Protein AF-0000000077535660 (afdb_homodimer)

Nearest PDB structures (foldseek):
  8k69-assembly1_B  TM=8.295E-01  e=2.155E-19  Oryza sativa Indica Group
  8k66-assembly1_B  TM=8.537E-01  e=4.751E-18  Oryza sativa Japonica Group
  8w9v-assembly1_B  TM=8.465E-01  e=6.853E-18  Triticum aestivum
  8y6j-assembly1_B  TM=8.473E-01  e=6.695E-17  Oryza sativa
  8w9o-assembly1_A  TM=8.441E-01  e=2.462E-16  Arabidopsis thaliana

Foldseek 3Di:
DPPPPPVVVVVVPPFPLVVVLCVLVVCLVVLLVVLVVVDPDDDSLQSSLLSLLLLLLLQFHLDQLLPGDPVNLVSSLVSLQCNFPLNVQLVLLVVLLVVLVVVVVVVVVVVVVVVVVPPPPPPDPPDDPDDPPPPDPPPPVPPPPPPPPCPVPDPPPPDDPDPPPDCPPVNCLVVSPLQSLLSVVLSVLSVCLLCCLLVVQLVQQLVVCVVVVQVQPSDDNSSVQSSSLSSSLLRLNQHGNRLQFCQSCLPPLVNLVSSLVSNCCRALCVQVVSVVVLVVVLVVCVVVVNCVPSNNSSSVVCQVPVVLRGPSHDHPLLSVVSVVVVCVQLVVQLVCQVVQCPPQPVLVVDDPVSSSSLSSSCSSLLQRNQGHNDQPLSTRPVSLVSSLVSLLDASRQFQSPLPVVVVVVCVVVVPPPPDDVPPVPPDPPDPDSVVCVVVRVVNRPVPLSVVLVVLLVVLLVVQCVQCVVVCVVPVSLSPSVQSSSLLSSLLSSSNHHNDDPVGSGHSCSPGDSVNSVSSSVSNSNSSSRSPDSHDRCSSVDPVVVVVVVPDPPPVD/DPPPPVVVVVVVPDFPLNVVLCVLVVCLVVLLVVLVVVDPDDDSLQSSLLSLLLLLLLAFHLDQLLPGDPVNLVSSLVSLQCNFPLNVQLVLLVVLLVVLVVVVVVVVVVVVVVVVVPPPDPPDPPDDPPDPDPPPDDPPPPDPPPPPPCPVPDPPPPDDPDPPPPCPPVNCLVVSPLQSLLSVVVSVLSVCLLCCLLVVQLVQQLVVCVVVVQVQPSDDNSSVQSSSLSSSLLRLNQHGNRLQFCQSVLPPLVNLVSSLVSNCCRALCVQVVSVVVLVVVLVVCVVVVNCVPSNNSSSVVCQVPVVLRGVSHDHPLLSVVSVVVVCVQLVVQLVCQVVQCPPQPVLVVDDPVSSSSLSSSCSSLLQRNQGHNDQPLSGRPVSLVSSLVSLLDASRQFQSPLPCVVVVVCVVVVPPPPDDVPPVPPDPPDPDSVVCVVVRVVNRPVPLSVVLVVLLVVLLVVQCVQCVVVCVVPVSLSPSVQSSSLLSSLLSSSNHHNDDPVGSGHSCSPGDSVNSVSSSVSNSNSSSRSPDSHDRCSSVDPVVVVVVVPDPPPVD

InterPro domains:
  IPR003445 Cation transporter [PF02386] (150-544)
  IPR015958 Potassium transporter Trk1, fungi [PIRSF002450] (14-544)
  IPR051143 TrkH Potassium Transport [PTHR31064] (12-544)

Sequence (1112 aa):
MLLQRPGRRFLSKLSFITSHYAYFTIVCLIASLIFWGSSSGISYVDSLFLVVSAMTATGLTTVNLSQATTGQQVLLFLLIIFGSRIWISICIVYSRKRRFNKRFDEIVREARMRRRDRSPPRLAPSPSPPPEVETAGDARAGEKDDDEAPYLSWTPTIGRNSQFYKLTSEQRDELGGIEFRALKLLLKILLLYSFFWQFLGCISLGLWINNNKPALDNSPNLWWLGIFNGVSAFNNSGMSLIDTSMVPFQRSYFVLITMGLMILAGRTAFPIFLRLVLWSLVKIMRLMGREYASSGEALHFILDHPRRVYVYLWPKGVTWYLLSVLIFLNAVNWVGFLLFNLNNPEIESIPTGPRVLAGLFQALSIRFGGFHITNIANLHIGLQVLYVIAMLILTYPIRLGVRRTNVYEERSLGIFNSKNDHDPTQNEGQNTLMDELRRFRRQLNQRSVRHDAWALMLAVLVITTIESGQFRRDPVHYSVFNIMFEVVSAYGCVGVSVGLPDADYSFSGGWHAASKVILCAVMLRGRHRGLPEAIDRAILLPSEGRFLHQGPRDRVMLLQRPGRRFLSKLSFITSHYAYFTIVCLIASLIFWGSSSGISYVDSLFLVVSAMTATGLTTVNLSQATTGQQVLLFLLIIFGSRIWISICIVYSRKRRFNKRFDEIVREARMRRRDRSPPRLAPSPSPPPEVETAGDARAGEKDDDEAPYLSWTPTIGRNSQFYKLTSEQRDELGGIEFRALKLLLKILLLYSFFWQFLGCISLGLWINNNKPALDNSPNLWWLGIFNGVSAFNNSGMSLIDTSMVPFQRSYFVLITMGLMILAGRTAFPIFLRLVLWSLVKIMRLMGREYASSGEALHFILDHPRRVYVYLWPKGVTWYLLSVLIFLNAVNWVGFLLFNLNNPEIESIPTGPRVLAGLFQALSIRFGGFHITNIANLHIGLQVLYVIAMLILTYPIRLGVRRTNVYEERSLGIFNSKNDHDPTQNEGQNTLMDELRRFRRQLNQRSVRHDAWALMLAVLVITTIESGQFRRDPVHYSVFNIMFEVVSAYGCVGVSVGLPDADYSFSGGWHAASKVILCAVMLRGRHRGLPEAIDRAILLPSEGRFLHQGPRDRV

Structure (mmCIF, N/CA/C/O backbone):
data_AF-0000000077535660-model_v1
#
loop_
_entity.id
_entity.type
_entity.pdbx_description
1 polymer 'Cation transport protein-domain-containing protein'
#
loop_
_atom_site.group_PDB
_atom_site.id
_atom_site.type_symbol
_atom_site.label_atom_id
_atom_site.label_alt_id
_atom_site.label_comp_id
_atom_site.label_asym_id
_atom_site.label_entity_id
_atom_site.label_seq_id
_atom_site.pdbx_PDB_ins_code
_atom_site.Cartn_x
_atom_site.Cartn_y
_atom_site.Cartn_z
_atom_site.occupancy
_atom_site.B_iso_or_equiv
_atom_site.auth_seq_id
_atom_site.auth_comp_id
_atom_site.auth_asym_id
_atom_site.auth_atom_id
_atom_site.pdbx_PDB_model_num
ATOM 1 N N . MET A 1 1 ? 32.5 -0.582 -45.375 1 23.41 1 MET A N 1
ATOM 2 C CA . MET A 1 1 ? 32.75 -0.524 -43.938 1 23.41 1 MET A CA 1
ATOM 3 C C . MET A 1 1 ? 31.578 0.143 -43.219 1 23.41 1 MET A C 1
ATOM 5 O O . MET A 1 1 ? 31.484 0.103 -41.969 1 23.41 1 MET A O 1
ATOM 9 N N . LEU A 1 2 ? 30.812 1.053 -43.906 1 25.72 2 LEU A N 1
ATOM 10 C CA . LEU A 1 2 ? 29.812 2.021 -43.469 1 25.72 2 LEU A CA 1
ATOM 11 C C . LEU A 1 2 ? 28.516 1.323 -43.062 1 25.72 2 LEU A C 1
ATOM 13 O O . LEU A 1 2 ? 27.656 1.928 -42.406 1 25.72 2 LEU A O 1
ATOM 17 N N . LEU A 1 3 ? 28.172 0.36 -43.844 1 26.83 3 LEU A N 1
ATOM 18 C CA . LEU A 1 3 ? 26.812 -0.099 -43.625 1 26.83 3 LEU A CA 1
ATOM 19 C C . LEU A 1 3 ? 26.703 -0.82 -42.281 1 26.83 3 LEU A C 1
ATOM 21 O O . LEU A 1 3 ? 26.766 -2.051 -42.219 1 26.83 3 LEU A O 1
ATOM 25 N N . GLN A 1 4 ? 27.578 -0.535 -41.312 1 32.12 4 GLN A N 1
ATOM 26 C CA . GLN A 1 4 ? 27.297 -1.071 -39.969 1 32.12 4 GLN A CA 1
ATOM 27 C C . GLN A 1 4 ? 25.844 -0.817 -39.562 1 32.12 4 GLN A C 1
ATOM 29 O O . GLN A 1 4 ? 25.391 0.326 -39.562 1 32.12 4 GLN A O 1
ATOM 34 N N . ARG A 1 5 ? 24.922 -1.784 -39.844 1 37.47 5 ARG A N 1
ATOM 35 C CA . ARG A 1 5 ? 23.469 -1.731 -39.75 1 37.47 5 ARG A CA 1
ATOM 36 C C . ARG A 1 5 ? 23.047 -1.084 -38.406 1 37.47 5 ARG A C 1
ATOM 38 O O . ARG A 1 5 ? 23.516 -1.481 -37.344 1 37.47 5 ARG A O 1
ATOM 45 N N . PRO A 1 6 ? 22.594 0.131 -38.469 1 38.12 6 PRO A N 1
ATOM 46 C CA . PRO A 1 6 ? 22.109 0.946 -37.344 1 38.12 6 PRO A CA 1
ATOM 47 C C . PRO A 1 6 ? 21.25 0.156 -36.375 1 38.12 6 PRO A C 1
ATOM 49 O O . PRO A 1 6 ? 21.141 0.53 -35.188 1 38.12 6 PRO A O 1
ATOM 52 N N . GLY A 1 7 ? 20.562 -0.819 -36.875 1 38.28 7 GLY A N 1
ATOM 53 C CA . GLY A 1 7 ? 19.656 -1.552 -36 1 38.28 7 GLY A CA 1
ATOM 54 C C . GLY A 1 7 ? 20.375 -2.281 -34.875 1 38.28 7 GLY A C 1
ATOM 55 O O . GLY A 1 7 ? 19.828 -2.451 -33.781 1 38.28 7 GLY A O 1
ATOM 56 N N . ARG A 1 8 ? 21.5 -2.936 -35.188 1 39.53 8 ARG A N 1
ATOM 57 C CA . ARG A 1 8 ? 22.266 -3.707 -34.219 1 39.53 8 ARG A CA 1
ATOM 58 C C . ARG A 1 8 ? 22.812 -2.807 -33.094 1 39.53 8 ARG A C 1
ATOM 60 O O . ARG A 1 8 ? 22.906 -3.221 -31.953 1 39.53 8 ARG A O 1
ATOM 67 N N . ARG A 1 9 ? 23.172 -1.628 -33.438 1 40.81 9 ARG A N 1
ATOM 68 C CA . ARG A 1 9 ? 23.641 -0.693 -32.438 1 40.81 9 ARG A CA 1
ATOM 69 C C . ARG A 1 9 ? 22.5 -0.3 -31.484 1 40.81 9 ARG A C 1
ATOM 71 O O . ARG A 1 9 ? 22.734 -0.048 -30.297 1 40.81 9 ARG A O 1
ATOM 78 N N . PHE A 1 10 ? 21.391 -0.114 -32.156 1 41.34 10 PHE A N 1
ATOM 79 C CA . PHE A 1 10 ? 20.25 0.262 -31.312 1 41.34 10 PHE A CA 1
ATOM 80 C C . PHE A 1 10 ? 19.938 -0.835 -30.297 1 41.34 10 PHE A C 1
ATOM 82 O O . PHE A 1 10 ? 19.578 -0.547 -29.156 1 41.34 10 PHE A O 1
ATOM 89 N N . LEU A 1 11 ? 19.953 -2.066 -30.781 1 43.84 11 LEU A N 1
ATOM 90 C CA . LEU A 1 11 ? 19.734 -3.201 -29.891 1 43.84 11 LEU A CA 1
ATOM 91 C C . LEU A 1 11 ? 20.891 -3.344 -28.906 1 43.84 11 LEU A C 1
ATOM 93 O O . LEU A 1 11 ? 20.703 -3.877 -27.812 1 43.84 11 LEU A O 1
ATOM 97 N N . SER A 1 12 ? 22.078 -3.143 -29.359 1 45.47 12 SER A N 1
ATOM 98 C CA . SER A 1 12 ? 23.234 -3.324 -28.484 1 45.47 12 SER A CA 1
ATOM 99 C C . SER A 1 12 ? 23.172 -2.391 -27.281 1 45.47 12 SER A C 1
ATOM 101 O O . SER A 1 12 ? 23.672 -2.725 -26.203 1 45.47 12 SER A O 1
ATOM 103 N N . LYS A 1 13 ? 22.578 -1.22 -27.469 1 46.59 13 LYS A N 1
ATOM 104 C CA . LYS A 1 13 ? 22.562 -0.269 -26.359 1 46.59 13 LYS A CA 1
ATOM 105 C C . LYS A 1 13 ? 21.312 -0.45 -25.5 1 46.59 13 LYS A C 1
ATOM 107 O O . LYS A 1 13 ? 21.078 0.32 -24.562 1 46.59 13 LYS A O 1
ATOM 112 N N . LEU A 1 14 ? 20.5 -1.319 -26.062 1 53.22 14 LEU A N 1
ATOM 113 C CA . LEU A 1 14 ? 19.281 -1.353 -25.266 1 53.22 14 LEU A CA 1
ATOM 114 C C . LEU A 1 14 ? 19.531 -1.953 -23.891 1 53.22 14 LEU A C 1
ATOM 116 O O . LEU A 1 14 ? 20.234 -2.961 -23.766 1 53.22 14 LEU A O 1
ATOM 120 N N . SER A 1 15 ? 19.328 -1.229 -22.859 1 63.84 15 SER A N 1
ATOM 121 C CA . SER A 1 15 ? 19.375 -1.63 -21.469 1 63.84 15 SER A CA 1
ATOM 122 C C . SER A 1 15 ? 18.641 -2.951 -21.234 1 63.84 15 SER A C 1
ATOM 124 O O . SER A 1 15 ? 17.766 -3.318 -22.016 1 63.84 15 SER A O 1
ATOM 126 N N . PHE A 1 16 ? 19.234 -4.02 -20.766 1 75.06 16 PHE A N 1
ATOM 127 C CA . PHE A 1 16 ? 18.688 -5.328 -20.422 1 75.06 16 PHE A CA 1
ATOM 128 C C . PHE A 1 16 ? 17.188 -5.23 -20.141 1 75.06 16 PHE A C 1
ATOM 130 O O . PHE A 1 16 ? 16.406 -6.055 -20.609 1 75.06 16 PHE A O 1
ATOM 137 N N . ILE A 1 17 ? 16.797 -4.215 -19.531 1 77.88 17 ILE A N 1
ATOM 138 C CA . ILE A 1 17 ? 15.406 -4.094 -19.125 1 77.88 17 ILE A CA 1
ATOM 139 C C . ILE A 1 17 ? 14.531 -3.818 -20.344 1 77.88 17 ILE A C 1
ATOM 141 O O . ILE A 1 17 ? 13.422 -4.332 -20.453 1 77.88 17 ILE A O 1
ATOM 145 N N . THR A 1 18 ? 15.031 -3.104 -21.297 1 82.12 18 THR A N 1
ATOM 146 C CA . THR A 1 18 ? 14.25 -2.783 -22.484 1 82.12 18 THR A CA 1
ATOM 147 C C . THR A 1 18 ? 14.125 -4.004 -23.391 1 82.12 18 THR A C 1
ATOM 149 O O . THR A 1 18 ? 13.07 -4.23 -24 1 82.12 18 THR A O 1
ATOM 152 N N . SER A 1 19 ? 15.227 -4.777 -23.422 1 84.44 19 SER A N 1
ATOM 153 C CA . SER A 1 19 ? 15.172 -5.996 -24.234 1 84.44 19 SER A CA 1
ATOM 154 C C . SER A 1 19 ? 14.234 -7.023 -23.609 1 84.44 19 SER A C 1
ATOM 156 O O . SER A 1 19 ? 13.539 -7.746 -24.328 1 84.44 19 SER A O 1
ATOM 158 N N . HIS A 1 20 ? 14.312 -7.004 -22.344 1 87.31 20 HIS A N 1
ATOM 159 C CA . HIS A 1 20 ? 13.414 -7.918 -21.641 1 87.31 20 HIS A CA 1
ATOM 160 C C . HIS A 1 20 ? 11.953 -7.535 -21.859 1 87.31 20 HIS A C 1
ATOM 162 O O . HIS A 1 20 ? 11.117 -8.398 -22.141 1 87.31 20 HIS A O 1
ATOM 168 N N . TYR A 1 21 ? 11.625 -6.262 -21.859 1 89.56 21 TYR A N 1
ATOM 169 C CA . TYR A 1 21 ? 10.266 -5.781 -22.109 1 89.56 21 TYR A CA 1
ATOM 170 C C . TYR A 1 21 ? 9.844 -6.062 -23.531 1 89.56 21 TYR A C 1
ATOM 172 O O . TYR A 1 21 ? 8.695 -6.445 -23.797 1 89.56 21 TYR A O 1
ATOM 180 N N . ALA A 1 22 ? 10.75 -5.898 -24.406 1 90.5 22 ALA A N 1
ATOM 181 C CA . ALA A 1 22 ? 10.445 -6.129 -25.812 1 90.5 22 ALA A CA 1
ATOM 182 C C . ALA A 1 22 ? 10.18 -7.605 -26.078 1 90.5 22 ALA A C 1
ATOM 184 O O . ALA A 1 22 ? 9.25 -7.953 -26.812 1 90.5 22 ALA A O 1
ATOM 185 N N . TYR A 1 23 ? 11 -8.438 -25.484 1 92.44 23 TYR A N 1
ATOM 186 C CA . TYR A 1 23 ? 10.828 -9.875 -25.641 1 92.44 23 TYR A CA 1
ATOM 187 C C . TYR A 1 23 ? 9.453 -10.312 -25.156 1 92.44 23 TYR A C 1
ATOM 189 O O . TYR A 1 23 ? 8.727 -11.008 -25.875 1 92.44 23 TYR A O 1
ATOM 197 N N . PHE A 1 24 ? 9.031 -9.875 -24.031 1 94.75 24 PHE A N 1
ATOM 198 C CA . PHE A 1 24 ? 7.77 -10.312 -23.453 1 94.75 24 PHE A CA 1
ATOM 199 C C . PHE A 1 24 ? 6.586 -9.703 -24.188 1 94.75 24 PHE A C 1
ATOM 201 O O . PHE A 1 24 ? 5.574 -10.367 -24.422 1 94.75 24 PHE A O 1
ATOM 208 N N . THR A 1 25 ? 6.73 -8.484 -24.641 1 94.81 25 THR A N 1
ATOM 209 C CA . THR A 1 25 ? 5.617 -7.824 -25.312 1 94.81 25 THR A CA 1
ATOM 210 C C . THR A 1 25 ? 5.441 -8.359 -26.719 1 94.81 25 THR A C 1
ATOM 212 O O . THR A 1 25 ? 4.324 -8.68 -27.141 1 94.81 25 THR A O 1
ATOM 215 N N . ILE A 1 26 ? 6.523 -8.594 -27.422 1 95.31 26 ILE A N 1
ATOM 216 C CA . ILE A 1 26 ? 6.457 -9.023 -28.828 1 95.31 26 ILE A CA 1
ATOM 217 C C . ILE A 1 26 ? 6.012 -10.477 -28.891 1 95.31 26 ILE A C 1
ATOM 219 O O . ILE A 1 26 ? 5.141 -10.828 -29.688 1 95.31 26 ILE A O 1
ATOM 223 N N . VAL A 1 27 ? 6.562 -11.312 -28.094 1 96.12 27 VAL A N 1
ATOM 224 C CA . VAL A 1 27 ? 6.203 -12.727 -28.109 1 96.12 27 VAL A CA 1
ATOM 225 C C . VAL A 1 27 ? 4.73 -12.891 -27.734 1 96.12 27 VAL A C 1
ATOM 227 O O . VAL A 1 27 ? 4.016 -13.695 -28.328 1 96.12 27 VAL A O 1
ATOM 230 N N . CYS A 1 28 ? 4.277 -12.102 -26.766 1 96.81 28 CYS A N 1
ATOM 231 C CA . CYS A 1 28 ? 2.881 -12.195 -26.359 1 96.81 28 CYS A CA 1
ATOM 232 C C . CYS A 1 28 ? 1.946 -11.75 -27.469 1 96.81 28 CYS A C 1
ATOM 234 O O . CYS A 1 28 ? 0.899 -12.359 -27.688 1 96.81 28 CYS A O 1
ATOM 236 N N . LEU A 1 29 ? 2.316 -10.711 -28.234 1 96.75 29 LEU A N 1
ATOM 237 C CA . LEU A 1 29 ? 1.457 -10.203 -29.297 1 96.75 29 LEU A CA 1
ATOM 238 C C . LEU A 1 29 ? 1.39 -11.195 -30.453 1 96.75 29 LEU A C 1
ATOM 240 O O . LEU A 1 29 ? 0.307 -11.484 -30.969 1 96.75 29 LEU A O 1
ATOM 244 N N . ILE A 1 30 ? 2.494 -11.82 -30.781 1 96.69 30 ILE A N 1
ATOM 245 C CA . ILE A 1 30 ? 2.527 -12.781 -31.891 1 96.69 30 ILE A CA 1
ATOM 246 C C . ILE A 1 30 ? 1.796 -14.055 -31.469 1 96.69 30 ILE A C 1
ATOM 248 O O . ILE A 1 30 ? 0.966 -14.57 -32.219 1 96.69 30 ILE A O 1
ATOM 252 N N . ALA A 1 31 ? 2.09 -14.492 -30.312 1 97.06 31 ALA A N 1
ATOM 253 C CA . ALA A 1 31 ? 1.475 -15.727 -29.828 1 97.06 31 ALA A CA 1
ATOM 254 C C . ALA A 1 31 ? -0.03 -15.555 -29.641 1 97.06 31 ALA A C 1
ATOM 256 O O . ALA A 1 31 ? -0.797 -16.5 -29.828 1 97.06 31 ALA A O 1
ATOM 257 N N . SER A 1 32 ? -0.466 -14.328 -29.281 1 96.62 32 SER A N 1
ATOM 258 C CA . SER A 1 32 ? -1.895 -14.094 -29.094 1 96.62 32 SER A CA 1
ATOM 259 C C . SER A 1 32 ? -2.641 -14.172 -30.422 1 96.62 32 SER A C 1
ATOM 261 O O . SER A 1 32 ? -3.768 -14.672 -30.469 1 96.62 32 SER A O 1
ATOM 263 N N . LEU A 1 33 ? -2.021 -13.758 -31.484 1 95.38 33 LEU A N 1
ATOM 264 C CA . LEU A 1 33 ? -2.641 -13.844 -32.812 1 95.38 33 LEU A CA 1
ATOM 265 C C . LEU A 1 33 ? -2.723 -15.289 -33.281 1 95.38 33 LEU A C 1
ATOM 267 O O . LEU A 1 33 ? -3.729 -15.703 -33.844 1 95.38 33 LEU A O 1
ATOM 271 N N . ILE A 1 34 ? -1.697 -16.047 -32.938 1 95.25 34 ILE A N 1
ATOM 272 C CA . ILE A 1 34 ? -1.69 -17.469 -33.312 1 95.25 34 ILE A CA 1
ATOM 273 C C . ILE A 1 34 ? -2.74 -18.219 -32.5 1 95.25 34 ILE A C 1
ATOM 275 O O . ILE A 1 34 ? -3.467 -19.047 -33.031 1 95.25 34 ILE A O 1
ATOM 279 N N . PHE A 1 35 ? -2.795 -17.875 -31.25 1 95.38 35 PHE A N 1
ATOM 280 C CA . PHE A 1 35 ? -3.754 -18.516 -30.359 1 95.38 35 PHE A CA 1
ATOM 281 C C . PHE A 1 35 ? -5.184 -18.219 -30.781 1 95.38 35 PHE A C 1
ATOM 283 O O . PHE A 1 35 ? -6.031 -19.109 -30.812 1 95.38 35 PHE A O 1
ATOM 290 N N . TRP A 1 36 ? -5.496 -16.969 -31.125 1 94.25 36 TRP A N 1
ATOM 291 C CA . TRP A 1 36 ? -6.824 -16.547 -31.562 1 94.25 36 TRP A CA 1
ATOM 292 C C . TRP A 1 36 ? -7.188 -17.188 -32.906 1 94.25 36 TRP A C 1
ATOM 294 O O . TRP A 1 36 ? -8.336 -17.594 -33.125 1 94.25 36 TRP A O 1
ATOM 304 N N . GLY A 1 37 ? -6.242 -17.297 -33.781 1 91.62 37 GLY A N 1
ATOM 305 C CA . GLY A 1 37 ? -6.484 -17.891 -35.094 1 91.62 37 GLY A CA 1
ATOM 306 C C . GLY A 1 37 ? -6.797 -19.375 -35.062 1 91.62 37 GLY A C 1
ATOM 307 O O . GLY A 1 37 ? -7.527 -19.891 -35.906 1 91.62 37 GLY A O 1
ATOM 308 N N . SER A 1 38 ? -6.289 -20.016 -34.031 1 86.88 38 SER A N 1
ATOM 309 C CA . SER A 1 38 ? -6.473 -21.469 -33.938 1 86.88 38 SER A CA 1
ATOM 310 C C . SER A 1 38 ? -7.785 -21.797 -33.219 1 86.88 38 SER A C 1
ATOM 312 O O . SER A 1 38 ? -8.164 -22.969 -33.125 1 86.88 38 SER A O 1
ATOM 314 N N . SER A 1 39 ? -8.445 -20.75 -32.656 1 73.88 39 SER A N 1
ATOM 315 C CA . SER A 1 39 ? -9.617 -21.047 -31.812 1 73.88 39 SER A CA 1
ATOM 316 C C . SER A 1 39 ? -10.898 -20.609 -32.5 1 73.88 39 SER A C 1
ATOM 318 O O . SER A 1 39 ? -10.898 -19.656 -33.281 1 73.88 39 SER A O 1
ATOM 320 N N . SER A 1 40 ? -11.969 -21.391 -32.438 1 73.06 40 SER A N 1
ATOM 321 C CA . SER A 1 40 ? -13.25 -21 -33.031 1 73.06 40 SER A CA 1
ATOM 322 C C . SER A 1 40 ? -14.141 -20.328 -32 1 73.06 40 SER A C 1
ATOM 324 O O . SER A 1 40 ? -15.117 -19.656 -32.344 1 73.06 40 SER A O 1
ATOM 326 N N . GLY A 1 41 ? -13.734 -20.219 -30.672 1 84.69 41 GLY A N 1
ATOM 327 C CA . GLY A 1 41 ? -14.773 -19.734 -29.781 1 84.69 41 GLY A CA 1
ATOM 328 C C . GLY A 1 41 ? -14.242 -18.781 -28.719 1 84.69 41 GLY A C 1
ATOM 329 O O . GLY A 1 41 ? -15.008 -18.266 -27.906 1 84.69 41 GLY A O 1
ATOM 330 N N . ILE A 1 42 ? -13.047 -18.453 -28.766 1 90.5 42 ILE A N 1
ATOM 331 C CA . ILE A 1 42 ? -12.484 -17.609 -27.719 1 90.5 42 ILE A CA 1
ATOM 332 C C . ILE A 1 42 ? -12.219 -16.219 -28.266 1 90.5 42 ILE A C 1
ATOM 334 O O . ILE A 1 42 ? -11.641 -16.062 -29.344 1 90.5 42 ILE A O 1
ATOM 338 N N . SER A 1 43 ? -12.758 -15.188 -27.625 1 93.44 43 SER A N 1
ATOM 339 C CA . SER A 1 43 ? -12.555 -13.797 -28.016 1 93.44 43 SER A CA 1
ATOM 340 C C . SER A 1 43 ? -11.07 -13.438 -28.031 1 93.44 43 SER A C 1
ATOM 342 O O . SER A 1 43 ? -10.258 -14.117 -27.406 1 93.44 43 SER A O 1
ATOM 344 N N . TYR A 1 44 ? -10.734 -12.438 -28.75 1 95.44 44 TYR A N 1
ATOM 345 C CA . TYR A 1 44 ? -9.328 -12.039 -28.844 1 95.44 44 TYR A CA 1
ATOM 346 C C . TYR A 1 44 ? -8.797 -11.57 -27.5 1 95.44 44 TYR A C 1
ATOM 348 O O . TYR A 1 44 ? -7.652 -11.859 -27.141 1 95.44 44 TYR A O 1
ATOM 356 N N . VAL A 1 45 ? -9.562 -10.805 -26.734 1 96.12 45 VAL A N 1
ATOM 357 C CA . VAL A 1 45 ? -9.102 -10.289 -25.453 1 96.12 45 VAL A CA 1
ATOM 358 C C . VAL A 1 45 ? -8.789 -11.453 -24.516 1 96.12 45 VAL A C 1
ATOM 360 O O . VAL A 1 45 ? -7.797 -11.422 -23.781 1 96.12 45 VAL A O 1
ATOM 363 N N . ASP A 1 46 ? -9.594 -12.453 -24.562 1 96.19 46 ASP A N 1
ATOM 364 C CA . ASP A 1 46 ? -9.352 -13.633 -23.734 1 96.19 46 ASP A CA 1
ATOM 365 C C . ASP A 1 46 ? -8.117 -14.391 -24.219 1 96.19 46 ASP A C 1
ATOM 367 O O . ASP A 1 46 ? -7.383 -14.961 -23.406 1 96.19 46 ASP A O 1
ATOM 371 N N . SER A 1 47 ? -7.941 -14.406 -25.531 1 96.12 47 SER A N 1
ATOM 372 C CA . SER A 1 47 ? -6.746 -15.047 -26.078 1 96.12 47 SER A CA 1
ATOM 373 C C . SER A 1 47 ? -5.48 -14.312 -25.656 1 96.12 47 SER A C 1
ATOM 375 O O . SER A 1 47 ? -4.496 -14.93 -25.25 1 96.12 47 SER A O 1
ATOM 377 N N . LEU A 1 48 ? -5.562 -12.992 -25.781 1 96.62 48 LEU A N 1
ATOM 378 C CA . LEU A 1 48 ? -4.438 -12.18 -25.344 1 96.62 48 LEU A CA 1
ATOM 379 C C . LEU A 1 48 ? -4.164 -12.406 -23.859 1 96.62 48 LEU A C 1
ATOM 381 O O . LEU A 1 48 ? -3.008 -12.539 -23.438 1 96.62 48 LEU A O 1
ATOM 385 N N . PHE A 1 49 ? -5.207 -12.469 -23.078 1 97.56 49 PHE A N 1
ATOM 386 C CA . PHE A 1 49 ? -5.086 -12.641 -21.641 1 97.56 49 PHE A CA 1
ATOM 387 C C . PHE A 1 49 ? -4.426 -13.969 -21.297 1 97.56 49 PHE A C 1
ATOM 389 O O . PHE A 1 49 ? -3.502 -14.023 -20.484 1 97.56 49 PHE A O 1
ATOM 396 N N . LEU A 1 50 ? -4.824 -15.031 -21.922 1 96.56 50 LEU A N 1
ATOM 397 C CA . LEU A 1 50 ? -4.301 -16.359 -21.641 1 96.56 50 LEU A CA 1
ATOM 398 C C . LEU A 1 50 ? -2.828 -16.453 -22.031 1 96.56 50 LEU A C 1
ATOM 400 O O . LEU A 1 50 ? -2.027 -17.047 -21.312 1 96.56 50 LEU A O 1
ATOM 404 N N . VAL A 1 51 ? -2.516 -15.852 -23.109 1 97.25 51 VAL A N 1
ATOM 405 C CA . VAL A 1 51 ? -1.144 -15.898 -23.594 1 97.25 51 VAL A CA 1
ATOM 406 C C . VAL A 1 51 ? -0.233 -15.094 -22.672 1 97.25 51 VAL A C 1
ATOM 408 O O . VAL A 1 51 ? 0.853 -15.547 -22.312 1 97.25 51 VAL A O 1
ATOM 411 N N . VAL A 1 52 ? -0.688 -13.914 -22.281 1 97.5 52 VAL A N 1
ATOM 412 C CA . VAL A 1 52 ? 0.109 -13.078 -21.391 1 97.5 52 VAL A CA 1
ATOM 413 C C . VAL A 1 52 ? 0.26 -13.773 -20.047 1 97.5 52 VAL A C 1
ATOM 415 O O . VAL A 1 52 ? 1.341 -13.758 -19.453 1 97.5 52 VAL A O 1
ATOM 418 N N . SER A 1 53 ? -0.795 -14.367 -19.594 1 97.31 53 SER A N 1
ATOM 419 C CA . SER A 1 53 ? -0.761 -15.078 -18.312 1 97.31 53 SER A CA 1
ATOM 420 C C . SER A 1 53 ? 0.206 -16.25 -18.359 1 97.31 53 SER A C 1
ATOM 422 O O . SER A 1 53 ? 0.922 -16.516 -17.391 1 97.31 53 SER A O 1
ATOM 424 N N . ALA A 1 54 ? 0.28 -16.938 -19.453 1 96.81 54 ALA A N 1
ATOM 425 C CA . ALA A 1 54 ? 1.184 -18.078 -19.609 1 96.81 54 ALA A CA 1
ATOM 426 C C . ALA A 1 54 ? 2.633 -17.625 -19.734 1 96.81 54 ALA A C 1
ATOM 428 O O . ALA A 1 54 ? 3.525 -18.188 -19.094 1 96.81 54 ALA A O 1
ATOM 429 N N . MET A 1 55 ? 2.832 -16.578 -20.469 1 96.56 55 MET A N 1
ATOM 430 C CA . MET A 1 55 ? 4.191 -16.094 -20.719 1 96.56 55 MET A CA 1
ATOM 431 C C . MET A 1 55 ? 4.785 -15.469 -19.469 1 96.56 55 MET A C 1
ATOM 433 O O . MET A 1 55 ? 5.992 -15.562 -19.234 1 96.56 55 MET A O 1
ATOM 437 N N . THR A 1 56 ? 3.967 -14.812 -18.688 1 94.88 56 THR A N 1
ATOM 438 C CA . THR A 1 56 ? 4.457 -14.172 -17.469 1 94.88 56 THR A CA 1
ATOM 439 C C . THR A 1 56 ? 4.441 -15.156 -16.297 1 94.88 56 THR A C 1
ATOM 441 O O . THR A 1 56 ? 4.863 -14.812 -15.195 1 94.88 56 THR A O 1
ATOM 444 N N . ALA A 1 57 ? 4.02 -16.328 -16.484 1 93.44 57 ALA A N 1
ATOM 445 C CA . ALA A 1 57 ? 3.943 -17.375 -15.453 1 93.44 57 ALA A CA 1
ATOM 446 C C . ALA A 1 57 ? 3.027 -16.953 -14.312 1 93.44 57 ALA A C 1
ATOM 448 O O . ALA A 1 57 ? 3.348 -17.172 -13.141 1 93.44 57 ALA A O 1
ATOM 449 N N . THR A 1 58 ? 1.902 -16.25 -14.57 1 94.06 58 THR A N 1
ATOM 450 C CA . THR A 1 58 ? 0.928 -15.852 -13.555 1 94.06 58 THR A CA 1
ATOM 451 C C . THR A 1 58 ? -0.116 -16.953 -13.359 1 94.06 58 THR A C 1
ATOM 453 O O . THR A 1 58 ? -0.519 -17.234 -12.227 1 94.06 58 THR A O 1
ATOM 456 N N . GLY A 1 59 ? -0.611 -17.562 -14.469 1 93.69 59 GLY A N 1
ATOM 457 C CA . GLY A 1 59 ? -1.493 -18.703 -14.352 1 93.69 59 GLY A CA 1
ATOM 458 C C . GLY A 1 59 ? -2.955 -18.328 -14.203 1 93.69 59 GLY A C 1
ATOM 459 O O . GLY A 1 59 ? -3.803 -19.188 -13.953 1 93.69 59 GLY A O 1
ATOM 460 N N . LEU A 1 60 ? -3.369 -17.078 -14.336 1 95.31 60 LEU A N 1
ATOM 461 C CA . LEU A 1 60 ? -4.773 -16.688 -14.328 1 95.31 60 LEU A CA 1
ATOM 462 C C . LEU A 1 60 ? -5.445 -17.031 -15.648 1 95.31 60 LEU A C 1
ATOM 464 O O . LEU A 1 60 ? -4.855 -16.844 -16.719 1 95.31 60 LEU A O 1
ATOM 468 N N . THR A 1 61 ? -6.629 -17.594 -15.586 1 95.31 61 THR A N 1
ATOM 469 C CA . THR A 1 61 ? -7.328 -18.016 -16.797 1 95.31 61 THR A CA 1
ATOM 470 C C . THR A 1 61 ? -8.703 -17.359 -16.875 1 95.31 61 THR A C 1
ATOM 472 O O . THR A 1 61 ? -9.445 -17.328 -15.891 1 95.31 61 THR A O 1
ATOM 475 N N . THR A 1 62 ? -9.047 -16.797 -17.969 1 95 62 THR A N 1
ATOM 476 C CA . THR A 1 62 ? -10.344 -16.172 -18.188 1 95 62 THR A CA 1
ATOM 477 C C . THR A 1 62 ? -11.336 -17.172 -18.781 1 95 62 THR A C 1
ATOM 479 O O . THR A 1 62 ? -12.555 -16.953 -18.703 1 95 62 THR A O 1
ATOM 482 N N . VAL A 1 63 ? -10.797 -18.219 -19.422 1 92.94 63 VAL A N 1
ATOM 483 C CA . VAL A 1 63 ? -11.609 -19.297 -19.969 1 92.94 63 VAL A CA 1
ATOM 484 C C . VAL A 1 63 ? -11.078 -20.641 -19.484 1 92.94 63 VAL A C 1
ATOM 486 O O . VAL A 1 63 ? -9.891 -20.766 -19.172 1 92.94 63 VAL A O 1
ATOM 489 N N . ASN A 1 64 ? -11.953 -21.578 -19.391 1 90.62 64 ASN A N 1
ATOM 490 C CA . ASN A 1 64 ? -11.523 -22.922 -18.984 1 90.62 64 ASN A CA 1
ATOM 491 C C . ASN A 1 64 ? -10.602 -23.547 -20.016 1 90.62 64 ASN A C 1
ATOM 493 O O . ASN A 1 64 ? -10.93 -23.578 -21.203 1 90.62 64 ASN A O 1
ATOM 497 N N . LEU A 1 65 ? -9.5 -24 -19.547 1 88.94 65 LEU A N 1
ATOM 498 C CA . LEU A 1 65 ? -8.484 -24.547 -20.453 1 88.94 65 LEU A CA 1
ATOM 499 C C . LEU A 1 65 ? -8.914 -25.922 -20.969 1 88.94 65 LEU A C 1
ATOM 501 O O . LEU A 1 65 ? -8.375 -26.391 -21.969 1 88.94 65 LEU A O 1
ATOM 505 N N . SER A 1 66 ? -9.922 -26.531 -20.266 1 85.75 66 SER A N 1
ATOM 506 C CA . SER A 1 66 ? -10.445 -27.812 -20.734 1 85.75 66 SER A CA 1
ATOM 507 C C . SER A 1 66 ? -11.195 -27.641 -22.047 1 85.75 66 SER A C 1
ATOM 509 O O . SER A 1 66 ? -11.297 -28.594 -22.828 1 85.75 66 SER A O 1
ATOM 511 N N . GLN A 1 67 ? -11.602 -26.406 -22.281 1 83.94 67 GLN A N 1
ATOM 512 C CA . GLN A 1 67 ? -12.359 -26.141 -23.5 1 83.94 67 GLN A CA 1
ATOM 513 C C . GLN A 1 67 ? -11.445 -25.688 -24.641 1 83.94 67 GLN A C 1
ATOM 515 O O . GLN A 1 67 ? -11.875 -25.594 -25.781 1 83.94 67 GLN A O 1
ATOM 520 N N . ALA A 1 68 ? -10.242 -25.5 -24.391 1 87.81 68 ALA A N 1
ATOM 521 C CA . ALA A 1 68 ? -9.289 -25.094 -25.406 1 87.81 68 ALA A CA 1
ATOM 522 C C . ALA A 1 68 ? -8.812 -26.281 -26.234 1 87.81 68 ALA A C 1
ATOM 524 O O . ALA A 1 68 ? -8.875 -27.422 -25.781 1 87.81 68 ALA A O 1
ATOM 525 N N . THR A 1 69 ? -8.461 -26.125 -27.453 1 89.94 69 THR A N 1
ATOM 526 C CA . THR A 1 69 ? -7.961 -27.156 -28.328 1 89.94 69 THR A CA 1
ATOM 527 C C . THR A 1 69 ? -6.57 -27.625 -27.906 1 89.94 69 THR A C 1
ATOM 529 O O . THR A 1 69 ? -5.902 -26.938 -27.125 1 89.94 69 THR A O 1
ATOM 532 N N . THR A 1 70 ? -6.172 -28.812 -28.312 1 89.75 70 THR A N 1
ATOM 533 C CA . THR A 1 70 ? -4.859 -29.344 -27.969 1 89.75 70 THR A CA 1
ATOM 534 C C . THR A 1 70 ? -3.75 -28.438 -28.5 1 89.75 70 THR A C 1
ATOM 536 O O . THR A 1 70 ? -2.711 -28.281 -27.859 1 89.75 70 THR A O 1
ATOM 539 N N . GLY A 1 71 ? -3.988 -27.859 -29.688 1 90.75 71 GLY A N 1
ATOM 540 C CA . GLY A 1 71 ? -3.014 -26.922 -30.234 1 90.75 71 GLY A CA 1
ATOM 541 C C . GLY A 1 71 ? -2.818 -25.688 -29.359 1 90.75 71 GLY A C 1
ATOM 542 O O . GLY A 1 71 ? -1.693 -25.219 -29.188 1 90.75 71 GLY A O 1
ATOM 543 N N . GLN A 1 72 ? -3.865 -25.203 -28.875 1 93.81 72 GLN A N 1
ATOM 544 C CA . GLN A 1 72 ? -3.799 -24.047 -27.984 1 93.81 72 GLN A CA 1
ATOM 545 C C . GLN A 1 72 ? -3.092 -24.406 -26.672 1 93.81 72 GLN A C 1
ATOM 547 O O . GLN A 1 72 ? -2.307 -23.609 -26.156 1 93.81 72 GLN A O 1
ATOM 552 N N . GLN A 1 73 ? -3.352 -25.609 -26.172 1 93.31 73 GLN A N 1
ATOM 553 C CA . GLN A 1 73 ? -2.717 -26.047 -24.938 1 93.31 73 GLN A CA 1
ATOM 554 C C . GLN A 1 73 ? -1.211 -26.219 -25.125 1 93.31 73 GLN A C 1
ATOM 556 O O . GLN A 1 73 ? -0.431 -25.891 -24.234 1 93.31 73 GLN A O 1
ATOM 561 N N . VAL A 1 74 ? -0.832 -26.719 -26.234 1 94.44 74 VAL A N 1
ATOM 562 C CA . VAL A 1 74 ? 0.588 -26.906 -26.516 1 94.44 74 VAL A CA 1
ATOM 563 C C . VAL A 1 74 ? 1.274 -25.547 -26.641 1 94.44 74 VAL A C 1
ATOM 565 O O . VAL A 1 74 ? 2.406 -25.375 -26.172 1 94.44 74 VAL A O 1
ATOM 568 N N . LEU A 1 75 ? 0.574 -24.625 -27.25 1 95.44 75 LEU A N 1
ATOM 569 C CA . LEU A 1 75 ? 1.134 -23.281 -27.359 1 95.44 75 LEU A CA 1
ATOM 570 C C . LEU A 1 75 ? 1.354 -22.672 -25.969 1 95.44 75 LEU A C 1
ATOM 572 O O . LEU A 1 75 ? 2.398 -22.062 -25.719 1 95.44 75 LEU A O 1
ATOM 576 N N . LEU A 1 76 ? 0.354 -22.781 -25.109 1 95.88 76 LEU A N 1
ATOM 577 C CA . LEU A 1 76 ? 0.501 -22.281 -23.75 1 95.88 76 LEU A CA 1
ATOM 578 C C . LEU A 1 76 ? 1.632 -23 -23.031 1 95.88 76 LEU A C 1
ATOM 580 O O . LEU A 1 76 ? 2.393 -22.375 -22.281 1 95.88 76 LEU A O 1
ATOM 584 N N . PHE A 1 77 ? 1.739 -24.297 -23.281 1 95.81 77 PHE A N 1
ATOM 585 C CA . PHE A 1 77 ? 2.795 -25.125 -22.719 1 95.81 77 PHE A CA 1
ATOM 586 C C . PHE A 1 77 ? 4.168 -24.578 -23.094 1 95.81 77 PHE A C 1
ATOM 588 O O . PHE A 1 77 ? 5.039 -24.438 -22.234 1 95.81 77 PHE A O 1
ATOM 595 N N . LEU A 1 78 ? 4.344 -24.234 -24.266 1 96.44 78 LEU A N 1
ATOM 596 C CA . LEU A 1 78 ? 5.613 -23.719 -24.75 1 96.44 78 LEU A CA 1
ATOM 597 C C . LEU A 1 78 ? 5.883 -22.312 -24.203 1 96.44 78 LEU A C 1
ATOM 599 O O . LEU A 1 78 ? 7.023 -21.984 -23.859 1 96.44 78 LEU A O 1
ATOM 603 N N . LEU A 1 79 ? 4.863 -21.547 -24.156 1 97.25 79 LEU A N 1
ATOM 604 C CA . LEU A 1 79 ? 5.031 -20.188 -23.641 1 97.25 79 LEU A CA 1
ATOM 605 C C . LEU A 1 79 ? 5.438 -20.219 -22.172 1 97.25 79 LEU A C 1
ATOM 607 O O . LEU A 1 79 ? 6.215 -19.375 -21.719 1 97.25 79 LEU A O 1
ATOM 611 N N . ILE A 1 80 ? 4.941 -21.156 -21.375 1 96.5 80 ILE A N 1
ATOM 612 C CA . ILE A 1 80 ? 5.301 -21.297 -19.969 1 96.5 80 ILE A CA 1
ATOM 613 C C . ILE A 1 80 ? 6.797 -21.578 -19.844 1 96.5 80 ILE A C 1
ATOM 615 O O . ILE A 1 80 ? 7.473 -21.031 -18.969 1 96.5 80 ILE A O 1
ATOM 619 N N . ILE A 1 81 ? 7.305 -22.391 -20.75 1 95.62 81 ILE A N 1
ATOM 620 C CA . ILE A 1 81 ? 8.711 -22.766 -20.719 1 95.62 81 ILE A CA 1
ATOM 621 C C . ILE A 1 81 ? 9.57 -21.578 -21.141 1 95.62 81 ILE A C 1
ATOM 623 O O . ILE A 1 81 ? 10.562 -21.25 -20.484 1 95.62 81 ILE A O 1
ATOM 627 N N . PHE A 1 82 ? 9.094 -20.875 -22.109 1 94.69 82 PHE A N 1
ATOM 628 C CA . PHE A 1 82 ? 9.875 -19.781 -22.672 1 94.69 82 PHE A CA 1
ATOM 629 C C . PHE A 1 82 ? 9.812 -18.547 -21.766 1 94.69 82 PHE A C 1
ATOM 631 O O . PHE A 1 82 ? 10.688 -17.688 -21.812 1 94.69 82 PHE A O 1
ATOM 638 N N . GLY A 1 83 ? 8.781 -18.484 -20.984 1 93.69 83 GLY A N 1
ATOM 639 C CA . GLY A 1 83 ? 8.648 -17.344 -20.094 1 93.69 83 GLY A CA 1
ATOM 640 C C . GLY A 1 83 ? 9.219 -17.594 -18.719 1 93.69 83 GLY A C 1
ATOM 641 O O . GLY A 1 83 ? 9.258 -16.703 -17.875 1 93.69 83 GLY A O 1
ATOM 642 N N . SER A 1 84 ? 9.711 -18.734 -18.469 1 92.31 84 SER A N 1
ATOM 643 C CA . SER A 1 84 ? 10.203 -19.109 -17.156 1 92.31 84 SER A CA 1
ATOM 644 C C . SER A 1 84 ? 11.477 -18.344 -16.797 1 92.31 84 SER A C 1
ATOM 646 O O . SER A 1 84 ? 12.234 -17.953 -17.688 1 92.31 84 SER A O 1
ATOM 648 N N . ARG A 1 85 ? 11.648 -18.047 -15.57 1 88.62 85 ARG A N 1
ATOM 649 C CA . ARG A 1 85 ? 12.805 -17.297 -15.102 1 88.62 85 ARG A CA 1
ATOM 650 C C . ARG A 1 85 ? 14.094 -18.078 -15.336 1 88.62 85 ARG A C 1
ATOM 652 O O . ARG A 1 85 ? 15.133 -17.5 -15.664 1 88.62 85 ARG A O 1
ATOM 659 N N . ILE A 1 86 ? 14.078 -19.344 -15.18 1 92.06 86 ILE A N 1
ATOM 660 C CA . ILE A 1 86 ? 15.25 -20.172 -15.375 1 92.06 86 ILE A CA 1
ATOM 661 C C . ILE A 1 86 ? 15.641 -20.188 -16.844 1 92.06 86 ILE A C 1
ATOM 663 O O . ILE A 1 86 ? 16.828 -20.062 -17.188 1 92.06 86 ILE A O 1
ATOM 667 N N . TRP A 1 87 ? 14.633 -20.312 -17.672 1 92.19 87 TRP A N 1
ATOM 668 C CA . TRP A 1 87 ? 14.906 -20.297 -19.109 1 92.19 87 TRP A CA 1
ATOM 669 C C . TRP A 1 87 ? 15.531 -18.969 -19.516 1 92.19 87 TRP A C 1
ATOM 671 O O . TRP A 1 87 ? 16.5 -18.938 -20.281 1 92.19 87 TRP A O 1
ATOM 681 N N . ILE A 1 88 ? 15 -17.922 -19.062 1 89.62 88 ILE A N 1
ATOM 682 C CA . ILE A 1 88 ? 15.531 -16.594 -19.406 1 89.62 88 ILE A CA 1
ATOM 683 C C . ILE A 1 88 ? 16.953 -16.453 -18.844 1 89.62 88 ILE A C 1
ATOM 685 O O . ILE A 1 88 ? 17.828 -15.891 -19.5 1 89.62 88 ILE A O 1
ATOM 689 N N . SER A 1 89 ? 17.156 -16.938 -17.703 1 88.44 89 SER A N 1
ATOM 690 C CA . SER A 1 89 ? 18.484 -16.875 -17.109 1 88.44 89 SER A CA 1
ATOM 691 C C . SER A 1 89 ? 19.484 -17.672 -17.938 1 88.44 89 SER A C 1
ATOM 693 O O . SER A 1 89 ? 20.641 -17.266 -18.078 1 88.44 89 SER A O 1
ATOM 695 N N . ILE A 1 90 ? 19.094 -18.781 -18.453 1 90.94 90 ILE A N 1
ATOM 696 C CA . ILE A 1 90 ? 19.953 -19.594 -19.297 1 90.94 90 ILE A CA 1
ATOM 697 C C . ILE A 1 90 ? 20.297 -18.828 -20.562 1 90.94 90 ILE A C 1
ATOM 699 O O . ILE A 1 90 ? 21.438 -18.844 -21.016 1 90.94 90 ILE A O 1
ATOM 703 N N . CYS A 1 91 ? 19.312 -18.125 -21.047 1 87.12 91 CYS A N 1
ATOM 704 C CA . CYS A 1 91 ? 19.547 -17.344 -22.25 1 87.12 91 CYS A CA 1
ATOM 705 C C . CYS A 1 91 ? 20.516 -16.203 -22 1 87.12 91 CYS A C 1
ATOM 707 O O . CYS A 1 91 ? 21.328 -15.875 -22.859 1 87.12 91 CYS A O 1
ATOM 709 N N . ILE A 1 92 ? 20.406 -15.727 -20.859 1 83.44 92 ILE A N 1
ATOM 710 C CA . ILE A 1 92 ? 21.312 -14.641 -20.5 1 83.44 92 ILE A CA 1
ATOM 711 C C . ILE A 1 92 ? 22.734 -15.18 -20.359 1 83.44 92 ILE A C 1
ATOM 713 O O . ILE A 1 92 ? 23.688 -14.562 -20.844 1 83.44 92 ILE A O 1
ATOM 717 N N . VAL A 1 93 ? 22.875 -16.25 -19.703 1 86.56 93 VAL A N 1
ATOM 718 C CA . VAL A 1 93 ? 24.188 -16.844 -19.516 1 86.56 93 VAL A CA 1
ATOM 719 C C . VAL A 1 93 ? 24.75 -17.281 -20.875 1 86.56 93 VAL A C 1
ATOM 721 O O . VAL A 1 93 ? 25.938 -17.125 -21.141 1 86.56 93 VAL A O 1
ATOM 724 N N . TYR A 1 94 ? 23.953 -17.734 -21.719 1 88.75 94 TYR A N 1
ATOM 725 C CA . TYR A 1 94 ? 24.375 -18.125 -23.062 1 88.75 94 TYR A CA 1
ATOM 726 C C . TYR A 1 94 ? 24.844 -16.922 -23.859 1 88.75 94 TYR A C 1
ATOM 728 O O . TYR A 1 94 ? 25.828 -17 -24.594 1 88.75 94 TYR A O 1
ATOM 736 N N . SER A 1 95 ? 24.094 -15.891 -23.766 1 83.38 95 SER A N 1
ATOM 737 C CA . SER A 1 95 ? 24.453 -14.664 -24.469 1 83.38 95 SER A CA 1
ATOM 738 C C . SER A 1 95 ? 25.797 -14.117 -23.969 1 83.38 95 SER A C 1
ATOM 740 O O . SER A 1 95 ? 26.594 -13.602 -24.75 1 83.38 95 SER A O 1
ATOM 742 N N . ARG A 1 96 ? 26 -14.266 -22.75 1 79.5 96 ARG A N 1
ATOM 743 C CA . ARG A 1 96 ? 27.266 -13.844 -22.172 1 79.5 96 ARG A CA 1
ATOM 744 C C . ARG A 1 96 ? 28.422 -14.711 -22.672 1 79.5 96 ARG A C 1
ATOM 746 O O . ARG A 1 96 ? 29.5 -14.203 -22.984 1 79.5 96 ARG A O 1
ATOM 753 N N . LYS A 1 97 ? 28.234 -15.914 -22.734 1 82.94 97 LYS A N 1
ATOM 754 C CA . LYS A 1 97 ? 29.234 -16.844 -23.266 1 82.94 97 LYS A CA 1
ATOM 755 C C . LYS A 1 97 ? 29.562 -16.516 -24.719 1 82.94 97 LYS A C 1
ATOM 757 O O . LYS A 1 97 ? 30.734 -16.531 -25.109 1 82.94 97 LYS A O 1
ATOM 762 N N . ARG A 1 98 ? 28.578 -16.203 -25.391 1 81.25 98 ARG A N 1
ATOM 763 C CA . ARG A 1 98 ? 28.75 -15.898 -26.812 1 81.25 98 ARG A CA 1
ATOM 764 C C . ARG A 1 98 ? 29.5 -14.586 -27 1 81.25 98 ARG A C 1
ATOM 766 O O . ARG A 1 98 ? 30.328 -14.461 -27.906 1 81.25 98 ARG A O 1
ATOM 773 N N . ARG A 1 99 ? 29.172 -13.688 -26.219 1 75.44 99 ARG A N 1
ATOM 774 C CA . ARG A 1 99 ? 29.875 -12.406 -26.297 1 75.44 99 ARG A CA 1
ATOM 775 C C . ARG A 1 99 ? 31.344 -12.57 -25.922 1 75.44 99 ARG A C 1
ATOM 777 O O . ARG A 1 99 ? 32.219 -11.922 -26.516 1 75.44 99 ARG A O 1
ATOM 784 N N . PHE A 1 100 ? 31.594 -13.391 -24.969 1 74.38 100 PHE A N 1
ATOM 785 C CA . PHE A 1 100 ? 32.969 -13.68 -24.578 1 74.38 100 PHE A CA 1
ATOM 786 C C . PHE A 1 100 ? 33.719 -14.336 -25.719 1 74.38 100 PHE A C 1
ATOM 788 O O . PHE A 1 100 ? 34.875 -14.008 -25.984 1 74.38 100 PHE A O 1
ATOM 795 N N . ASN A 1 101 ? 33.062 -15.164 -26.344 1 73.31 101 ASN A N 1
ATOM 796 C CA . ASN A 1 101 ? 33.688 -15.844 -27.484 1 73.31 101 ASN A CA 1
ATOM 797 C C . ASN A 1 101 ? 33.969 -14.883 -28.625 1 73.31 101 ASN A C 1
ATOM 799 O O . ASN A 1 101 ? 35 -14.969 -29.281 1 73.31 101 ASN A O 1
ATOM 803 N N . LYS A 1 102 ? 33.062 -14.016 -28.75 1 71.69 102 LYS A N 1
ATOM 804 C CA . LYS A 1 102 ? 33.25 -13.047 -29.828 1 71.69 102 LYS A CA 1
ATOM 805 C C . LYS A 1 102 ? 34.406 -12.094 -29.516 1 71.69 102 LYS A C 1
ATOM 807 O O . LYS A 1 102 ? 35.188 -11.727 -30.406 1 71.69 102 LYS A O 1
ATOM 812 N N . ARG A 1 103 ? 34.438 -11.758 -28.375 1 65.62 103 ARG A N 1
ATOM 813 C CA . ARG A 1 103 ? 35.531 -10.883 -27.969 1 65.62 103 ARG A CA 1
ATOM 814 C C . ARG A 1 103 ? 36.875 -11.586 -28.125 1 65.62 103 ARG A C 1
ATOM 816 O O . ARG A 1 103 ? 37.875 -10.969 -28.516 1 65.62 103 ARG A O 1
ATOM 823 N N . PHE A 1 104 ? 36.938 -12.672 -27.75 1 63.34 104 PHE A N 1
ATOM 824 C CA . PHE A 1 104 ? 38.156 -13.461 -27.891 1 63.34 104 PHE A CA 1
ATOM 825 C C . PHE A 1 104 ? 38.562 -13.578 -29.359 1 63.34 104 PHE A C 1
ATOM 827 O O . PHE A 1 104 ? 39.75 -13.492 -29.688 1 63.34 104 PHE A O 1
ATOM 834 N N . ASP A 1 105 ? 37.562 -13.734 -30.125 1 64.38 105 ASP A N 1
ATOM 835 C CA . ASP A 1 105 ? 37.844 -13.82 -31.547 1 64.38 105 ASP A CA 1
ATOM 836 C C . ASP A 1 105 ? 38.375 -12.492 -32.094 1 64.38 105 ASP A C 1
ATOM 838 O O . ASP A 1 105 ? 39.25 -12.469 -32.969 1 64.38 105 ASP A O 1
ATOM 842 N N . GLU A 1 106 ? 37.844 -11.523 -31.516 1 65.62 106 GLU A N 1
ATOM 843 C CA . GLU A 1 106 ? 38.344 -10.211 -31.938 1 65.62 106 GLU A CA 1
ATOM 844 C C . GLU A 1 106 ? 39.781 -9.969 -31.5 1 65.62 106 GLU A C 1
ATOM 846 O O . GLU A 1 106 ? 40.562 -9.414 -32.25 1 65.62 106 GLU A O 1
ATOM 851 N N . ILE A 1 107 ? 40.031 -10.398 -30.312 1 61.62 107 ILE A N 1
ATOM 852 C CA . ILE A 1 107 ? 41.375 -10.234 -29.781 1 61.62 107 ILE A CA 1
ATOM 853 C C . ILE A 1 107 ? 42.375 -11.07 -30.594 1 61.62 107 ILE A C 1
ATOM 855 O O . ILE A 1 107 ? 43.469 -10.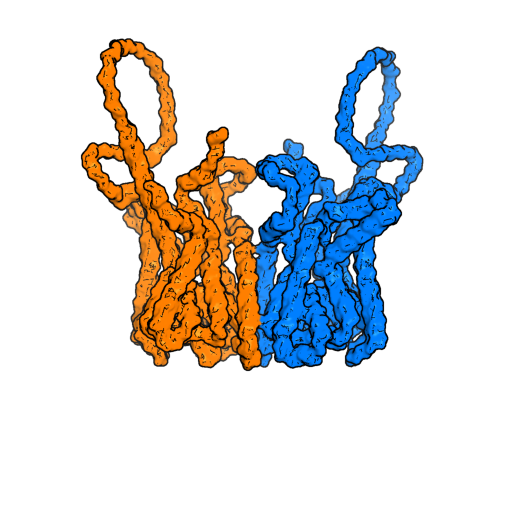617 -30.906 1 61.62 107 ILE A O 1
ATOM 859 N N . VAL A 1 108 ? 41.969 -12.125 -30.938 1 60.28 108 VAL A N 1
ATOM 860 C CA . VAL A 1 108 ? 42.844 -13.008 -31.734 1 60.28 108 VAL A CA 1
ATOM 861 C C . VAL A 1 108 ? 43.031 -12.438 -33.125 1 60.28 108 VAL A C 1
ATOM 863 O O . VAL A 1 108 ? 44.125 -12.484 -33.688 1 60.28 108 VAL A O 1
ATOM 866 N N . ARG A 1 109 ? 42 -11.852 -33.562 1 62.06 109 ARG A N 1
ATOM 867 C CA . ARG A 1 109 ? 42.094 -11.234 -34.875 1 62.06 109 ARG A CA 1
ATOM 868 C C . ARG A 1 109 ? 43.031 -10.023 -34.844 1 62.06 109 ARG A C 1
ATOM 870 O O . ARG A 1 109 ? 43.812 -9.812 -35.781 1 62.06 109 ARG A O 1
ATOM 877 N N . GLU A 1 110 ? 42.812 -9.344 -33.844 1 60.12 110 GLU A N 1
ATOM 878 C CA . GLU A 1 110 ? 43.688 -8.172 -33.719 1 60.12 110 GLU A CA 1
ATOM 879 C C . GLU A 1 110 ? 45.156 -8.586 -33.531 1 60.12 110 GLU A C 1
ATOM 881 O O . GLU A 1 110 ? 46.062 -7.949 -34.094 1 60.12 110 GLU A O 1
ATOM 886 N N . ALA A 1 111 ? 45.375 -9.547 -32.75 1 57.31 111 ALA A N 1
ATOM 887 C CA . ALA A 1 111 ? 46.75 -10.047 -32.562 1 57.31 111 ALA A CA 1
ATOM 888 C C . ALA A 1 111 ? 47.344 -10.578 -33.844 1 57.31 111 ALA A C 1
ATOM 890 O O . ALA A 1 111 ? 48.5 -10.383 -34.125 1 57.31 111 ALA A O 1
ATOM 891 N N . ARG A 1 112 ? 46.531 -11.023 -34.594 1 55.84 112 ARG A N 1
ATOM 892 C CA . ARG A 1 112 ? 46.938 -11.539 -35.875 1 55.84 112 ARG A CA 1
ATOM 893 C C . ARG A 1 112 ? 47.281 -10.398 -36.844 1 55.84 112 ARG A C 1
ATOM 895 O O . ARG A 1 112 ? 48.25 -10.484 -37.625 1 55.84 112 ARG A O 1
ATOM 902 N N . MET A 1 113 ? 46.469 -9.453 -36.75 1 59.94 113 MET A N 1
ATOM 903 C CA . MET A 1 113 ? 46.688 -8.305 -37.625 1 59.94 113 MET A CA 1
ATOM 904 C C . MET A 1 113 ? 47.969 -7.574 -37.25 1 59.94 113 MET A C 1
ATOM 906 O O . MET A 1 113 ? 48.719 -7.105 -38.125 1 59.94 113 MET A O 1
ATOM 910 N N . ARG A 1 114 ? 48.219 -7.453 -36 1 55.06 114 ARG A N 1
ATOM 911 C CA . ARG A 1 114 ? 49.438 -6.797 -35.531 1 55.06 114 ARG A CA 1
ATOM 912 C C . ARG A 1 114 ? 50.656 -7.59 -35.938 1 55.06 114 ARG A C 1
ATOM 914 O O . ARG A 1 114 ? 51.688 -7.008 -36.281 1 55.06 114 ARG A O 1
ATOM 921 N N . ARG A 1 115 ? 50.594 -8.773 -35.906 1 52.53 115 ARG A N 1
ATOM 922 C CA . ARG A 1 115 ? 51.719 -9.609 -36.344 1 52.53 115 ARG A CA 1
ATOM 923 C C . ARG A 1 115 ? 51.938 -9.531 -37.844 1 52.53 115 ARG A C 1
ATOM 925 O O . ARG A 1 115 ? 53.062 -9.602 -38.312 1 52.53 115 ARG A O 1
ATOM 932 N N . ARG A 1 116 ? 50.906 -9.32 -38.5 1 54.41 116 ARG A N 1
ATOM 933 C CA . ARG A 1 116 ? 51.031 -9.164 -39.938 1 54.41 116 ARG A CA 1
ATOM 934 C C . ARG A 1 116 ? 51.688 -7.828 -40.281 1 54.41 116 ARG A C 1
ATOM 936 O O . ARG A 1 116 ? 52.438 -7.734 -41.25 1 54.41 116 ARG A O 1
ATOM 943 N N . ASP A 1 117 ? 51.344 -6.777 -39.562 1 50.19 117 ASP A N 1
ATOM 944 C CA . ASP A 1 117 ? 51.906 -5.461 -39.875 1 50.19 117 ASP A CA 1
ATOM 945 C C . ASP A 1 117 ? 53.375 -5.375 -39.469 1 50.19 117 ASP A C 1
ATOM 947 O O . ASP A 1 117 ? 54.062 -4.441 -39.875 1 50.19 117 ASP A O 1
ATOM 951 N N . ARG A 1 118 ? 53.688 -6.066 -38.469 1 45.47 118 ARG A N 1
ATOM 952 C CA . ARG A 1 118 ? 55.094 -5.977 -38.062 1 45.47 118 ARG A CA 1
ATOM 953 C C . ARG A 1 118 ? 56 -6.75 -39.031 1 45.47 118 ARG A C 1
ATOM 955 O O . ARG A 1 118 ? 57.156 -7.012 -38.719 1 45.47 118 ARG A O 1
ATOM 962 N N . SER A 1 119 ? 55.469 -7.18 -40.156 1 40.66 119 SER A N 1
ATOM 963 C CA . SER A 1 119 ? 56.406 -7.707 -41.156 1 40.66 119 SER A CA 1
ATOM 964 C C . SER A 1 119 ? 57.375 -6.637 -41.594 1 40.66 119 SER A C 1
ATOM 966 O O . SER A 1 119 ? 56.969 -5.527 -41.969 1 40.66 119 SER A O 1
ATOM 968 N N . PRO A 1 120 ? 58.656 -6.656 -41.219 1 40.16 120 PRO A N 1
ATOM 969 C CA . PRO A 1 120 ? 59.688 -5.684 -41.562 1 40.16 120 PRO A CA 1
ATOM 970 C C . PRO A 1 120 ? 59.656 -5.312 -43.031 1 40.16 120 PRO A C 1
ATOM 972 O O . PRO A 1 120 ? 59.375 -6.156 -43.906 1 40.16 120 PRO A O 1
ATOM 975 N N . PRO A 1 121 ? 59.344 -4.109 -43.406 1 37.78 121 PRO A N 1
ATOM 976 C CA . PRO A 1 121 ? 59.594 -3.732 -44.812 1 37.78 121 PRO A CA 1
ATOM 977 C C . PRO A 1 121 ? 60.906 -4.297 -45.344 1 37.78 121 PRO A C 1
ATOM 979 O O . PRO A 1 121 ? 61.844 -4.547 -44.562 1 37.78 121 PRO A O 1
ATOM 982 N N . ARG A 1 122 ? 60.969 -4.898 -46.5 1 35.66 122 ARG A N 1
ATOM 983 C CA . ARG A 1 122 ? 62.156 -5.312 -47.219 1 35.66 122 ARG A CA 1
ATOM 984 C C . ARG A 1 122 ? 63.219 -4.223 -47.156 1 35.66 122 ARG A C 1
ATOM 986 O O . ARG A 1 122 ? 63.125 -3.205 -47.844 1 35.66 122 ARG A O 1
ATOM 993 N N . LEU A 1 123 ? 63.75 -3.656 -46.062 1 31.38 123 LEU A N 1
ATOM 994 C CA . LEU A 1 123 ? 64.875 -2.723 -46 1 31.38 123 LEU A CA 1
ATOM 995 C C . LEU A 1 123 ? 66 -3.133 -46.969 1 31.38 123 LEU A C 1
ATOM 997 O O . LEU A 1 123 ? 66.312 -4.312 -47.062 1 31.38 123 LEU A O 1
ATOM 1001 N N . ALA A 1 124 ? 66.25 -2.293 -47.969 1 34.44 124 ALA A N 1
ATOM 1002 C CA . ALA A 1 124 ? 67.375 -2.211 -48.906 1 34.44 124 ALA A CA 1
ATOM 1003 C C . ALA A 1 124 ? 68.688 -2.682 -48.281 1 34.44 124 ALA A C 1
ATOM 1005 O O . ALA A 1 124 ? 68.812 -2.566 -47.062 1 34.44 124 ALA A O 1
ATOM 1006 N N . PRO A 1 125 ? 69.625 -3.451 -49.188 1 31.5 125 PRO A N 1
ATOM 1007 C CA . PRO A 1 125 ? 70.875 -4.078 -48.781 1 31.5 125 PRO A CA 1
ATOM 1008 C C . PRO A 1 125 ? 71.75 -3.133 -48 1 31.5 125 PRO A C 1
ATOM 1010 O O . PRO A 1 125 ? 72.25 -2.145 -48.531 1 31.5 125 PRO A O 1
ATOM 1013 N N . SER A 1 126 ? 71.375 -2.436 -47 1 30.91 126 SER A N 1
ATOM 1014 C CA . SER A 1 126 ? 72.25 -1.411 -46.438 1 30.91 126 SER A CA 1
ATOM 1015 C C . SER A 1 126 ? 73.625 -1.955 -46.188 1 30.91 126 SER A C 1
ATOM 1017 O O . SER A 1 126 ? 73.812 -3.135 -45.875 1 30.91 126 SER A O 1
ATOM 1019 N N . PRO A 1 127 ? 74.688 -1.102 -46.75 1 34.12 127 PRO A N 1
ATOM 1020 C CA . PRO A 1 127 ? 76.125 -1.389 -46.781 1 34.12 127 PRO A CA 1
ATOM 1021 C C . PRO A 1 127 ? 76.625 -2.023 -45.469 1 34.12 127 PRO A C 1
ATOM 1023 O O . PRO A 1 127 ? 75.938 -1.94 -44.438 1 34.12 127 PRO A O 1
ATOM 1026 N N . SER A 1 128 ? 77.875 -2.686 -45.656 1 30.64 128 SER A N 1
ATOM 1027 C CA . SER A 1 128 ? 78.688 -3.521 -44.781 1 30.64 128 SER A CA 1
ATOM 1028 C C . SER A 1 128 ? 78.938 -2.85 -43.438 1 30.64 128 SER A C 1
ATOM 1030 O O . SER A 1 128 ? 79.562 -1.77 -43.375 1 30.64 128 SER A O 1
ATOM 1032 N N . PRO A 1 129 ? 78 -2.768 -42.531 1 33.19 129 PRO A N 1
ATOM 1033 C CA . PRO A 1 129 ? 78.312 -1.976 -41.312 1 33.19 129 PRO A CA 1
ATOM 1034 C C . PRO A 1 129 ? 79.625 -2.363 -40.688 1 33.19 129 PRO A C 1
ATOM 1036 O O . PRO A 1 129 ? 80.125 -3.504 -40.844 1 33.19 129 PRO A O 1
ATOM 1039 N N . PRO A 1 130 ? 80.562 -1.317 -40.594 1 35.75 130 PRO A N 1
ATOM 1040 C CA . PRO A 1 130 ? 81.938 -1.48 -40.125 1 35.75 130 PRO A CA 1
ATOM 1041 C C . PRO A 1 130 ? 82 -2.379 -38.875 1 35.75 130 PRO A C 1
ATOM 1043 O O . PRO A 1 130 ? 81 -2.596 -38.188 1 35.75 130 PRO A O 1
ATOM 1046 N N . PRO A 1 131 ? 83.375 -2.902 -38.656 1 28.84 131 PRO A N 1
ATOM 1047 C CA . PRO A 1 131 ? 83.812 -3.922 -37.719 1 28.84 131 PRO A CA 1
ATOM 1048 C C . PRO A 1 131 ? 83.312 -3.652 -36.281 1 28.84 131 PRO A C 1
ATOM 1050 O O . PRO A 1 131 ? 83.188 -2.492 -35.875 1 28.84 131 PRO A O 1
ATOM 1053 N N . GLU A 1 132 ? 82.438 -4.516 -35.719 1 28.66 132 GLU A N 1
ATOM 1054 C CA . GLU A 1 132 ? 81.812 -4.613 -34.406 1 28.66 132 GLU A CA 1
ATOM 1055 C C . GLU A 1 132 ? 82.812 -4.48 -33.281 1 28.66 132 GLU A C 1
ATOM 1057 O O . GLU A 1 132 ? 83.75 -5.293 -33.188 1 28.66 132 GLU A O 1
ATOM 1062 N N . VAL A 1 133 ? 83.375 -3.182 -33.156 1 28.34 133 VAL A N 1
ATOM 1063 C CA . VAL A 1 133 ? 84.312 -3.156 -32 1 28.34 133 VAL A CA 1
ATOM 1064 C C . VAL A 1 133 ? 83.562 -3.793 -30.812 1 28.34 133 VAL A C 1
ATOM 1066 O O . VAL A 1 133 ? 82.375 -3.57 -30.594 1 28.34 133 VAL A O 1
ATOM 1069 N N . GLU A 1 134 ? 84.25 -4.836 -30.281 1 24.05 134 GLU A N 1
ATOM 1070 C CA . GLU A 1 134 ? 84 -5.738 -29.156 1 24.05 134 GLU A CA 1
ATOM 1071 C C . GLU A 1 134 ? 83.688 -4.961 -27.875 1 24.05 134 GLU A C 1
ATOM 1073 O O . GLU A 1 134 ? 84.625 -4.559 -27.172 1 24.05 134 GLU A O 1
ATOM 1078 N N . THR A 1 135 ? 83 -3.801 -27.984 1 23.27 135 THR A N 1
ATOM 1079 C CA . THR A 1 135 ? 83 -3.219 -26.641 1 23.27 135 THR A CA 1
ATOM 1080 C C . THR A 1 135 ? 82.438 -4.199 -25.625 1 23.27 135 THR A C 1
ATOM 1082 O O . THR A 1 135 ? 81.562 -5.027 -25.969 1 23.27 135 THR A O 1
ATOM 1085 N N . ALA A 1 136 ? 83 -4.098 -24.359 1 22.05 136 ALA A N 1
ATOM 1086 C CA . ALA A 1 136 ? 83.062 -4.758 -23.047 1 22.05 136 ALA A CA 1
ATOM 1087 C C . ALA A 1 136 ? 81.625 -4.867 -22.484 1 22.05 136 ALA A C 1
ATOM 1089 O O . ALA A 1 136 ? 80.812 -3.943 -22.609 1 22.05 136 ALA A O 1
ATOM 1090 N N . GLY A 1 137 ? 81.188 -6.125 -22.281 1 20.73 137 GLY A N 1
ATOM 1091 C CA . GLY A 1 137 ? 80 -6.785 -21.844 1 20.73 137 GLY A CA 1
ATOM 1092 C C . GLY A 1 137 ? 79.438 -6.27 -20.516 1 20.73 137 GLY A C 1
ATOM 1093 O O . GLY A 1 137 ? 78.938 -7.035 -19.719 1 20.73 137 GLY A O 1
ATOM 1094 N N . ASP A 1 138 ? 79.688 -4.953 -20.188 1 21.19 138 ASP A N 1
ATOM 1095 C CA . ASP A 1 138 ? 79.312 -4.789 -18.781 1 21.19 138 ASP A CA 1
ATOM 1096 C C . ASP A 1 138 ? 77.875 -5.242 -18.547 1 21.19 138 ASP A C 1
ATOM 1098 O O . ASP A 1 138 ? 76.938 -4.945 -19.359 1 21.19 138 ASP A O 1
ATOM 1102 N N . ALA A 1 139 ? 77.75 -6.332 -17.734 1 22.94 139 ALA A N 1
ATOM 1103 C CA . ALA A 1 139 ? 76.75 -7.18 -17.141 1 22.94 139 ALA A CA 1
ATOM 1104 C C . ALA A 1 139 ? 75.625 -6.336 -16.5 1 22.94 139 ALA A C 1
ATOM 1106 O O . ALA A 1 139 ? 74.812 -6.855 -15.75 1 22.94 139 ALA A O 1
ATOM 1107 N N . ARG A 1 140 ? 75.625 -4.984 -16.516 1 23.8 140 ARG A N 1
ATOM 1108 C CA . ARG A 1 140 ? 74.688 -4.59 -15.523 1 23.8 140 ARG A CA 1
ATOM 1109 C C . ARG A 1 140 ? 73.312 -5.297 -15.773 1 23.8 140 ARG A C 1
ATOM 1111 O O . ARG A 1 140 ? 72.812 -5.297 -16.906 1 23.8 140 ARG A O 1
ATOM 1118 N N . ALA A 1 141 ? 73.125 -6.414 -15.055 1 22.69 141 ALA A N 1
ATOM 1119 C CA . ALA A 1 141 ? 71.938 -7.219 -14.711 1 22.69 141 ALA A CA 1
ATOM 1120 C C . ALA A 1 141 ? 70.688 -6.348 -14.617 1 22.69 141 ALA A C 1
ATOM 1122 O O . ALA A 1 141 ? 70.562 -5.559 -13.68 1 22.69 141 ALA A O 1
ATOM 1123 N N . GLY A 1 142 ? 70.438 -5.434 -15.555 1 23.19 142 GLY A N 1
ATOM 1124 C CA . GLY A 1 142 ? 69.188 -4.738 -15.344 1 23.19 142 GLY A CA 1
ATOM 1125 C C . GLY A 1 142 ? 68.062 -5.664 -14.953 1 23.19 142 GLY A C 1
ATOM 1126 O O . GLY A 1 142 ? 67.938 -6.758 -15.5 1 23.19 142 GLY A O 1
ATOM 1127 N N . GLU A 1 143 ? 67.75 -5.656 -13.625 1 23.38 143 GLU A N 1
ATOM 1128 C CA . GLU A 1 143 ? 66.625 -6.289 -12.898 1 23.38 143 GLU A CA 1
ATOM 1129 C C . GLU A 1 143 ? 65.375 -6.328 -13.734 1 23.38 143 GLU A C 1
ATOM 1131 O O . GLU A 1 143 ? 64.938 -5.297 -14.234 1 23.38 143 GLU A O 1
ATOM 1136 N N . LYS A 1 144 ? 65.25 -7.355 -14.547 1 26.5 144 LYS A N 1
ATOM 1137 C CA . LYS A 1 144 ? 64 -7.785 -15.133 1 26.5 144 LYS A CA 1
ATOM 1138 C C . LYS A 1 144 ? 62.844 -7.531 -14.18 1 26.5 144 LYS A C 1
ATOM 1140 O O . LYS A 1 144 ? 62.844 -8.023 -13.047 1 26.5 144 LYS A O 1
ATOM 1145 N N . ASP A 1 145 ? 62.469 -6.238 -14.109 1 26.31 145 ASP A N 1
ATOM 1146 C CA . ASP A 1 145 ? 61.156 -6.031 -13.469 1 26.31 145 ASP A CA 1
ATOM 1147 C C . ASP A 1 145 ? 60.188 -7.148 -13.836 1 26.31 145 ASP A C 1
ATOM 1149 O O . ASP A 1 145 ? 59.75 -7.242 -14.977 1 26.31 145 ASP A O 1
ATOM 1153 N N . ASP A 1 146 ? 60.594 -8.375 -13.484 1 27.86 146 ASP A N 1
ATOM 1154 C CA . ASP A 1 146 ? 59.906 -9.664 -13.484 1 27.86 146 ASP A CA 1
ATOM 1155 C C . ASP A 1 146 ? 58.438 -9.5 -13.148 1 27.86 146 ASP A C 1
ATOM 1157 O O . ASP A 1 146 ? 57.688 -10.484 -13.039 1 27.86 146 ASP A O 1
ATOM 1161 N N . ASP A 1 147 ? 58.125 -8.43 -12.43 1 28.27 147 ASP A N 1
ATOM 1162 C CA . ASP A 1 147 ? 56.875 -8.602 -11.727 1 28.27 147 ASP A CA 1
ATOM 1163 C C . ASP A 1 147 ? 55.688 -8.703 -12.719 1 28.27 147 ASP A C 1
ATOM 1165 O O . ASP A 1 147 ? 54.531 -8.57 -12.336 1 28.27 147 ASP A O 1
ATOM 1169 N N . GLU A 1 148 ? 55.938 -8.336 -14.008 1 28.61 148 GLU A N 1
ATOM 1170 C CA . GLU A 1 148 ? 54.688 -8.516 -14.734 1 28.61 148 GLU A CA 1
ATOM 1171 C C . GLU A 1 148 ? 54.312 -9.992 -14.852 1 28.61 148 GLU A C 1
ATOM 1173 O O . GLU A 1 148 ? 55.094 -10.781 -15.406 1 28.61 148 GLU A O 1
ATOM 1178 N N . ALA A 1 149 ? 53.688 -10.492 -13.844 1 29.95 149 ALA A N 1
ATOM 1179 C CA . ALA A 1 149 ? 53.219 -11.875 -13.875 1 29.95 149 ALA A CA 1
ATOM 1180 C C . ALA A 1 149 ? 52.844 -12.289 -15.289 1 29.95 149 ALA A C 1
ATOM 1182 O O . ALA A 1 149 ? 52.031 -11.609 -15.945 1 29.95 149 ALA A O 1
ATOM 1183 N N . PRO A 1 150 ? 53.75 -12.977 -16.016 1 31.84 150 PRO A N 1
ATOM 1184 C CA . PRO A 1 150 ? 53.406 -13.508 -17.344 1 31.84 150 PRO A CA 1
ATOM 1185 C C . PRO A 1 150 ? 52.062 -14.188 -17.391 1 31.84 150 PRO A C 1
ATOM 1187 O O . PRO A 1 150 ? 51.875 -15.281 -16.844 1 31.84 150 PRO A O 1
ATOM 1190 N N . TYR A 1 151 ? 51.062 -13.469 -17.062 1 29.52 151 TYR A N 1
ATOM 1191 C CA . TYR A 1 151 ? 49.75 -14.078 -17.109 1 29.52 151 TYR A CA 1
ATOM 1192 C C . TYR A 1 151 ? 49.594 -14.961 -18.344 1 29.52 151 TYR A C 1
ATOM 1194 O O . TYR A 1 151 ? 48.688 -15.781 -18.422 1 29.52 151 TYR A O 1
ATOM 1202 N N . LEU A 1 152 ? 50.125 -14.484 -19.578 1 31.12 152 LEU A N 1
ATOM 1203 C CA . LEU A 1 152 ? 50.031 -15.336 -20.766 1 31.12 152 LEU A CA 1
ATOM 1204 C C . LEU A 1 152 ? 51.188 -16.312 -20.828 1 31.12 152 LEU A C 1
ATOM 1206 O O . LEU A 1 152 ? 52.344 -15.914 -21.062 1 31.12 152 LEU A O 1
ATOM 1210 N N . SER A 1 153 ? 51.344 -17.234 -20 1 30.97 153 SER A N 1
ATOM 1211 C CA . SER A 1 153 ? 52.469 -18.156 -20.016 1 30.97 153 SER A CA 1
ATOM 1212 C C . SER A 1 153 ? 52.781 -18.641 -21.438 1 30.97 153 SER A C 1
ATOM 1214 O O . SER A 1 153 ? 53.875 -19.094 -21.719 1 30.97 153 SER A O 1
ATOM 1216 N N . TRP A 1 154 ? 51.781 -19.094 -22.234 1 30 154 TRP A N 1
ATOM 1217 C CA . TRP A 1 154 ? 52.188 -19.891 -23.406 1 30 154 TRP A CA 1
ATOM 1218 C C . TRP A 1 154 ? 52.531 -18.984 -24.578 1 30 154 TRP A C 1
ATOM 1220 O O . TRP A 1 154 ? 51.781 -18.078 -24.922 1 30 154 TRP A O 1
ATOM 1230 N N . THR A 1 155 ? 53.781 -18.75 -24.734 1 31.61 155 THR A N 1
ATOM 1231 C CA . THR A 1 155 ? 54.281 -18.219 -26 1 31.61 155 THR A CA 1
ATOM 1232 C C . THR A 1 155 ? 53.875 -19.109 -27.156 1 31.61 155 THR A C 1
ATOM 1234 O O . THR A 1 155 ? 54.219 -20.297 -27.203 1 31.61 155 THR A O 1
ATOM 1237 N N . PRO A 1 156 ? 52.75 -18.875 -27.906 1 32.5 156 PRO A N 1
ATOM 1238 C CA . PRO A 1 156 ? 52.406 -19.688 -29.062 1 32.5 156 PRO A CA 1
ATOM 1239 C C . PRO A 1 156 ? 53.594 -19.906 -30.016 1 32.5 156 PRO A C 1
ATOM 1241 O O . PRO A 1 156 ? 54.219 -18.938 -30.438 1 32.5 156 PRO A O 1
ATOM 1244 N N . THR A 1 157 ? 54.406 -20.859 -29.688 1 31.05 157 THR A N 1
ATOM 1245 C CA . THR A 1 157 ? 55.312 -21.203 -30.766 1 31.05 157 THR A CA 1
ATOM 1246 C C . THR A 1 157 ? 54.562 -21.438 -32.062 1 31.05 157 THR A C 1
ATOM 1248 O O . THR A 1 157 ? 53.812 -22.406 -32.219 1 31.05 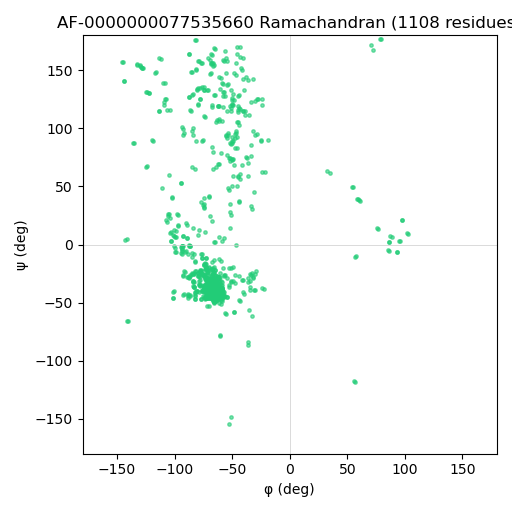157 THR A O 1
ATOM 1251 N N . ILE A 1 158 ? 54.031 -20.375 -32.719 1 32.19 158 ILE A N 1
ATOM 1252 C CA . ILE A 1 158 ? 53.406 -20.406 -34.031 1 32.19 158 ILE A CA 1
ATOM 1253 C C . ILE A 1 158 ? 54.344 -21.062 -35.031 1 32.19 158 ILE A C 1
ATOM 1255 O O . ILE A 1 158 ? 55.375 -20.5 -35.375 1 32.19 158 ILE A O 1
ATOM 1259 N N . GLY A 1 159 ? 54.531 -22.391 -35.031 1 29.62 159 GLY A N 1
ATOM 1260 C CA . GLY A 1 159 ? 55.156 -22.984 -36.219 1 29.62 159 GLY A CA 1
ATOM 1261 C C . GLY A 1 159 ? 54.562 -22.5 -37.531 1 29.62 159 GLY A C 1
ATOM 1262 O O . GLY A 1 159 ? 53.438 -21.984 -37.562 1 29.62 159 GLY A O 1
ATOM 1263 N N . ARG A 1 160 ? 55.344 -22.359 -38.625 1 31.39 160 ARG A N 1
ATOM 1264 C CA . ARG A 1 160 ? 55.219 -21.812 -39.969 1 31.39 160 ARG A CA 1
ATOM 1265 C C . ARG A 1 160 ? 53.812 -22.078 -40.531 1 31.39 160 ARG A C 1
ATOM 1267 O O . ARG A 1 160 ? 53.219 -21.203 -41.125 1 31.39 160 ARG A O 1
ATOM 1274 N N . ASN A 1 161 ? 53.625 -23.297 -41.156 1 29.61 161 ASN A N 1
ATOM 1275 C CA . ASN A 1 161 ? 52.594 -23.688 -42.125 1 29.61 161 ASN A CA 1
ATOM 1276 C C . ASN A 1 161 ? 51.219 -23.828 -41.5 1 29.61 161 ASN A C 1
ATOM 1278 O O . ASN A 1 161 ? 50.312 -24.422 -42.094 1 29.61 161 ASN A O 1
ATOM 1282 N N . SER A 1 162 ? 51.219 -24.094 -40.219 1 30.98 162 SER A N 1
ATOM 1283 C CA . SER A 1 162 ? 49.969 -24.656 -39.719 1 30.98 162 SER A CA 1
ATOM 1284 C C . SER A 1 162 ? 48.781 -23.719 -39.969 1 30.98 162 SER A C 1
ATOM 1286 O O . SER A 1 162 ? 48.875 -22.516 -39.75 1 30.98 162 SER A O 1
ATOM 1288 N N . GLN A 1 163 ? 47.875 -24.047 -40.969 1 30.45 163 GLN A N 1
ATOM 1289 C CA . GLN A 1 163 ? 46.5 -23.625 -41.312 1 30.45 163 GLN A CA 1
ATOM 1290 C C . GLN A 1 163 ? 45.781 -23.094 -40.094 1 30.45 163 GLN A C 1
ATOM 1292 O O . GLN A 1 163 ? 45.969 -23.578 -38.969 1 30.45 163 GLN A O 1
ATOM 1297 N N . PHE A 1 164 ? 45.344 -21.859 -40.125 1 35.47 164 PHE A N 1
ATOM 1298 C CA . PHE A 1 164 ? 44.469 -21.031 -39.312 1 35.47 164 PHE A CA 1
ATOM 1299 C C . PHE A 1 164 ? 43.375 -21.875 -38.688 1 35.47 164 PHE A C 1
ATOM 1301 O O . PHE A 1 164 ? 42.281 -22 -39.25 1 35.47 164 PHE A O 1
ATOM 1308 N N . TYR A 1 165 ? 43.594 -23.172 -38.375 1 32.25 165 TYR A N 1
ATOM 1309 C CA . TYR A 1 165 ? 42.562 -23.984 -37.781 1 32.25 165 TYR A CA 1
ATOM 1310 C C . TYR A 1 165 ? 41.844 -23.219 -36.656 1 32.25 165 TYR A C 1
ATOM 1312 O O . TYR A 1 165 ? 42.469 -22.406 -35.969 1 32.25 165 TYR A O 1
ATOM 1320 N N . LYS A 1 166 ? 40.406 -23.125 -36.688 1 38.09 166 LYS A N 1
ATOM 1321 C CA . LYS A 1 166 ? 39.406 -22.797 -35.656 1 38.09 166 LYS A CA 1
ATOM 1322 C C . LYS A 1 166 ? 39.938 -23.109 -34.25 1 38.09 166 LYS A C 1
ATOM 1324 O O . LYS A 1 166 ? 40.438 -24.219 -34 1 38.09 166 LYS A O 1
ATOM 1329 N N . LEU A 1 167 ? 40.594 -22.188 -33.594 1 40.38 167 LEU A N 1
ATOM 1330 C CA . LEU A 1 167 ? 41 -22.406 -32.219 1 40.38 167 LEU A CA 1
ATOM 1331 C C . LEU A 1 167 ? 40.094 -23.438 -31.531 1 40.38 167 LEU A C 1
ATOM 1333 O O . LEU A 1 167 ? 38.875 -23.297 -31.562 1 40.38 167 LEU A O 1
ATOM 1337 N N . THR A 1 168 ? 40.312 -24.75 -31.516 1 40.22 168 THR A N 1
ATOM 1338 C CA . THR A 1 168 ? 39.594 -25.844 -30.891 1 40.22 168 THR A CA 1
ATOM 1339 C C . THR A 1 168 ? 39.062 -25.438 -29.516 1 40.22 168 THR A C 1
ATOM 1341 O O . THR A 1 168 ? 39.594 -24.5 -28.906 1 40.22 168 THR A O 1
ATOM 1344 N N . SER A 1 169 ? 37.844 -25.891 -29.047 1 49.25 169 SER A N 1
ATOM 1345 C CA . SER A 1 169 ? 37.219 -25.688 -27.75 1 49.25 169 SER A CA 1
ATOM 1346 C C . SER A 1 169 ? 38.25 -25.688 -26.625 1 49.25 169 SER A C 1
ATOM 1348 O O . SER A 1 169 ? 38.125 -24.938 -25.656 1 49.25 169 SER A O 1
ATOM 1350 N N . GLU A 1 170 ? 39.312 -26.469 -26.797 1 48.78 170 GLU A N 1
ATOM 1351 C CA . GLU A 1 170 ? 40.344 -26.609 -25.766 1 48.78 170 GLU A CA 1
ATOM 1352 C C . GLU A 1 170 ? 41.219 -25.359 -25.703 1 48.78 170 GLU A C 1
ATOM 1354 O O . GLU A 1 170 ? 41.594 -24.906 -24.609 1 48.78 170 GLU A O 1
ATOM 1359 N N . GLN A 1 171 ? 41.5 -24.844 -26.828 1 48.59 171 GLN A N 1
ATOM 1360 C CA . GLN A 1 171 ? 42.375 -23.672 -26.859 1 48.59 171 GLN A CA 1
ATOM 1361 C C . GLN A 1 171 ? 41.625 -22.438 -26.359 1 48.59 171 GLN A C 1
ATOM 1363 O O . GLN A 1 171 ? 42.25 -21.562 -25.734 1 48.59 171 GLN A O 1
ATOM 1368 N N . ARG A 1 172 ? 40.375 -22.359 -26.656 1 51.44 172 ARG A N 1
ATOM 1369 C CA . ARG A 1 172 ? 39.531 -21.266 -26.156 1 51.44 172 ARG A CA 1
ATOM 1370 C C . ARG A 1 172 ? 39.438 -21.328 -24.625 1 51.44 172 ARG A C 1
ATOM 1372 O O . ARG A 1 172 ? 39.406 -20.281 -23.969 1 51.44 172 ARG A O 1
ATOM 1379 N N . ASP A 1 173 ? 39.25 -22.609 -24.094 1 53.72 173 ASP A N 1
ATOM 1380 C CA . ASP A 1 173 ? 39.25 -22.828 -22.641 1 53.72 173 ASP A CA 1
ATOM 1381 C C . ASP A 1 173 ? 40.531 -22.344 -22 1 53.72 173 ASP A C 1
ATOM 1383 O O . ASP A 1 173 ? 40.531 -21.828 -20.891 1 53.72 173 ASP A O 1
ATOM 1387 N N . GLU A 1 174 ? 41.625 -22.594 -22.656 1 49.94 174 GLU A N 1
ATOM 1388 C CA . GLU A 1 174 ? 42.938 -22.188 -22.141 1 49.94 174 GLU A CA 1
ATOM 1389 C C . GLU A 1 174 ? 43.094 -20.672 -22.141 1 49.94 174 GLU A C 1
ATOM 1391 O O . GLU A 1 174 ? 43.656 -20.094 -21.219 1 49.94 174 GLU A O 1
ATOM 1396 N N . LEU A 1 175 ? 42.469 -20.141 -23.203 1 47.69 175 LEU A N 1
ATOM 1397 C CA . LEU A 1 175 ? 42.656 -18.703 -23.344 1 47.69 175 LEU A CA 1
ATOM 1398 C C . LEU A 1 175 ? 41.594 -17.922 -22.562 1 47.69 175 LEU A C 1
ATOM 1400 O O . LEU A 1 175 ? 41.875 -16.828 -22.062 1 47.69 175 LEU A O 1
ATOM 1404 N N . GLY A 1 176 ? 40.344 -18.312 -22.641 1 54 176 GLY A N 1
ATOM 1405 C CA . GLY A 1 176 ? 39.219 -17.562 -22.109 1 54 176 GLY A CA 1
ATOM 1406 C C . GLY A 1 176 ? 39.219 -17.453 -20.594 1 54 176 GLY A C 1
ATOM 1407 O O . GLY A 1 176 ? 38.531 -16.625 -20.016 1 54 176 GLY A O 1
ATOM 1408 N N . GLY A 1 177 ? 40.25 -18 -19.875 1 64.38 177 GLY A N 1
ATOM 1409 C CA . GLY A 1 177 ? 40.469 -17.859 -18.438 1 64.38 177 GLY A CA 1
ATOM 1410 C C . GLY A 1 177 ? 39.469 -18.656 -17.609 1 64.38 177 GLY A C 1
ATOM 1411 O O . GLY A 1 177 ? 38.625 -19.375 -18.156 1 64.38 177 GLY A O 1
ATOM 1412 N N . ILE A 1 178 ? 39.562 -18.859 -16.484 1 74.56 178 ILE A N 1
ATOM 1413 C CA . ILE A 1 178 ? 38.812 -19.578 -15.477 1 74.56 178 ILE A CA 1
ATOM 1414 C C . ILE A 1 178 ? 37.344 -19.109 -15.5 1 74.56 178 ILE A C 1
ATOM 1416 O O . ILE A 1 178 ? 36.438 -19.922 -15.305 1 74.56 178 ILE A O 1
ATOM 1420 N N . GLU A 1 179 ? 37.188 -17.969 -16.047 1 76.44 179 GLU A N 1
ATOM 1421 C CA . GLU A 1 179 ? 35.812 -17.422 -16.062 1 76.44 179 GLU A CA 1
ATOM 1422 C C . GLU A 1 179 ? 35 -18.031 -17.188 1 76.44 179 GLU A C 1
ATOM 1424 O O . GLU A 1 179 ? 33.812 -18.312 -17.016 1 76.44 179 GLU A O 1
ATOM 1429 N N . PHE A 1 180 ? 35.625 -18.188 -18.266 1 80.75 180 PHE A N 1
ATOM 1430 C CA . PHE A 1 180 ? 34.938 -18.75 -19.406 1 80.75 180 PHE A CA 1
ATOM 1431 C C . PHE A 1 180 ? 34.594 -20.219 -19.156 1 80.75 180 PHE A C 1
ATOM 1433 O O . PHE A 1 180 ? 33.5 -20.672 -19.5 1 80.75 180 PHE A O 1
ATOM 1440 N N . ARG A 1 181 ? 35.469 -20.891 -18.625 1 84 181 ARG A N 1
ATOM 1441 C CA . ARG A 1 181 ? 35.219 -22.281 -18.281 1 84 181 ARG A CA 1
ATOM 1442 C C . ARG A 1 181 ? 34.094 -22.406 -17.25 1 84 181 ARG A C 1
ATOM 1444 O O . ARG A 1 181 ? 33.281 -23.328 -17.297 1 84 181 ARG A O 1
ATOM 1451 N N . ALA A 1 182 ? 34.094 -21.5 -16.422 1 85.94 182 ALA A N 1
ATOM 1452 C CA . ALA A 1 182 ? 33.062 -21.484 -15.383 1 85.94 182 ALA A CA 1
ATOM 1453 C C . ALA A 1 182 ? 31.688 -21.203 -15.992 1 85.94 182 ALA A C 1
ATOM 1455 O O . ALA A 1 182 ? 30.703 -21.812 -15.594 1 85.94 182 ALA A O 1
ATOM 1456 N N . LEU A 1 183 ? 31.688 -20.344 -16.969 1 86.94 183 LEU A N 1
ATOM 1457 C CA . LEU A 1 183 ? 30.422 -20 -17.625 1 86.94 183 LEU A CA 1
ATOM 1458 C C . LEU A 1 183 ? 29.891 -21.172 -18.438 1 86.94 183 LEU A C 1
ATOM 1460 O O . LEU A 1 183 ? 28.688 -21.422 -18.469 1 86.94 183 LEU A O 1
ATOM 1464 N N . LYS A 1 184 ? 30.812 -21.797 -19.062 1 88.69 184 LYS A N 1
ATOM 1465 C CA . LYS A 1 184 ? 30.438 -22.953 -19.859 1 88.69 184 LYS A CA 1
ATOM 1466 C C . LYS A 1 184 ? 29.891 -24.078 -18.969 1 88.69 184 LYS A C 1
ATOM 1468 O O . LYS A 1 184 ? 28.891 -24.703 -19.297 1 88.69 184 LYS A O 1
ATOM 1473 N N . LEU A 1 185 ? 30.531 -24.281 -17.922 1 90.06 185 LEU A N 1
ATOM 1474 C CA . LEU A 1 185 ? 30.109 -25.312 -17 1 90.06 185 LEU A CA 1
ATOM 1475 C C . LEU A 1 185 ? 28.766 -24.953 -16.359 1 90.06 185 LEU A C 1
ATOM 1477 O O . LEU A 1 185 ? 27.891 -25.812 -16.188 1 90.06 185 LEU A O 1
ATOM 1481 N N . LEU A 1 186 ? 28.641 -23.734 -16.016 1 91.19 186 LEU A N 1
ATOM 1482 C CA . LEU A 1 186 ? 27.406 -23.266 -15.422 1 91.19 186 LEU A CA 1
ATOM 1483 C C . LEU A 1 186 ? 26.234 -23.453 -16.391 1 91.19 186 LEU A C 1
ATOM 1485 O O . LEU A 1 186 ? 25.141 -23.859 -15.977 1 91.19 186 LEU A O 1
ATOM 1489 N N . LEU A 1 187 ? 26.438 -23.109 -17.625 1 92.75 187 LEU A N 1
ATOM 1490 C CA . LEU A 1 187 ? 25.391 -23.266 -18.641 1 92.75 187 LEU A CA 1
ATOM 1491 C C . LEU A 1 187 ? 24.953 -24.719 -18.75 1 92.75 187 LEU A C 1
ATOM 1493 O O . LEU A 1 187 ? 23.766 -25.016 -18.812 1 92.75 187 LEU A O 1
ATOM 1497 N N . LYS A 1 188 ? 25.953 -25.578 -18.734 1 93.5 188 LYS A N 1
ATOM 1498 C CA . LYS A 1 188 ? 25.641 -27 -18.812 1 93.5 188 LYS A CA 1
ATOM 1499 C C . LYS A 1 188 ? 24.859 -27.469 -17.594 1 93.5 188 LYS A C 1
ATOM 1501 O O . LYS A 1 188 ? 23.891 -28.219 -17.703 1 93.5 188 LYS A O 1
ATOM 1506 N N . ILE A 1 189 ? 25.203 -27 -16.453 1 93.5 189 ILE A N 1
ATOM 1507 C CA . ILE A 1 189 ? 24.547 -27.406 -15.211 1 93.5 189 ILE A CA 1
ATOM 1508 C C . ILE A 1 189 ? 23.125 -26.859 -15.188 1 93.5 189 ILE A C 1
ATOM 1510 O O . ILE A 1 189 ? 22.203 -27.562 -14.766 1 93.5 189 ILE A O 1
ATOM 1514 N N . LEU A 1 190 ? 22.953 -25.625 -15.633 1 94.56 190 LEU A N 1
ATOM 1515 C CA . LEU A 1 190 ? 21.625 -25.016 -15.648 1 94.56 190 LEU A CA 1
ATOM 1516 C C . LEU A 1 190 ? 20.688 -25.75 -16.594 1 94.56 190 LEU A C 1
ATOM 1518 O O . LEU A 1 190 ? 19.516 -25.969 -16.281 1 94.56 190 LEU A O 1
ATOM 1522 N N . LEU A 1 191 ? 21.203 -26.156 -17.734 1 95.06 191 LEU A N 1
ATOM 1523 C CA . LEU A 1 191 ? 20.422 -26.891 -18.719 1 95.06 191 LEU A CA 1
ATOM 1524 C C . LEU A 1 191 ? 20.031 -28.266 -18.188 1 95.06 191 LEU A C 1
ATOM 1526 O O . LEU A 1 191 ? 18.891 -28.703 -18.344 1 95.06 191 LEU A O 1
ATOM 1530 N N . LEU A 1 192 ? 20.969 -28.875 -17.547 1 95.44 192 LEU A N 1
ATOM 1531 C CA . LEU A 1 192 ? 20.688 -30.203 -17 1 95.44 192 LEU A CA 1
ATOM 1532 C C . LEU A 1 192 ? 19.719 -30.109 -15.82 1 95.44 192 LEU A C 1
ATOM 1534 O O . LEU A 1 192 ? 18.859 -30.969 -15.656 1 95.44 192 LEU A O 1
ATOM 1538 N N . TYR A 1 193 ? 19.906 -29.094 -15.023 1 95.5 193 TYR A N 1
ATOM 1539 C CA . TYR A 1 193 ? 19 -28.875 -13.898 1 95.5 193 TYR A CA 1
ATOM 1540 C C . TYR A 1 193 ? 17.562 -28.688 -14.375 1 95.5 193 TYR A C 1
ATOM 1542 O O . TYR A 1 193 ? 16.656 -29.344 -13.875 1 95.5 193 TYR A O 1
ATOM 1550 N N . SER A 1 194 ? 17.406 -27.766 -15.336 1 95.12 194 SER A N 1
ATOM 1551 C CA . SER A 1 194 ? 16.078 -27.469 -15.859 1 95.12 194 SER A CA 1
ATOM 1552 C C . SER A 1 194 ? 15.477 -28.703 -16.547 1 95.12 194 SER A C 1
ATOM 1554 O O . SER A 1 194 ? 14.297 -29 -16.359 1 95.12 194 SER A O 1
ATOM 1556 N N . PHE A 1 195 ? 16.266 -29.469 -17.219 1 95.19 195 PHE A N 1
ATOM 1557 C CA . PHE A 1 195 ? 15.797 -30.625 -17.969 1 95.19 195 PHE A CA 1
ATOM 1558 C C . PHE A 1 195 ? 15.43 -31.766 -17.031 1 95.19 195 PHE A C 1
ATOM 1560 O O . PHE A 1 195 ? 14.359 -32.344 -17.141 1 95.19 195 PHE A O 1
ATOM 1567 N N . PHE A 1 196 ? 16.234 -32.062 -16.062 1 95.12 196 PHE A N 1
ATOM 1568 C CA . PHE A 1 196 ? 16.016 -33.219 -15.188 1 95.12 196 PHE A CA 1
ATOM 1569 C C . PHE A 1 196 ? 14.82 -33 -14.273 1 95.12 196 PHE A C 1
ATOM 1571 O O . PHE A 1 196 ? 14.039 -33.906 -14.023 1 95.12 196 PHE A O 1
ATOM 1578 N N . TRP A 1 197 ? 14.664 -31.812 -13.766 1 95.44 197 TRP A N 1
ATOM 1579 C CA . TRP A 1 197 ? 13.516 -31.531 -12.906 1 95.44 197 TRP A CA 1
ATOM 1580 C C . TRP A 1 197 ? 12.211 -31.656 -13.688 1 95.44 197 TRP A C 1
ATOM 1582 O O . TRP A 1 197 ? 11.234 -32.219 -13.188 1 95.44 197 TRP A O 1
ATOM 1592 N N . GLN A 1 198 ? 12.234 -31.156 -14.906 1 95.25 198 GLN A N 1
ATOM 1593 C CA . GLN A 1 198 ? 11.016 -31.203 -15.711 1 95.25 198 GLN A CA 1
ATOM 1594 C C . GLN A 1 198 ? 10.758 -32.625 -16.219 1 95.25 198 GLN A C 1
ATOM 1596 O O . GLN A 1 198 ? 9.625 -33.094 -16.203 1 95.25 198 GLN A O 1
ATOM 1601 N N . PHE A 1 199 ? 11.836 -33.344 -16.594 1 95.44 199 PHE A N 1
ATOM 1602 C CA . PHE A 1 199 ? 11.688 -34.656 -17.172 1 95.44 199 PHE A CA 1
ATOM 1603 C C . PHE A 1 199 ? 11.25 -35.656 -16.109 1 95.44 199 PHE A C 1
ATOM 1605 O O . PHE A 1 199 ? 10.258 -36.375 -16.266 1 95.44 199 PHE A O 1
ATOM 1612 N N . LEU A 1 200 ? 11.953 -35.719 -15.031 1 95.12 200 LEU A N 1
ATOM 1613 C CA . LEU A 1 200 ? 11.633 -36.625 -13.961 1 95.12 200 LEU A CA 1
ATOM 1614 C C . LEU A 1 200 ? 10.305 -36.281 -13.305 1 95.12 200 LEU A C 1
ATOM 1616 O O . LEU A 1 200 ? 9.516 -37.156 -12.953 1 95.12 200 LEU A O 1
ATOM 1620 N N . GLY A 1 201 ? 10.031 -35 -13.172 1 95.12 201 GLY A N 1
ATOM 1621 C CA . GLY A 1 201 ? 8.773 -34.594 -12.586 1 95.12 201 GLY A CA 1
ATOM 1622 C C . GLY A 1 201 ? 7.574 -34.906 -13.461 1 95.12 201 GLY A C 1
ATOM 1623 O O . GLY A 1 201 ? 6.562 -35.438 -12.969 1 95.12 201 GLY A O 1
ATOM 1624 N N . CYS A 1 202 ? 7.707 -34.688 -14.727 1 95.06 202 CYS A N 1
ATOM 1625 C CA . CYS A 1 202 ? 6.605 -34.906 -15.656 1 95.06 202 CYS A CA 1
ATOM 1626 C C . CYS A 1 202 ? 6.328 -36.406 -15.797 1 95.06 202 CYS A C 1
ATOM 1628 O O . CYS A 1 202 ? 5.168 -36.844 -15.828 1 95.06 202 CYS A O 1
ATOM 1630 N N . ILE A 1 203 ? 7.367 -37.219 -15.812 1 94.31 203 ILE A N 1
ATOM 1631 C CA . ILE A 1 203 ? 7.191 -38.656 -15.961 1 94.31 203 ILE A CA 1
ATOM 1632 C C . ILE A 1 203 ? 6.574 -39.219 -14.688 1 94.31 203 ILE A C 1
ATOM 1634 O O . ILE A 1 203 ? 5.676 -40.062 -14.75 1 94.31 203 ILE A O 1
ATOM 1638 N N . SER A 1 204 ? 7.035 -38.812 -13.609 1 95.19 204 SER A N 1
ATOM 1639 C CA . SER A 1 204 ? 6.516 -39.312 -12.344 1 95.19 204 SER A CA 1
ATOM 1640 C C . SER A 1 204 ? 5.043 -38.938 -12.164 1 95.19 204 SER A C 1
ATOM 1642 O O . SER A 1 204 ? 4.238 -39.75 -11.734 1 95.19 204 SER A O 1
ATOM 1644 N N . LEU A 1 205 ? 4.688 -37.719 -12.492 1 94.25 205 LEU A N 1
ATOM 1645 C CA . LEU A 1 205 ? 3.303 -37.281 -12.367 1 94.25 205 LEU A CA 1
ATOM 1646 C C . LEU A 1 205 ? 2.412 -37.969 -13.391 1 94.25 205 LEU A C 1
ATOM 1648 O O . LEU A 1 205 ? 1.29 -38.375 -13.07 1 94.25 205 LEU A O 1
ATOM 1652 N N . GLY A 1 206 ? 2.902 -38.125 -14.641 1 91.56 206 GLY A N 1
ATOM 1653 C CA . GLY A 1 206 ? 2.143 -38.844 -15.664 1 91.56 206 GLY A CA 1
ATOM 1654 C C . GLY A 1 206 ? 1.87 -40.281 -15.305 1 91.56 206 GLY A C 1
ATOM 1655 O O . GLY A 1 206 ? 0.758 -40.781 -15.508 1 91.56 206 GLY A O 1
ATOM 1656 N N . LEU A 1 207 ? 2.854 -40.938 -14.758 1 91.75 207 LEU A N 1
ATOM 1657 C CA . LEU A 1 207 ? 2.717 -42.344 -14.375 1 91.75 207 LEU A CA 1
ATOM 1658 C C . LEU A 1 207 ? 1.717 -42.5 -13.234 1 91.75 207 LEU A C 1
ATOM 1660 O O . LEU A 1 207 ? 0.875 -43.406 -13.258 1 91.75 207 LEU A O 1
ATOM 1664 N N . TRP A 1 208 ? 1.806 -41.625 -12.297 1 91.88 208 TRP A N 1
ATOM 1665 C CA . TRP A 1 208 ? 0.911 -41.719 -11.148 1 91.88 208 TRP A CA 1
ATOM 1666 C C . TRP A 1 208 ? -0.53 -41.438 -11.562 1 91.88 208 TRP A C 1
ATOM 1668 O O . TRP A 1 208 ? -1.451 -42.156 -11.164 1 91.88 208 TRP A O 1
ATOM 1678 N N . ILE A 1 209 ? -0.732 -40.375 -12.336 1 87.88 209 ILE A N 1
ATOM 1679 C CA . ILE A 1 209 ? -2.082 -39.969 -12.703 1 87.88 209 ILE A CA 1
ATOM 1680 C C . ILE A 1 209 ? -2.705 -41.031 -13.625 1 87.88 209 ILE A C 1
ATOM 1682 O O . ILE A 1 209 ? -3.9 -41.312 -13.523 1 87.88 209 ILE A O 1
ATOM 1686 N N . ASN A 1 210 ? -1.925 -41.594 -14.508 1 86.81 210 ASN A N 1
ATOM 1687 C CA . ASN A 1 210 ? -2.428 -42.625 -15.414 1 86.81 210 ASN A CA 1
ATOM 1688 C C . ASN A 1 210 ? -2.787 -43.906 -14.656 1 86.81 210 ASN A C 1
ATOM 1690 O O . ASN A 1 210 ? -3.76 -44.594 -15 1 86.81 210 ASN A O 1
ATOM 1694 N N . ASN A 1 211 ? -2.064 -44.188 -13.617 1 87.69 211 ASN A N 1
ATOM 1695 C CA . ASN A 1 211 ? -2.293 -45.438 -12.883 1 87.69 211 ASN A CA 1
ATOM 1696 C C . ASN A 1 211 ? -3.436 -45.281 -11.883 1 87.69 211 ASN A C 1
ATOM 1698 O O . ASN A 1 211 ? -4.18 -46.25 -11.641 1 87.69 211 ASN A O 1
ATOM 1702 N N . ASN A 1 212 ? -3.584 -44.188 -11.273 1 83.56 212 ASN A N 1
ATOM 1703 C CA . ASN A 1 212 ? -4.598 -44.031 -10.234 1 83.56 212 ASN A CA 1
ATOM 1704 C C . ASN A 1 212 ? -5.887 -43.438 -10.797 1 83.56 212 ASN A C 1
ATOM 1706 O O . ASN A 1 212 ? -6.945 -43.531 -10.18 1 83.56 212 ASN A O 1
ATOM 1710 N N . LYS A 1 213 ? -5.973 -43 -12.016 1 70.56 213 LYS A N 1
ATOM 1711 C CA . LYS A 1 213 ? -7.109 -42.469 -12.773 1 70.56 213 LYS A CA 1
ATOM 1712 C C . LYS A 1 213 ? -8.078 -41.719 -11.875 1 70.56 213 LYS A C 1
ATOM 1714 O O . LYS A 1 213 ? -9.203 -42.156 -11.648 1 70.56 213 LYS A O 1
ATOM 1719 N N . PRO A 1 214 ? -7.594 -40.594 -11.25 1 67.94 214 PRO A N 1
ATOM 1720 C CA . PRO A 1 214 ? -8.562 -39.844 -10.438 1 67.94 214 PRO A CA 1
ATOM 1721 C C . PRO A 1 214 ? -9.773 -39.406 -11.242 1 67.94 214 PRO A C 1
ATOM 1723 O O . PRO A 1 214 ? -9.68 -39.219 -12.469 1 67.94 214 PRO A O 1
ATOM 1726 N N . ALA A 1 215 ? -11.102 -39.625 -10.766 1 57.31 215 ALA A N 1
ATOM 1727 C CA . ALA A 1 215 ? -12.375 -39.312 -11.422 1 57.31 215 ALA A CA 1
ATOM 1728 C C . ALA A 1 215 ? -12.391 -37.875 -11.945 1 57.31 215 ALA A C 1
ATOM 1730 O O . ALA A 1 215 ? -12.633 -36.938 -11.188 1 57.31 215 ALA A O 1
ATOM 1731 N N . LEU A 1 216 ? -11.633 -37.656 -13.039 1 61.72 216 LEU A N 1
ATOM 1732 C CA . LEU A 1 216 ? -11.609 -36.281 -13.555 1 61.72 216 LEU A CA 1
ATOM 1733 C C . LEU A 1 216 ? -12.672 -36.094 -14.633 1 61.72 216 LEU A C 1
ATOM 1735 O O . LEU A 1 216 ? -12.859 -36.969 -15.492 1 61.72 216 LEU A O 1
ATOM 1739 N N . ASP A 1 217 ? -13.867 -35.625 -14.32 1 55.38 217 ASP A N 1
ATOM 1740 C CA . ASP A 1 217 ? -15 -35.469 -15.227 1 55.38 217 ASP A CA 1
ATOM 1741 C C . ASP A 1 217 ? -14.531 -35.125 -16.641 1 55.38 217 ASP A C 1
ATOM 1743 O O . ASP A 1 217 ? -15.086 -35.594 -17.625 1 55.38 217 ASP A O 1
ATOM 1747 N N . ASN A 1 218 ? -13.859 -34.062 -16.938 1 55.88 218 ASN A N 1
ATOM 1748 C CA . ASN A 1 218 ? -13.531 -33.531 -18.266 1 55.88 218 ASN A CA 1
ATOM 1749 C C . ASN A 1 218 ? -12.07 -33.781 -18.625 1 55.88 218 ASN A C 1
ATOM 1751 O O . ASN A 1 218 ? -11.211 -32.938 -18.406 1 55.88 218 ASN A O 1
ATOM 1755 N N . SER A 1 219 ? -11.727 -35.094 -18.641 1 55.28 219 SER A N 1
ATOM 1756 C CA . SER A 1 219 ? -10.359 -35.594 -18.469 1 55.28 219 SER A CA 1
ATOM 1757 C C . SER A 1 219 ? -9.578 -35.5 -19.781 1 55.28 219 SER A C 1
ATOM 1759 O O . SER A 1 219 ? -9.922 -36.156 -20.766 1 55.28 219 SER A O 1
ATOM 1761 N N . PRO A 1 220 ? -8.906 -34.438 -20.109 1 63.12 220 PRO A N 1
ATOM 1762 C CA . PRO A 1 220 ? -7.914 -34.594 -21.172 1 63.12 220 PRO A CA 1
ATOM 1763 C C . PRO A 1 220 ? -7.051 -35.844 -21 1 63.12 220 PRO A C 1
ATOM 1765 O O . PRO A 1 220 ? -7.152 -36.531 -19.984 1 63.12 220 PRO A O 1
ATOM 1768 N N . ASN A 1 221 ? -6.336 -36.312 -21.984 1 81.81 221 ASN A N 1
ATOM 1769 C CA . ASN A 1 221 ? -5.309 -37.344 -21.906 1 81.81 221 ASN A CA 1
ATOM 1770 C C . ASN A 1 221 ? -4.523 -37.25 -20.594 1 81.81 221 ASN A C 1
ATOM 1772 O O . ASN A 1 221 ? -4 -36.188 -20.266 1 81.81 221 ASN A O 1
ATOM 1776 N N . LEU A 1 222 ? -4.75 -38.25 -19.797 1 85.75 222 LEU A N 1
ATOM 1777 C CA . LEU A 1 222 ? -4.199 -38.312 -18.453 1 85.75 222 LEU A CA 1
ATOM 1778 C C . LEU A 1 222 ? -2.689 -38.094 -18.469 1 85.75 222 LEU A C 1
ATOM 1780 O O . LEU A 1 222 ? -2.141 -37.438 -17.578 1 85.75 222 LEU A O 1
ATOM 1784 N N . TRP A 1 223 ? -2.045 -38.594 -19.469 1 88.25 223 TRP A N 1
ATOM 1785 C CA . TRP A 1 223 ? -0.609 -38.375 -19.594 1 88.25 223 TRP A CA 1
ATOM 1786 C C . TRP A 1 223 ? -0.308 -36.906 -19.875 1 88.25 223 TRP A C 1
ATOM 1788 O O . TRP A 1 223 ? 0.607 -36.312 -19.281 1 88.25 223 TRP A O 1
ATOM 1798 N N . TRP A 1 224 ? -1.121 -36.375 -20.75 1 91.12 224 TRP A N 1
ATOM 1799 C CA . TRP A 1 224 ? -0.932 -34.969 -21.094 1 91.12 224 TRP A CA 1
ATOM 1800 C C . TRP A 1 224 ? -1.198 -34.062 -19.891 1 91.12 224 TRP A C 1
ATOM 1802 O O . TRP A 1 224 ? -0.499 -33.062 -19.688 1 91.12 224 TRP A O 1
ATOM 1812 N N . LEU A 1 225 ? -2.094 -34.469 -19.094 1 90.25 225 LEU A N 1
ATOM 1813 C CA . LEU A 1 225 ? -2.398 -33.719 -17.891 1 90.25 225 LEU A CA 1
ATOM 1814 C C . LEU A 1 225 ? -1.21 -33.719 -16.938 1 90.25 225 LEU A C 1
ATOM 1816 O O . LEU A 1 225 ? -0.856 -32.688 -16.375 1 90.25 225 LEU A O 1
ATOM 1820 N N . GLY A 1 226 ? -0.609 -34.875 -16.766 1 91.31 226 GLY A N 1
ATOM 1821 C CA . GLY A 1 226 ? 0.544 -34.969 -15.891 1 91.31 226 GLY A CA 1
ATOM 1822 C C . GLY A 1 226 ? 1.74 -34.188 -16.375 1 91.31 226 GLY A C 1
ATOM 1823 O O . GLY A 1 226 ? 2.418 -33.531 -15.586 1 91.31 226 GLY A O 1
ATOM 1824 N N . ILE A 1 227 ? 1.971 -34.188 -17.672 1 93.06 227 ILE A N 1
ATOM 1825 C CA . ILE A 1 227 ? 3.1 -33.5 -18.25 1 93.06 227 ILE A CA 1
ATOM 1826 C C . ILE A 1 227 ? 2.865 -31.984 -18.156 1 93.06 227 ILE A C 1
ATOM 1828 O O . ILE A 1 227 ? 3.766 -31.234 -17.766 1 93.06 227 ILE A O 1
ATOM 1832 N N . PHE A 1 228 ? 1.649 -31.594 -18.422 1 93.94 228 PHE A N 1
ATOM 1833 C CA . PHE A 1 228 ? 1.326 -30.172 -18.391 1 93.94 228 PHE A CA 1
ATOM 1834 C C . PHE A 1 228 ? 1.428 -29.641 -16.969 1 93.94 228 PHE A C 1
ATOM 1836 O O . PHE A 1 228 ? 2.01 -28.578 -16.734 1 93.94 228 PHE A O 1
ATOM 1843 N N . ASN A 1 229 ? 0.896 -30.359 -16.031 1 93.19 229 ASN A N 1
ATOM 1844 C CA . ASN A 1 229 ? 0.942 -29.922 -14.633 1 93.19 229 ASN A CA 1
ATOM 1845 C C . ASN A 1 229 ? 2.373 -29.906 -14.102 1 93.19 229 ASN A C 1
ATOM 1847 O O . ASN A 1 229 ? 2.721 -29.047 -13.273 1 93.19 229 ASN A O 1
ATOM 1851 N N . GLY A 1 230 ? 3.137 -30.828 -14.523 1 94.81 230 GLY A N 1
ATOM 1852 C CA . GLY A 1 230 ? 4.527 -30.844 -14.102 1 94.81 230 GLY A CA 1
ATOM 1853 C C . GLY A 1 230 ? 5.316 -29.641 -14.586 1 94.81 230 GLY A C 1
ATOM 1854 O O . GLY A 1 230 ? 6.023 -29 -13.805 1 94.81 230 GLY A O 1
ATOM 1855 N N . VAL A 1 231 ? 5.16 -29.344 -15.844 1 95.81 231 VAL A N 1
ATOM 1856 C CA . VAL A 1 231 ? 5.867 -28.203 -16.422 1 95.81 231 VAL A CA 1
ATOM 1857 C C . VAL A 1 231 ? 5.332 -26.906 -15.812 1 95.81 231 VAL A C 1
ATOM 1859 O O . VAL A 1 231 ? 6.098 -25.984 -15.547 1 95.81 231 VAL A O 1
ATOM 1862 N N . SER A 1 232 ? 4.039 -26.875 -15.594 1 95.44 232 SER A N 1
ATOM 1863 C CA . SER A 1 232 ? 3.434 -25.688 -14.977 1 95.44 232 SER A CA 1
ATOM 1864 C C . SER A 1 232 ? 3.924 -25.5 -13.547 1 95.44 232 SER A C 1
ATOM 1866 O O . SER A 1 232 ? 4.164 -24.375 -13.117 1 95.44 232 SER A O 1
ATOM 1868 N N . ALA A 1 233 ? 4.082 -26.531 -12.82 1 95.88 233 ALA A N 1
ATOM 1869 C CA . ALA A 1 233 ? 4.551 -26.453 -11.438 1 95.88 233 ALA A CA 1
ATOM 1870 C C . ALA A 1 233 ? 6.008 -26.016 -11.375 1 95.88 233 ALA A C 1
ATOM 1872 O O . ALA A 1 233 ? 6.359 -25.125 -10.602 1 95.88 233 ALA A O 1
ATOM 1873 N N . PHE A 1 234 ? 6.84 -26.609 -12.211 1 96.5 234 PHE A N 1
ATOM 1874 C CA . PHE A 1 234 ? 8.258 -26.281 -12.172 1 96.5 234 PHE A CA 1
ATOM 1875 C C . PHE A 1 234 ? 8.5 -24.844 -12.625 1 96.5 234 PHE A C 1
ATOM 1877 O O . PHE A 1 234 ? 9.359 -24.156 -12.078 1 96.5 234 PHE A O 1
ATOM 1884 N N . ASN A 1 235 ? 7.742 -24.406 -13.586 1 95.69 235 ASN A N 1
ATOM 1885 C CA . ASN A 1 235 ? 7.938 -23.062 -14.117 1 95.69 235 ASN A CA 1
ATOM 1886 C C . ASN A 1 235 ? 7.043 -22.047 -13.414 1 95.69 235 ASN A C 1
ATOM 1888 O O . ASN A 1 235 ? 6.965 -20.891 -13.828 1 95.69 235 ASN A O 1
ATOM 1892 N N . ASN A 1 236 ? 6.367 -22.422 -12.398 1 94.62 236 ASN A N 1
ATOM 1893 C CA . ASN A 1 236 ? 5.59 -21.578 -11.508 1 94.62 236 ASN A CA 1
ATOM 1894 C C . ASN A 1 236 ? 4.5 -20.812 -12.258 1 94.62 236 ASN A C 1
ATOM 1896 O O . ASN A 1 236 ? 4.289 -19.625 -12.031 1 94.62 236 ASN A O 1
ATOM 1900 N N . SER A 1 237 ? 3.863 -21.391 -13.18 1 93.31 237 SER A N 1
ATOM 1901 C CA . SER A 1 237 ? 2.77 -20.75 -13.906 1 93.31 237 SER A CA 1
ATOM 1902 C C . SER A 1 237 ? 1.442 -20.938 -13.18 1 93.31 237 SER A C 1
ATOM 1904 O O . SER A 1 237 ? 0.651 -19.984 -13.078 1 93.31 237 SER A O 1
ATOM 1906 N N . GLY A 1 238 ? 1.132 -22.125 -12.672 1 92.38 238 GLY A N 1
ATOM 1907 C CA . GLY A 1 238 ? -0.099 -22.391 -11.945 1 92.38 238 GLY A CA 1
ATOM 1908 C C . GLY A 1 238 ? -1.262 -22.75 -12.852 1 92.38 238 GLY A C 1
ATOM 1909 O O . GLY A 1 238 ? -2.371 -23 -12.375 1 92.38 238 GLY A O 1
ATOM 1910 N N . MET A 1 239 ? -1.063 -22.828 -14.141 1 92.94 239 MET A N 1
ATOM 1911 C CA . MET A 1 239 ? -2.115 -23.219 -15.07 1 92.94 239 MET A CA 1
ATOM 1912 C C . MET A 1 239 ? -2.295 -24.734 -15.078 1 92.94 239 MET A C 1
ATOM 1914 O O . MET A 1 239 ? -1.315 -25.484 -15.008 1 92.94 239 MET A O 1
ATOM 1918 N N . SER A 1 240 ? -3.5 -25.141 -15.031 1 91.12 240 SER A N 1
ATOM 1919 C CA . SER A 1 240 ? -3.826 -26.562 -15.094 1 91.12 240 SER A CA 1
ATOM 1920 C C . SER A 1 240 ? -4.906 -26.844 -16.141 1 91.12 240 SER A C 1
ATOM 1922 O O . SER A 1 240 ? -5.688 -25.953 -16.484 1 91.12 240 SER A O 1
ATOM 1924 N N . LEU A 1 241 ? -4.887 -28.031 -16.625 1 90.38 241 LEU A N 1
ATOM 1925 C CA . LEU A 1 241 ? -5.875 -28.422 -17.625 1 90.38 241 LEU A CA 1
ATOM 1926 C C . LEU A 1 241 ? -7.184 -28.828 -16.969 1 90.38 241 LEU A C 1
ATOM 1928 O O . LEU A 1 241 ? -8.219 -28.938 -17.625 1 90.38 241 LEU A O 1
ATOM 1932 N N . ILE A 1 242 ? -7.066 -29.047 -15.672 1 88.25 242 ILE A N 1
ATOM 1933 C CA . ILE A 1 242 ? -8.281 -29.281 -14.898 1 88.25 242 ILE A CA 1
ATOM 1934 C C . ILE A 1 242 ? -8.852 -27.938 -14.43 1 88.25 242 ILE A C 1
ATOM 1936 O O . ILE A 1 242 ? -8.141 -27.125 -13.836 1 88.25 242 ILE A O 1
ATOM 1940 N N . ASP A 1 243 ? -10.031 -27.734 -14.711 1 86.75 243 ASP A N 1
ATOM 1941 C CA . ASP A 1 243 ? -10.664 -26.438 -14.43 1 86.75 243 ASP A CA 1
ATOM 1942 C C . ASP A 1 243 ? -10.656 -26.141 -12.93 1 86.75 243 ASP A C 1
ATOM 1944 O O . ASP A 1 243 ? -10.57 -24.984 -12.523 1 86.75 243 ASP A O 1
ATOM 1948 N N . THR A 1 244 ? -10.664 -27.125 -12.062 1 86.44 244 THR A N 1
ATOM 1949 C CA . THR A 1 244 ? -10.688 -26.922 -10.617 1 86.44 244 THR A CA 1
ATOM 1950 C C . THR A 1 244 ? -9.273 -27.016 -10.039 1 86.44 244 THR A C 1
ATOM 1952 O O . THR A 1 244 ? -9.102 -27.203 -8.836 1 86.44 244 THR A O 1
ATOM 1955 N N . SER A 1 245 ? -8.273 -26.922 -10.906 1 89.38 245 SER A N 1
ATOM 1956 C CA . SER A 1 245 ? -6.871 -26.953 -10.516 1 89.38 245 SER A CA 1
ATOM 1957 C C . SER A 1 245 ? -6.543 -28.203 -9.719 1 89.38 245 SER A C 1
ATOM 1959 O O . SER A 1 245 ? -6.762 -29.328 -10.188 1 89.38 245 SER A O 1
ATOM 1961 N N . MET A 1 246 ? -6.129 -28.141 -8.469 1 89.19 246 MET A N 1
ATOM 1962 C CA . MET A 1 246 ? -5.633 -29.312 -7.742 1 89.19 246 MET A CA 1
ATOM 1963 C C . MET A 1 246 ? -6.645 -29.766 -6.699 1 89.19 246 MET A C 1
ATOM 1965 O O . MET A 1 246 ? -6.32 -30.578 -5.824 1 89.19 246 MET A O 1
ATOM 1969 N N . VAL A 1 247 ? -7.941 -29.391 -6.859 1 88.12 247 VAL A N 1
ATOM 1970 C CA . VAL A 1 247 ? -8.984 -29.734 -5.902 1 88.12 247 VAL A CA 1
ATOM 1971 C C . VAL A 1 247 ? -9.234 -31.234 -5.93 1 88.12 247 VAL A C 1
ATOM 1973 O O . VAL A 1 247 ? -9.375 -31.875 -4.879 1 88.12 247 VAL A O 1
ATOM 1976 N N . PRO A 1 248 ? -9.172 -31.875 -7.117 1 86.94 248 PRO A N 1
ATOM 1977 C CA . PRO A 1 248 ? -9.398 -33.312 -7.141 1 86.94 248 PRO A CA 1
ATOM 1978 C C . PRO A 1 248 ? -8.227 -34.125 -6.559 1 86.94 248 PRO A C 1
ATOM 1980 O O . PRO A 1 248 ? -8.367 -35.281 -6.238 1 86.94 248 PRO A O 1
ATOM 1983 N N . PHE A 1 249 ? -7.078 -33.531 -6.324 1 88.88 249 PHE A N 1
ATOM 1984 C CA . PHE A 1 249 ? -5.883 -34.219 -5.855 1 88.88 249 PHE A CA 1
ATOM 1985 C C . PHE A 1 249 ? -5.633 -33.906 -4.379 1 88.88 249 PHE A C 1
ATOM 1987 O O . PHE A 1 249 ? -4.508 -34.031 -3.896 1 88.88 249 PHE A O 1
ATOM 1994 N N . GLN A 1 250 ? -6.633 -33.562 -3.646 1 88.5 250 GLN A N 1
ATOM 1995 C CA . GLN A 1 250 ? -6.5 -33.156 -2.248 1 88.5 250 GLN A CA 1
ATOM 1996 C C . GLN A 1 250 ? -5.977 -34.312 -1.401 1 88.5 250 GLN A C 1
ATOM 1998 O O . GLN A 1 250 ? -5.246 -34.094 -0.429 1 88.5 250 GLN A O 1
ATOM 2003 N N . ARG A 1 251 ? -6.309 -35.562 -1.82 1 87.38 251 ARG A N 1
ATOM 2004 C CA . ARG A 1 251 ? -5.949 -36.719 -1.011 1 87.38 251 ARG A CA 1
ATOM 2005 C C . ARG A 1 251 ? -4.746 -37.438 -1.6 1 87.38 251 ARG A C 1
ATOM 2007 O O . ARG A 1 251 ? -4.312 -38.469 -1.071 1 87.38 251 ARG A O 1
ATOM 2014 N N . SER A 1 252 ? -4.16 -36.938 -2.67 1 90.62 252 SER A N 1
ATOM 2015 C CA . SER A 1 252 ? -3.025 -37.562 -3.324 1 90.62 252 SER A CA 1
ATOM 2016 C C . SER A 1 252 ? -1.702 -37.031 -2.795 1 90.62 252 SER A C 1
ATOM 2018 O O . SER A 1 252 ? -1.211 -36 -3.271 1 90.62 252 SER A O 1
ATOM 2020 N N . TYR A 1 253 ? -1.059 -37.781 -1.888 1 92.31 253 TYR A N 1
ATOM 2021 C CA . TYR A 1 253 ? 0.173 -37.344 -1.237 1 92.31 253 TYR A CA 1
ATOM 2022 C C . TYR A 1 253 ? 1.302 -37.219 -2.25 1 92.31 253 TYR A C 1
ATOM 2024 O O . TYR A 1 253 ? 2.053 -36.219 -2.213 1 92.31 253 TYR A O 1
ATOM 2032 N N . PHE A 1 254 ? 1.36 -38.156 -3.148 1 93.25 254 PHE A N 1
ATOM 2033 C CA . PHE A 1 254 ? 2.48 -38.188 -4.082 1 93.25 254 PHE A CA 1
ATOM 2034 C C . PHE A 1 254 ? 2.447 -36.969 -5.004 1 93.25 254 PHE A C 1
ATOM 2036 O O . PHE A 1 254 ? 3.471 -36.312 -5.215 1 93.25 254 PHE A O 1
ATOM 2043 N N . VAL A 1 255 ? 1.27 -36.688 -5.508 1 93.44 255 VAL A N 1
ATOM 2044 C CA . VAL A 1 255 ? 1.127 -35.594 -6.453 1 93.44 255 VAL A CA 1
ATOM 2045 C C . VAL A 1 255 ? 1.432 -34.25 -5.754 1 93.44 255 VAL A C 1
ATOM 2047 O O . VAL A 1 255 ? 2.146 -33.406 -6.297 1 93.44 255 VAL A O 1
ATOM 2050 N N . LEU A 1 256 ? 0.988 -34.062 -4.535 1 94.5 256 LEU A N 1
ATOM 2051 C CA . LEU A 1 256 ? 1.159 -32.812 -3.811 1 94.5 256 LEU A CA 1
ATOM 2052 C C . LEU A 1 256 ? 2.619 -32.594 -3.426 1 94.5 256 LEU A C 1
ATOM 2054 O O . LEU A 1 256 ? 3.139 -31.484 -3.527 1 94.5 256 LEU A O 1
ATOM 2058 N N . ILE A 1 257 ? 3.281 -33.594 -3.041 1 95.44 257 ILE A N 1
ATOM 2059 C CA . ILE A 1 257 ? 4.672 -33.469 -2.621 1 95.44 257 ILE A CA 1
ATOM 2060 C C . ILE A 1 257 ? 5.559 -33.219 -3.84 1 95.44 257 ILE A C 1
ATOM 2062 O O . ILE A 1 257 ? 6.453 -32.375 -3.799 1 95.44 257 ILE A O 1
ATOM 2066 N N . THR A 1 258 ? 5.273 -34 -4.879 1 95.69 258 THR A N 1
ATOM 2067 C CA . THR A 1 258 ? 6.082 -33.875 -6.086 1 95.69 258 THR A CA 1
ATOM 2068 C C . THR A 1 258 ? 5.906 -32.469 -6.691 1 95.69 258 THR A C 1
ATOM 2070 O O . THR A 1 258 ? 6.891 -31.797 -6.996 1 95.69 258 THR A O 1
ATOM 2073 N N . MET A 1 259 ? 4.695 -32.062 -6.824 1 95.62 259 MET A N 1
ATOM 2074 C CA . MET A 1 259 ? 4.438 -30.734 -7.387 1 95.62 259 MET A CA 1
ATOM 2075 C C . MET A 1 259 ? 4.957 -29.641 -6.465 1 95.62 259 MET A C 1
ATOM 2077 O O . MET A 1 259 ? 5.469 -28.609 -6.934 1 95.62 259 MET A O 1
ATOM 2081 N N . GLY A 1 260 ? 4.805 -29.828 -5.141 1 95.69 260 GLY A N 1
ATOM 2082 C CA . GLY A 1 260 ? 5.352 -28.859 -4.199 1 95.69 260 GLY A CA 1
ATOM 2083 C C . GLY A 1 260 ? 6.852 -28.688 -4.32 1 95.69 260 GLY A C 1
ATOM 2084 O O . GLY A 1 260 ? 7.359 -27.562 -4.277 1 95.69 260 GLY A O 1
ATOM 2085 N N . LEU A 1 261 ? 7.5 -29.75 -4.512 1 95.94 261 LEU A N 1
ATOM 2086 C CA . LEU A 1 261 ? 8.945 -29.719 -4.664 1 95.94 261 LEU A CA 1
ATOM 2087 C C . LEU A 1 261 ? 9.344 -29.031 -5.973 1 95.94 261 LEU A C 1
ATOM 2089 O O . LEU A 1 261 ? 10.336 -28.312 -6.023 1 95.94 261 LEU A O 1
ATOM 2093 N N . MET A 1 262 ? 8.578 -29.344 -6.965 1 96.38 262 MET A N 1
ATOM 2094 C CA . MET A 1 262 ? 8.859 -28.734 -8.258 1 96.38 262 MET A CA 1
ATOM 2095 C C . MET A 1 262 ? 8.641 -27.219 -8.195 1 96.38 262 MET A C 1
ATOM 2097 O O . MET A 1 262 ? 9.406 -26.453 -8.781 1 96.38 262 MET A O 1
ATOM 2101 N N . ILE A 1 263 ? 7.629 -26.75 -7.473 1 95.69 263 ILE A N 1
ATOM 2102 C CA . ILE A 1 263 ? 7.367 -25.328 -7.309 1 95.69 263 ILE A CA 1
ATOM 2103 C C . ILE A 1 263 ? 8.547 -24.672 -6.598 1 95.69 263 ILE A C 1
ATOM 2105 O O . ILE A 1 263 ? 9 -23.594 -7.004 1 95.69 263 ILE A O 1
ATOM 2109 N N . LEU A 1 264 ? 9.031 -25.281 -5.582 1 95.88 264 LEU A N 1
ATOM 2110 C CA . LEU A 1 264 ? 10.156 -24.766 -4.824 1 95.88 264 LEU A CA 1
ATOM 2111 C C . LEU A 1 264 ? 11.414 -24.719 -5.688 1 95.88 264 LEU A C 1
ATOM 2113 O O . LEU A 1 264 ? 12.141 -23.719 -5.684 1 95.88 264 LEU A O 1
ATOM 2117 N N . ALA A 1 265 ? 11.625 -25.719 -6.473 1 95.69 265 ALA A N 1
ATOM 2118 C CA . ALA A 1 265 ? 12.836 -25.844 -7.273 1 95.69 265 ALA A CA 1
ATOM 2119 C C . ALA A 1 265 ? 12.82 -24.875 -8.445 1 95.69 265 ALA A C 1
ATOM 2121 O O . ALA A 1 265 ? 13.883 -24.484 -8.961 1 95.69 265 ALA A O 1
ATOM 2122 N N . GLY A 1 266 ? 11.711 -24.453 -8.789 1 93.81 266 GLY A N 1
ATOM 2123 C CA . GLY A 1 266 ? 11.609 -23.641 -9.992 1 93.81 266 GLY A CA 1
ATOM 2124 C C . GLY A 1 266 ? 11.828 -22.156 -9.742 1 93.81 266 GLY A C 1
ATOM 2125 O O . GLY A 1 266 ? 12.211 -21.422 -10.648 1 93.81 266 GLY A O 1
ATOM 2126 N N . ARG A 1 267 ? 11.492 -21.719 -8.508 1 91.62 267 ARG A N 1
ATOM 2127 C CA . ARG A 1 267 ? 11.57 -20.266 -8.32 1 91.62 267 ARG A CA 1
ATOM 2128 C C . ARG A 1 267 ? 12.133 -19.922 -6.945 1 91.62 267 ARG A C 1
ATOM 2130 O O . ARG A 1 267 ? 13.289 -19.531 -6.82 1 91.62 267 ARG A O 1
ATOM 2137 N N . THR A 1 268 ? 11.555 -20.172 -5.855 1 89.62 268 THR A N 1
ATOM 2138 C CA . THR A 1 268 ? 11.906 -19.688 -4.531 1 89.62 268 THR A CA 1
ATOM 2139 C C . THR A 1 268 ? 13.148 -20.391 -4 1 89.62 268 THR A C 1
ATOM 2141 O O . THR A 1 268 ? 14.008 -19.781 -3.371 1 89.62 268 THR A O 1
ATOM 2144 N N . ALA A 1 269 ? 13.25 -21.656 -4.277 1 94 269 ALA A N 1
ATOM 2145 C CA . ALA A 1 269 ? 14.391 -22.406 -3.752 1 94 269 ALA A CA 1
ATOM 2146 C C . ALA A 1 269 ? 15.43 -22.656 -4.844 1 94 269 ALA A C 1
ATOM 2148 O O . ALA A 1 269 ? 16.359 -23.438 -4.648 1 94 269 ALA A O 1
ATOM 2149 N N . PHE A 1 270 ? 15.312 -22.047 -5.965 1 93.62 270 PHE A N 1
ATOM 2150 C CA . PHE A 1 270 ? 16.203 -22.281 -7.09 1 93.62 270 PHE A CA 1
ATOM 2151 C C . PHE A 1 270 ? 17.656 -21.953 -6.711 1 93.62 270 PHE A C 1
ATOM 2153 O O . PHE A 1 270 ? 18.547 -22.781 -6.891 1 93.62 270 PHE A O 1
ATOM 2160 N N . PRO A 1 271 ? 17.859 -20.797 -6.102 1 91.44 271 PRO A N 1
ATOM 2161 C CA . PRO A 1 271 ? 19.25 -20.484 -5.75 1 91.44 271 PRO A CA 1
ATOM 2162 C C . PRO A 1 271 ? 19.828 -21.438 -4.707 1 91.44 271 PRO A C 1
ATOM 2164 O O . PRO A 1 271 ? 21.016 -21.766 -4.754 1 91.44 271 PRO A O 1
ATOM 2167 N N . ILE A 1 272 ? 19.031 -21.859 -3.844 1 93.56 272 ILE A N 1
ATOM 2168 C CA . ILE A 1 272 ? 19.484 -22.75 -2.783 1 93.56 272 ILE A CA 1
ATOM 2169 C C . ILE A 1 272 ? 19.75 -24.141 -3.363 1 93.56 272 ILE A C 1
ATOM 2171 O O . ILE A 1 272 ? 20.797 -24.734 -3.082 1 93.56 272 ILE A O 1
ATOM 2175 N N . PHE A 1 273 ? 18.859 -24.672 -4.219 1 95.25 273 PHE A N 1
ATOM 2176 C CA . PHE A 1 273 ? 19.047 -25.969 -4.84 1 95.25 273 PHE A CA 1
ATOM 2177 C C . PHE A 1 273 ? 20.234 -25.953 -5.801 1 95.25 273 PHE A C 1
ATOM 2179 O O . PHE A 1 273 ? 20.969 -26.938 -5.906 1 95.25 273 PHE A O 1
ATOM 2186 N N . LEU A 1 274 ? 20.375 -24.875 -6.465 1 93.31 274 LEU A N 1
ATOM 2187 C CA . LEU A 1 274 ? 21.5 -24.766 -7.387 1 93.31 274 LEU A CA 1
ATOM 2188 C C . LEU A 1 274 ? 22.828 -24.812 -6.629 1 93.31 274 LEU A C 1
ATOM 2190 O O . LEU A 1 274 ? 23.766 -25.5 -7.047 1 93.31 274 LEU A O 1
ATOM 2194 N N . ARG A 1 275 ? 22.906 -24.125 -5.543 1 93.06 275 ARG A N 1
ATOM 2195 C CA . ARG A 1 275 ? 24.141 -24.141 -4.746 1 93.06 275 ARG A CA 1
ATOM 2196 C C . ARG A 1 275 ? 24.375 -25.531 -4.168 1 93.06 275 ARG A C 1
ATOM 2198 O O . ARG A 1 275 ? 25.531 -25.984 -4.078 1 93.06 275 ARG A O 1
ATOM 2205 N N . LEU A 1 276 ? 23.344 -26.156 -3.779 1 93.12 276 LEU A N 1
ATOM 2206 C CA . LEU A 1 276 ? 23.484 -27.5 -3.244 1 93.12 276 LEU A CA 1
ATOM 2207 C C . LEU A 1 276 ? 24.016 -28.469 -4.305 1 93.12 276 LEU A C 1
ATOM 2209 O O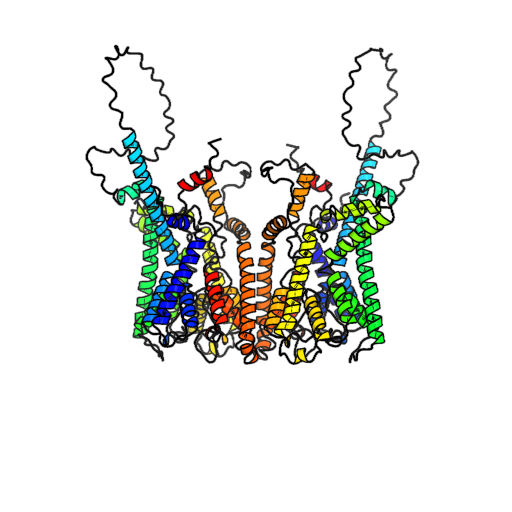 . LEU A 1 276 ? 24.844 -29.328 -4.012 1 93.12 276 LEU A O 1
ATOM 2213 N N . VAL A 1 277 ? 23.531 -28.312 -5.5 1 93.44 277 VAL A N 1
ATOM 2214 C CA . VAL A 1 277 ? 23.984 -29.156 -6.605 1 93.44 277 VAL A CA 1
ATOM 2215 C C . VAL A 1 277 ? 25.453 -28.891 -6.887 1 93.44 277 VAL A C 1
ATOM 2217 O O . VAL A 1 277 ? 26.234 -29.828 -7.07 1 93.44 277 VAL A O 1
ATOM 2220 N N . LEU A 1 278 ? 25.891 -27.609 -6.887 1 92.19 278 LEU A N 1
ATOM 2221 C CA . LEU A 1 278 ? 27.281 -27.234 -7.121 1 92.19 278 LEU A CA 1
ATOM 2222 C C . LEU A 1 278 ? 28.172 -27.75 -5.996 1 92.19 278 LEU A C 1
ATOM 2224 O O . LEU A 1 278 ? 29.266 -28.266 -6.25 1 92.19 278 LEU A O 1
ATOM 2228 N N . TRP A 1 279 ? 27.656 -27.625 -4.809 1 90.12 279 TRP A N 1
ATOM 2229 C CA . TRP A 1 279 ? 28.406 -28.109 -3.648 1 90.12 279 TRP A CA 1
ATOM 2230 C C . TRP A 1 279 ? 28.562 -29.625 -3.686 1 90.12 279 TRP A C 1
ATOM 2232 O O . TRP A 1 279 ? 29.641 -30.141 -3.395 1 90.12 279 TRP A O 1
ATOM 2242 N N . SER A 1 280 ? 27.547 -30.297 -4.074 1 92.12 280 SER A N 1
ATOM 2243 C CA . SER A 1 280 ? 27.594 -31.75 -4.16 1 92.12 280 SER A CA 1
ATOM 2244 C C . SER A 1 280 ? 28.531 -32.219 -5.27 1 92.12 280 SER A C 1
ATOM 2246 O O . SER A 1 280 ? 29.234 -33.219 -5.125 1 92.12 280 SER A O 1
ATOM 2248 N N . LEU A 1 281 ? 28.547 -31.5 -6.34 1 91 281 LEU A N 1
ATOM 2249 C CA . LEU A 1 281 ? 29.438 -31.844 -7.445 1 91 281 LEU A CA 1
ATOM 2250 C C . LEU A 1 281 ? 30.906 -31.672 -7.039 1 91 281 LEU A C 1
ATOM 2252 O O . LEU A 1 281 ? 31.75 -32.469 -7.426 1 91 281 LEU A O 1
ATOM 2256 N N . VAL A 1 282 ? 31.188 -30.625 -6.262 1 88.62 282 VAL A N 1
ATOM 2257 C CA . VAL A 1 282 ? 32.562 -30.391 -5.777 1 88.62 282 VAL A CA 1
ATOM 2258 C C . VAL A 1 282 ? 32.969 -31.531 -4.84 1 88.62 282 VAL A C 1
ATOM 2260 O O . VAL A 1 282 ? 34.094 -32.031 -4.91 1 88.62 282 VAL A O 1
ATOM 2263 N N . LYS A 1 283 ? 32.031 -31.969 -4.066 1 89.31 283 LYS A N 1
ATOM 2264 C CA . LYS A 1 283 ? 32.312 -33.062 -3.131 1 89.31 283 LYS A CA 1
ATOM 2265 C C . LYS A 1 283 ? 32.531 -34.375 -3.865 1 89.31 283 LYS A C 1
ATOM 2267 O O . LYS A 1 283 ? 33.406 -35.156 -3.498 1 89.31 283 LYS A O 1
ATOM 2272 N N . ILE A 1 284 ? 31.766 -34.562 -4.824 1 89.56 284 ILE A N 1
ATOM 2273 C CA . ILE A 1 284 ? 31.891 -35.781 -5.609 1 89.56 284 ILE A CA 1
ATOM 2274 C C . ILE A 1 284 ? 33.219 -35.781 -6.367 1 89.56 284 ILE A C 1
ATOM 2276 O O . ILE A 1 284 ? 33.906 -36.781 -6.449 1 89.56 284 ILE A O 1
ATOM 2280 N N . MET A 1 285 ? 33.594 -34.656 -6.891 1 87 285 MET A N 1
ATOM 2281 C CA . MET A 1 285 ? 34.875 -34.531 -7.609 1 87 285 MET A CA 1
ATOM 2282 C C . MET A 1 285 ? 36.062 -34.688 -6.664 1 87 285 MET A C 1
ATOM 2284 O O . MET A 1 285 ? 37.062 -35.25 -7.043 1 87 285 MET A O 1
ATOM 2288 N N . ARG A 1 286 ? 35.812 -34.219 -5.488 1 84.38 286 ARG A N 1
ATOM 2289 C CA . ARG A 1 286 ? 36.875 -34.375 -4.488 1 84.38 286 ARG A CA 1
ATOM 2290 C C . ARG A 1 286 ? 37.031 -35.875 -4.125 1 84.38 286 ARG A C 1
ATOM 2292 O O . ARG A 1 286 ? 38.156 -36.344 -3.959 1 84.38 286 ARG A O 1
ATOM 2299 N N . LEU A 1 287 ? 35.938 -36.531 -4.113 1 87.69 287 LEU A N 1
ATOM 2300 C CA . LEU A 1 287 ? 35.969 -37.969 -3.773 1 87.69 287 LEU A CA 1
ATOM 2301 C C . LEU A 1 287 ? 36.562 -38.781 -4.91 1 87.69 287 LEU A C 1
ATOM 2303 O O . LEU A 1 287 ? 37.25 -39.781 -4.672 1 87.69 287 LEU A O 1
ATOM 2307 N N . MET A 1 288 ? 36.375 -38.281 -6.109 1 86.06 288 MET A N 1
ATOM 2308 C CA . MET A 1 288 ? 36.875 -39 -7.2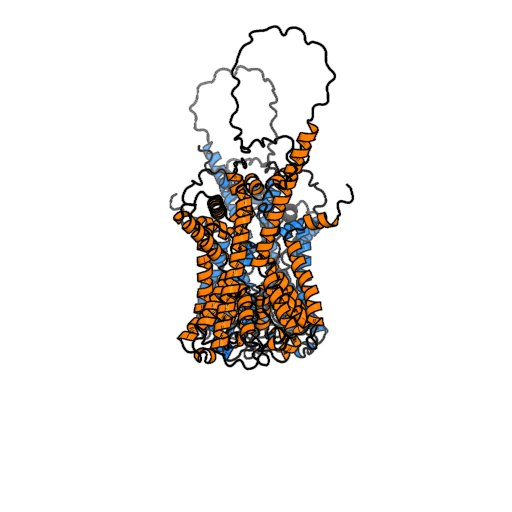77 1 86.06 288 MET A CA 1
ATOM 2309 C C . MET A 1 288 ? 38.344 -38.594 -7.566 1 86.06 288 MET A C 1
ATOM 2311 O O . MET A 1 288 ? 38.969 -39.188 -8.438 1 86.06 288 MET A O 1
ATOM 2315 N N . GLY A 1 289 ? 38.938 -37.75 -6.848 1 72.69 289 GLY A N 1
ATOM 2316 C CA . GLY A 1 289 ? 40.344 -37.344 -6.977 1 72.69 289 GLY A CA 1
ATOM 2317 C C . GLY A 1 289 ? 40.562 -36.406 -8.141 1 72.69 289 GLY A C 1
ATOM 2318 O O . GLY A 1 289 ? 41.688 -36.312 -8.656 1 72.69 289 GLY A O 1
ATOM 2319 N N . ARG A 1 290 ? 39.562 -35.875 -8.688 1 72.75 290 ARG A N 1
ATOM 2320 C CA . ARG A 1 290 ? 39.688 -35 -9.852 1 72.75 290 ARG A CA 1
ATOM 2321 C C . ARG A 1 290 ? 39.5 -33.531 -9.461 1 72.75 290 ARG A C 1
ATOM 2323 O O . ARG A 1 290 ? 38.875 -32.75 -10.203 1 72.75 290 ARG A O 1
ATOM 2330 N N . GLU A 1 291 ? 39.781 -33.188 -8.211 1 65.25 291 GLU A N 1
ATOM 2331 C CA . GLU A 1 291 ? 39.625 -31.828 -7.711 1 65.25 291 GLU A CA 1
ATOM 2332 C C . GLU A 1 291 ? 40.406 -30.828 -8.539 1 65.25 291 GLU A C 1
ATOM 2334 O O . GLU A 1 291 ? 40 -29.688 -8.703 1 65.25 291 GLU A O 1
ATOM 2339 N N . TYR A 1 292 ? 41.406 -31.359 -9.125 1 62 292 TYR A N 1
ATOM 2340 C CA . TYR A 1 292 ? 42.344 -30.469 -9.82 1 62 292 TYR A CA 1
ATOM 2341 C C . TYR A 1 292 ? 42.094 -30.484 -11.32 1 62 292 TYR A C 1
ATOM 2343 O O . TYR A 1 292 ? 42.844 -29.875 -12.094 1 62 292 TYR A O 1
ATOM 2351 N N . ALA A 1 293 ? 41.031 -31.125 -11.625 1 71.62 293 ALA A N 1
ATOM 2352 C CA . ALA A 1 293 ? 40.688 -31.078 -13.039 1 71.62 293 ALA A CA 1
ATOM 2353 C C . ALA A 1 293 ? 40.062 -29.734 -13.406 1 71.62 293 ALA A C 1
ATOM 2355 O O . ALA A 1 293 ? 39.719 -28.938 -12.531 1 71.62 293 ALA A O 1
ATOM 2356 N N . SER A 1 294 ? 40.188 -29.453 -14.648 1 76.25 294 SER A N 1
ATOM 2357 C CA . SER A 1 294 ? 39.688 -28.172 -15.18 1 76.25 294 SER A CA 1
ATOM 2358 C C . SER A 1 294 ? 38.281 -27.875 -14.711 1 76.25 294 SER A C 1
ATOM 2360 O O . SER A 1 294 ? 37.969 -26.75 -14.336 1 76.25 294 SER A O 1
ATOM 2362 N N . SER A 1 295 ? 37.5 -28.969 -14.539 1 81.5 295 SER A N 1
ATOM 2363 C CA . SER A 1 295 ? 36.094 -28.781 -14.102 1 81.5 295 SER A CA 1
ATOM 2364 C C . SER A 1 295 ? 36.031 -28.5 -12.609 1 81.5 295 SER A C 1
ATOM 2366 O O . SER A 1 295 ? 35.156 -27.75 -12.156 1 81.5 295 SER A O 1
ATOM 2368 N N . GLY A 1 296 ? 36.938 -29.016 -11.891 1 81.25 296 GLY A N 1
ATOM 2369 C CA . GLY A 1 296 ? 37 -28.781 -10.461 1 81.25 296 GLY A CA 1
ATOM 2370 C C . GLY A 1 296 ? 37.375 -27.344 -10.109 1 81.25 296 GLY A C 1
ATOM 2371 O O . GLY A 1 296 ? 36.781 -26.75 -9.211 1 81.25 296 GLY A O 1
ATOM 2372 N N . GLU A 1 297 ? 38.25 -26.797 -10.875 1 81.56 297 GLU A N 1
ATOM 2373 C CA . GLU A 1 297 ? 38.656 -25.406 -10.656 1 81.56 297 GLU A CA 1
ATOM 2374 C C . GLU A 1 297 ? 37.531 -24.438 -11 1 81.56 297 GLU A C 1
ATOM 2376 O O . GLU A 1 297 ? 37.344 -23.438 -10.305 1 81.56 297 GLU A O 1
ATOM 2381 N N . ALA A 1 298 ? 36.906 -24.828 -12.008 1 84.5 298 ALA A N 1
ATOM 2382 C CA . ALA A 1 298 ? 35.781 -23.984 -12.43 1 84.5 298 ALA A CA 1
ATOM 2383 C C . ALA A 1 298 ? 34.688 -23.969 -11.391 1 84.5 298 ALA A C 1
ATOM 2385 O O . ALA A 1 298 ? 34.094 -22.922 -11.125 1 84.5 298 ALA A O 1
ATOM 2386 N N . LEU A 1 299 ? 34.469 -25.125 -10.82 1 87.62 299 LEU A N 1
ATOM 2387 C CA . LEU A 1 299 ? 33.438 -25.234 -9.812 1 87.62 299 LEU A CA 1
ATOM 2388 C C . LEU A 1 299 ? 33.781 -24.438 -8.562 1 87.62 299 LEU A C 1
ATOM 2390 O O . LEU A 1 299 ? 32.938 -23.797 -7.961 1 87.62 299 LEU A O 1
ATOM 2394 N N . HIS A 1 300 ? 35.031 -24.484 -8.234 1 83.81 300 HIS A N 1
ATOM 2395 C CA . HIS A 1 300 ? 35.469 -23.719 -7.074 1 83.81 300 HIS A CA 1
ATOM 2396 C C . HIS A 1 300 ? 35.375 -22.219 -7.328 1 83.81 300 HIS A C 1
ATOM 2398 O O . HIS A 1 300 ? 35.062 -21.453 -6.422 1 83.81 300 HIS A O 1
ATOM 2404 N N . PHE A 1 301 ? 35.562 -21.953 -8.555 1 81.25 301 PHE A N 1
ATOM 2405 C CA . PHE A 1 301 ? 35.469 -20.547 -8.922 1 81.25 301 PHE A CA 1
ATOM 2406 C C . PHE A 1 301 ? 34.031 -20.047 -8.828 1 81.25 301 PHE A C 1
ATOM 2408 O O . PHE A 1 301 ? 33.781 -18.938 -8.352 1 81.25 301 PHE A O 1
ATOM 2415 N N . ILE A 1 302 ? 33.156 -20.859 -9.203 1 85.25 302 ILE A N 1
ATOM 2416 C CA . ILE A 1 302 ? 31.734 -20.484 -9.188 1 85.25 302 ILE A CA 1
ATOM 2417 C C . ILE A 1 302 ? 31.281 -20.297 -7.742 1 85.25 302 ILE A C 1
ATOM 2419 O O . ILE A 1 302 ? 30.531 -19.359 -7.438 1 85.25 302 ILE A O 1
ATOM 2423 N N . LEU A 1 303 ? 31.812 -21.156 -6.863 1 84.94 303 LEU A N 1
ATOM 2424 C CA . LEU A 1 303 ? 31.359 -21.125 -5.477 1 84.94 303 LEU A CA 1
ATOM 2425 C C . LEU A 1 303 ? 32.031 -20 -4.707 1 84.94 303 LEU A C 1
ATOM 2427 O O . LEU A 1 303 ? 31.469 -19.453 -3.766 1 84.94 303 LEU A O 1
ATOM 2431 N N . ASP A 1 304 ? 33.188 -19.688 -5.195 1 79.44 304 ASP A N 1
ATOM 2432 C CA . ASP A 1 304 ? 33.938 -18.641 -4.504 1 79.44 304 ASP A CA 1
ATOM 2433 C C . ASP A 1 304 ? 33.5 -17.25 -4.953 1 79.44 304 ASP A C 1
ATOM 2435 O O . ASP A 1 304 ? 33.5 -16.312 -4.156 1 79.44 304 ASP A O 1
ATOM 2439 N N . HIS A 1 305 ? 33.188 -17.203 -6.215 1 77.31 305 HIS A N 1
ATOM 2440 C CA . HIS A 1 305 ? 32.75 -15.922 -6.754 1 77.31 305 HIS A CA 1
ATOM 2441 C C . HIS A 1 305 ? 31.375 -16.047 -7.426 1 77.31 305 HIS A C 1
ATOM 2443 O O . HIS A 1 305 ? 31.25 -15.789 -8.625 1 77.31 305 HIS A O 1
ATOM 2449 N N . PRO A 1 306 ? 30.438 -16.312 -6.637 1 77.62 306 PRO A N 1
ATOM 2450 C CA . PRO A 1 306 ? 29.125 -16.625 -7.223 1 77.62 306 PRO A CA 1
ATOM 2451 C C . PRO A 1 306 ? 28.469 -15.414 -7.887 1 77.62 306 PRO A C 1
ATOM 2453 O O . PRO A 1 306 ? 27.875 -15.539 -8.953 1 77.62 306 PRO A O 1
ATOM 2456 N N . ARG A 1 307 ? 28.656 -14.266 -7.383 1 71.56 307 ARG A N 1
ATOM 2457 C CA . ARG A 1 307 ? 27.969 -13.086 -7.891 1 71.56 307 ARG A CA 1
ATOM 2458 C C . ARG A 1 307 ? 28.562 -12.633 -9.219 1 71.56 307 ARG A C 1
ATOM 2460 O O . ARG A 1 307 ? 27.891 -11.984 -10.023 1 71.56 307 ARG A O 1
ATOM 2467 N N . ARG A 1 308 ? 29.766 -13.141 -9.445 1 67.62 308 ARG A N 1
ATOM 2468 C CA . ARG A 1 308 ? 30.453 -12.75 -10.672 1 67.62 308 ARG A CA 1
ATOM 2469 C C . ARG A 1 308 ? 29.984 -13.594 -11.852 1 67.62 308 ARG A C 1
ATOM 2471 O O . ARG A 1 308 ? 30.016 -13.141 -12.992 1 67.62 308 ARG A O 1
ATOM 2478 N N . VAL A 1 309 ? 29.578 -14.625 -11.43 1 76.31 309 VAL A N 1
ATOM 2479 C CA . VAL A 1 309 ? 29.312 -15.57 -12.516 1 76.31 309 VAL A CA 1
ATOM 2480 C C . VAL A 1 309 ? 27.812 -15.609 -12.812 1 76.31 309 VAL A C 1
ATOM 2482 O O . VAL A 1 309 ? 27.406 -15.625 -13.977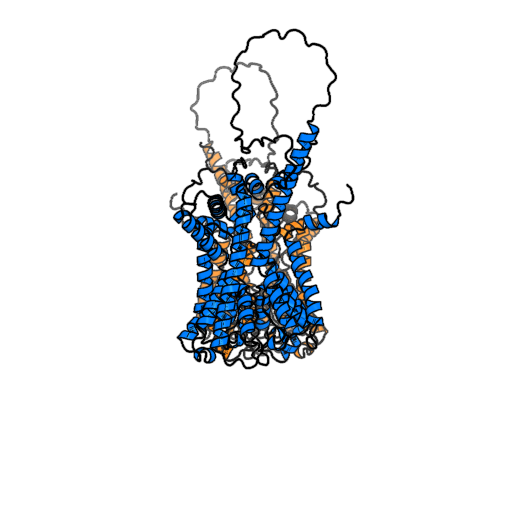 1 76.31 309 VAL A O 1
ATOM 2485 N N . TYR A 1 310 ? 27.047 -15.578 -11.711 1 84.25 310 TYR A N 1
ATOM 2486 C CA . TYR A 1 310 ? 25.609 -15.789 -11.906 1 84.25 310 TYR A CA 1
ATOM 2487 C C . TYR A 1 310 ? 24.797 -14.922 -10.945 1 84.25 310 TYR A C 1
ATOM 2489 O O . TYR A 1 310 ? 25.109 -14.844 -9.758 1 84.25 310 TYR A O 1
ATOM 2497 N N . VAL A 1 311 ? 23.719 -14.414 -11.492 1 74.56 311 VAL A N 1
ATOM 2498 C CA . VAL A 1 311 ? 22.906 -13.438 -10.781 1 74.56 311 VAL A CA 1
ATOM 2499 C C . VAL A 1 311 ? 22.156 -14.117 -9.648 1 74.56 311 VAL A C 1
ATOM 2501 O O . VAL A 1 311 ? 21.922 -13.516 -8.594 1 74.56 311 VAL A O 1
ATOM 2504 N N . TYR A 1 312 ? 21.812 -15.391 -9.766 1 81.38 312 TYR A N 1
ATOM 2505 C CA . TYR A 1 312 ? 20.984 -16.031 -8.766 1 81.38 312 TYR A CA 1
ATOM 2506 C C . TYR A 1 312 ? 21.828 -16.844 -7.785 1 81.38 312 TYR A C 1
ATOM 2508 O O . TYR A 1 312 ? 21.297 -17.625 -6.988 1 81.38 312 TYR A O 1
ATOM 2516 N N . LEU A 1 313 ? 23.125 -16.641 -7.84 1 84.69 313 LEU A N 1
ATOM 2517 C CA . LEU A 1 313 ? 24 -17.344 -6.895 1 84.69 313 LEU A CA 1
ATOM 2518 C C . LEU A 1 313 ? 24.562 -16.359 -5.867 1 84.69 313 LEU A C 1
ATOM 2520 O O . LEU A 1 313 ? 25.203 -15.367 -6.23 1 84.69 313 LEU A O 1
ATOM 2524 N N . TRP A 1 314 ? 24.266 -16.703 -4.641 1 81.69 314 TRP A N 1
ATOM 2525 C CA . TRP A 1 314 ? 24.719 -15.859 -3.547 1 81.69 314 TRP A CA 1
ATOM 2526 C C . TRP A 1 314 ? 25.75 -16.594 -2.686 1 81.69 314 TRP A C 1
ATOM 2528 O O . TRP A 1 314 ? 25.875 -17.812 -2.762 1 81.69 314 TRP A O 1
ATOM 2538 N N . PRO A 1 315 ? 26.438 -15.75 -1.986 1 81.62 315 PRO A N 1
ATOM 2539 C CA . PRO A 1 315 ? 27.406 -16.391 -1.089 1 81.62 315 PRO A CA 1
ATOM 2540 C C . PRO A 1 315 ? 26.734 -17.203 0.012 1 81.62 315 PRO A C 1
ATOM 2542 O O . PRO A 1 315 ? 25.516 -17.125 0.194 1 81.62 315 PRO A O 1
ATOM 2545 N N . LYS A 1 316 ? 27.484 -17.969 0.718 1 85.19 316 LYS A N 1
ATOM 2546 C CA . LYS A 1 316 ? 26.984 -18.922 1.696 1 85.19 316 LYS A CA 1
ATOM 2547 C C . LYS A 1 316 ? 26.125 -18.25 2.754 1 85.19 316 LYS A C 1
ATOM 2549 O O . LYS A 1 316 ? 25.047 -18.719 3.086 1 85.19 316 LYS A O 1
ATOM 2554 N N . GLY A 1 317 ? 26.5 -17.141 3.289 1 82.06 317 GLY A N 1
ATOM 2555 C CA . GLY A 1 317 ? 25.75 -16.438 4.316 1 82.06 317 GLY A CA 1
ATOM 2556 C C . GLY A 1 317 ? 24.375 -15.977 3.846 1 82.06 317 GLY A C 1
ATOM 2557 O O . GLY A 1 317 ? 23.391 -16.156 4.547 1 82.06 317 GLY A O 1
ATOM 2558 N N . VAL A 1 318 ? 24.422 -15.477 2.688 1 83.19 318 VAL A N 1
ATOM 2559 C CA . VAL A 1 318 ? 23.172 -14.953 2.131 1 83.19 318 VAL A CA 1
ATOM 2560 C C . VAL A 1 318 ? 22.25 -16.109 1.753 1 83.19 318 VAL A C 1
ATOM 2562 O O . VAL A 1 318 ? 21.031 -16 1.866 1 83.19 318 VAL A O 1
ATOM 2565 N N . THR A 1 319 ? 22.844 -17.203 1.398 1 88.31 319 THR A N 1
ATOM 2566 C CA . THR A 1 319 ? 22.047 -18.375 1.044 1 88.31 319 THR A CA 1
ATOM 2567 C C . THR A 1 319 ? 21.328 -18.922 2.27 1 88.31 319 THR A C 1
ATOM 2569 O O . THR A 1 319 ? 20.156 -19.344 2.18 1 88.31 319 THR A O 1
ATOM 2572 N N . TRP A 1 320 ? 21.984 -18.891 3.359 1 89.38 320 TRP A N 1
ATOM 2573 C CA . TRP A 1 320 ? 21.344 -19.344 4.59 1 89.38 320 TRP A CA 1
ATOM 2574 C C . TRP A 1 320 ? 20.25 -18.391 5.023 1 89.38 320 TRP A C 1
ATOM 2576 O O . TRP A 1 320 ? 19.234 -18.812 5.574 1 89.38 320 TRP A O 1
ATOM 2586 N N . TYR A 1 321 ? 20.469 -17.141 4.754 1 86.12 321 TYR A N 1
ATOM 2587 C CA . TYR A 1 321 ? 19.438 -16.156 5.035 1 86.12 321 TYR A CA 1
ATOM 2588 C C . TYR A 1 321 ? 18.219 -16.375 4.145 1 86.12 321 TYR A C 1
ATOM 2590 O O . TYR A 1 321 ? 17.078 -16.328 4.617 1 86.12 321 TYR A O 1
ATOM 2598 N N . LEU A 1 322 ? 18.516 -16.641 2.908 1 89.38 322 LEU A N 1
ATOM 2599 C CA . LEU A 1 322 ? 17.422 -16.875 1.969 1 89.38 322 LEU A CA 1
ATOM 2600 C C . LEU A 1 322 ? 16.641 -18.125 2.359 1 89.38 322 LEU A C 1
ATOM 2602 O O . LEU A 1 322 ? 15.406 -18.141 2.23 1 89.38 322 LEU A O 1
ATOM 2606 N N . LEU A 1 323 ? 17.312 -19.078 2.82 1 93.19 323 LEU A N 1
ATOM 2607 C CA . LEU A 1 323 ? 16.641 -20.297 3.266 1 93.19 323 LEU A CA 1
ATOM 2608 C C . LEU A 1 323 ? 15.766 -20.016 4.484 1 93.19 323 LEU A C 1
ATOM 2610 O O . LEU A 1 323 ? 14.641 -20.516 4.566 1 93.19 323 LEU A O 1
ATOM 2614 N N . SER A 1 324 ? 16.266 -19.219 5.379 1 93 324 SER A N 1
ATOM 2615 C CA . SER A 1 324 ? 15.5 -18.906 6.578 1 93 324 SER A CA 1
ATOM 2616 C C . SER A 1 324 ? 14.242 -18.109 6.23 1 93 324 SER A C 1
ATOM 2618 O O . SER A 1 324 ? 13.172 -18.359 6.793 1 93 324 SER A O 1
ATOM 2620 N N . VAL A 1 325 ? 14.383 -17.188 5.312 1 90 325 VAL A N 1
ATOM 2621 C CA . VAL A 1 325 ? 13.234 -16.391 4.891 1 90 325 VAL A CA 1
ATOM 2622 C C . VAL A 1 325 ? 12.219 -17.281 4.18 1 90 325 VAL A C 1
ATOM 2624 O O . VAL A 1 325 ? 11.008 -17.141 4.387 1 90 325 VAL A O 1
ATOM 2627 N N . LEU A 1 326 ? 12.727 -18.172 3.365 1 93.5 326 LEU A N 1
ATOM 2628 C CA . LEU A 1 326 ? 11.852 -19.094 2.643 1 93.5 326 LEU A CA 1
ATOM 2629 C C . LEU A 1 326 ? 11.047 -19.953 3.611 1 93.5 326 LEU A C 1
ATOM 2631 O O . LEU A 1 326 ? 9.828 -20.078 3.471 1 93.5 326 LEU A O 1
ATOM 2635 N N . ILE A 1 327 ? 11.703 -20.469 4.586 1 95 327 ILE A N 1
ATOM 2636 C CA . ILE A 1 327 ? 11.047 -21.344 5.559 1 95 327 ILE A CA 1
ATOM 2637 C C . ILE A 1 327 ? 10.07 -20.516 6.402 1 95 327 ILE A C 1
ATOM 2639 O O . ILE A 1 327 ? 8.961 -20.969 6.691 1 95 327 ILE A O 1
ATOM 2643 N N . PHE A 1 328 ? 10.43 -19.391 6.734 1 94.12 328 PHE A N 1
ATOM 2644 C CA . PHE A 1 328 ? 9.602 -18.531 7.578 1 94.12 328 PHE A CA 1
ATOM 2645 C C . PHE A 1 328 ? 8.32 -18.141 6.852 1 94.12 328 PHE A C 1
ATOM 2647 O O . PHE A 1 328 ? 7.223 -18.266 7.398 1 94.12 328 PHE A O 1
ATOM 2654 N N . LEU A 1 329 ? 8.445 -17.656 5.641 1 93.5 329 LEU A N 1
ATOM 2655 C CA . LEU A 1 329 ? 7.281 -17.188 4.895 1 93.5 329 LEU A CA 1
ATOM 2656 C C . LEU A 1 329 ? 6.332 -18.344 4.586 1 93.5 329 LEU A C 1
ATOM 2658 O O . LEU A 1 329 ? 5.113 -18.188 4.695 1 93.5 329 LEU A O 1
ATOM 2662 N N . ASN A 1 330 ? 6.895 -19.469 4.238 1 95.81 330 ASN A N 1
ATOM 2663 C CA . ASN A 1 330 ? 6.039 -20.625 3.975 1 95.81 330 ASN A CA 1
ATOM 2664 C C . ASN A 1 330 ? 5.402 -21.156 5.258 1 95.81 330 ASN A C 1
ATOM 2666 O O . ASN A 1 330 ? 4.258 -21.609 5.242 1 95.81 330 ASN A O 1
ATOM 2670 N N . ALA A 1 331 ? 6.121 -21.062 6.309 1 96.44 331 ALA A N 1
ATOM 2671 C CA . ALA A 1 331 ? 5.59 -21.516 7.586 1 96.44 331 ALA A CA 1
ATOM 2672 C C . ALA A 1 331 ? 4.43 -20.641 8.047 1 96.44 331 ALA A C 1
ATOM 2674 O O . ALA A 1 331 ? 3.422 -21.156 8.547 1 96.44 331 ALA A O 1
ATOM 2675 N N . VAL A 1 332 ? 4.555 -19.422 7.863 1 94.62 332 VAL A N 1
ATOM 2676 C CA . VAL A 1 332 ? 3.502 -18.484 8.266 1 94.62 332 VAL A CA 1
ATOM 2677 C C . VAL A 1 332 ? 2.229 -18.781 7.477 1 94.62 332 VAL A C 1
ATOM 2679 O O . VAL A 1 332 ? 1.134 -18.812 8.047 1 94.62 332 VAL A O 1
ATOM 2682 N N . ASN A 1 333 ? 2.344 -18.984 6.223 1 95.44 333 ASN A N 1
ATOM 2683 C CA . ASN A 1 333 ? 1.183 -19.297 5.395 1 95.44 333 ASN A CA 1
ATOM 2684 C C . ASN A 1 333 ? 0.61 -20.672 5.715 1 95.44 333 ASN A C 1
ATOM 2686 O O . ASN A 1 333 ? -0.607 -20.859 5.691 1 95.44 333 ASN A O 1
ATOM 2690 N N . TRP A 1 334 ? 1.517 -21.625 6.023 1 95.94 334 TRP A N 1
ATOM 2691 C CA . TRP A 1 334 ? 1.097 -22.984 6.371 1 95.94 334 TRP A CA 1
ATOM 2692 C C . TRP A 1 334 ? 0.341 -23 7.695 1 95.94 334 TRP A C 1
ATOM 2694 O O . TRP A 1 334 ? -0.779 -23.5 7.773 1 95.94 334 TRP A O 1
ATOM 2704 N N . VAL A 1 335 ? 0.897 -22.344 8.695 1 94.94 335 VAL A N 1
ATOM 2705 C CA . VAL A 1 335 ? 0.267 -22.281 10.008 1 94.94 335 VAL A CA 1
ATOM 2706 C C . VAL A 1 335 ? -1.011 -21.453 9.93 1 94.94 335 VAL A C 1
ATOM 2708 O O . VAL A 1 335 ? -2.012 -21.766 10.57 1 94.94 335 VAL A O 1
ATOM 2711 N N . GLY A 1 336 ? -0.968 -20.422 9.148 1 93.56 336 GLY A N 1
ATOM 2712 C CA . GLY A 1 336 ? -2.174 -19.625 8.945 1 93.56 336 GLY A CA 1
ATOM 2713 C C . GLY A 1 336 ? -3.316 -20.438 8.352 1 93.56 336 GLY A C 1
ATOM 2714 O O . GLY A 1 336 ? -4.465 -20.281 8.773 1 93.56 336 GLY A O 1
ATOM 2715 N N . PHE A 1 337 ? -2.98 -21.25 7.402 1 93.75 337 PHE A N 1
ATOM 2716 C CA . PHE A 1 337 ? -3.994 -22.078 6.777 1 93.75 337 PHE A CA 1
ATOM 2717 C C . PHE A 1 337 ? -4.637 -23.016 7.801 1 93.75 337 PHE A C 1
ATOM 2719 O O . PHE A 1 337 ? -5.855 -23.188 7.812 1 93.75 337 PHE A O 1
ATOM 2726 N N . LEU A 1 338 ? -3.863 -23.562 8.695 1 92.06 338 LEU A N 1
ATOM 2727 C CA . LEU A 1 338 ? -4.367 -24.531 9.656 1 92.06 338 LEU A CA 1
ATOM 2728 C C . LEU A 1 338 ? -5.102 -23.844 10.797 1 92.06 338 LEU A C 1
ATOM 2730 O O . LEU A 1 338 ? -6.152 -24.312 11.242 1 92.06 338 LEU A O 1
ATOM 2734 N N . LEU A 1 339 ? -4.637 -22.641 11.188 1 89.25 339 LEU A N 1
ATOM 2735 C CA . LEU A 1 339 ? -5.203 -21.969 12.344 1 89.25 339 LEU A CA 1
ATOM 2736 C C . LEU A 1 339 ? -6.477 -21.219 11.969 1 89.25 339 LEU A C 1
ATOM 2738 O O . LEU A 1 339 ? -7.457 -21.234 12.719 1 89.25 339 LEU A O 1
ATOM 2742 N N . PHE A 1 340 ? -6.484 -20.594 10.875 1 88.56 340 PHE A N 1
ATOM 2743 C CA . PHE A 1 340 ? -7.621 -19.766 10.484 1 88.56 340 PHE A CA 1
ATOM 2744 C C . PHE A 1 340 ? -8.797 -20.625 10.047 1 88.56 340 PHE A C 1
ATOM 2746 O O . PHE A 1 340 ? -9.953 -20.203 10.156 1 88.56 340 PHE A O 1
ATOM 2753 N N . ASN A 1 341 ? -8.5 -21.75 9.578 1 83.5 341 ASN A N 1
ATOM 2754 C CA . ASN A 1 341 ? -9.586 -22.578 9.055 1 83.5 341 ASN A CA 1
ATOM 2755 C C . ASN A 1 341 ? -10.047 -23.609 10.07 1 83.5 341 ASN A C 1
ATOM 2757 O O . ASN A 1 341 ? -10.711 -24.578 9.711 1 83.5 341 ASN A O 1
ATOM 2761 N N . LEU A 1 342 ? -9.766 -23.125 11.289 1 82.75 342 LEU A N 1
ATOM 2762 C CA . LEU A 1 342 ? -10.336 -23.953 12.344 1 82.75 342 LEU A CA 1
ATOM 2763 C C . LEU A 1 342 ? -11.844 -23.75 12.445 1 82.75 342 LEU A C 1
ATOM 2765 O O . LEU A 1 342 ? -12.32 -22.609 12.469 1 82.75 342 LEU A O 1
ATOM 2769 N N . ASN A 1 343 ? -12.742 -24.562 12.141 1 80.12 343 ASN A N 1
ATOM 2770 C CA . ASN A 1 343 ? -14.195 -24.516 12.242 1 80.12 343 ASN A CA 1
ATOM 2771 C C . ASN A 1 343 ? -14.836 -24.219 10.891 1 80.12 343 ASN A C 1
ATOM 2773 O O . ASN A 1 343 ? -15.961 -23.703 10.828 1 80.12 343 ASN A O 1
ATOM 2777 N N . ASN A 1 344 ? -14.047 -24.266 9.922 1 85.5 344 ASN A N 1
ATOM 2778 C CA . ASN A 1 344 ? -14.609 -24.172 8.578 1 85.5 344 ASN A CA 1
ATOM 2779 C C . ASN A 1 344 ? -15.047 -25.531 8.047 1 85.5 344 ASN A C 1
ATOM 2781 O O . ASN A 1 344 ? -14.227 -26.422 7.859 1 85.5 344 ASN A O 1
ATOM 2785 N N . PRO A 1 345 ? -16.234 -25.641 7.855 1 83.62 345 PRO A N 1
ATOM 2786 C CA . PRO A 1 345 ? -16.75 -26.953 7.473 1 83.62 345 PRO A CA 1
ATOM 2787 C C . PRO A 1 345 ? -16.172 -27.453 6.148 1 83.62 345 PRO A C 1
ATOM 2789 O O . PRO A 1 345 ? -15.953 -28.656 5.98 1 83.62 345 PRO A O 1
ATOM 2792 N N . GLU A 1 346 ? -15.898 -26.641 5.238 1 82.31 346 GLU A N 1
ATOM 2793 C CA . GLU A 1 346 ? -15.383 -27.062 3.939 1 82.31 346 GLU A CA 1
ATOM 2794 C C . GLU A 1 346 ? -13.977 -27.641 4.066 1 82.31 346 GLU A C 1
ATOM 2796 O O . GLU A 1 346 ? -13.641 -28.625 3.404 1 82.31 346 GLU A O 1
ATOM 2801 N N . ILE A 1 347 ? -13.195 -27.156 4.934 1 83.5 347 ILE A N 1
ATOM 2802 C CA . ILE A 1 347 ? -11.82 -27.609 5.094 1 83.5 347 ILE A CA 1
ATOM 2803 C C . ILE A 1 347 ? -11.766 -28.766 6.082 1 83.5 347 ILE A C 1
ATOM 2805 O O . ILE A 1 347 ? -10.945 -29.672 5.945 1 83.5 347 ILE A O 1
ATOM 2809 N N . GLU A 1 348 ? -12.719 -28.766 6.977 1 84.56 348 GLU A N 1
ATOM 2810 C CA . GLU A 1 348 ? -12.742 -29.828 7.98 1 84.56 348 GLU A CA 1
ATOM 2811 C C . GLU A 1 348 ? -13.258 -31.141 7.383 1 84.56 348 GLU A C 1
ATOM 2813 O O . GLU A 1 348 ? -13.102 -32.219 7.984 1 84.56 348 GLU A O 1
ATOM 2818 N N . SER A 1 349 ? -13.805 -30.969 6.168 1 83.88 349 SER A N 1
ATOM 2819 C CA . SER A 1 349 ? -14.25 -32.188 5.496 1 83.88 349 SER A CA 1
ATOM 2820 C C . SER A 1 349 ? -13.07 -33 5.012 1 83.88 349 SER A C 1
ATOM 2822 O O . SER A 1 349 ? -13.195 -34.219 4.805 1 83.88 349 SER A O 1
ATOM 2824 N N . ILE A 1 350 ? -11.93 -32.406 4.891 1 85.5 350 ILE A N 1
ATOM 2825 C CA . ILE A 1 350 ? -10.703 -33.125 4.516 1 85.5 350 ILE A CA 1
ATOM 2826 C C . ILE A 1 350 ? -10.062 -33.75 5.754 1 85.5 350 ILE A C 1
ATOM 2828 O O . ILE A 1 350 ? -9.906 -33.062 6.781 1 85.5 350 ILE A O 1
ATOM 2832 N N . PRO A 1 351 ? -9.766 -34.969 5.684 1 89 351 PRO A N 1
ATOM 2833 C CA . PRO A 1 351 ? -9.125 -35.594 6.84 1 89 351 PRO A CA 1
ATOM 2834 C C . PRO A 1 351 ? -7.852 -34.875 7.281 1 89 351 PRO A C 1
ATOM 2836 O O . PRO A 1 351 ? -7.238 -34.156 6.488 1 89 351 PRO A O 1
ATOM 2839 N N . THR A 1 352 ? -7.406 -35.062 8.477 1 88.12 352 THR A N 1
ATOM 2840 C CA . THR A 1 352 ? -6.34 -34.281 9.102 1 88.12 352 THR A CA 1
ATOM 2841 C C . THR A 1 352 ? -5.023 -34.5 8.359 1 88.12 352 THR A C 1
ATOM 2843 O O . THR A 1 352 ? -4.281 -33.531 8.125 1 88.12 352 THR A O 1
ATOM 2846 N N . GLY A 1 353 ? -4.613 -35.75 8 1 88.44 353 GLY A N 1
ATOM 2847 C CA . GLY A 1 353 ? -3.379 -36 7.27 1 88.44 353 GLY A CA 1
ATOM 2848 C C . GLY A 1 353 ? -3.299 -35.25 5.961 1 88.44 353 GLY A C 1
ATOM 2849 O O . GLY A 1 353 ? -2.451 -34.375 5.801 1 88.44 353 GLY A O 1
ATOM 2850 N N . PRO A 1 354 ? -4.254 -35.531 5.145 1 90.44 354 PRO A N 1
ATOM 2851 C CA . PRO A 1 354 ? -4.285 -34.781 3.879 1 90.44 354 PRO A CA 1
ATOM 2852 C C . PRO A 1 354 ? -4.488 -33.281 4.07 1 90.44 354 PRO A C 1
ATOM 2854 O O . PRO A 1 354 ? -4.023 -32.469 3.252 1 90.44 354 PRO A O 1
ATOM 2857 N N . ARG A 1 355 ? -5.109 -32.906 5.129 1 91.94 355 ARG A N 1
ATOM 2858 C CA . ARG A 1 355 ? -5.363 -31.484 5.391 1 91.94 355 ARG A CA 1
ATOM 2859 C C . ARG A 1 355 ? -4.062 -30.734 5.648 1 91.94 355 ARG A C 1
ATOM 2861 O O . ARG A 1 355 ? -3.881 -29.625 5.172 1 91.94 355 ARG A O 1
ATOM 2868 N N . VAL A 1 356 ? -3.154 -31.297 6.379 1 93.06 356 VAL A N 1
ATOM 2869 C CA . VAL A 1 356 ? -1.876 -30.672 6.703 1 93.06 356 VAL A CA 1
ATOM 2870 C C . VAL A 1 356 ? -1.035 -30.516 5.438 1 93.06 356 VAL A C 1
ATOM 2872 O O . VAL A 1 356 ? -0.426 -29.469 5.207 1 93.06 356 VAL A O 1
ATOM 2875 N N . LEU A 1 357 ? -1.094 -31.562 4.641 1 93.94 357 LEU A N 1
ATOM 2876 C CA . LEU A 1 357 ? -0.324 -31.516 3.402 1 93.94 357 LEU A CA 1
ATOM 2877 C C . LEU A 1 357 ? -0.964 -30.547 2.404 1 93.94 357 LEU A C 1
ATOM 2879 O O . LEU A 1 357 ? -0.262 -29.859 1.662 1 93.94 357 LEU A O 1
ATOM 2883 N N . ALA A 1 358 ? -2.262 -30.578 2.387 1 93.19 358 ALA A N 1
ATOM 2884 C CA . ALA A 1 358 ? -2.973 -29.625 1.531 1 93.19 358 ALA A CA 1
ATOM 2885 C C . ALA A 1 358 ? -2.652 -28.188 1.922 1 93.19 358 ALA A C 1
ATOM 2887 O O . ALA A 1 358 ? -2.504 -27.328 1.058 1 93.19 358 ALA A O 1
ATOM 2888 N N . GLY A 1 359 ? -2.549 -27.953 3.262 1 93.69 359 GLY A N 1
ATOM 2889 C CA . GLY A 1 359 ? -2.166 -26.625 3.736 1 93.69 359 GLY A CA 1
ATOM 2890 C C . GLY A 1 359 ? -0.762 -26.234 3.326 1 93.69 359 GLY A C 1
ATOM 2891 O O . GLY A 1 359 ? -0.52 -25.078 2.961 1 93.69 359 GLY A O 1
ATOM 2892 N N . LEU A 1 360 ? 0.128 -27.188 3.361 1 94.88 360 LEU A N 1
ATOM 2893 C CA . LEU A 1 360 ? 1.498 -26.906 2.939 1 94.88 360 LEU A CA 1
ATOM 2894 C C . LEU A 1 360 ? 1.558 -26.609 1.445 1 94.88 360 LEU A C 1
ATOM 2896 O O . LEU A 1 360 ? 2.246 -25.688 1.021 1 94.88 360 LEU A O 1
ATOM 2900 N N . PHE A 1 361 ? 0.826 -27.438 0.698 1 95.44 361 PHE A N 1
ATOM 2901 C CA . PHE A 1 361 ? 0.794 -27.234 -0.746 1 95.44 361 PHE A CA 1
ATOM 2902 C C . PHE A 1 361 ? 0.226 -25.859 -1.088 1 95.44 361 PHE A C 1
ATOM 2904 O O . PHE A 1 361 ? 0.743 -25.172 -1.971 1 95.44 361 PHE A O 1
ATOM 2911 N N . GLN A 1 362 ? -0.815 -25.484 -0.401 1 94.62 362 GLN A N 1
ATOM 2912 C CA . GLN A 1 362 ? -1.42 -24.172 -0.655 1 94.62 362 GLN A CA 1
ATOM 2913 C C . GLN A 1 362 ? -0.463 -23.047 -0.287 1 94.62 362 GLN A C 1
ATOM 2915 O O . GLN A 1 362 ? -0.432 -22.016 -0.954 1 94.62 362 GLN A O 1
ATOM 2920 N N . ALA A 1 363 ? 0.246 -23.203 0.792 1 95.19 363 ALA A N 1
ATOM 2921 C CA . ALA A 1 363 ? 1.23 -22.203 1.2 1 95.19 363 ALA A CA 1
ATOM 2922 C C . ALA A 1 363 ? 2.316 -22.047 0.141 1 95.19 363 ALA A C 1
ATOM 2924 O O . ALA A 1 363 ? 2.736 -20.922 -0.16 1 95.19 363 ALA A O 1
ATOM 2925 N N . LEU A 1 364 ? 2.738 -23.125 -0.432 1 94.75 364 LEU A N 1
ATOM 2926 C CA . LEU A 1 364 ? 3.746 -23.078 -1.485 1 94.75 364 LEU A CA 1
ATOM 2927 C C . LEU A 1 364 ? 3.182 -22.438 -2.752 1 94.75 364 LEU A C 1
ATOM 2929 O O . LEU A 1 364 ? 3.893 -21.734 -3.467 1 94.75 364 LEU A O 1
ATOM 2933 N N . SER A 1 365 ? 1.938 -22.719 -2.957 1 94.5 365 SER A N 1
ATOM 2934 C CA . SER A 1 365 ? 1.292 -22.219 -4.164 1 94.5 365 SER A CA 1
ATOM 2935 C C . SER A 1 365 ? 1.073 -20.703 -4.086 1 94.5 365 SER A C 1
ATOM 2937 O O . SER A 1 365 ? 1.093 -20.016 -5.105 1 94.5 365 SER A O 1
ATOM 2939 N N . ILE A 1 366 ? 0.901 -20.188 -2.889 1 94.19 366 ILE A N 1
ATOM 2940 C CA . ILE A 1 366 ? 0.685 -18.75 -2.705 1 94.19 366 ILE A CA 1
ATOM 2941 C C . ILE A 1 366 ? 1.99 -18 -2.943 1 94.19 366 ILE A C 1
ATOM 2943 O O . ILE A 1 366 ? 1.976 -16.828 -3.326 1 94.19 366 ILE A O 1
ATOM 2947 N N . ARG A 1 367 ? 3.072 -18.719 -2.686 1 91.06 367 ARG A N 1
ATOM 2948 C CA . ARG A 1 367 ? 4.383 -18.141 -2.963 1 91.06 367 ARG A CA 1
ATOM 2949 C C . ARG A 1 367 ? 4.879 -18.547 -4.344 1 91.06 367 ARG A C 1
ATOM 2951 O O . ARG A 1 367 ? 5.902 -19.234 -4.465 1 91.06 367 ARG A O 1
ATOM 2958 N N . PHE A 1 368 ? 4.098 -18.344 -5.359 1 87.12 368 PHE A N 1
ATOM 2959 C CA . PHE A 1 368 ? 4.445 -18.375 -6.773 1 87.12 368 PHE A CA 1
ATOM 2960 C C . PHE A 1 368 ? 4.102 -19.734 -7.383 1 87.12 368 PHE A C 1
ATOM 2962 O O . PHE A 1 368 ? 4.688 -20.141 -8.391 1 87.12 368 PHE A O 1
ATOM 2969 N N . GLY A 1 369 ? 3.291 -20.531 -6.895 1 89.94 369 GLY A N 1
ATOM 2970 C CA . GLY A 1 369 ? 2.83 -21.75 -7.531 1 89.94 369 GLY A CA 1
ATOM 2971 C C . GLY A 1 369 ? 1.567 -21.562 -8.352 1 89.94 369 GLY A C 1
ATOM 2972 O O . GLY A 1 369 ? 1.412 -22.172 -9.414 1 89.94 369 GLY A O 1
ATOM 2973 N N . GLY A 1 370 ? 0.634 -20.828 -7.84 1 91.25 370 GLY A N 1
ATOM 2974 C CA . GLY A 1 370 ? -0.555 -20.406 -8.562 1 91.25 370 GLY A CA 1
ATOM 2975 C C . GLY A 1 370 ? -1.668 -21.438 -8.531 1 91.25 370 GLY A C 1
ATOM 2976 O O . GLY A 1 370 ? -2.758 -21.203 -9.055 1 91.25 370 GLY A O 1
ATOM 2977 N N . PHE A 1 371 ? -1.435 -22.609 -7.969 1 93.25 371 PHE A N 1
ATOM 2978 C CA . PHE A 1 371 ? -2.449 -23.656 -7.875 1 93.25 371 PHE A CA 1
ATOM 2979 C C . PHE A 1 371 ? -3.318 -23.453 -6.641 1 93.25 371 PHE A C 1
ATOM 2981 O O . PHE A 1 371 ? -2.904 -22.797 -5.68 1 93.25 371 PHE A O 1
ATOM 2988 N N . HIS A 1 372 ? -4.535 -23.859 -6.781 1 91.88 372 HIS A N 1
ATOM 2989 C CA . HIS A 1 372 ? -5.383 -23.844 -5.594 1 91.88 372 HIS A CA 1
ATOM 2990 C C . HIS A 1 372 ? -5.938 -25.234 -5.289 1 91.88 372 HIS A C 1
ATOM 2992 O O . HIS A 1 372 ? -6.34 -25.953 -6.203 1 91.88 372 HIS A O 1
ATOM 2998 N N . ILE A 1 373 ? -5.793 -25.625 -4.102 1 90.81 373 ILE A N 1
ATOM 2999 C CA . ILE A 1 373 ? -6.246 -26.938 -3.654 1 90.81 373 ILE A CA 1
ATOM 3000 C C . ILE A 1 373 ? -7.664 -26.828 -3.1 1 90.81 373 ILE A C 1
ATOM 3002 O O . ILE A 1 373 ? -8.391 -27.828 -3.049 1 90.81 373 ILE A O 1
ATOM 3006 N N . THR A 1 374 ? -8.008 -25.688 -2.623 1 89.06 374 THR A N 1
ATOM 3007 C CA . THR A 1 374 ? -9.344 -25.375 -2.135 1 89.06 374 THR A CA 1
ATOM 3008 C C . THR A 1 374 ? -9.828 -24.047 -2.705 1 89.06 374 THR A C 1
ATOM 3010 O O . THR A 1 374 ? -9.031 -23.234 -3.182 1 89.06 374 THR A O 1
ATOM 3013 N N . ASN A 1 375 ? -11.094 -23.969 -2.762 1 89.81 375 ASN A N 1
ATOM 3014 C CA . ASN A 1 375 ? -11.633 -22.688 -3.205 1 89.81 375 ASN A CA 1
ATOM 3015 C C . ASN A 1 375 ? -11.25 -21.562 -2.252 1 89.81 375 ASN A C 1
ATOM 3017 O O . ASN A 1 375 ? -11.633 -21.578 -1.081 1 89.81 375 ASN A O 1
ATOM 3021 N N . ILE A 1 376 ? -10.539 -20.625 -2.793 1 92.12 376 ILE A N 1
ATOM 3022 C CA . ILE A 1 376 ? -9.969 -19.547 -1.992 1 92.12 376 ILE A CA 1
ATOM 3023 C C . ILE A 1 376 ? -11.086 -18.688 -1.402 1 92.12 376 ILE A C 1
ATOM 3025 O O . ILE A 1 376 ? -10.938 -18.125 -0.313 1 92.12 376 ILE A O 1
ATOM 3029 N N . ALA A 1 377 ? -12.266 -18.609 -2.104 1 89.38 377 ALA A N 1
ATOM 3030 C CA . ALA A 1 377 ? -13.391 -17.797 -1.656 1 89.38 377 ALA A CA 1
ATOM 3031 C C . ALA A 1 377 ? -13.992 -18.344 -0.37 1 89.38 377 ALA A C 1
ATOM 3033 O O . ALA A 1 377 ? -14.609 -17.609 0.404 1 89.38 377 ALA A O 1
ATOM 3034 N N . ASN A 1 378 ? -13.781 -19.656 -0.131 1 88.44 378 ASN A N 1
ATOM 3035 C CA . ASN A 1 378 ? -14.398 -20.297 1.025 1 88.44 378 ASN A CA 1
ATOM 3036 C C . ASN A 1 378 ? -13.469 -20.297 2.232 1 88.44 378 ASN A C 1
ATOM 3038 O O . ASN A 1 378 ? -13.852 -20.703 3.326 1 88.44 378 ASN A O 1
ATOM 3042 N N . LEU A 1 379 ? -12.344 -19.781 2.02 1 91.25 379 LEU A N 1
ATOM 3043 C CA . LEU A 1 379 ? -11.391 -19.703 3.123 1 91.25 379 LEU A CA 1
ATOM 3044 C C . LEU A 1 379 ? -11.727 -18.547 4.047 1 91.25 379 LEU A C 1
ATOM 3046 O O . LEU A 1 379 ? -12.492 -17.641 3.678 1 91.25 379 LEU A O 1
ATOM 3050 N N . HIS A 1 380 ? -11.219 -18.703 5.246 1 92.06 380 HIS A N 1
ATOM 3051 C CA 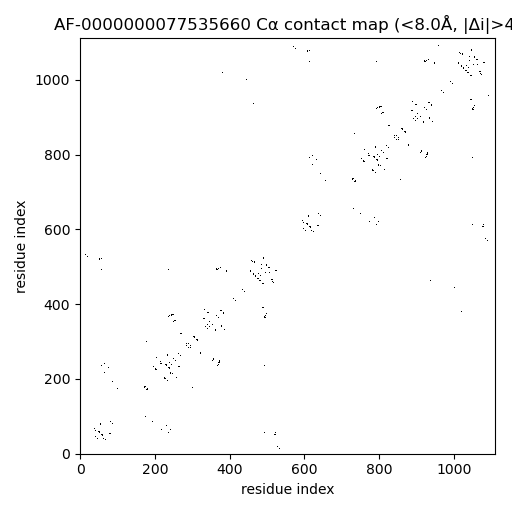. HIS A 1 380 ? -11.383 -17.625 6.207 1 92.06 380 HIS A CA 1
ATOM 3052 C C . HIS A 1 380 ? -10.859 -16.297 5.645 1 92.06 380 HIS A C 1
ATOM 3054 O O . HIS A 1 380 ? -9.812 -16.266 5 1 92.06 380 HIS A O 1
ATOM 3060 N N . ILE A 1 381 ? -11.594 -15.195 5.863 1 92.25 381 ILE A N 1
ATOM 3061 C CA . ILE A 1 381 ? -11.297 -13.891 5.27 1 92.25 381 ILE A CA 1
ATOM 3062 C C . ILE A 1 381 ? -9.93 -13.406 5.754 1 92.25 381 ILE A C 1
ATOM 3064 O O . ILE A 1 381 ? -9.188 -12.781 4.996 1 92.25 381 ILE A O 1
ATOM 3068 N N . GLY A 1 382 ? -9.633 -13.688 7.07 1 93.06 382 GLY A N 1
ATOM 3069 C CA . GLY A 1 382 ? -8.32 -13.328 7.574 1 93.06 382 GLY A CA 1
ATOM 3070 C C . GLY A 1 382 ? -7.188 -13.984 6.805 1 93.06 382 GLY A C 1
ATOM 3071 O O . GLY A 1 382 ? -6.141 -13.367 6.586 1 93.06 382 GLY A O 1
ATOM 3072 N N . LEU A 1 383 ? -7.387 -15.195 6.402 1 94.69 383 LEU A N 1
ATOM 3073 C CA . LEU A 1 383 ? -6.383 -15.914 5.621 1 94.69 383 LEU A CA 1
ATOM 3074 C C . LEU A 1 383 ? -6.25 -15.312 4.227 1 94.69 383 LEU A C 1
ATOM 3076 O O . LEU A 1 383 ? -5.148 -15.242 3.68 1 94.69 383 LEU A O 1
ATOM 3080 N N . GLN A 1 384 ? -7.332 -14.898 3.631 1 95.06 384 GLN A N 1
ATOM 3081 C CA . GLN A 1 384 ? -7.289 -14.281 2.312 1 95.06 384 GLN A CA 1
ATOM 3082 C C . GLN A 1 384 ? -6.457 -13 2.336 1 95.06 384 GLN A C 1
ATOM 3084 O O . GLN A 1 384 ? -5.707 -12.719 1.399 1 95.06 384 GLN A O 1
ATOM 3089 N N . VAL A 1 385 ? -6.598 -12.227 3.395 1 95.88 385 VAL A N 1
ATOM 3090 C CA . VAL A 1 385 ? -5.801 -11.016 3.527 1 95.88 385 VAL A CA 1
ATOM 3091 C C . VAL A 1 385 ? -4.328 -11.375 3.691 1 95.88 385 VAL A C 1
ATOM 3093 O O . VAL A 1 385 ? -3.455 -10.734 3.104 1 95.88 385 VAL A O 1
ATOM 3096 N N . LEU A 1 386 ? -4.098 -12.367 4.477 1 96 386 LEU A N 1
ATOM 3097 C CA . LEU A 1 386 ? -2.727 -12.836 4.645 1 96 386 LEU A CA 1
ATOM 3098 C C . LEU A 1 386 ? -2.121 -13.242 3.307 1 96 386 LEU A C 1
ATOM 3100 O O . LEU A 1 386 ? -0.951 -12.953 3.039 1 96 386 LEU A O 1
ATOM 3104 N N . TYR A 1 387 ? -2.896 -13.922 2.498 1 95.88 387 TYR A N 1
ATOM 3105 C CA . TYR A 1 387 ? -2.43 -14.344 1.184 1 95.88 387 TYR A CA 1
ATOM 3106 C C . TYR A 1 387 ? -2.098 -13.148 0.308 1 95.88 387 TYR A C 1
ATOM 3108 O O . TYR A 1 387 ? -1.122 -13.172 -0.447 1 95.88 387 TYR A O 1
ATOM 3116 N N . VAL A 1 388 ? -2.898 -12.062 0.414 1 95.12 388 VAL A N 1
ATOM 3117 C CA . VAL A 1 388 ? -2.633 -10.859 -0.364 1 95.12 388 VAL A CA 1
ATOM 3118 C C . VAL A 1 388 ? -1.286 -10.266 0.045 1 95.12 388 VAL A C 1
ATOM 3120 O O . VAL A 1 388 ? -0.484 -9.883 -0.81 1 95.12 388 VAL A O 1
ATOM 3123 N N . ILE A 1 389 ? -1.016 -10.242 1.306 1 92.94 389 ILE A N 1
ATOM 3124 C CA . ILE A 1 389 ? 0.234 -9.695 1.823 1 92.94 389 ILE A CA 1
ATOM 3125 C C . ILE A 1 389 ? 1.403 -10.57 1.379 1 92.94 389 ILE A C 1
ATOM 3127 O O . ILE A 1 389 ? 2.445 -10.062 0.96 1 92.94 389 ILE A O 1
ATOM 3131 N N . ALA A 1 390 ? 1.181 -11.867 1.459 1 93.5 390 ALA A N 1
ATOM 3132 C CA . ALA A 1 390 ? 2.236 -12.805 1.081 1 93.5 390 ALA A CA 1
ATOM 3133 C C . ALA A 1 390 ? 2.58 -12.672 -0.401 1 93.5 390 ALA A C 1
ATOM 3135 O O . ALA A 1 390 ? 3.746 -12.781 -0.786 1 93.5 390 ALA A O 1
ATOM 3136 N N . MET A 1 391 ? 1.588 -12.43 -1.211 1 93.31 391 MET A N 1
ATOM 3137 C CA . MET A 1 391 ? 1.809 -12.336 -2.652 1 93.31 391 MET A CA 1
ATOM 3138 C C . MET A 1 391 ? 2.551 -11.047 -3.006 1 93.31 391 MET A C 1
ATOM 3140 O O . MET A 1 391 ? 3.178 -10.961 -4.062 1 93.31 391 MET A O 1
ATOM 3144 N N . LEU A 1 392 ? 2.477 -10.016 -2.172 1 88.56 392 LEU A N 1
ATOM 3145 C CA . LEU A 1 392 ? 3.146 -8.75 -2.438 1 88.56 392 LEU A CA 1
ATOM 3146 C C . LEU A 1 392 ? 4.637 -8.844 -2.133 1 88.56 392 LEU A C 1
ATOM 3148 O O . LEU A 1 392 ? 5.438 -8.086 -2.682 1 88.56 392 LEU A O 1
ATOM 3152 N N . ILE A 1 393 ? 5.016 -9.766 -1.315 1 85.44 393 ILE A N 1
ATOM 3153 C CA . ILE A 1 393 ? 6.41 -9.914 -0.914 1 85.44 393 ILE A CA 1
ATOM 3154 C C . ILE A 1 393 ? 7.215 -10.523 -2.061 1 85.44 393 ILE A C 1
ATOM 3156 O O . ILE A 1 393 ? 6.789 -11.5 -2.678 1 85.44 393 ILE A O 1
ATOM 3160 N N . LEU A 1 394 ? 8.328 -9.906 -2.303 1 78.12 394 LEU A N 1
ATOM 3161 C CA . LEU A 1 394 ? 9.195 -10.383 -3.377 1 78.12 394 LEU A CA 1
ATOM 3162 C C . LEU A 1 394 ? 9.758 -11.758 -3.053 1 78.12 394 LEU A C 1
ATOM 3164 O O . LEU A 1 394 ? 9.82 -12.156 -1.885 1 78.12 394 LEU A O 1
ATOM 3168 N N . THR A 1 395 ? 10.07 -12.438 -4.109 1 76 395 THR A N 1
ATOM 3169 C CA . THR A 1 395 ? 10.641 -13.766 -3.938 1 76 395 THR A CA 1
ATOM 3170 C C . THR A 1 395 ? 11.945 -13.703 -3.148 1 76 395 THR A C 1
ATOM 3172 O O . THR A 1 395 ? 12.164 -14.516 -2.246 1 76 395 THR A O 1
ATOM 3175 N N . TYR A 1 396 ? 12.797 -12.742 -3.555 1 74 396 TYR A N 1
ATOM 3176 C CA . TYR A 1 396 ? 14.078 -12.562 -2.879 1 74 396 TYR A CA 1
ATOM 3177 C C . TYR A 1 396 ? 14.188 -11.172 -2.266 1 74 396 TYR A C 1
ATOM 3179 O O . TYR A 1 396 ? 14.617 -10.227 -2.932 1 74 396 TYR A O 1
ATOM 3187 N N . PRO A 1 397 ? 13.727 -11.164 -1.064 1 66.25 397 PRO A N 1
ATOM 3188 C CA . PRO A 1 397 ? 13.742 -9.836 -0.451 1 66.25 397 PRO A CA 1
ATOM 3189 C C . PRO A 1 397 ? 15.148 -9.344 -0.138 1 66.25 397 PRO A C 1
ATOM 3191 O O . PRO A 1 397 ? 15.477 -9.094 1.025 1 66.25 397 PRO A O 1
ATOM 3194 N N . ILE A 1 398 ? 16.141 -9.562 -1.072 1 59.47 398 ILE A N 1
ATOM 3195 C CA . ILE A 1 398 ? 17.516 -9.07 -0.958 1 59.47 398 ILE A CA 1
ATOM 3196 C C . ILE A 1 398 ? 17.781 -8.039 -2.047 1 59.47 398 ILE A C 1
ATOM 3198 O O . ILE A 1 398 ? 17.312 -8.18 -3.18 1 59.47 398 ILE A O 1
ATOM 3202 N N . ARG A 1 399 ? 18.031 -6.73 -1.644 1 50.47 399 ARG A N 1
ATOM 3203 C CA . ARG A 1 399 ? 18.359 -5.734 -2.66 1 50.47 399 ARG A CA 1
ATOM 3204 C C . ARG A 1 399 ? 19.531 -6.188 -3.516 1 50.47 399 ARG A C 1
ATOM 3206 O O . ARG A 1 399 ? 20.609 -6.492 -2.994 1 50.47 399 ARG A O 1
ATOM 3213 N N . LEU A 1 400 ? 19.391 -6.805 -4.559 1 46.47 400 LEU A N 1
ATOM 3214 C CA . LEU A 1 400 ? 20.531 -7.168 -5.41 1 46.47 400 LEU A CA 1
ATOM 3215 C C . LEU A 1 400 ? 21.359 -5.938 -5.754 1 46.47 400 LEU A C 1
ATOM 3217 O O . LEU A 1 400 ? 20.938 -5.09 -6.543 1 46.47 400 LEU A O 1
ATOM 3221 N N . GLY A 1 401 ? 21.781 -5.008 -4.711 1 39.03 401 GLY A N 1
ATOM 3222 C CA . GLY A 1 401 ? 22.656 -3.914 -5.109 1 39.03 401 GLY A CA 1
ATOM 3223 C C . GLY A 1 401 ? 23.859 -4.375 -5.906 1 39.03 401 GLY A C 1
ATOM 3224 O O . GLY A 1 401 ? 24.672 -5.156 -5.414 1 39.03 401 GLY A O 1
ATOM 3225 N N . VAL A 1 402 ? 23.703 -4.457 -7.066 1 40.59 402 VAL A N 1
ATOM 3226 C CA . VAL A 1 402 ? 24.812 -4.715 -7.973 1 40.59 402 VAL A CA 1
ATOM 3227 C C . VAL A 1 402 ? 25.969 -3.783 -7.637 1 40.59 402 VAL A C 1
ATOM 3229 O O . VAL A 1 402 ? 27.141 -4.141 -7.824 1 40.59 402 VAL A O 1
ATOM 3232 N N . ARG A 1 403 ? 25.734 -2.58 -7.031 1 38.19 403 ARG A N 1
ATOM 3233 C CA . ARG A 1 403 ? 26.812 -1.603 -7.023 1 38.19 403 ARG A CA 1
ATOM 3234 C C . ARG A 1 403 ? 27.906 -2.004 -6.035 1 38.19 403 ARG A C 1
ATOM 3236 O O . ARG A 1 403 ? 29.094 -1.774 -6.285 1 38.19 403 ARG A O 1
ATOM 3243 N N . ARG A 1 404 ? 27.531 -2.35 -4.914 1 37.75 404 ARG A N 1
ATOM 3244 C CA . ARG A 1 404 ? 28.609 -2.453 -3.932 1 37.75 404 ARG A CA 1
ATOM 3245 C C . ARG A 1 404 ? 29.438 -3.721 -4.148 1 37.75 404 ARG A C 1
ATOM 3247 O O . ARG A 1 404 ? 30.562 -3.828 -3.656 1 37.75 404 ARG A O 1
ATOM 3254 N N . THR A 1 405 ? 28.844 -4.637 -4.715 1 37.41 405 THR A N 1
ATOM 3255 C CA . THR A 1 405 ? 29.703 -5.797 -4.902 1 37.41 405 THR A CA 1
ATOM 3256 C C . THR A 1 405 ? 30.844 -5.473 -5.863 1 37.41 405 THR A C 1
ATOM 3258 O O . THR A 1 405 ? 31.859 -6.184 -5.902 1 37.41 405 THR A O 1
ATOM 3261 N N . ASN A 1 406 ? 30.625 -4.387 -6.645 1 35.66 406 ASN A N 1
ATOM 3262 C CA . ASN A 1 406 ? 31.781 -3.93 -7.414 1 35.66 406 ASN A CA 1
ATOM 3263 C C . ASN A 1 406 ? 32.812 -3.287 -6.516 1 35.66 406 ASN A C 1
ATOM 3265 O O . ASN A 1 406 ? 34.031 -3.361 -6.805 1 35.66 406 ASN A O 1
ATOM 3269 N N . VAL A 1 407 ? 32.406 -2.631 -5.484 1 36.66 407 VAL A N 1
ATOM 3270 C CA . VAL A 1 407 ? 33.406 -1.971 -4.66 1 36.66 407 VAL A CA 1
ATOM 3271 C C . VAL A 1 407 ? 34.219 -3.018 -3.904 1 36.66 407 VAL A C 1
ATOM 3273 O O . VAL A 1 407 ? 35.438 -2.869 -3.742 1 36.66 407 VAL A O 1
ATOM 3276 N N . TYR A 1 408 ? 33.594 -4.012 -3.49 1 33.72 408 TYR A N 1
ATOM 3277 C CA . TYR A 1 408 ? 34.438 -5.02 -2.861 1 33.72 408 TYR A CA 1
ATOM 3278 C C . TYR A 1 408 ? 35.344 -5.688 -3.887 1 33.72 408 TYR A C 1
ATOM 3280 O O . TYR A 1 408 ? 36.5 -5.992 -3.598 1 33.72 408 TYR A O 1
ATOM 3288 N N . GLU A 1 409 ? 34.781 -5.93 -5.047 1 33.19 409 GLU A N 1
ATOM 3289 C CA . GLU A 1 409 ? 35.688 -6.516 -6.035 1 33.19 409 GLU A CA 1
ATOM 3290 C C . GLU A 1 409 ? 36.688 -5.48 -6.57 1 33.19 409 GLU A C 1
ATOM 3292 O O . GLU A 1 409 ? 37.844 -5.805 -6.852 1 33.19 409 GLU A O 1
ATOM 3297 N N . GLU A 1 410 ? 36.188 -4.285 -6.68 1 33.44 410 GLU A N 1
ATOM 3298 C CA . GLU A 1 410 ? 37.188 -3.291 -7.023 1 33.44 410 GLU A CA 1
ATOM 3299 C C . GLU A 1 410 ? 38.188 -3.09 -5.875 1 33.44 410 GLU A C 1
ATOM 3301 O O . GLU A 1 410 ? 39.375 -2.848 -6.109 1 33.44 410 GLU A O 1
ATOM 3306 N N . ARG A 1 411 ? 37.781 -3.215 -4.652 1 34.09 411 ARG A N 1
ATOM 3307 C CA . ARG A 1 411 ? 38.75 -3.203 -3.564 1 34.09 411 ARG A CA 1
ATOM 3308 C C . ARG A 1 411 ? 39.594 -4.488 -3.553 1 34.09 411 ARG A C 1
ATOM 3310 O O . ARG A 1 411 ? 40.781 -4.465 -3.238 1 34.09 411 ARG A O 1
ATOM 3317 N N . SER A 1 412 ? 39 -5.613 -3.775 1 30.36 412 SER A N 1
ATOM 3318 C CA . SER A 1 412 ? 39.875 -6.781 -3.83 1 30.36 412 SER A CA 1
ATOM 3319 C C . SER A 1 412 ? 40.75 -6.754 -5.066 1 30.36 412 SER A C 1
ATOM 3321 O O . SER A 1 412 ? 41.844 -7.328 -5.062 1 30.36 412 SER A O 1
ATOM 3323 N N . LEU A 1 413 ? 40.188 -6.316 -6.164 1 31.52 413 LEU A N 1
ATOM 3324 C CA . LEU A 1 413 ? 41.094 -6.203 -7.289 1 31.52 413 LEU A CA 1
ATOM 3325 C C . LEU A 1 413 ? 42 -4.973 -7.145 1 31.52 413 LEU A C 1
ATOM 3327 O O . LEU A 1 413 ? 42.719 -4.621 -8.07 1 31.52 413 LEU A O 1
ATOM 3331 N N . GLY A 1 414 ? 42.375 -4.641 -5.84 1 30.94 414 GLY A N 1
ATOM 3332 C CA . GLY A 1 414 ? 43.438 -3.719 -5.469 1 30.94 414 GLY A CA 1
ATOM 3333 C C . GLY A 1 414 ? 43.25 -2.328 -6.047 1 30.94 414 GLY A C 1
ATOM 3334 O O . GLY A 1 414 ? 44.156 -1.473 -5.918 1 30.94 414 GLY A O 1
ATOM 3335 N N . ILE A 1 415 ? 42.344 -2.217 -6.895 1 30.39 415 ILE A N 1
ATOM 3336 C CA . ILE A 1 415 ? 42.531 -0.977 -7.641 1 30.39 415 ILE A CA 1
ATOM 3337 C C . ILE A 1 415 ? 41.906 0.19 -6.859 1 30.39 415 ILE A C 1
ATOM 3339 O O . ILE A 1 415 ? 42.156 1.354 -7.195 1 30.39 415 ILE A O 1
ATOM 3343 N N . PHE A 1 416 ? 40.844 0.088 -6.098 1 30.5 416 PHE A N 1
ATOM 3344 C CA . PHE A 1 416 ? 40.5 1.374 -5.516 1 30.5 416 PHE A CA 1
ATOM 3345 C C . PHE A 1 416 ? 41.438 1.736 -4.375 1 30.5 416 PHE A C 1
ATOM 3347 O O . PHE A 1 416 ? 41.469 1.061 -3.344 1 30.5 416 PHE A O 1
ATOM 3354 N N . ASN A 1 417 ? 42.5 2.373 -4.613 1 28.83 417 ASN A N 1
ATOM 3355 C CA . ASN A 1 417 ? 43.25 3.248 -3.711 1 28.83 417 ASN A CA 1
ATOM 3356 C C . ASN A 1 417 ? 42.312 4.266 -3.043 1 28.83 417 ASN A C 1
ATOM 3358 O O . ASN A 1 417 ? 42.781 5.316 -2.586 1 28.83 417 ASN A O 1
ATOM 3362 N N . SER A 1 418 ? 41.125 4.539 -3.547 1 29.66 418 SER A N 1
ATOM 3363 C CA . SER A 1 418 ? 40.719 5.816 -2.971 1 29.66 418 SER A CA 1
ATOM 3364 C C . SER A 1 418 ? 40.656 5.738 -1.449 1 29.66 418 SER A C 1
ATOM 3366 O O . SER A 1 418 ? 40.219 4.719 -0.896 1 29.66 418 SER A O 1
ATOM 3368 N N . LYS A 1 419 ? 41.062 6.891 -0.74 1 30.48 419 LYS A N 1
ATOM 3369 C CA . LYS A 1 419 ? 41.594 7.25 0.571 1 30.48 419 LYS A CA 1
ATOM 3370 C C . LYS A 1 419 ? 40.625 6.852 1.685 1 30.48 419 LYS A C 1
ATOM 3372 O O . LYS A 1 419 ? 41.031 6.277 2.695 1 30.48 419 LYS A O 1
ATOM 3377 N N . ASN A 1 420 ? 39.594 7.707 1.821 1 28.59 420 ASN A N 1
ATOM 3378 C CA . ASN A 1 420 ? 39.281 8.117 3.189 1 28.59 420 ASN A CA 1
ATOM 3379 C C . ASN A 1 420 ? 38.562 7.016 3.957 1 28.59 420 ASN A C 1
ATOM 3381 O O . ASN A 1 420 ? 38.188 7.207 5.113 1 28.59 420 ASN A O 1
ATOM 3385 N N . ASP A 1 421 ? 37.688 6.297 3.363 1 32.12 421 ASP A N 1
ATOM 3386 C CA . ASP A 1 421 ? 37.031 5.555 4.441 1 32.12 421 ASP A CA 1
ATOM 3387 C C . ASP A 1 421 ? 37.938 4.438 4.957 1 32.12 421 ASP A C 1
ATOM 3389 O O . ASP A 1 421 ? 37.781 3.281 4.562 1 32.12 421 ASP A O 1
ATOM 3393 N N . HIS A 1 422 ? 39.281 4.727 4.906 1 31.14 422 HIS A N 1
ATOM 3394 C CA . HIS A 1 422 ? 40.281 3.842 5.496 1 31.14 422 HIS A CA 1
ATOM 3395 C C . HIS A 1 422 ? 40 3.627 6.984 1 31.14 422 HIS A C 1
ATOM 3397 O O . HIS A 1 422 ? 40.938 3.383 7.754 1 31.14 422 HIS A O 1
ATOM 3403 N N . ASP A 1 423 ? 38.938 4.098 7.574 1 29.58 423 ASP A N 1
ATOM 3404 C CA . ASP A 1 423 ? 39.156 3.609 8.93 1 29.58 423 ASP A CA 1
ATOM 3405 C C . ASP A 1 423 ? 39.469 2.117 8.93 1 29.58 423 ASP A C 1
ATOM 3407 O O . ASP A 1 423 ? 38.656 1.3 8.492 1 29.58 423 ASP A O 1
ATOM 3411 N N . PRO A 1 424 ? 40.781 1.799 8.805 1 32.25 424 PRO A N 1
ATOM 3412 C CA . PRO A 1 424 ? 41.375 0.463 8.93 1 32.25 424 PRO A CA 1
ATOM 3413 C C . PRO A 1 424 ? 40.656 -0.395 9.977 1 32.25 424 PRO A C 1
ATOM 3415 O O . PRO A 1 424 ? 40.938 -1.587 10.102 1 32.25 424 PRO A O 1
ATOM 3418 N N . THR A 1 425 ? 40.312 0.333 11.016 1 31.33 425 THR A N 1
ATOM 3419 C CA . THR A 1 425 ? 39.969 -0.534 12.141 1 31.33 425 THR A CA 1
ATOM 3420 C C . THR A 1 425 ? 38.812 -1.467 11.797 1 31.33 425 THR A C 1
ATOM 3422 O O . THR A 1 425 ? 38.25 -2.098 12.68 1 31.33 425 THR A O 1
ATOM 3425 N N . GLN A 1 426 ? 38.094 -1.235 10.742 1 32.09 426 GLN A N 1
ATOM 3426 C CA . GLN A 1 426 ? 37.156 -2.322 10.57 1 32.09 426 GLN A CA 1
ATOM 3427 C C . GLN A 1 426 ? 37.875 -3.652 10.336 1 32.09 426 GLN A C 1
ATOM 3429 O O . GLN A 1 426 ? 38.438 -3.875 9.273 1 32.09 426 GLN A O 1
ATOM 3434 N N . ASN A 1 427 ? 38.531 -4.148 11.391 1 28.89 427 ASN A N 1
ATOM 3435 C CA . ASN A 1 427 ? 39.156 -5.465 11.492 1 28.89 427 ASN A CA 1
ATOM 3436 C C . ASN A 1 427 ? 38.469 -6.492 10.609 1 28.89 427 ASN A C 1
ATOM 3438 O O . ASN A 1 427 ? 37.25 -6.414 10.406 1 28.89 427 ASN A O 1
ATOM 3442 N N . GLU A 1 428 ? 39.188 -7.184 9.727 1 33.72 428 GLU A N 1
ATOM 3443 C CA . GLU A 1 428 ? 39.031 -8.391 8.922 1 33.72 428 GLU A CA 1
ATOM 3444 C C . GLU A 1 428 ? 38.125 -9.406 9.609 1 33.72 428 GLU A C 1
ATOM 3446 O O . GLU A 1 428 ? 37.969 -10.523 9.117 1 33.72 428 GLU A O 1
ATOM 3451 N N . GLY A 1 429 ? 38.062 -9.305 11.008 1 32.91 429 GLY A N 1
ATOM 3452 C CA . GLY A 1 429 ? 37.469 -10.5 11.602 1 32.91 429 GLY A CA 1
ATOM 3453 C C . GLY A 1 429 ? 36.156 -10.875 10.977 1 32.91 429 GLY A C 1
ATOM 3454 O O . GLY A 1 429 ? 35.688 -10.234 10.023 1 32.91 429 GLY A O 1
ATOM 3455 N N . GLN A 1 430 ? 35.219 -11.523 11.906 1 33.38 430 GLN A N 1
ATOM 3456 C CA . GLN A 1 430 ? 34.031 -12.328 11.656 1 33.38 430 GLN A CA 1
ATOM 3457 C C . GLN A 1 430 ? 32.906 -11.5 11.008 1 33.38 430 GLN A C 1
ATOM 3459 O O . GLN A 1 430 ? 32.344 -10.617 11.648 1 33.38 430 GLN A O 1
ATOM 3464 N N . ASN A 1 431 ? 33.062 -11.008 9.836 1 38.5 431 ASN A N 1
ATOM 3465 C CA . ASN A 1 431 ? 31.969 -10.539 8.992 1 38.5 431 ASN A CA 1
ATOM 3466 C C . ASN A 1 431 ? 30.656 -11.203 9.367 1 38.5 431 ASN A C 1
ATOM 3468 O O . ASN A 1 431 ? 30.359 -12.312 8.914 1 38.5 431 ASN A O 1
ATOM 3472 N N . THR A 1 432 ? 30.188 -10.984 10.57 1 39.62 432 THR A N 1
ATOM 3473 C CA . THR A 1 432 ? 29 -11.625 11.125 1 39.62 432 THR A CA 1
ATOM 3474 C C . THR A 1 432 ? 27.781 -11.328 10.266 1 39.62 432 THR A C 1
ATOM 3476 O O . THR A 1 432 ? 27.719 -10.289 9.609 1 39.62 432 THR A O 1
ATOM 3479 N N . LEU A 1 433 ? 26.891 -12.422 10.047 1 48.28 433 LEU A N 1
ATOM 3480 C CA . LEU A 1 433 ? 25.547 -12.461 9.461 1 48.28 433 LEU A CA 1
ATOM 3481 C C . LEU A 1 433 ? 24.797 -11.172 9.758 1 48.28 433 LEU A C 1
ATOM 3483 O O . LEU A 1 433 ? 24.062 -10.664 8.906 1 48.28 433 LEU A O 1
ATOM 3487 N N . MET A 1 434 ? 25.234 -10.648 10.867 1 48.78 434 MET A N 1
ATOM 3488 C CA . MET A 1 434 ? 24.469 -9.5 11.32 1 48.78 434 MET A CA 1
ATOM 3489 C C . MET A 1 434 ? 24.844 -8.234 10.555 1 48.78 434 MET A C 1
ATOM 3491 O O . MET A 1 434 ? 23.984 -7.402 10.258 1 48.78 434 MET A O 1
ATOM 3495 N N . ASP A 1 435 ? 26.078 -8.156 10.227 1 50.19 435 ASP A N 1
ATOM 3496 C CA . ASP A 1 435 ? 26.5 -6.949 9.531 1 50.19 435 ASP A CA 1
ATOM 3497 C C . ASP A 1 435 ? 25.984 -6.934 8.094 1 50.19 435 ASP A C 1
ATOM 3499 O O . ASP A 1 435 ? 25.594 -5.887 7.578 1 50.19 435 ASP A O 1
ATOM 3503 N N . GLU A 1 436 ? 26.156 -8.047 7.559 1 49.91 436 GLU A N 1
ATOM 3504 C CA . GLU A 1 436 ? 25.609 -8.164 6.211 1 49.91 436 GLU A CA 1
ATOM 3505 C C . GLU A 1 436 ? 24.109 -7.922 6.203 1 49.91 436 GLU A C 1
ATOM 3507 O O . GLU A 1 436 ? 23.578 -7.277 5.293 1 49.91 436 GLU A O 1
ATOM 3512 N N . LEU A 1 437 ? 23.562 -8.398 7.309 1 48.88 437 LEU A N 1
ATOM 3513 C CA . LEU A 1 437 ? 22.125 -8.219 7.438 1 48.88 437 LEU A CA 1
ATOM 3514 C C . LEU A 1 437 ? 21.781 -6.742 7.602 1 48.88 437 LEU A C 1
ATOM 3516 O O . LEU A 1 437 ? 20.781 -6.273 7.055 1 48.88 437 LEU A O 1
ATOM 3520 N N . ARG A 1 438 ? 22.578 -6.09 8.367 1 50.94 438 ARG A N 1
ATOM 3521 C CA . ARG A 1 438 ? 22.328 -4.672 8.602 1 50.94 438 ARG A CA 1
ATOM 3522 C C . ARG A 1 438 ? 22.484 -3.869 7.312 1 50.94 438 ARG A C 1
ATOM 3524 O O . ARG A 1 438 ? 21.703 -2.951 7.047 1 50.94 438 ARG A O 1
ATOM 3531 N N . ARG A 1 439 ? 23.594 -4.141 6.668 1 47.84 439 ARG A N 1
ATOM 3532 C CA . ARG A 1 439 ? 23.797 -3.486 5.383 1 47.84 439 ARG A CA 1
ATOM 3533 C C . ARG A 1 439 ? 22.688 -3.822 4.406 1 47.84 439 ARG A C 1
ATOM 3535 O O . ARG A 1 439 ? 22.219 -2.959 3.654 1 47.84 439 ARG A O 1
ATOM 3542 N N . PHE A 1 440 ? 22.391 -5.012 4.57 1 44.72 440 PHE A N 1
ATOM 3543 C CA . PHE A 1 440 ? 21.328 -5.559 3.729 1 44.72 440 PHE A CA 1
ATOM 3544 C C . PHE A 1 440 ? 19.984 -4.898 4.043 1 44.72 440 PHE A C 1
ATOM 3546 O O . PHE A 1 440 ? 19.219 -4.578 3.135 1 44.72 440 PHE A O 1
ATOM 3553 N N . ARG A 1 441 ? 19.75 -4.734 5.34 1 47.19 441 ARG A N 1
ATOM 3554 C CA . ARG A 1 441 ? 18.516 -4.082 5.758 1 47.19 441 ARG A CA 1
ATOM 3555 C C . ARG A 1 441 ? 18.438 -2.664 5.207 1 47.19 441 ARG A C 1
ATOM 3557 O O . ARG A 1 441 ? 17.344 -2.191 4.859 1 47.19 441 ARG A O 1
ATOM 3564 N N . ARG A 1 442 ? 19.609 -2.066 5.207 1 46.28 442 ARG A N 1
ATOM 3565 C CA . ARG A 1 442 ? 19.641 -0.68 4.75 1 46.28 442 ARG A CA 1
ATOM 3566 C C . ARG A 1 442 ? 19.422 -0.592 3.246 1 46.28 442 ARG A C 1
ATOM 3568 O O . ARG A 1 442 ? 18.922 0.419 2.744 1 46.28 442 ARG A O 1
ATOM 3575 N N . GLN A 1 443 ? 19.828 -1.652 2.578 1 42.12 443 GLN A N 1
ATOM 3576 C CA . GLN A 1 443 ? 19.766 -1.629 1.121 1 42.12 443 GLN A CA 1
ATOM 3577 C C . GLN A 1 443 ? 18.375 -2.039 0.634 1 42.12 443 GLN A C 1
ATOM 3579 O O . GLN A 1 443 ? 18.125 -2.109 -0.573 1 42.12 443 GLN A O 1
ATOM 3584 N N . LEU A 1 444 ? 17.609 -2.438 1.447 1 40.59 444 LEU A N 1
ATOM 3585 C CA . LEU A 1 444 ? 16.281 -2.783 0.941 1 40.59 444 LEU A CA 1
ATOM 3586 C C . LEU A 1 444 ? 15.742 -1.684 0.033 1 40.59 444 LEU A C 1
ATOM 3588 O O . LEU A 1 444 ? 15.672 -0.521 0.437 1 40.59 444 LEU A O 1
ATOM 3592 N N . ASN A 1 445 ? 15.922 -1.849 -1.338 1 43.28 445 ASN A N 1
ATOM 3593 C CA . ASN A 1 445 ? 15.586 -1.045 -2.508 1 43.28 445 ASN A CA 1
ATOM 3594 C C . ASN A 1 445 ? 14.227 -0.364 -2.346 1 43.28 445 ASN A C 1
ATOM 3596 O O . ASN A 1 445 ? 13.188 -0.988 -2.553 1 43.28 445 ASN A O 1
ATOM 3600 N N . GLN A 1 446 ? 14.18 0.578 -1.625 1 46.41 446 GLN A N 1
ATOM 3601 C CA . GLN A 1 446 ? 13.039 1.386 -1.189 1 46.41 446 GLN A CA 1
ATOM 3602 C C . GLN A 1 446 ? 12.344 2.041 -2.379 1 46.41 446 GLN A C 1
ATOM 3604 O O . GLN A 1 446 ? 11.125 2.219 -2.369 1 46.41 446 GLN A O 1
ATOM 3609 N N . ARG A 1 447 ? 13.086 2.26 -3.551 1 47.38 447 ARG A N 1
ATOM 3610 C CA . ARG A 1 447 ? 12.516 3.123 -4.578 1 47.38 447 ARG A CA 1
ATOM 3611 C C . ARG A 1 447 ? 11.508 2.359 -5.43 1 47.38 447 ARG A C 1
ATOM 3613 O O . ARG A 1 447 ? 10.469 2.904 -5.809 1 47.38 447 ARG A O 1
ATOM 3620 N N . SER A 1 448 ? 11.859 1.104 -5.738 1 51.72 448 SER A N 1
ATOM 3621 C CA . SER A 1 448 ? 11.047 0.385 -6.723 1 51.72 448 SER A CA 1
ATOM 3622 C C . SER A 1 448 ? 9.68 0.025 -6.156 1 51.72 448 SER A C 1
ATOM 3624 O O . SER A 1 448 ? 8.68 0.039 -6.875 1 51.72 448 SER A O 1
ATOM 3626 N N . VAL A 1 449 ? 9.586 -0.035 -4.859 1 55.66 449 VAL A N 1
ATOM 3627 C CA . VAL A 1 449 ? 8.336 -0.501 -4.27 1 55.66 449 VAL A CA 1
ATOM 3628 C C . VAL A 1 449 ? 7.312 0.63 -4.27 1 55.66 449 VAL A C 1
ATOM 3630 O O . VAL A 1 449 ? 6.117 0.393 -4.457 1 55.66 449 VAL A O 1
ATOM 3633 N N . ARG A 1 450 ? 7.766 1.805 -4.285 1 57.97 450 ARG A N 1
ATOM 3634 C CA . ARG A 1 450 ? 6.812 2.904 -4.188 1 57.97 450 ARG A CA 1
ATOM 3635 C C . ARG A 1 450 ? 6.102 3.133 -5.52 1 57.97 450 ARG A C 1
ATOM 3637 O O . ARG A 1 450 ? 4.883 3.312 -5.555 1 57.97 450 ARG A O 1
ATOM 3644 N N . HIS A 1 451 ? 6.906 3.158 -6.566 1 63.88 451 HIS A N 1
ATOM 3645 C CA . HIS A 1 451 ? 6.297 3.406 -7.867 1 63.88 451 HIS A CA 1
ATOM 3646 C C . HIS A 1 451 ? 5.348 2.277 -8.258 1 63.88 451 HIS A C 1
ATOM 3648 O O . HIS A 1 451 ? 4.305 2.518 -8.867 1 63.88 451 HIS A O 1
ATOM 3654 N N . ASP A 1 452 ? 5.641 1.246 -7.625 1 76.69 452 ASP A N 1
ATOM 3655 C CA . ASP A 1 452 ? 4.809 0.103 -7.98 1 76.69 452 ASP A CA 1
ATOM 3656 C C . ASP A 1 452 ? 3.508 0.102 -7.184 1 76.69 452 ASP A C 1
ATOM 3658 O O . ASP A 1 452 ? 2.457 -0.29 -7.695 1 76.69 452 ASP A O 1
ATOM 3662 N N . ALA A 1 453 ? 3.566 0.705 -6.07 1 81.12 453 ALA A N 1
ATOM 3663 C CA . ALA A 1 453 ? 2.352 0.732 -5.262 1 81.12 453 ALA A CA 1
ATOM 3664 C C . ALA A 1 453 ? 1.308 1.664 -5.867 1 81.12 453 ALA A C 1
ATOM 3666 O O . ALA A 1 453 ? 0.115 1.349 -5.875 1 81.12 453 ALA A O 1
ATOM 3667 N N . TRP A 1 454 ? 1.788 2.768 -6.41 1 83.69 454 TRP A N 1
ATOM 3668 C CA . TRP A 1 454 ? 0.872 3.719 -7.031 1 83.69 454 TRP A CA 1
ATOM 3669 C C . TRP A 1 454 ? 0.239 3.125 -8.289 1 83.69 454 TRP A C 1
ATOM 3671 O O . TRP A 1 454 ? -0.948 3.332 -8.547 1 83.69 454 TRP A O 1
ATOM 3681 N N . ALA A 1 455 ? 1.006 2.381 -9 1 87.75 455 ALA A N 1
ATOM 3682 C CA . ALA A 1 455 ? 0.481 1.749 -10.211 1 87.75 455 ALA A CA 1
ATOM 3683 C C . ALA A 1 455 ? -0.582 0.708 -9.867 1 87.75 455 ALA A C 1
ATOM 3685 O O . ALA A 1 455 ? -1.594 0.595 -10.562 1 87.75 455 ALA A O 1
ATOM 3686 N N . LEU A 1 456 ? -0.337 0.045 -8.828 1 91.56 456 LEU A N 1
ATOM 3687 C CA . LEU A 1 456 ? -1.296 -0.972 -8.406 1 91.56 456 LEU A CA 1
ATOM 3688 C C . LEU A 1 456 ? -2.594 -0.33 -7.93 1 91.56 456 LEU A C 1
ATOM 3690 O O . LEU A 1 456 ? -3.684 -0.802 -8.266 1 91.56 456 LEU A O 1
ATOM 3694 N N . MET A 1 457 ? -2.477 0.76 -7.203 1 92.19 457 MET A N 1
ATOM 3695 C CA . MET A 1 457 ? -3.664 1.451 -6.711 1 92.19 457 MET A CA 1
ATOM 3696 C C . MET A 1 457 ? -4.469 2.045 -7.863 1 92.19 457 MET A C 1
ATOM 3698 O O . MET A 1 457 ? -5.699 2.018 -7.848 1 92.19 457 MET A O 1
ATOM 3702 N N . LEU A 1 458 ? -3.762 2.508 -8.812 1 93.56 458 LEU A N 1
ATOM 3703 C CA . LEU A 1 458 ? -4.434 3.059 -9.984 1 93.56 458 LEU A CA 1
ATOM 3704 C C . LEU A 1 458 ? -5.148 1.963 -10.766 1 93.56 458 LEU A C 1
ATOM 3706 O O . LEU A 1 458 ? -6.258 2.172 -11.266 1 93.56 458 LEU A O 1
ATOM 3710 N N . ALA A 1 459 ? -4.492 0.83 -10.867 1 96.62 459 ALA A N 1
ATOM 3711 C CA . ALA A 1 459 ? -5.129 -0.292 -11.555 1 96.62 459 ALA A CA 1
ATOM 3712 C C . ALA A 1 459 ? -6.41 -0.716 -10.836 1 96.62 459 ALA A C 1
ATOM 3714 O O . ALA A 1 459 ? -7.43 -0.968 -11.484 1 96.62 459 ALA A O 1
ATOM 3715 N N . VAL A 1 460 ? -6.348 -0.773 -9.539 1 96.94 460 VAL A N 1
ATOM 3716 C CA . VAL A 1 460 ? -7.52 -1.148 -8.758 1 96.94 460 VAL A CA 1
ATOM 3717 C C . VAL A 1 460 ? -8.625 -0.116 -8.961 1 96.94 460 VAL A C 1
ATOM 3719 O O . VAL A 1 460 ? -9.797 -0.473 -9.117 1 96.94 460 VAL A O 1
ATOM 3722 N N . LEU A 1 461 ? -8.266 1.17 -9.008 1 96.5 461 LEU A N 1
ATOM 3723 C CA . LEU A 1 461 ? -9.234 2.246 -9.188 1 96.5 461 LEU A CA 1
ATOM 3724 C C . LEU A 1 461 ? -9.922 2.139 -10.547 1 96.5 461 LEU A C 1
ATOM 3726 O O . LEU A 1 461 ? -11.148 2.17 -10.633 1 96.5 461 LEU A O 1
ATOM 3730 N N . VAL A 1 462 ? -9.164 1.951 -11.57 1 96.62 462 VAL A N 1
ATOM 3731 C CA . VAL A 1 462 ? -9.711 1.924 -12.922 1 96.62 462 VAL A CA 1
ATOM 3732 C C . VAL A 1 462 ? -10.586 0.686 -13.102 1 96.62 462 VAL A C 1
ATOM 3734 O O . VAL A 1 462 ? -11.695 0.774 -13.641 1 96.62 462 VAL A O 1
ATOM 3737 N N . ILE A 1 463 ? -10.148 -0.468 -12.617 1 97.56 463 ILE A N 1
ATOM 3738 C CA . ILE A 1 463 ? -10.898 -1.709 -12.781 1 97.56 463 ILE A CA 1
ATOM 3739 C C . ILE A 1 463 ? -12.195 -1.638 -11.969 1 97.56 463 ILE A C 1
ATOM 3741 O O . ILE A 1 463 ? -13.258 -2.047 -12.445 1 97.56 463 ILE A O 1
ATOM 3745 N N . THR A 1 464 ? -12.094 -1.117 -10.75 1 96.12 464 THR A N 1
ATOM 3746 C CA . THR A 1 464 ? -13.289 -1.002 -9.922 1 96.12 464 THR A CA 1
ATOM 3747 C C . THR A 1 464 ? -14.305 -0.06 -10.57 1 96.12 464 THR A C 1
ATOM 3749 O O . THR A 1 464 ? -15.516 -0.29 -10.492 1 96.12 464 THR A O 1
ATOM 3752 N N . THR A 1 465 ? -13.852 1.006 -11.219 1 93.81 465 THR A N 1
ATOM 3753 C CA . THR A 1 465 ? -14.742 1.96 -11.875 1 93.81 465 THR A CA 1
ATOM 3754 C C . THR A 1 465 ? -15.43 1.324 -13.078 1 93.81 465 THR A C 1
ATOM 3756 O O . THR A 1 465 ? -16.625 1.525 -13.297 1 93.81 465 THR A O 1
ATOM 3759 N N . ILE A 1 466 ? -14.695 0.548 -13.82 1 95 466 ILE A N 1
ATOM 3760 C CA . ILE A 1 466 ? -15.266 -0.113 -14.992 1 95 466 ILE A CA 1
ATOM 3761 C C . ILE A 1 466 ? -16.266 -1.175 -14.555 1 95 466 ILE A C 1
ATOM 3763 O O . ILE A 1 466 ? -17.328 -1.329 -15.164 1 95 466 ILE A O 1
ATOM 3767 N N . GLU A 1 467 ? -15.914 -1.914 -13.484 1 95.31 467 GLU A N 1
ATOM 3768 C CA . GLU A 1 467 ? -16.75 -3.025 -13.031 1 95.31 467 GLU A CA 1
ATOM 3769 C C . GLU A 1 467 ? -17.781 -2.557 -12.023 1 95.31 467 GLU A C 1
ATOM 3771 O O . GLU A 1 467 ? -18.328 -3.363 -11.258 1 95.31 467 GLU A O 1
ATOM 3776 N N . SER A 1 468 ? -18.094 -1.33 -11.906 1 91.75 468 SER A N 1
ATOM 3777 C CA . SER A 1 468 ? -19.047 -0.785 -10.938 1 91.75 468 SER A CA 1
ATOM 3778 C C . SER A 1 468 ? -20.438 -1.333 -11.172 1 91.75 468 SER A C 1
ATOM 3780 O O . SER A 1 468 ? -21.203 -1.52 -10.227 1 91.75 468 SER A O 1
ATOM 3782 N N . GLY A 1 469 ? -20.781 -1.623 -12.43 1 90.06 469 GLY A N 1
ATOM 3783 C CA . GLY A 1 469 ? -22.078 -2.219 -12.734 1 90.06 469 GLY A CA 1
ATOM 3784 C C . GLY A 1 469 ? -22.25 -3.602 -12.133 1 90.06 469 GLY A C 1
ATOM 3785 O O . GLY A 1 469 ? -23.312 -3.922 -11.594 1 90.06 469 GLY A O 1
ATOM 3786 N N . GLN A 1 470 ? -21.188 -4.395 -12.234 1 92.31 470 GLN A N 1
ATOM 3787 C CA . GLN A 1 470 ? -21.234 -5.738 -11.664 1 92.31 470 GLN A CA 1
ATOM 3788 C C . GLN A 1 470 ? -21.281 -5.684 -10.141 1 92.31 470 GLN A C 1
ATOM 3790 O O . GLN A 1 470 ? -21.922 -6.512 -9.5 1 92.31 470 GLN A O 1
ATOM 3795 N N . PHE A 1 471 ? -20.594 -4.727 -9.586 1 90.88 471 PHE A N 1
ATOM 3796 C CA . PHE A 1 471 ? -20.578 -4.551 -8.141 1 90.88 471 PHE A CA 1
ATOM 3797 C C . PHE A 1 471 ? -21.984 -4.223 -7.633 1 90.88 471 PHE A C 1
ATOM 3799 O O . PHE A 1 471 ? -22.391 -4.703 -6.57 1 90.88 471 PHE A O 1
ATOM 3806 N N . ARG A 1 472 ? -22.75 -3.416 -8.305 1 88.31 472 ARG A N 1
ATOM 3807 C CA . ARG A 1 472 ? -24.109 -3.049 -7.895 1 88.31 472 ARG A CA 1
ATOM 3808 C C . ARG A 1 472 ? -25.031 -4.258 -7.926 1 88.31 472 ARG A C 1
ATOM 3810 O O . ARG A 1 472 ? -25.922 -4.395 -7.078 1 88.31 472 ARG A O 1
ATOM 3817 N N . ARG A 1 473 ? -24.734 -5.188 -8.812 1 90.25 473 ARG A N 1
ATOM 3818 C CA . ARG A 1 473 ? -25.562 -6.379 -8.945 1 90.25 473 ARG A CA 1
ATOM 3819 C C . ARG A 1 473 ? -25.188 -7.426 -7.898 1 90.25 473 ARG A C 1
ATOM 3821 O O . ARG A 1 473 ? -26.062 -8.039 -7.285 1 90.25 473 ARG A O 1
ATOM 3828 N N . ASP A 1 474 ? -23.906 -7.609 -7.746 1 92.06 474 ASP A N 1
ATOM 3829 C CA . ASP A 1 474 ? -23.391 -8.602 -6.805 1 92.06 474 ASP A CA 1
ATOM 3830 C C . ASP A 1 474 ? -22.234 -8.039 -5.984 1 92.06 474 ASP A C 1
ATOM 3832 O O . ASP A 1 474 ? -21.062 -8.258 -6.309 1 92.06 474 ASP A O 1
ATOM 3836 N N . PRO A 1 475 ? -22.547 -7.391 -4.852 1 89.12 475 PRO A N 1
ATOM 3837 C CA . PRO A 1 475 ? -21.5 -6.715 -4.074 1 89.12 475 PRO A CA 1
ATOM 3838 C C . PRO A 1 475 ? -20.609 -7.691 -3.314 1 89.12 475 PRO A C 1
ATOM 3840 O O . PRO A 1 475 ? -19.5 -7.328 -2.896 1 89.12 475 PRO A O 1
ATOM 3843 N N . VAL A 1 476 ? -21.016 -8.922 -3.15 1 88.06 476 VAL A N 1
ATOM 3844 C CA . VAL A 1 476 ? -20.25 -9.867 -2.354 1 88.06 476 VAL A CA 1
ATOM 3845 C C . VAL A 1 476 ? -19.125 -10.461 -3.201 1 88.06 476 VAL A C 1
ATOM 3847 O O . VAL A 1 476 ? -17.969 -10.461 -2.797 1 88.06 476 VAL A O 1
ATOM 3850 N N . HIS A 1 477 ? -19.469 -10.898 -4.438 1 89.94 477 HIS A N 1
ATOM 3851 C CA . HIS A 1 477 ? -18.484 -11.57 -5.273 1 89.94 477 HIS A CA 1
ATOM 3852 C C . HIS A 1 477 ? -17.625 -10.555 -6.027 1 89.94 477 HIS A C 1
ATOM 3854 O O . HIS A 1 477 ? -16.453 -10.812 -6.305 1 89.94 477 HIS A O 1
ATOM 3860 N N . TYR A 1 478 ? -18.172 -9.43 -6.367 1 93 478 TYR A N 1
ATOM 3861 C CA . TYR A 1 478 ? -17.422 -8.391 -7.07 1 93 478 TYR A CA 1
ATOM 3862 C C . TYR A 1 478 ? -17.016 -7.277 -6.117 1 93 478 TYR A C 1
ATOM 3864 O O . TYR A 1 478 ? -17.125 -6.094 -6.453 1 93 478 TYR A O 1
ATOM 3872 N N . SER A 1 479 ? -16.609 -7.742 -4.906 1 93.19 479 SER A N 1
ATOM 3873 C CA . SER A 1 479 ? -16.125 -6.793 -3.902 1 93.19 479 SER A CA 1
ATOM 3874 C C . SER A 1 479 ? -14.797 -6.18 -4.316 1 93.19 479 SER A C 1
ATOM 3876 O O . SER A 1 479 ? -14.078 -6.742 -5.145 1 93.19 479 SER A O 1
ATOM 3878 N N . VAL A 1 480 ? -14.516 -5.012 -3.805 1 94.75 480 VAL A N 1
ATOM 3879 C CA . VAL A 1 480 ? -13.266 -4.312 -4.109 1 94.75 480 VAL A CA 1
ATOM 3880 C C . VAL A 1 480 ? -12.078 -5.141 -3.621 1 94.75 480 VAL A C 1
ATOM 3882 O O . VAL A 1 480 ? -11.023 -5.145 -4.254 1 94.75 480 VAL A O 1
ATOM 3885 N N . PHE A 1 481 ? -12.297 -5.832 -2.521 1 94.94 481 PHE A N 1
ATOM 3886 C CA . PHE A 1 481 ? -11.219 -6.668 -2.004 1 94.94 481 PHE A CA 1
ATOM 3887 C C . PHE A 1 481 ? -10.875 -7.773 -2.99 1 94.94 481 PHE A C 1
ATOM 3889 O O . PHE A 1 481 ? -9.695 -8.094 -3.186 1 94.94 481 PHE A O 1
ATOM 3896 N N . ASN A 1 482 ? -11.875 -8.383 -3.578 1 96.5 482 ASN A N 1
ATOM 3897 C CA . ASN A 1 482 ? -11.625 -9.43 -4.562 1 96.5 482 ASN A CA 1
ATOM 3898 C C . ASN A 1 482 ? -10.891 -8.891 -5.781 1 96.5 482 ASN A C 1
ATOM 3900 O O . ASN A 1 482 ? -10.039 -9.578 -6.355 1 96.5 482 ASN A O 1
ATOM 3904 N N . ILE A 1 483 ? -11.227 -7.656 -6.168 1 97 483 ILE A N 1
ATOM 3905 C CA . ILE A 1 483 ? -10.523 -7.023 -7.277 1 97 483 ILE A CA 1
ATOM 3906 C C . ILE A 1 483 ? -9.062 -6.773 -6.887 1 97 483 ILE A C 1
ATOM 3908 O O . ILE A 1 483 ? -8.148 -7.047 -7.664 1 97 483 ILE A O 1
ATOM 3912 N N . MET A 1 484 ? -8.922 -6.316 -5.707 1 96.5 484 MET A N 1
ATOM 3913 C CA . MET A 1 484 ? -7.57 -6.086 -5.207 1 96.5 484 MET A CA 1
ATOM 3914 C C . MET A 1 484 ? -6.785 -7.391 -5.145 1 96.5 484 MET A C 1
ATOM 3916 O O . MET A 1 484 ? -5.605 -7.426 -5.496 1 96.5 484 MET A O 1
ATOM 3920 N N . PHE A 1 485 ? -7.418 -8.453 -4.629 1 96.31 485 PHE A N 1
ATOM 3921 C CA . PHE A 1 485 ? -6.797 -9.766 -4.555 1 96.31 485 PHE A CA 1
ATOM 3922 C C . PHE A 1 485 ? -6.301 -10.211 -5.926 1 96.31 485 PHE A C 1
ATOM 3924 O O . PHE A 1 485 ? -5.156 -10.656 -6.062 1 96.31 485 PHE A O 1
ATOM 3931 N N . GLU A 1 486 ? -7.117 -10.023 -6.926 1 97.25 486 GLU A N 1
ATOM 3932 C CA . GLU A 1 486 ? -6.793 -10.43 -8.289 1 97.25 486 GLU A CA 1
ATOM 3933 C C . GLU A 1 486 ? -5.656 -9.578 -8.859 1 97.25 486 GLU A C 1
ATOM 3935 O O . GLU A 1 486 ? -4.754 -10.102 -9.516 1 97.25 486 GLU A O 1
ATOM 3940 N N . VAL A 1 487 ? -5.699 -8.305 -8.609 1 97.06 487 VAL A N 1
ATOM 3941 C CA . VAL A 1 487 ? -4.691 -7.391 -9.133 1 97.06 487 VAL A CA 1
ATOM 3942 C C . VAL A 1 487 ? -3.34 -7.688 -8.492 1 97.06 487 VAL A C 1
ATOM 3944 O O . VAL A 1 487 ? -2.311 -7.703 -9.172 1 97.06 487 VAL A O 1
ATOM 3947 N N . VAL A 1 488 ? -3.357 -7.938 -7.215 1 95 488 VAL A N 1
ATOM 3948 C CA . VAL A 1 488 ? -2.117 -8.242 -6.512 1 95 488 VAL A CA 1
ATOM 3949 C C . VAL A 1 488 ? -1.571 -9.586 -6.977 1 95 488 VAL A C 1
ATOM 3951 O O . VAL A 1 488 ? -0.359 -9.758 -7.129 1 95 488 VAL A O 1
ATOM 3954 N N . SER A 1 489 ? -2.451 -10.547 -7.172 1 96.19 489 SER A N 1
ATOM 3955 C CA . SER A 1 489 ? -2.033 -11.844 -7.695 1 96.19 489 SER A CA 1
ATOM 3956 C C . SER A 1 489 ? -1.398 -11.703 -9.07 1 96.19 489 SER A C 1
ATOM 3958 O O . SER A 1 489 ? -0.393 -12.352 -9.367 1 96.19 489 SER A O 1
ATOM 3960 N N . ALA A 1 490 ? -2.004 -10.812 -9.875 1 96.5 490 ALA A N 1
ATOM 3961 C CA . ALA A 1 490 ? -1.474 -10.578 -11.219 1 96.5 490 ALA A CA 1
ATOM 3962 C C . ALA A 1 490 ? -0.136 -9.844 -11.156 1 96.5 490 ALA A C 1
ATOM 3964 O O . ALA A 1 490 ? 0.792 -10.172 -11.898 1 96.5 490 ALA A O 1
ATOM 3965 N N . TYR A 1 491 ? -0.013 -8.922 -10.289 1 94.38 491 TYR A N 1
ATOM 3966 C CA . TYR A 1 491 ? 1.222 -8.164 -10.141 1 94.38 491 TYR A CA 1
ATOM 3967 C C . TYR A 1 491 ? 2.346 -9.047 -9.609 1 94.38 491 TYR A C 1
ATOM 3969 O O . TYR A 1 491 ? 3.504 -8.891 -10.008 1 94.38 491 TYR A O 1
ATOM 3977 N N . GLY A 1 492 ? 2.051 -9.844 -8.688 1 91.12 492 GLY A N 1
ATOM 3978 C CA . GLY A 1 492 ? 3.041 -10.766 -8.148 1 91.12 492 GLY A CA 1
ATOM 3979 C C . GLY A 1 492 ? 3.312 -11.953 -9.055 1 91.12 492 GLY A C 1
ATOM 3980 O O . GLY A 1 492 ? 4.238 -12.727 -8.805 1 91.12 492 GLY A O 1
ATOM 3981 N N . CYS A 1 493 ? 2.627 -12.141 -10.047 1 93.06 493 CYS A N 1
ATOM 3982 C CA . CYS A 1 493 ? 2.725 -13.289 -10.938 1 93.06 493 CYS A CA 1
ATOM 3983 C C . CYS A 1 493 ? 2.609 -14.594 -10.164 1 93.06 493 CYS A C 1
ATOM 3985 O O . CYS A 1 493 ? 3.439 -15.492 -10.32 1 93.06 493 CYS A O 1
ATOM 3987 N N . VAL A 1 494 ? 1.571 -14.672 -9.32 1 93.44 494 VAL A N 1
ATOM 3988 C CA . VAL A 1 494 ? 1.33 -15.859 -8.5 1 93.44 494 VAL A CA 1
ATOM 3989 C C . VAL A 1 494 ? 0.22 -16.703 -9.125 1 93.44 494 VAL A C 1
ATOM 3991 O O . VAL A 1 494 ? 0.337 -17.922 -9.211 1 93.44 494 VAL A O 1
ATOM 3994 N N . GLY A 1 495 ? -0.926 -16.094 -9.555 1 93.12 495 GLY A N 1
ATOM 3995 C CA . GLY A 1 495 ? -1.947 -16.797 -10.32 1 93.12 495 GLY A CA 1
ATOM 3996 C C . GLY A 1 495 ? -3.074 -17.344 -9.461 1 93.12 495 GLY A C 1
ATOM 3997 O O . GLY A 1 495 ? -3.971 -18.016 -9.961 1 93.12 495 GLY A O 1
ATOM 3998 N N . VAL A 1 496 ? -3.041 -17.078 -8.203 1 93.38 496 VAL A N 1
ATOM 3999 C CA . VAL A 1 496 ? -4.137 -17.5 -7.336 1 93.38 496 VAL A CA 1
ATOM 4000 C C . VAL A 1 496 ? -5.301 -16.531 -7.449 1 93.38 496 VAL A C 1
ATOM 4002 O O . VAL A 1 496 ? -5.094 -15.312 -7.484 1 93.38 496 VAL A O 1
ATOM 4005 N N . SER A 1 497 ? -6.488 -17.047 -7.605 1 94.44 497 SER A N 1
ATOM 4006 C CA . SER A 1 497 ? -7.691 -16.234 -7.766 1 94.44 497 SER A CA 1
ATOM 4007 C C . SER A 1 497 ? -8.781 -16.656 -6.793 1 94.44 497 SER A C 1
ATOM 4009 O O . SER A 1 497 ? -8.805 -17.812 -6.336 1 94.44 497 SER A O 1
ATOM 4011 N N . VAL A 1 498 ? -9.633 -15.781 -6.418 1 92.88 498 VAL A N 1
ATOM 4012 C CA . VAL A 1 498 ? -10.773 -16.078 -5.559 1 92.88 498 VAL A CA 1
ATOM 4013 C C . VAL A 1 498 ? -11.844 -16.828 -6.355 1 92.88 498 VAL A C 1
ATOM 4015 O O . VAL A 1 498 ? -12.602 -17.625 -5.793 1 92.88 498 VAL A O 1
ATOM 4018 N N . GLY A 1 499 ? -11.898 -16.656 -7.633 1 91.38 499 GLY A N 1
ATOM 4019 C CA . GLY A 1 499 ? -12.828 -17.391 -8.484 1 91.38 499 GLY A CA 1
ATOM 4020 C C . GLY A 1 499 ? -14.234 -16.828 -8.438 1 91.38 499 GLY A C 1
ATOM 4021 O O . GLY A 1 499 ? -14.492 -15.82 -7.781 1 91.38 499 GLY A O 1
ATOM 4022 N N . LEU A 1 500 ? -15.125 -17.359 -9.195 1 92.38 500 LEU A N 1
ATOM 4023 C CA . LEU A 1 500 ? -16.547 -17.047 -9.242 1 92.38 500 LEU A CA 1
ATOM 4024 C C . LEU A 1 500 ? -17.391 -18.25 -8.836 1 92.38 500 LEU A C 1
ATOM 4026 O O . LEU A 1 500 ? -16.984 -19.406 -9.031 1 92.38 500 LEU A O 1
ATOM 4030 N N . PRO A 1 501 ? -18.531 -17.984 -8.211 1 88.06 501 PRO A N 1
ATOM 4031 C CA . PRO A 1 501 ? -19.375 -19.109 -7.793 1 88.06 501 PRO A CA 1
ATOM 4032 C C . PRO A 1 501 ? -19.984 -19.859 -8.977 1 88.06 501 PRO A C 1
ATOM 4034 O O . PRO A 1 501 ? -20.266 -21.047 -8.867 1 88.06 501 PRO A O 1
ATOM 4037 N N . ASP A 1 502 ? -20.156 -19.156 -10.094 1 86.94 502 ASP A N 1
ATOM 4038 C CA . ASP A 1 502 ? -20.875 -19.75 -11.219 1 86.94 502 ASP A CA 1
ATOM 4039 C C . ASP A 1 502 ? -19.906 -20.266 -12.281 1 86.94 502 ASP A C 1
ATOM 4041 O O . ASP A 1 502 ? -20.328 -20.875 -13.266 1 86.94 502 ASP A O 1
ATOM 4045 N N . ALA A 1 503 ? -18.594 -20.078 -12.055 1 88.25 503 ALA A N 1
ATOM 4046 C CA . ALA A 1 503 ? -17.609 -20.484 -13.055 1 88.25 503 ALA A CA 1
ATOM 4047 C C . ALA A 1 503 ? -16.328 -20.984 -12.391 1 88.25 503 ALA A C 1
ATOM 4049 O O . ALA A 1 503 ? -16.031 -20.609 -11.25 1 88.25 503 ALA A O 1
ATOM 4050 N N . ASP A 1 504 ? -15.562 -21.812 -13.156 1 88.56 504 ASP A N 1
ATOM 4051 C CA . ASP A 1 504 ? -14.359 -22.406 -12.594 1 88.56 504 ASP A CA 1
ATOM 4052 C C . ASP A 1 504 ? -13.109 -21.641 -13.023 1 88.56 504 ASP A C 1
ATOM 4054 O O . ASP A 1 504 ? -12.016 -21.891 -12.516 1 88.56 504 ASP A O 1
ATOM 4058 N N . TYR A 1 505 ? -13.305 -20.688 -13.914 1 91 505 TYR A N 1
ATOM 4059 C CA . TYR A 1 505 ? -12.148 -19.891 -14.297 1 91 505 TYR A CA 1
ATOM 4060 C C . TYR A 1 505 ? -11.883 -18.797 -13.281 1 91 505 TYR A C 1
ATOM 4062 O O . TYR A 1 505 ? -12.594 -18.688 -12.273 1 91 505 TYR A O 1
ATOM 4070 N N . SER A 1 506 ? -10.852 -18.062 -13.453 1 94.69 506 SER A N 1
ATOM 4071 C CA . SER A 1 506 ? -10.43 -17.047 -12.5 1 94.69 506 SER A CA 1
ATOM 4072 C C . SER A 1 506 ? -11.43 -15.898 -12.43 1 94.69 506 SER A C 1
ATOM 4074 O O . SER A 1 506 ? -12.258 -15.734 -13.328 1 94.69 506 SER A O 1
ATOM 4076 N N . PHE A 1 507 ? -11.461 -15.188 -11.344 1 96.12 507 PHE A N 1
ATOM 4077 C CA . PHE A 1 507 ? -12.344 -14.055 -11.109 1 96.12 507 PHE A CA 1
ATOM 4078 C C . PHE A 1 507 ? -12.266 -13.055 -12.258 1 96.12 507 PHE A C 1
ATOM 4080 O O . PHE A 1 507 ? -13.281 -12.477 -12.648 1 96.12 507 PHE A O 1
ATOM 4087 N N . SER A 1 508 ? -11.164 -12.891 -12.93 1 96.25 508 SER A N 1
ATOM 4088 C CA . SER A 1 508 ? -10.938 -11.945 -14.023 1 96.25 508 SER A CA 1
ATOM 4089 C C . SER A 1 508 ? -11.703 -12.359 -15.273 1 96.25 508 SER A C 1
ATOM 4091 O O . SER A 1 508 ? -11.898 -11.555 -16.188 1 96.25 508 SER A O 1
ATOM 4093 N N . GLY A 1 509 ? -12.078 -13.625 -15.336 1 94.62 509 GLY A N 1
ATOM 4094 C CA . GLY A 1 509 ? -12.844 -14.094 -16.484 1 94.62 509 GLY A CA 1
ATOM 4095 C C . GLY A 1 509 ? -14.219 -13.461 -16.594 1 94.62 509 GLY A C 1
ATOM 4096 O O . GLY A 1 509 ? -14.781 -13.359 -17.688 1 94.62 509 GLY A O 1
ATOM 4097 N N . GLY A 1 510 ? -14.766 -13.031 -15.453 1 94.06 510 GLY A N 1
ATOM 4098 C CA . GLY A 1 510 ? -16.078 -12.414 -15.445 1 94.06 510 GLY A CA 1
ATOM 4099 C C . GLY A 1 510 ? -16.047 -10.914 -15.641 1 94.06 510 GLY A C 1
ATOM 4100 O O . GLY A 1 510 ? -17.078 -10.242 -15.562 1 94.06 510 GLY A O 1
ATOM 4101 N N . TRP A 1 511 ? -14.844 -10.383 -15.906 1 96.75 511 TRP A N 1
ATOM 4102 C CA . TRP A 1 511 ? -14.688 -8.938 -16.047 1 96.75 511 TRP A CA 1
ATOM 4103 C C . TRP A 1 511 ? -14.953 -8.492 -17.484 1 96.75 511 TRP A C 1
ATOM 4105 O O . TRP A 1 511 ? -15.047 -9.328 -18.391 1 96.75 511 TRP A O 1
ATOM 4115 N N . HIS A 1 512 ? -15.172 -7.199 -17.656 1 97 512 HIS A N 1
ATOM 4116 C CA . HIS A 1 512 ? -15.273 -6.602 -18.984 1 97 512 HIS A CA 1
ATOM 4117 C C . HIS A 1 512 ? -13.938 -6.637 -19.703 1 97 512 HIS A C 1
ATOM 4119 O O . HIS A 1 512 ? -12.891 -6.828 -19.078 1 97 512 HIS A O 1
ATOM 4125 N N . ALA A 1 513 ? -13.898 -6.461 -20.984 1 97 513 ALA A N 1
ATOM 4126 C CA . ALA A 1 513 ? -12.711 -6.566 -21.828 1 97 513 ALA A CA 1
ATOM 4127 C C . ALA A 1 513 ? -11.664 -5.523 -21.438 1 97 513 ALA A C 1
ATOM 4129 O O . ALA A 1 513 ? -10.469 -5.816 -21.406 1 97 513 ALA A O 1
ATOM 4130 N N . ALA A 1 514 ? -12.109 -4.328 -21.141 1 96.81 514 ALA A N 1
ATOM 4131 C CA . ALA A 1 514 ? -11.18 -3.256 -20.797 1 96.81 514 ALA A CA 1
ATOM 4132 C C . ALA A 1 514 ? -10.406 -3.594 -19.516 1 96.81 514 ALA A C 1
ATOM 4134 O O . ALA A 1 514 ? -9.203 -3.332 -19.438 1 96.81 514 ALA A O 1
ATOM 4135 N N . SER A 1 515 ? -11.102 -4.16 -18.547 1 97.81 515 SER A N 1
ATOM 4136 C CA . SER A 1 515 ? -10.453 -4.535 -17.297 1 97.81 515 SER A CA 1
ATOM 4137 C C . SER A 1 515 ? -9.445 -5.664 -17.516 1 97.81 515 SER A C 1
ATOM 4139 O O . SER A 1 515 ? -8.391 -5.691 -16.891 1 97.81 515 SER A O 1
ATOM 4141 N N . LYS A 1 516 ? -9.758 -6.609 -18.422 1 98.06 516 LYS A N 1
ATOM 4142 C CA . LYS A 1 516 ? -8.844 -7.703 -18.75 1 98.06 516 LYS A CA 1
ATOM 4143 C C . LYS A 1 516 ? -7.555 -7.184 -19.375 1 98.06 516 LYS A C 1
ATOM 4145 O O . LYS A 1 516 ? -6.469 -7.688 -19.078 1 98.06 516 LYS A O 1
ATOM 4150 N N . VAL A 1 517 ? -7.656 -6.184 -20.172 1 97.56 517 VAL A N 1
ATOM 4151 C CA . VAL A 1 517 ? -6.484 -5.617 -20.828 1 97.56 517 VAL A CA 1
ATOM 4152 C C . VAL A 1 517 ? -5.605 -4.906 -19.797 1 97.56 517 VAL A C 1
ATOM 4154 O O . VAL A 1 517 ? -4.379 -4.996 -19.859 1 97.56 517 VAL A O 1
ATOM 4157 N N . ILE A 1 518 ? -6.242 -4.195 -18.875 1 97.62 518 ILE A N 1
ATOM 4158 C CA . ILE A 1 518 ? -5.488 -3.516 -17.828 1 97.62 518 ILE A CA 1
ATOM 4159 C C . ILE A 1 518 ? -4.742 -4.547 -16.984 1 97.62 518 ILE A C 1
ATOM 4161 O O . ILE A 1 518 ? -3.59 -4.324 -16.594 1 97.62 518 ILE A O 1
ATOM 4165 N N . LEU A 1 519 ? -5.402 -5.633 -16.672 1 98 519 LEU A N 1
ATOM 4166 C CA . LEU A 1 519 ? -4.762 -6.668 -15.867 1 98 519 LEU A CA 1
ATOM 4167 C C . LEU A 1 519 ? -3.582 -7.285 -16.609 1 98 519 LEU A C 1
ATOM 4169 O O . LEU A 1 519 ? -2.602 -7.699 -15.992 1 98 519 LEU A O 1
ATOM 4173 N N . CYS A 1 520 ? -3.641 -7.371 -17.938 1 97.62 520 CYS A N 1
ATOM 4174 C CA . CYS A 1 520 ? -2.508 -7.84 -18.734 1 97.62 520 CYS A CA 1
ATOM 4175 C C . CYS A 1 520 ? -1.304 -6.922 -18.562 1 97.62 520 CYS A C 1
ATOM 4177 O O . CYS A 1 520 ? -0.174 -7.395 -18.422 1 97.62 520 CYS A O 1
ATOM 4179 N N . ALA A 1 521 ? -1.627 -5.641 -18.547 1 96.06 521 ALA A N 1
ATOM 4180 C CA . ALA A 1 521 ? -0.55 -4.676 -18.344 1 96.06 521 ALA A CA 1
ATOM 4181 C C . ALA A 1 521 ? 0.063 -4.824 -16.953 1 96.06 521 ALA A C 1
ATOM 4183 O O . ALA A 1 521 ? 1.275 -4.672 -16.781 1 96.06 521 ALA A O 1
ATOM 4184 N N . VAL A 1 522 ? -0.777 -5.121 -16 1 96.06 522 VAL A N 1
ATOM 4185 C CA . VAL A 1 522 ? -0.3 -5.297 -14.633 1 96.06 522 VAL A CA 1
ATOM 4186 C C . VAL A 1 522 ? 0.586 -6.535 -14.547 1 96.06 522 VAL A C 1
ATOM 4188 O O . VAL A 1 522 ? 1.619 -6.527 -13.875 1 96.06 522 VAL A O 1
ATOM 4191 N N . MET A 1 523 ? 0.207 -7.598 -15.234 1 96.5 523 MET A N 1
ATOM 4192 C CA . MET A 1 523 ? 1.011 -8.82 -15.242 1 96.5 523 MET A CA 1
ATOM 4193 C C . MET A 1 523 ? 2.387 -8.555 -15.844 1 96.5 523 MET A C 1
ATOM 4195 O O . MET A 1 523 ? 3.4 -9.008 -15.305 1 96.5 523 MET A O 1
ATOM 4199 N N . LEU A 1 524 ? 2.396 -7.805 -16.906 1 94.5 524 LEU A N 1
ATOM 4200 C CA . LEU A 1 524 ? 3.652 -7.5 -17.578 1 94.5 524 LEU A CA 1
ATOM 4201 C C . LEU A 1 524 ? 4.543 -6.625 -16.703 1 94.5 524 LEU A C 1
ATOM 4203 O O . LEU A 1 524 ? 5.762 -6.816 -16.656 1 94.5 524 LEU A O 1
ATOM 4207 N N . ARG A 1 525 ? 3.93 -5.754 -16.031 1 91.31 525 ARG A N 1
ATOM 4208 C CA . ARG A 1 525 ? 4.699 -4.902 -15.133 1 91.31 525 ARG A CA 1
ATOM 4209 C C . ARG A 1 525 ? 5.246 -5.703 -13.953 1 91.31 525 ARG A C 1
ATOM 4211 O O . ARG A 1 525 ? 6.367 -5.465 -13.5 1 91.31 525 ARG A O 1
ATOM 4218 N N . GLY A 1 526 ? 4.453 -6.555 -13.477 1 90.19 526 GLY A N 1
ATOM 4219 C CA . GLY A 1 526 ? 4.871 -7.379 -12.352 1 90.19 526 GLY A CA 1
ATOM 4220 C C . GLY A 1 526 ? 6.035 -8.289 -12.688 1 90.19 526 GLY A C 1
ATOM 4221 O O . GLY A 1 526 ? 6.902 -8.539 -11.844 1 90.19 526 GLY A O 1
ATOM 4222 N N . ARG A 1 527 ? 6.059 -8.758 -13.867 1 90.44 527 ARG A N 1
ATOM 4223 C CA . ARG A 1 527 ? 7.117 -9.672 -14.297 1 90.44 527 ARG A CA 1
ATOM 4224 C C . ARG A 1 527 ? 8.469 -8.961 -14.336 1 90.44 527 ARG A C 1
ATOM 4226 O O . ARG A 1 527 ? 9.508 -9.586 -14.117 1 90.44 527 ARG A O 1
ATOM 4233 N N . HIS A 1 528 ? 8.5 -7.719 -14.492 1 84.81 528 HIS A N 1
ATOM 4234 C CA . HIS A 1 528 ? 9.75 -6.98 -14.641 1 84.81 528 HIS A CA 1
ATOM 4235 C C . HIS A 1 528 ? 10.172 -6.34 -13.32 1 84.81 528 HIS A C 1
ATOM 4237 O O . HIS A 1 528 ? 11.172 -5.629 -13.266 1 84.81 528 HIS A O 1
ATOM 4243 N N . ARG A 1 529 ? 9.398 -6.715 -12.367 1 76.5 529 ARG A N 1
ATOM 4244 C CA . ARG A 1 529 ? 9.727 -6.121 -11.07 1 76.5 529 ARG A CA 1
ATOM 4245 C C . ARG A 1 529 ? 11.023 -6.699 -10.508 1 76.5 529 ARG A C 1
ATOM 4247 O O . ARG A 1 529 ? 11.297 -7.891 -10.672 1 76.5 529 ARG A O 1
ATOM 4254 N N . GLY A 1 530 ? 11.938 -5.949 -10.023 1 62.88 530 GLY A N 1
ATOM 4255 C CA . GLY A 1 530 ? 13.148 -6.41 -9.359 1 62.88 530 GLY A CA 1
ATOM 4256 C C . GLY A 1 530 ? 14.328 -6.535 -10.305 1 62.88 530 GLY A C 1
ATOM 4257 O O . GLY A 1 530 ? 15.414 -6.969 -9.898 1 62.88 530 GLY A O 1
ATOM 4258 N N . LEU A 1 531 ? 14.023 -6.344 -11.594 1 65.81 531 LEU A N 1
ATOM 4259 C CA . LEU A 1 531 ? 15.133 -6.469 -12.531 1 65.81 531 LEU A CA 1
ATOM 4260 C C . LEU A 1 531 ? 16 -5.215 -12.508 1 65.81 531 LEU A C 1
ATOM 4262 O O . LEU A 1 531 ? 15.492 -4.102 -12.359 1 65.81 531 LEU A O 1
ATOM 4266 N N . PRO A 1 532 ? 17.297 -5.445 -12.266 1 56.25 532 PRO A N 1
ATOM 4267 C CA . PRO A 1 532 ? 18.203 -4.301 -12.25 1 56.25 532 PRO A CA 1
ATOM 4268 C C . PRO A 1 532 ? 18.188 -3.51 -13.555 1 56.25 532 PRO A C 1
ATOM 4270 O O . PRO A 1 532 ? 17.891 -4.07 -14.617 1 56.25 532 PRO A O 1
ATOM 4273 N N . GLU A 1 533 ? 17.969 -2.102 -13.438 1 52 533 GLU A N 1
ATOM 4274 C CA . GLU A 1 533 ? 17.938 -1.247 -14.625 1 52 533 GLU A CA 1
ATOM 4275 C C . GLU A 1 533 ? 19.141 -1.524 -15.531 1 52 533 GLU A C 1
ATOM 4277 O O . GLU A 1 533 ? 19 -1.54 -16.75 1 52 533 GLU A O 1
ATOM 4282 N N . ALA A 1 534 ? 20.406 -1.371 -15.031 1 46.66 534 ALA A N 1
ATOM 4283 C CA . ALA A 1 534 ? 21.609 -1.552 -15.836 1 46.66 534 ALA A CA 1
ATOM 4284 C C . ALA A 1 534 ? 22.281 -2.889 -15.531 1 46.66 534 ALA A C 1
ATOM 4286 O O . ALA A 1 534 ? 22.203 -3.387 -14.406 1 46.66 534 ALA A O 1
ATOM 4287 N N . ILE A 1 535 ? 22.297 -3.703 -16.516 1 45.91 535 ILE A N 1
ATOM 4288 C CA . ILE A 1 535 ? 22.969 -4.992 -16.453 1 45.91 535 ILE A CA 1
ATOM 4289 C C . ILE A 1 535 ? 24.281 -4.844 -15.68 1 45.91 535 ILE A C 1
ATOM 4291 O O . ILE A 1 535 ? 25.062 -3.924 -15.945 1 45.91 535 ILE A O 1
ATOM 4295 N N . ASP A 1 536 ? 24.484 -5.363 -14.672 1 41.31 536 ASP A N 1
ATOM 4296 C CA . ASP A 1 536 ? 25.719 -5.543 -13.906 1 41.31 536 ASP A CA 1
ATOM 4297 C C . ASP A 1 536 ? 26.922 -5.711 -14.836 1 41.31 536 ASP A C 1
ATOM 4299 O O . ASP A 1 536 ? 26.797 -6.254 -15.938 1 41.31 536 ASP A O 1
ATOM 4303 N N . ARG A 1 537 ? 27.969 -4.898 -14.781 1 39.59 537 ARG A N 1
ATOM 4304 C CA . ARG A 1 537 ? 29.281 -5.176 -15.383 1 39.59 537 ARG A CA 1
ATOM 4305 C C . ARG A 1 537 ? 29.594 -6.664 -15.344 1 39.59 537 ARG A C 1
ATOM 4307 O O . ARG A 1 537 ? 30.578 -7.113 -15.922 1 39.59 537 ARG A O 1
ATOM 4314 N N . ALA A 1 538 ? 29.031 -7.32 -14.43 1 38.5 538 ALA A N 1
ATOM 4315 C CA . ALA A 1 538 ? 29.297 -8.758 -14.477 1 38.5 538 ALA A CA 1
ATOM 4316 C C . ALA A 1 538 ? 28.938 -9.336 -15.836 1 38.5 538 ALA A C 1
ATOM 4318 O O . ALA A 1 538 ? 29.359 -10.438 -16.188 1 38.5 538 ALA A O 1
ATOM 4319 N N . ILE A 1 539 ? 27.969 -8.664 -16.438 1 40.97 539 ILE A N 1
ATOM 4320 C CA . ILE A 1 539 ? 27.75 -9.094 -17.812 1 40.97 539 ILE A CA 1
ATOM 4321 C C . ILE A 1 539 ? 28.703 -8.336 -18.75 1 40.97 539 ILE A C 1
ATOM 4323 O O . ILE A 1 539 ? 28.922 -8.75 -19.891 1 40.97 539 ILE A O 1
ATOM 4327 N N . LEU A 1 540 ? 29.109 -7.078 -18.312 1 38.94 540 LEU A N 1
ATOM 4328 C CA . LEU A 1 540 ? 30.047 -6.379 -19.188 1 38.94 540 LEU A CA 1
ATOM 4329 C C . LEU A 1 540 ? 31.469 -6.906 -18.984 1 38.94 540 LEU A C 1
ATOM 4331 O O . LEU A 1 540 ? 31.875 -7.188 -17.859 1 38.94 540 LEU A O 1
ATOM 4335 N N . LEU A 1 541 ? 32.062 -7.398 -19.953 1 38.38 541 LEU A N 1
ATOM 4336 C CA . LEU A 1 541 ? 33.469 -7.863 -19.953 1 38.38 541 LEU A CA 1
ATOM 4337 C C . LEU A 1 541 ? 34.375 -6.797 -19.391 1 38.38 541 LEU A C 1
ATOM 4339 O O . LEU A 1 541 ? 34.156 -5.602 -19.562 1 38.38 541 LEU A O 1
ATOM 4343 N N . PRO A 1 542 ? 35.125 -7.145 -18.422 1 37.22 542 PRO A N 1
ATOM 4344 C CA . PRO A 1 542 ? 36.094 -6.242 -17.781 1 37.22 542 PRO A CA 1
ATOM 4345 C C . PRO A 1 542 ? 36.656 -5.203 -18.75 1 37.22 542 PRO A C 1
ATOM 4347 O O . PRO A 1 542 ? 36.969 -4.086 -18.344 1 37.22 542 PRO A O 1
ATOM 4350 N N . SER A 1 543 ? 36.906 -5.617 -19.938 1 37.25 543 SER A N 1
ATOM 4351 C CA . SER A 1 543 ? 37.625 -4.734 -20.828 1 37.25 543 SER A CA 1
ATOM 4352 C C . SER A 1 543 ? 36.812 -3.506 -21.219 1 37.25 543 SER A C 1
ATOM 4354 O O . SER A 1 543 ? 37.375 -2.424 -21.422 1 37.25 543 SER A O 1
ATOM 4356 N N . GLU A 1 544 ? 35.625 -3.637 -21.328 1 38.28 544 GLU A N 1
ATOM 4357 C CA . GLU A 1 544 ? 34.844 -2.514 -21.844 1 38.28 544 GLU A CA 1
ATOM 4358 C C . GLU A 1 544 ? 34.5 -1.513 -20.734 1 38.28 544 GLU A C 1
ATOM 4360 O O . GLU A 1 544 ? 34.25 -0.343 -21.016 1 38.28 544 GLU A O 1
ATOM 4365 N N . GLY A 1 545 ? 34.469 -1.984 -19.609 1 36.34 545 GLY A N 1
ATOM 4366 C CA . GLY A 1 545 ? 34.344 -1.028 -18.531 1 36.34 545 GLY A CA 1
ATOM 4367 C C . GLY A 1 545 ? 35.5 -0.061 -18.438 1 36.34 545 GLY A C 1
ATOM 4368 O O . GLY A 1 545 ? 35.375 1.029 -17.875 1 36.34 545 GLY A O 1
ATOM 4369 N N . ARG A 1 546 ? 36.688 -0.564 -18.922 1 34.91 546 ARG A N 1
ATOM 4370 C CA . ARG A 1 546 ? 37.875 0.29 -19.047 1 34.91 546 ARG A CA 1
ATOM 4371 C C . ARG A 1 546 ? 37.688 1.355 -20.109 1 34.91 546 ARG A C 1
ATOM 4373 O O . ARG A 1 546 ? 38.156 2.48 -19.984 1 34.91 546 ARG A O 1
ATOM 4380 N N . PHE A 1 547 ? 37.125 0.985 -21.188 1 33.84 547 PHE A N 1
ATOM 4381 C CA . PHE A 1 547 ? 37.031 1.902 -22.312 1 33.84 547 PHE A CA 1
ATOM 4382 C C . PHE A 1 547 ? 35.906 2.912 -22.078 1 33.84 547 PHE A C 1
ATOM 4384 O O . PHE A 1 547 ? 35.938 4.016 -22.625 1 33.84 547 PHE A O 1
ATOM 4391 N N . LEU A 1 548 ? 34.906 2.508 -21.328 1 34.84 548 LEU A N 1
ATOM 4392 C CA . LEU A 1 548 ? 33.875 3.537 -21.172 1 34.84 548 LEU A CA 1
ATOM 4393 C C . LEU A 1 548 ? 34.375 4.641 -20.234 1 34.84 548 LEU A C 1
ATOM 4395 O O . LEU A 1 548 ? 33.906 5.77 -20.297 1 34.84 548 LEU A O 1
ATOM 4399 N N . HIS A 1 549 ? 35.219 4.32 -19.375 1 34.25 549 HIS A N 1
ATOM 4400 C CA . HIS A 1 549 ? 35.812 5.398 -18.594 1 34.25 549 HIS A CA 1
ATOM 4401 C C . HIS A 1 549 ? 36.875 6.129 -19.406 1 34.25 549 HIS A C 1
ATOM 4403 O O . HIS A 1 549 ? 37.438 7.125 -18.938 1 34.25 549 HIS A O 1
ATOM 4409 N N . GLN A 1 550 ? 37.469 5.523 -20.422 1 31.81 550 GLN A N 1
ATOM 4410 C CA . GLN A 1 550 ? 38.438 6.293 -21.203 1 31.81 550 GLN A CA 1
ATOM 4411 C C . GLN A 1 550 ? 37.75 7.305 -22.109 1 31.81 550 GLN A C 1
ATOM 4413 O O . GLN A 1 550 ? 37.406 6.988 -23.25 1 31.81 550 GLN A O 1
ATOM 4418 N N . GLY A 1 551 ? 36.719 7.848 -21.688 1 30.11 551 GLY A N 1
ATOM 4419 C CA . GLY A 1 551 ? 36.406 9.016 -22.5 1 30.11 551 GLY A CA 1
ATOM 4420 C C . GLY A 1 551 ? 37.656 9.852 -22.828 1 30.11 551 GLY A C 1
ATOM 4421 O O . GLY A 1 551 ? 38.688 9.68 -22.219 1 30.11 551 GLY A O 1
ATOM 4422 N N . PRO A 1 552 ? 37.594 10.547 -23.984 1 28.22 552 PRO A N 1
ATOM 4423 C CA . PRO A 1 552 ? 38.625 11.391 -24.578 1 28.22 552 PRO A CA 1
ATOM 4424 C C . PRO A 1 552 ? 39.312 12.312 -23.562 1 28.22 552 PRO A C 1
ATOM 4426 O O . PRO A 1 552 ? 39.906 13.32 -23.953 1 28.22 552 PRO A O 1
ATOM 4429 N N . ARG A 1 553 ? 39.531 11.891 -22.391 1 28.48 553 ARG A N 1
ATOM 4430 C CA . ARG A 1 553 ? 40.375 12.875 -21.688 1 28.48 553 ARG A CA 1
ATOM 4431 C C . ARG A 1 553 ? 41.75 12.953 -22.312 1 28.48 553 ARG A C 1
ATOM 4433 O O . ARG A 1 553 ? 42.531 13.844 -21.969 1 28.48 553 ARG A O 1
ATOM 4440 N N . ASP A 1 554 ? 42.25 12.031 -22.938 1 24.98 554 ASP A N 1
ATOM 4441 C CA . ASP A 1 554 ? 43.625 12.266 -23.297 1 24.98 554 ASP A CA 1
ATOM 4442 C C . ASP A 1 554 ? 43.75 13.234 -24.469 1 24.98 554 ASP A C 1
ATOM 4444 O O . ASP A 1 554 ? 44.844 13.523 -24.953 1 24.98 554 ASP A O 1
ATOM 4448 N N . ARG A 1 555 ? 42.75 13.391 -25.297 1 24.75 555 ARG A N 1
ATOM 4449 C CA . ARG A 1 555 ? 43.188 14.297 -26.344 1 24.75 555 ARG A CA 1
ATOM 4450 C C . ARG A 1 555 ? 43.125 15.75 -25.875 1 24.75 555 ARG A C 1
ATOM 4452 O O . ARG A 1 555 ? 43.312 16.672 -26.672 1 24.75 555 ARG A O 1
ATOM 4459 N N . VAL A 1 556 ? 42.875 16.062 -24.672 1 19.28 556 VAL A N 1
ATOM 4460 C CA . VAL A 1 556 ? 43.375 17.422 -24.484 1 19.28 556 VAL A CA 1
ATOM 4461 C C . VAL A 1 556 ? 44.781 17.391 -23.922 1 19.28 556 VAL A C 1
ATOM 4463 O O . VAL A 1 556 ? 45.062 16.656 -22.969 1 19.28 556 VAL A O 1
ATOM 4466 N N . MET B 1 1 ? 27.203 21.812 42.438 1 23.48 1 MET B N 1
ATOM 4467 C CA . MET B 1 1 ? 27.328 21.891 41 1 23.48 1 MET B CA 1
ATOM 4468 C C . MET B 1 1 ? 26.859 20.594 40.344 1 23.48 1 MET B C 1
ATOM 4470 O O . MET B 1 1 ? 26.688 20.547 39.125 1 23.48 1 MET B O 1
ATOM 4474 N N . LEU B 1 2 ? 26.938 19.438 41.031 1 25.95 2 LEU B N 1
ATOM 4475 C CA . LEU B 1 2 ? 26.766 18.047 40.656 1 25.95 2 LEU B CA 1
ATOM 4476 C C . LEU B 1 2 ? 25.312 17.734 40.344 1 25.95 2 LEU B C 1
ATOM 4478 O O . LEU B 1 2 ? 24.984 16.672 39.812 1 25.95 2 LEU B O 1
ATOM 4482 N N . LEU B 1 3 ? 24.5 18.312 41.219 1 26.58 3 LEU B N 1
ATOM 4483 C CA . LEU B 1 3 ? 23.125 17.812 41.094 1 26.58 3 LEU B CA 1
ATOM 4484 C C . LEU B 1 3 ? 22.5 18.25 39.781 1 26.58 3 LEU B C 1
ATOM 4486 O O . LEU B 1 3 ? 21.734 19.219 39.75 1 26.58 3 LEU B O 1
ATOM 4490 N N . GLN B 1 4 ? 23.281 18.625 38.75 1 31.92 4 GLN B N 1
ATOM 4491 C CA . GLN B 1 4 ? 22.641 18.859 37.469 1 31.92 4 GLN B CA 1
ATOM 4492 C C . GLN B 1 4 ? 21.734 17.688 37.094 1 31.92 4 GLN B C 1
ATOM 4494 O O . GLN B 1 4 ? 22.172 16.531 37.031 1 31.92 4 GLN B O 1
ATOM 4499 N N . ARG B 1 5 ? 20.391 17.797 37.469 1 37.12 5 ARG B N 1
ATOM 4500 C CA . ARG B 1 5 ? 19.328 16.797 37.438 1 37.12 5 ARG B CA 1
ATOM 4501 C C . ARG B 1 5 ? 19.328 16.016 36.125 1 37.12 5 ARG B C 1
ATOM 4503 O O . ARG B 1 5 ? 19.359 16.625 35.031 1 37.12 5 ARG B O 1
ATOM 4510 N N . PRO B 1 6 ? 19.781 14.789 36.156 1 38.69 6 PRO B N 1
ATOM 4511 C CA . PRO B 1 6 ? 19.844 13.844 35.031 1 38.69 6 PRO B CA 1
ATOM 4512 C C . PRO B 1 6 ? 18.609 13.891 34.156 1 38.69 6 PRO B C 1
ATOM 4514 O O . PRO B 1 6 ? 18.688 13.516 32.969 1 38.69 6 PRO B O 1
ATOM 4517 N N . GLY B 1 7 ? 17.5 14.203 34.75 1 37.91 7 GLY B N 1
ATOM 4518 C CA . GLY B 1 7 ? 16.281 14.18 33.969 1 37.91 7 GLY B CA 1
ATOM 4519 C C . GLY B 1 7 ? 16.281 15.188 32.844 1 37.91 7 GLY B C 1
ATOM 4520 O O . GLY B 1 7 ? 15.664 14.961 31.797 1 37.91 7 GLY B O 1
ATOM 4521 N N . ARG B 1 8 ? 16.766 16.438 33.094 1 39.28 8 ARG B N 1
ATOM 4522 C CA . ARG B 1 8 ? 16.781 17.484 32.062 1 39.28 8 ARG B CA 1
ATOM 4523 C C . ARG B 1 8 ? 17.719 17.109 30.922 1 39.28 8 ARG B C 1
ATOM 4525 O O . ARG B 1 8 ? 17.469 17.484 29.781 1 39.28 8 ARG B O 1
ATOM 4532 N N . ARG B 1 9 ? 18.766 16.438 31.203 1 41.38 9 ARG B N 1
ATOM 4533 C CA . ARG B 1 9 ? 19.656 15.992 30.141 1 41.38 9 ARG B CA 1
ATOM 4534 C C . ARG B 1 9 ? 18.984 14.938 29.266 1 41.38 9 ARG B C 1
ATOM 4536 O O . ARG B 1 9 ? 19.234 14.875 28.062 1 41.38 9 ARG B O 1
ATOM 4543 N N . PHE B 1 10 ? 18.281 14.094 30 1 41.12 10 PHE B N 1
ATOM 4544 C CA . PHE B 1 10 ? 17.578 13.062 29.234 1 41.12 10 PHE B CA 1
ATOM 4545 C C . PHE B 1 10 ? 16.578 13.68 28.266 1 41.12 10 PHE B C 1
ATOM 4547 O O . PHE B 1 10 ? 16.406 13.203 27.156 1 41.12 10 PHE B O 1
ATOM 4554 N N . LEU B 1 11 ? 15.82 14.68 28.766 1 43.06 11 LEU B N 1
ATOM 4555 C CA . LEU B 1 11 ? 14.883 15.406 27.906 1 43.06 11 LEU B CA 1
ATOM 4556 C C . LEU B 1 11 ? 15.625 16.234 26.859 1 43.06 11 LEU B C 1
ATOM 4558 O O . LEU B 1 11 ? 15.102 16.469 25.766 1 43.06 11 LEU B O 1
ATOM 4562 N N . SER B 1 12 ? 16.703 16.875 27.266 1 46.66 12 SER B N 1
ATOM 4563 C CA . SER B 1 12 ? 17.406 17.75 26.328 1 46.66 12 SER B CA 1
ATOM 4564 C C . SER B 1 12 ? 17.875 16.984 25.094 1 46.66 12 SER B C 1
ATOM 4566 O O . SER B 1 12 ? 18 17.562 24.016 1 46.66 12 SER B O 1
ATOM 4568 N N . LYS B 1 13 ? 18.219 15.695 25.266 1 46.31 13 LYS B N 1
ATOM 4569 C CA . LYS B 1 13 ? 18.75 14.93 24.141 1 46.31 13 LYS B CA 1
ATOM 4570 C C . LYS B 1 13 ? 17.641 14.242 23.375 1 46.31 13 LYS B C 1
ATOM 4572 O O . LYS B 1 13 ? 17.906 13.438 22.469 1 46.31 13 LYS B O 1
ATOM 4577 N N . LEU B 1 14 ? 16.422 14.367 23.953 1 52.88 14 LEU B N 1
ATOM 4578 C CA . LEU B 1 14 ? 15.398 13.594 23.266 1 52.88 14 LEU B CA 1
ATOM 4579 C C . LEU B 1 14 ? 15.125 14.148 21.875 1 52.88 14 LEU B C 1
ATOM 4581 O O . LEU B 1 14 ? 14.977 15.367 21.719 1 52.88 14 LEU B O 1
ATOM 4585 N N . SER B 1 15 ? 15.32 13.391 20.875 1 63.62 15 SER B N 1
ATOM 4586 C CA . SER B 1 15 ? 15.023 13.68 19.469 1 63.62 15 SER B CA 1
ATOM 4587 C C . SER B 1 15 ? 13.602 14.203 19.312 1 63.62 15 SER B C 1
ATOM 4589 O O . SER B 1 15 ? 12.734 13.945 20.141 1 63.62 15 SER B O 1
ATOM 4591 N N . PHE B 1 16 ? 13.336 15.367 18.812 1 75.25 16 PHE B N 1
ATOM 4592 C CA . PHE B 1 16 ? 12.047 15.984 18.531 1 75.25 16 PHE B CA 1
ATOM 4593 C C . PHE B 1 16 ? 10.969 14.93 18.328 1 75.25 16 PHE B C 1
ATOM 4595 O O . PHE B 1 16 ? 9.867 15.055 18.859 1 75.25 16 PHE B O 1
ATOM 4602 N N . ILE B 1 17 ? 11.289 13.898 17.734 1 77.88 17 ILE B N 1
ATOM 4603 C CA . ILE B 1 17 ? 10.297 12.883 17.406 1 77.88 17 ILE B CA 1
ATOM 4604 C C . ILE B 1 17 ? 9.883 12.133 18.672 1 77.88 17 ILE B C 1
ATOM 4606 O O . ILE B 1 17 ? 8.711 11.805 18.859 1 77.88 17 ILE B O 1
ATOM 4610 N N . THR B 1 18 ? 10.781 11.938 19.578 1 82.44 18 THR B N 1
ATOM 4611 C CA . THR B 1 18 ? 10.469 11.211 20.797 1 82.44 18 THR B CA 1
ATOM 4612 C C . THR B 1 18 ? 9.633 12.07 21.75 1 82.44 18 THR B C 1
ATOM 4614 O O . THR B 1 18 ? 8.727 11.578 22.406 1 82.44 18 THR B O 1
ATOM 4617 N N . SER B 1 19 ? 9.953 13.383 21.719 1 84.5 19 SER B N 1
ATOM 4618 C CA . SER B 1 19 ? 9.172 14.289 22.547 1 84.5 19 SER B CA 1
ATOM 4619 C C . SER B 1 19 ? 7.75 14.438 22.016 1 84.5 19 SER B C 1
ATOM 4621 O O . SER B 1 19 ? 6.797 14.539 22.781 1 84.5 19 SER B O 1
ATOM 4623 N N . HIS B 1 20 ? 7.738 14.438 20.734 1 87.38 20 HIS B N 1
ATOM 4624 C CA . HIS B 1 20 ? 6.422 14.531 20.109 1 87.38 20 HIS B CA 1
ATOM 4625 C C . HIS B 1 20 ? 5.586 13.297 20.406 1 87.38 20 HIS B C 1
ATOM 4627 O O . HIS B 1 20 ? 4.406 13.406 20.766 1 87.38 20 HIS B O 1
ATOM 4633 N N . TYR B 1 21 ? 6.176 12.117 20.406 1 89.5 21 TYR B N 1
ATOM 4634 C CA . TYR B 1 21 ? 5.48 10.875 20.719 1 89.5 21 TYR B CA 1
ATOM 4635 C C . TYR B 1 21 ? 5.059 10.836 22.172 1 89.5 21 TYR B C 1
ATOM 4637 O O . TYR B 1 21 ? 3.959 10.383 22.5 1 89.5 21 TYR B O 1
ATOM 4645 N N . ALA B 1 22 ? 5.902 11.336 22.984 1 90.44 22 ALA B N 1
ATOM 4646 C CA . ALA B 1 22 ? 5.602 11.344 24.422 1 90.44 22 ALA B CA 1
ATOM 4647 C C . ALA B 1 22 ? 4.449 12.289 24.734 1 90.44 22 ALA B C 1
ATOM 4649 O O . ALA B 1 22 ? 3.562 11.961 25.516 1 90.44 22 ALA B O 1
ATOM 4650 N N . TYR B 1 23 ? 4.496 13.438 24.094 1 92.44 23 TYR B N 1
ATOM 4651 C CA . TYR B 1 23 ? 3.434 14.414 24.297 1 92.44 23 TYR B CA 1
ATOM 4652 C C . TYR B 1 23 ? 2.078 13.844 23.906 1 92.44 23 TYR B C 1
ATOM 4654 O O . TYR B 1 23 ? 1.118 13.906 24.672 1 92.44 23 TYR B O 1
ATOM 4662 N N . PHE B 1 24 ? 1.978 13.195 22.797 1 94.69 24 PHE B N 1
ATOM 4663 C CA . PHE B 1 24 ? 0.705 12.695 22.297 1 94.69 24 PHE B CA 1
ATOM 4664 C C . PHE B 1 24 ? 0.256 11.469 23.094 1 94.69 24 PHE B C 1
ATOM 4666 O O . PHE B 1 24 ? -0.93 11.32 23.391 1 94.69 24 PHE B O 1
ATOM 4673 N N . THR B 1 25 ? 1.188 10.656 23.5 1 94.69 25 THR B N 1
ATOM 4674 C CA . THR B 1 25 ? 0.818 9.445 24.219 1 94.69 25 THR B CA 1
ATOM 4675 C C . THR B 1 25 ? 0.417 9.766 25.656 1 94.69 25 THR B C 1
ATOM 4677 O O . THR B 1 25 ? -0.607 9.281 26.141 1 94.69 25 THR B O 1
ATOM 4680 N N . ILE B 1 26 ? 1.108 10.664 26.297 1 95.25 26 ILE B N 1
ATOM 4681 C CA . ILE B 1 26 ? 0.863 10.969 27.703 1 95.25 26 ILE B CA 1
ATOM 4682 C C . ILE B 1 26 ? -0.421 11.789 27.844 1 95.25 26 ILE B C 1
ATOM 4684 O O . ILE B 1 26 ? -1.262 11.5 28.703 1 95.25 26 ILE B O 1
ATOM 4688 N N . VAL B 1 27 ? -0.596 12.766 27.031 1 96.12 27 VAL B N 1
ATOM 4689 C CA . VAL B 1 27 ? -1.789 13.602 27.094 1 96.12 27 VAL B CA 1
ATOM 4690 C C . VAL B 1 27 ? -3.029 12.758 26.812 1 96.12 27 VAL B C 1
ATOM 4692 O O . VAL B 1 27 ? -4.059 12.914 27.469 1 96.12 27 VAL B O 1
ATOM 4695 N N . CYS B 1 28 ? -2.91 11.852 25.859 1 96.75 28 CYS B N 1
ATOM 4696 C CA . CYS B 1 28 ? -4.051 11 25.531 1 96.75 28 CYS B CA 1
ATOM 4697 C C . CYS B 1 28 ? -4.398 10.078 26.688 1 96.75 28 CYS B C 1
ATOM 4699 O O . CYS B 1 28 ? -5.578 9.859 26.984 1 96.75 28 CYS B O 1
ATOM 4701 N N . LEU B 1 29 ? -3.398 9.539 27.391 1 96.75 29 LEU B N 1
ATOM 4702 C CA . LEU B 1 29 ? -3.658 8.625 28.5 1 96.75 29 LEU B CA 1
ATOM 4703 C C . LEU B 1 29 ? -4.289 9.352 29.688 1 96.75 29 LEU B C 1
ATOM 4705 O O . LEU B 1 29 ? -5.262 8.875 30.266 1 96.75 29 LEU B O 1
ATOM 4709 N N . ILE B 1 30 ? -3.852 10.547 29.953 1 96.62 30 ILE B N 1
ATOM 4710 C CA . ILE B 1 30 ? -4.391 11.32 31.062 1 96.62 30 ILE B CA 1
ATOM 4711 C C . ILE B 1 30 ? -5.801 11.805 30.719 1 96.62 30 ILE B C 1
ATOM 4713 O O . ILE B 1 30 ? -6.719 11.672 31.531 1 96.62 30 ILE B O 1
ATOM 4717 N N . ALA B 1 31 ? -5.926 12.297 29.562 1 97 31 ALA B N 1
ATOM 4718 C CA . ALA B 1 31 ? -7.227 12.82 29.141 1 97 31 ALA B CA 1
ATOM 4719 C C . ALA B 1 31 ? -8.258 11.703 29.047 1 97 31 ALA B C 1
ATOM 4721 O O . ALA B 1 31 ? -9.445 11.93 29.281 1 97 31 ALA B O 1
ATOM 4722 N N . SER B 1 32 ? -7.812 10.492 28.672 1 96.56 32 SER B N 1
ATOM 4723 C CA . SER B 1 32 ? -8.75 9.375 28.562 1 96.56 32 SER B CA 1
ATOM 4724 C C . SER B 1 32 ? -9.289 8.977 29.938 1 96.56 32 SER B C 1
ATOM 4726 O O . SER B 1 32 ? -10.461 8.617 30.062 1 96.56 32 SER B O 1
ATOM 4728 N N . LEU B 1 33 ? -8.492 9.086 30.953 1 95.38 33 LEU B N 1
ATOM 4729 C CA . LEU B 1 33 ? -8.945 8.773 32.312 1 95.38 33 LEU B CA 1
ATOM 4730 C C . LEU B 1 33 ? -9.922 9.828 32.812 1 95.38 33 LEU B C 1
ATOM 4732 O O . LEU B 1 33 ? -10.922 9.5 33.438 1 95.38 33 LEU B O 1
ATOM 4736 N N . ILE B 1 34 ? -9.664 11.07 32.438 1 95.19 34 ILE B N 1
ATOM 4737 C CA . ILE B 1 34 ? -10.555 12.156 32.844 1 95.19 34 ILE B CA 1
ATOM 4738 C C . ILE B 1 34 ? -11.883 12.023 32.094 1 95.19 34 ILE B C 1
ATOM 4740 O O . ILE B 1 34 ? -12.953 12.195 32.688 1 95.19 34 ILE B O 1
ATOM 4744 N N . PHE B 1 35 ? -11.781 11.695 30.844 1 95.31 35 PHE B N 1
ATOM 4745 C CA . PHE B 1 35 ? -12.977 11.539 30.031 1 95.31 35 PHE B CA 1
ATOM 4746 C C . PHE B 1 35 ? -13.836 10.383 30.531 1 95.31 35 PHE B C 1
ATOM 4748 O O . PHE B 1 35 ? -15.055 10.508 30.641 1 95.31 35 PHE B O 1
ATOM 4755 N N . TRP B 1 36 ? -13.234 9.25 30.875 1 94.19 36 TRP B N 1
ATOM 4756 C CA . TRP B 1 36 ? -13.945 8.07 31.359 1 94.19 36 TRP B CA 1
ATOM 4757 C C . TRP B 1 36 ? -14.555 8.344 32.75 1 94.19 36 TRP B C 1
ATOM 4759 O O . TRP B 1 36 ? -15.672 7.91 33.031 1 94.19 36 TRP B O 1
ATOM 4769 N N . GLY B 1 37 ? -13.867 9.055 33.594 1 91.5 37 GLY B N 1
ATOM 4770 C CA . GLY B 1 37 ? -14.359 9.367 34.906 1 91.5 37 GLY B CA 1
ATOM 4771 C C . GLY B 1 37 ? -15.57 10.281 34.906 1 91.5 37 GLY B C 1
ATOM 4772 O O . GLY B 1 37 ? -16.406 10.219 35.812 1 91.5 37 GLY B O 1
ATOM 4773 N N . SER B 1 38 ? -15.664 11.094 33.906 1 86.62 38 SER B N 1
ATOM 4774 C CA . SER B 1 38 ? -16.75 12.062 33.812 1 86.62 38 SER B CA 1
ATOM 4775 C C . SER B 1 38 ? -18 11.445 33.188 1 86.62 38 SER B C 1
ATOM 4777 O O . SER B 1 38 ? -19.062 12.078 33.156 1 86.62 38 SER B O 1
ATOM 4779 N N . SER B 1 39 ? -17.844 10.203 32.625 1 73.69 39 SER B N 1
ATOM 4780 C CA . SER B 1 39 ? -18.953 9.633 31.875 1 73.69 39 SER B CA 1
ATOM 4781 C C . SER B 1 39 ? -19.609 8.492 32.625 1 73.69 39 SER B C 1
ATOM 4783 O O . SER B 1 39 ? -18.969 7.797 33.406 1 73.69 39 SER B O 1
ATOM 4785 N N . SER B 1 40 ? -20.953 8.391 32.625 1 72.75 40 SER B N 1
ATOM 4786 C CA . SER B 1 40 ? -21.641 7.289 33.281 1 72.75 40 SER B CA 1
ATOM 4787 C C . SER B 1 40 ? -21.938 6.168 32.281 1 72.75 40 SER B C 1
ATOM 4789 O O . SER B 1 40 ? -22.25 5.043 32.688 1 72.75 40 SER B O 1
ATOM 4791 N N . GLY B 1 41 ? -21.609 6.309 30.969 1 84.5 41 GLY B N 1
ATOM 4792 C CA . GLY B 1 41 ? -22.125 5.242 30.125 1 84.5 41 GLY B CA 1
ATOM 4793 C C . GLY B 1 41 ? -21.172 4.848 29.016 1 84.5 41 GLY B C 1
ATOM 4794 O O . GLY B 1 41 ? -21.453 3.943 28.219 1 84.5 41 GLY B O 1
ATOM 4795 N N . ILE B 1 42 ? -20.047 5.391 28.969 1 90.5 42 ILE B N 1
ATOM 4796 C CA . ILE B 1 42 ? -19.141 5.098 27.875 1 90.5 42 ILE B CA 1
ATOM 4797 C C . ILE B 1 42 ? -17.984 4.223 28.375 1 90.5 42 ILE B C 1
ATOM 4799 O O . ILE B 1 42 ? -17.391 4.504 29.422 1 90.5 42 ILE B O 1
ATOM 4803 N N . SER B 1 43 ? -17.766 3.084 27.75 1 93.38 43 SER B N 1
ATOM 4804 C CA . SER B 1 43 ? -16.688 2.174 28.109 1 93.38 43 SER B CA 1
ATOM 4805 C C . SER B 1 43 ? -15.328 2.867 28.031 1 93.38 43 SER B C 1
ATOM 4807 O O . SER B 1 43 ? -15.188 3.9 27.359 1 93.38 43 SER B O 1
ATOM 4809 N N . TYR B 1 44 ? -14.375 2.348 28.703 1 95.31 44 TYR B N 1
ATOM 4810 C CA . TYR B 1 44 ? -13.055 2.963 28.719 1 95.31 44 TYR B CA 1
ATOM 4811 C C . TYR B 1 44 ? -12.422 2.928 27.328 1 95.31 44 TYR B C 1
ATOM 4813 O O . TYR B 1 44 ? -11.766 3.887 26.906 1 95.31 44 TYR B O 1
ATOM 4821 N N . VAL B 1 45 ? -12.539 1.834 26.594 1 96.06 45 VAL B N 1
ATOM 4822 C CA . VAL B 1 45 ? -11.93 1.721 25.266 1 96.06 45 VAL B CA 1
ATOM 4823 C C . VAL B 1 45 ? -12.508 2.785 24.344 1 96.06 45 VAL B C 1
ATOM 4825 O O . VAL B 1 45 ? -11.781 3.389 23.547 1 96.06 45 VAL B O 1
ATOM 4828 N N . ASP B 1 46 ? -13.766 3.006 24.469 1 96.19 46 ASP B N 1
ATOM 4829 C CA . ASP B 1 46 ? -14.398 4.035 23.641 1 96.19 46 ASP B CA 1
ATOM 4830 C C . ASP B 1 46 ? -13.93 5.43 24.062 1 96.19 46 ASP B C 1
ATOM 4832 O O . ASP B 1 46 ? -13.797 6.32 23.219 1 96.19 46 ASP B O 1
ATOM 4836 N N . SER B 1 47 ? -13.727 5.605 25.375 1 96.06 47 SER B N 1
ATOM 4837 C CA . SER B 1 47 ? -13.211 6.883 25.844 1 96.06 47 SER B CA 1
ATOM 4838 C C . SER B 1 47 ? -11.797 7.137 25.344 1 96.06 47 SER B C 1
ATOM 4840 O O . SER B 1 47 ? -11.484 8.242 24.891 1 96.06 47 SER B O 1
ATOM 4842 N N . LEU B 1 48 ? -11 6.078 25.453 1 96.56 48 LEU B N 1
ATOM 4843 C CA . LEU B 1 48 ? -9.648 6.184 24.922 1 96.56 48 LEU B CA 1
ATOM 4844 C C . LEU B 1 48 ? -9.672 6.5 23.422 1 96.56 48 LEU B C 1
ATOM 4846 O O . LEU B 1 48 ? -8.906 7.344 22.953 1 96.56 48 LEU B O 1
ATOM 4850 N N . PHE B 1 49 ? -10.547 5.859 22.719 1 97.56 49 PHE B N 1
ATOM 4851 C CA . PHE B 1 49 ? -10.648 6.039 21.281 1 97.56 49 PHE B CA 1
ATOM 4852 C C . PHE B 1 49 ? -11.039 7.473 20.938 1 97.56 49 PHE B C 1
ATOM 4854 O O . PHE B 1 49 ? -10.422 8.094 20.078 1 97.56 49 PHE B O 1
ATOM 4861 N N . LEU B 1 50 ? -11.984 8.023 21.609 1 96.5 50 LEU B N 1
ATOM 4862 C CA . LEU B 1 50 ? -12.469 9.367 21.328 1 96.5 50 LEU B CA 1
ATOM 4863 C C . LEU B 1 50 ? -11.398 10.406 21.625 1 96.5 50 LEU B C 1
ATOM 4865 O O . LEU B 1 50 ? -11.219 11.359 20.875 1 96.5 50 LEU B O 1
ATOM 4869 N N . VAL B 1 51 ? -10.703 10.18 22.656 1 97.19 51 VAL B N 1
ATOM 4870 C CA . VAL B 1 51 ? -9.672 11.125 23.078 1 97.19 51 VAL B CA 1
ATOM 4871 C C . VAL B 1 51 ? -8.508 11.086 22.078 1 97.19 51 VAL B C 1
ATOM 4873 O O . VAL B 1 51 ? -8 12.125 21.672 1 97.19 51 VAL B O 1
ATOM 4876 N N . VAL B 1 52 ? -8.117 9.883 21.703 1 97.5 52 VAL B N 1
ATOM 4877 C CA . VAL B 1 52 ? -7.02 9.75 20.75 1 97.5 52 VAL B CA 1
ATOM 4878 C C . VAL B 1 52 ? -7.434 10.344 19.406 1 97.5 52 VAL B C 1
ATOM 4880 O O . VAL B 1 52 ? -6.641 11.023 18.75 1 97.5 52 VAL B O 1
ATOM 4883 N N . SER B 1 53 ? -8.648 10.102 19.031 1 97.38 53 SER B N 1
ATOM 4884 C CA . SER B 1 53 ? -9.156 10.633 17.766 1 97.38 53 SER B CA 1
ATOM 4885 C C . SER B 1 53 ? -9.188 12.156 17.781 1 97.38 53 SER B C 1
ATOM 4887 O O . SER B 1 53 ? -8.875 12.805 16.781 1 97.38 53 SER B O 1
ATOM 4889 N N . ALA B 1 54 ? -9.516 12.758 18.891 1 96.75 54 ALA B N 1
ATOM 4890 C CA . ALA B 1 54 ? -9.562 14.211 19.016 1 96.75 54 ALA B CA 1
ATOM 4891 C C . ALA B 1 54 ? -8.156 14.805 19.047 1 96.75 54 ALA B C 1
ATOM 4893 O O . ALA B 1 54 ? -7.883 15.797 18.359 1 96.75 54 ALA B O 1
ATOM 4894 N N . MET B 1 55 ? -7.281 14.164 19.75 1 96.56 55 MET B N 1
ATOM 4895 C CA . MET B 1 55 ? -5.934 14.695 19.906 1 96.56 55 MET B CA 1
ATOM 4896 C C . MET B 1 55 ? -5.145 14.578 18.609 1 96.56 55 MET B C 1
ATOM 4898 O O . MET B 1 55 ? -4.309 15.43 18.297 1 96.56 55 MET B O 1
ATOM 4902 N N . THR B 1 56 ? -5.383 13.523 17.859 1 94.88 56 THR B N 1
ATOM 4903 C CA . THR B 1 56 ? -4.668 13.328 16.609 1 94.88 56 THR B CA 1
ATOM 4904 C C . THR B 1 56 ? -5.383 14.047 15.469 1 94.88 56 THR B C 1
ATOM 4906 O O . THR B 1 56 ? -4.906 14.031 14.328 1 94.88 56 THR B O 1
ATOM 4909 N N . ALA B 1 57 ? -6.453 14.672 15.703 1 93.38 57 ALA B N 1
ATOM 4910 C CA . ALA B 1 57 ? -7.246 15.391 14.711 1 93.38 57 ALA B CA 1
ATOM 4911 C C . ALA B 1 57 ? -7.727 14.453 13.609 1 93.38 57 ALA B C 1
ATOM 4913 O O . ALA B 1 57 ? -7.695 14.805 12.422 1 93.38 57 ALA B O 1
ATOM 4914 N N . THR B 1 58 ? -8.117 13.188 13.914 1 94.06 58 THR B N 1
ATOM 4915 C CA . THR B 1 58 ? -8.656 12.234 12.945 1 94.06 58 THR B CA 1
ATOM 4916 C C . THR B 1 58 ? -10.164 12.383 12.828 1 94.06 58 THR B C 1
ATOM 4918 O O . THR B 1 58 ? -10.711 12.328 11.719 1 94.06 58 THR B O 1
ATOM 4921 N N . GLY B 1 59 ? -10.891 12.523 13.977 1 93.62 59 GLY B N 1
ATOM 4922 C CA . GLY B 1 59 ? -12.312 12.82 13.938 1 93.62 59 GLY B CA 1
ATOM 4923 C C . GLY B 1 59 ? -13.18 11.578 13.875 1 93.62 59 GLY B C 1
ATOM 4924 O O . GLY B 1 59 ? -14.398 11.672 13.703 1 93.62 59 GLY B O 1
ATOM 4925 N N . LEU B 1 60 ? -12.672 10.375 13.992 1 95.19 60 LEU B N 1
ATOM 4926 C CA . LEU B 1 60 ? -13.469 9.164 14.062 1 95.19 60 LEU B CA 1
ATOM 4927 C C . LEU B 1 60 ? -14.133 9.016 15.43 1 95.19 60 LEU B C 1
ATOM 4929 O O . LEU B 1 60 ? -13.508 9.297 16.453 1 95.19 60 LEU B O 1
ATOM 4933 N N . THR B 1 61 ? -15.398 8.656 15.445 1 95.25 61 THR B N 1
ATOM 4934 C CA . THR B 1 61 ? -16.125 8.547 16.703 1 95.25 61 THR B CA 1
ATOM 4935 C C . THR B 1 61 ? -16.75 7.16 16.844 1 95.25 61 THR B C 1
ATOM 4937 O O . THR B 1 61 ? -17.344 6.633 15.906 1 95.25 61 THR B O 1
ATOM 4940 N N . THR B 1 62 ? -16.578 6.531 17.953 1 94.88 62 THR B N 1
ATOM 4941 C CA . THR B 1 62 ? -17.125 5.211 18.234 1 94.88 62 THR B CA 1
ATOM 4942 C C . THR B 1 62 ? -18.5 5.332 18.891 1 94.88 62 THR B C 1
ATOM 4944 O O . THR B 1 62 ? -19.281 4.387 18.875 1 94.88 62 THR B O 1
ATOM 4947 N N . VAL B 1 63 ? -18.734 6.48 19.531 1 92.69 63 VAL B N 1
ATOM 4948 C CA . VAL B 1 63 ? -20.031 6.781 20.141 1 92.69 63 VAL B CA 1
ATOM 4949 C C . VAL B 1 63 ? -20.531 8.133 19.656 1 92.69 63 VAL B C 1
ATOM 4951 O O . VAL B 1 63 ? -19.734 9 19.281 1 92.69 63 VAL B O 1
ATOM 4954 N N . ASN B 1 64 ? -21.812 8.273 19.625 1 90.5 64 ASN B N 1
ATOM 4955 C CA . ASN B 1 64 ? -22.375 9.562 19.219 1 90.5 64 ASN B CA 1
ATOM 4956 C C . ASN B 1 64 ? -22.031 10.664 20.219 1 90.5 64 ASN B C 1
ATOM 4958 O O . ASN B 1 64 ? -22.219 10.492 21.422 1 90.5 64 ASN B O 1
ATOM 4962 N N . LEU B 1 65 ? -21.516 11.719 19.703 1 88.81 65 LEU B N 1
ATOM 4963 C CA . LEU B 1 65 ? -21.062 12.82 20.547 1 88.81 65 LEU B CA 1
ATOM 4964 C C . LEU B 1 65 ? -22.234 13.586 21.125 1 88.81 65 LEU B C 1
ATOM 4966 O O . LEU B 1 65 ? -22.094 14.32 22.109 1 88.81 65 LEU B O 1
ATOM 4970 N N . SER B 1 66 ? -23.453 13.367 20.484 1 85.44 66 SER B N 1
ATOM 4971 C CA . SER B 1 66 ? -24.656 14 21.016 1 85.44 66 SER B CA 1
ATOM 4972 C C . SER B 1 66 ? -25.031 13.422 22.375 1 85.44 66 SER B C 1
ATOM 4974 O O . SER B 1 66 ? -25.688 14.086 23.188 1 85.44 66 SER B O 1
ATOM 4976 N N . GLN B 1 67 ? -24.516 12.219 22.594 1 83.81 67 GLN B N 1
ATOM 4977 C CA . GLN B 1 67 ? -24.859 11.555 23.859 1 83.81 67 GLN B CA 1
ATOM 4978 C C . GLN B 1 67 ? -23.812 11.828 24.922 1 83.81 67 GLN B C 1
ATOM 4980 O O . GLN B 1 67 ? -24 11.508 26.094 1 83.81 67 GLN B O 1
ATOM 4985 N N . ALA B 1 68 ? -22.797 12.477 24.609 1 87.5 68 ALA B N 1
ATOM 4986 C CA . ALA B 1 68 ? -21.734 12.805 25.562 1 87.5 68 ALA B CA 1
ATOM 4987 C C . ALA B 1 68 ? -22.109 14.031 26.391 1 87.5 68 ALA B C 1
ATOM 4989 O O . ALA B 1 68 ? -22.922 14.852 25.953 1 87.5 68 ALA B O 1
ATOM 4990 N N . THR B 1 69 ? -21.656 14.164 27.562 1 89.62 69 THR B N 1
ATOM 4991 C CA . THR B 1 69 ? -21.906 15.305 28.438 1 89.62 69 THR B CA 1
ATOM 4992 C C . THR B 1 69 ? -21.172 16.547 27.938 1 89.62 69 THR B C 1
ATOM 4994 O O . THR B 1 69 ? -20.266 16.453 27.109 1 89.62 69 THR B O 1
ATOM 4997 N N . THR B 1 70 ? -21.609 17.719 28.375 1 89.62 70 THR B N 1
ATOM 4998 C CA . THR B 1 70 ? -21 18.969 27.969 1 89.62 70 THR B CA 1
ATOM 4999 C C . THR B 1 70 ? -19.531 19.016 28.406 1 89.62 70 THR B C 1
ATOM 5001 O O . THR B 1 70 ? -18.688 19.562 27.703 1 89.62 70 THR B O 1
ATOM 5004 N N . GLY B 1 71 ? -19.281 18.453 29.594 1 90.75 71 GLY B N 1
ATOM 5005 C CA . GLY B 1 71 ? -17.891 18.391 30.047 1 90.75 71 GLY B CA 1
ATOM 5006 C C . GLY B 1 71 ? -17 17.578 29.141 1 90.75 71 GLY B C 1
ATOM 5007 O O . GLY B 1 71 ? -15.852 17.953 28.891 1 90.75 71 GLY B O 1
ATOM 5008 N N . GLN B 1 72 ? -17.5 16.484 28.703 1 93.81 72 GLN B N 1
ATOM 5009 C CA . GLN B 1 72 ? -16.75 15.633 27.781 1 93.81 72 GLN B CA 1
ATOM 5010 C C . GLN B 1 72 ? -16.516 16.328 26.453 1 93.81 72 GLN B C 1
ATOM 5012 O O . GLN B 1 72 ? -15.438 16.234 25.859 1 93.81 72 GLN B O 1
ATOM 5017 N N . GLN B 1 73 ? -17.531 17.078 26 1 93.25 73 GLN B N 1
ATOM 5018 C CA . GLN B 1 73 ? -17.406 17.812 24.734 1 93.25 73 GLN B CA 1
ATOM 5019 C C . GLN B 1 73 ? -16.375 18.922 24.828 1 93.25 73 GLN B C 1
ATOM 5021 O O . GLN B 1 73 ? -15.617 19.156 23.891 1 93.25 73 GLN B O 1
ATOM 5026 N N . VAL B 1 74 ? -16.344 19.562 25.938 1 94.31 74 VAL B N 1
ATOM 5027 C CA . VAL B 1 74 ? -15.367 20.641 26.141 1 94.31 74 VAL B CA 1
ATOM 5028 C C . VAL B 1 74 ? -13.961 20.062 26.188 1 94.31 74 VAL B C 1
ATOM 5030 O O . VAL B 1 74 ? -13.016 20.656 25.656 1 94.31 74 VAL B O 1
ATOM 5033 N N . LEU B 1 75 ? -13.852 18.922 26.812 1 95.44 75 LEU B N 1
ATOM 5034 C CA . LEU B 1 75 ? -12.547 18.266 26.859 1 95.44 75 LEU B CA 1
ATOM 5035 C C . LEU B 1 75 ? -12.07 17.922 25.453 1 95.44 75 LEU B C 1
ATOM 5037 O O . LEU B 1 75 ? -10.906 18.141 25.109 1 95.44 75 LEU B O 1
ATOM 5041 N N . LEU B 1 76 ? -12.953 17.328 24.656 1 95.88 76 LEU B N 1
ATOM 5042 C CA . LEU B 1 76 ? -12.594 17.016 23.266 1 95.88 76 LEU B CA 1
ATOM 5043 C C . LEU B 1 76 ? -12.258 18.297 22.5 1 95.88 76 LEU B C 1
ATOM 5045 O O . LEU B 1 76 ? -11.32 18.297 21.688 1 95.88 76 LEU B O 1
ATOM 5049 N N . PHE B 1 77 ? -12.992 19.344 22.781 1 95.75 77 PHE B N 1
ATOM 5050 C CA . PHE B 1 77 ? -12.766 20.656 22.172 1 95.75 77 PHE B CA 1
ATOM 5051 C C . PHE B 1 77 ? -11.352 21.141 22.453 1 95.75 77 PHE B C 1
ATOM 5053 O O . PHE B 1 77 ? -10.648 21.578 21.547 1 95.75 77 PHE B O 1
ATOM 5060 N N . LEU B 1 78 ? -10.93 21.016 23.609 1 96.38 78 LEU B N 1
ATOM 5061 C CA . LEU B 1 78 ? -9.602 21.469 24.016 1 96.38 78 LEU B CA 1
ATOM 5062 C C . LEU B 1 78 ? -8.516 20.578 23.406 1 96.38 78 LEU B C 1
ATOM 5064 O O . LEU B 1 78 ? -7.465 21.062 23 1 96.38 78 LEU B O 1
ATOM 5068 N N . LEU B 1 79 ? -8.781 19.312 23.406 1 97.25 79 LEU B N 1
ATOM 5069 C CA . LEU B 1 79 ? -7.805 18.391 22.844 1 97.25 79 LEU B CA 1
ATOM 5070 C C . LEU B 1 79 ? -7.605 18.641 21.359 1 97.25 79 LEU B C 1
ATOM 5072 O O . LEU B 1 79 ? -6.492 18.5 20.844 1 97.25 79 LEU B O 1
ATOM 5076 N N . ILE B 1 80 ? -8.633 19.016 20.609 1 96.44 80 ILE B N 1
ATOM 5077 C CA . ILE B 1 80 ? -8.539 19.328 19.188 1 96.44 80 ILE B CA 1
ATOM 5078 C C . ILE B 1 80 ? -7.609 20.516 18.984 1 96.44 80 ILE B C 1
ATOM 5080 O O . ILE B 1 80 ? -6.781 20.516 18.062 1 96.44 80 ILE B O 1
ATOM 5084 N N . ILE B 1 81 ? -7.684 21.484 19.875 1 95.56 81 ILE B N 1
ATOM 5085 C CA . ILE B 1 81 ? -6.863 22.688 19.781 1 95.56 81 ILE B CA 1
ATOM 5086 C C . ILE B 1 81 ? -5.414 22.359 20.125 1 95.56 81 ILE B C 1
ATOM 5088 O O . ILE B 1 81 ? -4.492 22.734 19.406 1 95.56 81 ILE B O 1
ATOM 5092 N N . PHE B 1 82 ? -5.281 21.531 21.109 1 94.62 82 PHE B N 1
ATOM 5093 C CA . PHE B 1 82 ? -3.941 21.234 21.594 1 94.62 82 PHE B CA 1
ATOM 5094 C C . PHE B 1 82 ? -3.244 20.25 20.672 1 94.62 82 PHE B C 1
ATOM 5096 O O . PHE B 1 82 ? -2.014 20.156 20.656 1 94.62 82 PHE B O 1
ATOM 5103 N N . GLY B 1 83 ? -4.008 19.5 19.969 1 93.62 83 GLY B N 1
ATOM 5104 C CA . GLY B 1 83 ? -3.41 18.531 19.062 1 93.62 83 GLY B CA 1
ATOM 5105 C C . GLY B 1 83 ? -3.227 19.062 17.656 1 93.62 83 GLY B C 1
ATOM 5106 O O . GLY B 1 83 ? -2.65 18.391 16.797 1 93.62 83 GLY B O 1
ATOM 5107 N N . SER B 1 84 ? -3.615 20.234 17.391 1 92.25 84 SER B N 1
ATOM 5108 C CA . SER B 1 84 ? -3.559 20.812 16.047 1 92.25 84 SER B CA 1
ATOM 5109 C C . SER B 1 84 ? -2.119 21.047 15.609 1 92.25 84 SER B C 1
ATOM 5111 O O . SER B 1 84 ? -1.238 21.281 16.438 1 92.25 84 SER B O 1
ATOM 5113 N N . ARG B 1 85 ? -1.864 20.922 14.375 1 88.56 85 ARG B N 1
ATOM 5114 C CA . ARG B 1 85 ? -0.528 21.109 13.82 1 88.56 85 ARG B CA 1
ATOM 5115 C C . ARG B 1 85 ? -0.051 22.547 14 1 88.56 85 ARG B C 1
ATOM 5117 O O . ARG B 1 85 ? 1.132 22.781 14.25 1 88.56 85 ARG B O 1
ATOM 5124 N N . ILE B 1 86 ? -0.891 23.469 13.867 1 92.06 86 ILE B N 1
ATOM 5125 C CA . ILE B 1 86 ? -0.537 24.875 14.008 1 92.06 86 ILE B CA 1
ATOM 5126 C C . ILE B 1 86 ? -0.165 25.172 15.461 1 92.06 86 ILE B C 1
ATOM 5128 O O . ILE B 1 86 ? 0.83 25.859 15.727 1 92.06 86 ILE B O 1
ATOM 5132 N N . TRP B 1 87 ? -0.96 24.625 16.344 1 92.12 87 TRP B N 1
ATOM 5133 C CA . TRP B 1 87 ? -0.66 24.828 17.766 1 92.12 87 TRP B CA 1
ATOM 5134 C C . TRP B 1 87 ? 0.698 24.234 18.109 1 92.12 87 TRP B C 1
ATOM 5136 O O . TRP B 1 87 ? 1.497 24.859 18.812 1 92.12 87 TRP B O 1
ATOM 5146 N N . ILE B 1 88 ? 0.97 23.094 17.656 1 89.69 88 ILE B N 1
ATOM 5147 C CA . ILE B 1 88 ? 2.248 22.438 17.938 1 89.69 88 ILE B CA 1
ATOM 5148 C C . ILE B 1 88 ? 3.381 23.234 17.297 1 89.69 88 ILE B C 1
ATOM 5150 O O . ILE B 1 88 ? 4.453 23.391 17.891 1 89.69 88 ILE B O 1
ATOM 5154 N N . SER B 1 89 ? 3.135 23.719 16.156 1 88.5 89 SER B N 1
ATOM 5155 C CA . SER B 1 89 ? 4.148 24.516 15.484 1 88.5 89 SER B CA 1
ATOM 5156 C C . SER B 1 89 ? 4.438 25.797 16.266 1 88.5 89 SER B C 1
ATOM 5158 O O . SER B 1 89 ? 5.582 26.25 16.328 1 88.5 89 SER B O 1
ATOM 5160 N N . ILE B 1 90 ? 3.451 26.391 16.844 1 90.88 90 ILE B N 1
ATOM 5161 C CA . ILE B 1 90 ? 3.617 27.594 17.656 1 90.88 90 ILE B CA 1
ATOM 5162 C C . ILE B 1 90 ? 4.449 27.266 18.891 1 90.88 90 ILE B C 1
ATOM 5164 O O . ILE B 1 90 ? 5.332 28.031 19.281 1 90.88 90 ILE B O 1
ATOM 5168 N N . CYS B 1 91 ? 4.195 26.109 19.406 1 87.25 91 CYS B N 1
ATOM 5169 C CA . CYS B 1 91 ? 4.945 25.688 20.594 1 87.25 91 CYS B CA 1
ATOM 5170 C C . CYS B 1 91 ? 6.41 25.438 20.25 1 87.25 91 CYS B C 1
ATOM 5172 O O . CYS B 1 91 ? 7.301 25.734 21.047 1 87.25 91 CYS B O 1
ATOM 5174 N N . ILE B 1 92 ? 6.582 24.984 19.109 1 83.44 92 ILE B N 1
ATOM 5175 C CA . ILE B 1 92 ? 7.949 24.734 18.672 1 83.44 92 ILE B CA 1
ATOM 5176 C C . ILE B 1 92 ? 8.672 26.062 18.453 1 83.44 92 ILE B C 1
ATOM 5178 O O . ILE B 1 92 ? 9.82 26.234 18.859 1 83.44 92 ILE B O 1
ATOM 5182 N N . VAL B 1 93 ? 8.039 26.953 17.812 1 86.5 93 VAL B N 1
ATOM 5183 C CA . VAL B 1 93 ? 8.633 28.266 17.578 1 86.5 93 VAL B CA 1
ATOM 5184 C C . VAL B 1 93 ? 8.859 28.984 18.906 1 86.5 93 VAL B C 1
ATOM 5186 O O . VAL B 1 93 ? 9.883 29.656 19.094 1 86.5 93 VAL B O 1
ATOM 5189 N N . TYR B 1 94 ? 8.008 28.828 19.797 1 88.69 94 TYR B N 1
ATOM 5190 C CA . TYR B 1 94 ? 8.148 29.438 21.125 1 88.69 94 TYR B CA 1
ATOM 5191 C C . TYR B 1 94 ? 9.328 28.828 21.875 1 88.69 94 TYR B C 1
ATOM 5193 O O . TYR B 1 94 ? 10.078 29.547 22.547 1 88.69 94 TYR B O 1
ATOM 5201 N N . SER B 1 95 ? 9.445 27.562 21.797 1 83.31 95 SER B N 1
ATOM 5202 C CA . SER B 1 95 ? 10.562 26.891 22.453 1 83.31 95 SER B CA 1
ATOM 5203 C C . SER B 1 95 ? 11.898 27.328 21.859 1 83.31 95 SER B C 1
ATOM 5205 O O . SER B 1 95 ? 12.883 27.469 22.594 1 83.31 95 SER B O 1
ATOM 5207 N N . ARG B 1 96 ? 11.883 27.562 20.641 1 79.19 96 ARG B N 1
ATOM 5208 C CA . ARG B 1 96 ? 13.086 28.047 19.984 1 79.19 96 ARG B CA 1
ATOM 5209 C C . ARG B 1 96 ? 13.422 29.453 20.438 1 79.19 96 ARG B C 1
ATOM 5211 O O . ARG B 1 96 ? 14.594 29.781 20.656 1 79.19 96 ARG B O 1
ATOM 5218 N N . LYS B 1 97 ? 12.5 30.266 20.531 1 82.88 97 LYS B N 1
ATOM 5219 C CA . LYS B 1 97 ? 12.695 31.625 21.016 1 82.88 97 LYS B CA 1
ATOM 5220 C C . LYS B 1 97 ? 13.227 31.625 22.438 1 82.88 97 LYS B C 1
ATOM 5222 O O . LYS B 1 97 ? 14.133 32.406 22.781 1 82.88 97 LYS B O 1
ATOM 5227 N N . ARG B 1 98 ? 12.734 30.75 23.188 1 81 98 ARG B N 1
ATOM 5228 C CA . ARG B 1 98 ? 13.156 30.672 24.578 1 81 98 ARG B CA 1
ATOM 5229 C C . ARG B 1 98 ? 14.586 30.156 24.688 1 81 98 ARG B C 1
ATOM 5231 O O . ARG B 1 98 ? 15.352 30.609 25.531 1 81 98 ARG B O 1
ATOM 5238 N N . ARG B 1 99 ? 14.906 29.266 23.891 1 75.5 99 ARG B N 1
ATOM 5239 C CA . ARG B 1 99 ? 16.266 28.75 23.891 1 75.5 99 ARG B CA 1
ATOM 5240 C C . ARG B 1 99 ? 17.266 29.812 23.438 1 75.5 99 ARG B C 1
ATOM 5242 O O . ARG B 1 99 ? 18.375 29.891 23.953 1 75.5 99 ARG B O 1
ATOM 5249 N N . PHE B 1 100 ? 16.812 30.562 22.5 1 73.94 100 PHE B N 1
ATOM 5250 C CA . PHE B 1 100 ? 17.641 31.672 22.047 1 73.94 100 PHE B CA 1
ATOM 5251 C C . PHE B 1 100 ? 17.859 32.688 23.156 1 73.94 100 PHE B C 1
ATOM 5253 O O . PHE B 1 100 ? 18.969 33.188 23.328 1 73.94 100 PHE B O 1
ATOM 5260 N N . ASN B 1 101 ? 16.875 32.906 23.844 1 73.69 101 ASN B N 1
ATOM 5261 C CA . ASN B 1 101 ? 16.969 33.844 24.953 1 73.69 101 ASN B CA 1
ATOM 5262 C C . ASN B 1 101 ? 17.859 33.312 26.062 1 73.69 101 ASN B C 1
ATOM 5264 O O . ASN B 1 101 ? 18.641 34.062 26.656 1 73.69 101 ASN B O 1
ATOM 5268 N N . LYS B 1 102 ? 17.781 32.094 26.234 1 71.56 102 LYS B N 1
ATOM 5269 C CA . LYS B 1 102 ? 18.609 31.484 27.266 1 71.56 102 LYS B CA 1
ATOM 5270 C C . LYS B 1 102 ? 20.078 31.5 26.859 1 71.56 102 LYS B C 1
ATOM 5272 O O . LYS B 1 102 ? 20.953 31.734 27.688 1 71.56 102 LYS B O 1
ATOM 5277 N N . ARG B 1 103 ? 20.266 31.25 25.719 1 65.75 103 ARG B N 1
ATOM 5278 C CA . ARG B 1 103 ? 21.641 31.297 25.219 1 65.75 103 ARG B CA 1
ATOM 5279 C C . ARG B 1 103 ? 22.203 32.688 25.312 1 65.75 103 ARG B C 1
ATOM 5281 O O . ARG B 1 103 ? 23.391 32.875 25.641 1 65.75 103 ARG B O 1
ATOM 5288 N N . PHE B 1 104 ? 21.484 33.562 24.969 1 63.25 104 PHE B N 1
ATOM 5289 C CA . PHE B 1 104 ? 21.906 34.938 25.062 1 63.25 104 PHE B CA 1
ATOM 5290 C C . PHE B 1 104 ? 22.219 35.312 26.516 1 63.25 104 PHE B C 1
ATOM 5292 O O . PHE B 1 104 ? 23.203 36.031 26.781 1 63.25 104 PHE B O 1
ATOM 5299 N N . ASP B 1 105 ? 21.422 34.812 27.328 1 64.69 105 ASP B N 1
ATOM 5300 C CA . ASP B 1 105 ? 21.672 35.094 28.75 1 64.69 105 ASP B CA 1
ATOM 5301 C C . ASP B 1 105 ? 22.969 34.438 29.219 1 64.69 105 ASP B C 1
ATOM 5303 O O . ASP B 1 105 ? 23.688 35 30.031 1 64.69 105 ASP B O 1
ATOM 5307 N N . GLU B 1 106 ? 23.188 33.375 28.656 1 65.69 106 GLU B N 1
ATOM 5308 C CA . GLU B 1 106 ? 24.422 32.688 29.016 1 65.69 106 GLU B CA 1
ATOM 5309 C C . GLU B 1 106 ? 25.656 33.406 28.484 1 65.69 106 GLU B C 1
ATOM 5311 O O . GLU B 1 106 ? 26.672 33.531 29.156 1 65.69 106 GLU B O 1
ATOM 5316 N N . ILE B 1 107 ? 25.5 33.875 27.297 1 61.28 107 ILE B N 1
ATOM 5317 C CA . ILE B 1 107 ? 26.594 34.625 26.688 1 61.28 107 ILE B CA 1
ATOM 5318 C C . ILE B 1 107 ? 26.844 35.906 27.453 1 61.28 107 ILE B C 1
ATOM 5320 O O . ILE B 1 107 ? 28 36.281 27.688 1 61.28 107 ILE B O 1
ATOM 5324 N N . VAL B 1 108 ? 25.891 36.469 27.859 1 60.31 108 VAL B N 1
ATOM 5325 C CA . VAL B 1 108 ? 26 37.719 28.609 1 60.31 108 VAL B CA 1
ATOM 5326 C C . VAL B 1 108 ? 26.594 37.438 30 1 60.31 108 VAL B C 1
ATOM 5328 O O . VAL B 1 108 ? 27.438 38.188 30.484 1 60.31 108 VAL B O 1
ATOM 5331 N N . ARG B 1 109 ? 26.266 36.344 30.453 1 62.38 109 ARG B N 1
ATOM 5332 C CA . ARG B 1 109 ? 26.812 35.969 31.75 1 62.38 109 ARG B CA 1
ATOM 5333 C C . ARG B 1 109 ? 28.297 35.625 31.656 1 62.38 109 ARG B C 1
ATOM 5335 O O . ARG B 1 109 ? 29.078 36 32.531 1 62.38 109 ARG B O 1
ATOM 5342 N N . GLU B 1 110 ? 28.562 35 30.625 1 61 110 GLU B N 1
ATOM 5343 C CA . GLU B 1 110 ? 29.969 34.656 30.422 1 61 110 GLU B CA 1
ATOM 5344 C C . GLU B 1 110 ? 30.797 35.906 30.172 1 61 110 GLU B C 1
ATOM 5346 O O . GLU B 1 110 ? 31.922 36.031 30.656 1 61 110 GLU B O 1
ATOM 5351 N N . ALA B 1 111 ? 30.297 36.781 29.391 1 56.69 111 ALA B N 1
ATOM 5352 C CA . ALA B 1 111 ? 31 38.031 29.125 1 56.69 111 ALA B CA 1
ATOM 5353 C C . ALA B 1 111 ? 31.172 38.844 30.406 1 56.69 111 ALA B C 1
ATOM 5355 O O . ALA B 1 111 ? 32.219 39.469 30.609 1 56.69 111 ALA B O 1
ATOM 5356 N N . ARG B 1 112 ? 30.344 38.688 31.219 1 55.5 112 ARG B N 1
ATOM 5357 C CA . ARG B 1 112 ? 30.406 39.375 32.5 1 55.5 112 ARG B CA 1
ATOM 5358 C C . ARG B 1 112 ? 31.438 38.719 33.406 1 55.5 112 ARG B C 1
ATOM 5360 O O . ARG B 1 112 ? 32.156 39.438 34.125 1 55.5 112 ARG B O 1
ATOM 5367 N N . MET B 1 113 ? 31.438 37.5 33.344 1 60.16 113 MET B N 1
ATOM 5368 C CA . MET B 1 113 ? 32.406 36.781 34.188 1 60.16 113 MET B CA 1
ATOM 5369 C C . MET B 1 113 ? 33.844 37.062 33.719 1 60.16 113 MET B C 1
ATOM 5371 O O . MET B 1 113 ? 34.75 37.188 34.531 1 60.16 113 MET B O 1
ATOM 5375 N N . ARG B 1 114 ? 34.031 37.125 32.438 1 55.56 114 ARG B N 1
ATOM 5376 C CA . ARG B 1 114 ? 35.344 37.375 31.891 1 55.56 114 ARG B CA 1
ATOM 5377 C C . ARG B 1 114 ? 35.812 38.812 32.25 1 55.56 114 ARG B C 1
ATOM 5379 O O . ARG B 1 114 ? 36.969 39.031 32.5 1 55.56 114 ARG B O 1
ATOM 5386 N N . ARG B 1 115 ? 35 39.688 32.25 1 51.69 115 ARG B N 1
ATOM 5387 C CA . ARG B 1 115 ? 35.344 41.062 32.594 1 51.69 115 ARG B CA 1
ATOM 5388 C C . ARG B 1 115 ? 35.656 41.188 34.094 1 51.69 115 ARG B C 1
ATOM 5390 O O . ARG B 1 115 ? 36.531 41.969 34.5 1 51.69 115 ARG B O 1
ATOM 5397 N N . ARG B 1 116 ? 35.062 40.406 34.812 1 54.09 116 ARG B N 1
ATOM 5398 C CA . ARG B 1 116 ? 35.344 40.406 36.219 1 54.09 116 ARG B CA 1
ATOM 5399 C C . ARG B 1 116 ? 36.75 39.844 36.5 1 54.09 116 ARG B C 1
ATOM 5401 O O . ARG B 1 116 ? 37.438 40.312 37.406 1 54.09 116 ARG B O 1
ATOM 5408 N N . ASP B 1 117 ? 37.062 38.844 35.781 1 50.66 117 ASP B N 1
ATOM 5409 C CA . ASP B 1 117 ? 38.375 38.219 36.031 1 50.66 117 ASP B CA 1
ATOM 5410 C C . ASP B 1 117 ? 39.5 39.125 35.562 1 50.66 117 ASP B C 1
ATOM 5412 O O . ASP B 1 117 ? 40.656 38.906 35.938 1 50.66 117 ASP B O 1
ATOM 5416 N N . ARG B 1 118 ? 39.344 40.031 34.625 1 46.88 118 ARG B N 1
ATOM 5417 C CA . ARG B 1 118 ? 40.438 40.844 34.125 1 46.88 118 ARG B CA 1
ATOM 5418 C C . ARG B 1 118 ? 40.656 42.062 35.031 1 46.88 118 ARG B C 1
ATOM 5420 O O . ARG B 1 118 ? 41.344 43.031 34.656 1 46.88 118 ARG B O 1
ATOM 5427 N N . SER B 1 119 ? 40.062 42 36.188 1 43.59 119 SER B N 1
ATOM 5428 C CA . SER B 1 119 ? 40.531 43.031 37.125 1 43.59 119 SER B CA 1
ATOM 5429 C C . SER B 1 119 ? 42 42.844 37.469 1 43.59 119 SER B C 1
ATOM 5431 O O . SER B 1 119 ? 42.406 41.75 37.844 1 43.59 119 SER B O 1
ATOM 5433 N N . PRO B 1 120 ? 42.906 43.656 36.938 1 41.34 120 PRO B N 1
ATOM 5434 C CA . PRO B 1 120 ? 44.344 43.594 37.188 1 41.34 120 PRO B CA 1
ATOM 5435 C C . PRO B 1 120 ? 44.688 43.406 38.656 1 41.34 120 PRO B C 1
ATOM 5437 O O . PRO B 1 120 ? 44 43.906 39.531 1 41.34 120 PRO B O 1
ATOM 5440 N N . PRO B 1 121 ? 45.281 42.344 39.031 1 39.5 121 PRO B N 1
ATOM 5441 C CA . PRO B 1 121 ? 45.781 42.281 40.406 1 39.5 121 PRO B CA 1
ATOM 5442 C C . PRO B 1 121 ? 46.469 43.562 40.812 1 39.5 121 PRO B C 1
ATOM 5444 O O . PRO B 1 121 ? 47.031 44.281 39.969 1 39.5 121 PRO B O 1
ATOM 5447 N N . ARG B 1 122 ? 46.156 44.219 41.938 1 36.41 122 ARG B N 1
ATOM 5448 C CA . ARG B 1 122 ? 46.844 45.375 42.562 1 36.41 122 ARG B CA 1
ATOM 5449 C C . ARG B 1 122 ? 48.344 45.188 42.531 1 36.41 122 ARG B C 1
ATOM 5451 O O . ARG B 1 122 ? 48.906 44.375 43.281 1 36.41 122 ARG B O 1
ATOM 5458 N N . LEU B 1 123 ? 49.031 45.062 41.375 1 32.88 123 LEU B N 1
ATOM 5459 C CA . LEU B 1 123 ? 50.5 45.062 41.344 1 32.88 123 LEU B CA 1
ATOM 5460 C C . LEU B 1 123 ? 51.062 46.125 42.25 1 32.88 123 LEU B C 1
ATOM 5462 O O . LEU B 1 123 ? 50.594 47.281 42.25 1 32.88 123 LEU B O 1
ATOM 5466 N N . ALA B 1 124 ? 51.812 45.75 43.312 1 37.09 124 ALA B N 1
ATOM 5467 C CA . ALA B 1 124 ? 52.688 46.5 44.219 1 37.09 124 ALA B CA 1
ATOM 5468 C C . ALA B 1 124 ? 53.438 47.594 43.469 1 37.09 124 ALA B C 1
ATOM 5470 O O . ALA B 1 124 ? 53.688 47.469 42.25 1 37.09 124 ALA B O 1
ATOM 5471 N N . PRO B 1 125 ? 53.625 48.844 44.125 1 34.22 125 PRO B N 1
ATOM 5472 C CA . PRO B 1 125 ? 54.219 50.094 43.594 1 34.22 125 PRO B CA 1
ATOM 5473 C C . PRO B 1 125 ? 55.562 49.844 42.906 1 34.22 125 PRO B C 1
ATOM 5475 O O . PRO B 1 125 ? 56.531 49.469 43.562 1 34.22 125 PRO B O 1
ATOM 5478 N N . SER B 1 126 ? 55.625 49.031 41.906 1 31.84 126 SER B N 1
ATOM 5479 C CA . SER B 1 126 ? 56.969 48.781 41.375 1 31.84 126 SER B CA 1
ATOM 5480 C C . SER B 1 126 ? 57.688 50.094 41.094 1 31.84 126 SER B C 1
ATOM 5482 O O . SER B 1 126 ? 57.094 51.062 40.688 1 31.84 126 SER B O 1
ATOM 5484 N N . PRO B 1 127 ? 59 50.125 41.594 1 34.12 127 PRO B N 1
ATOM 5485 C CA . PRO B 1 127 ? 59.875 51.312 41.594 1 34.12 127 PRO B CA 1
ATOM 5486 C C . PRO B 1 127 ? 59.875 52.062 40.25 1 34.12 127 PRO B C 1
ATOM 5488 O O . PRO B 1 127 ? 59.438 51.5 39.25 1 34.12 127 PRO B O 1
ATOM 5491 N N . SER B 1 128 ? 60.5 53.312 40.25 1 31.8 128 SER B N 1
ATOM 5492 C CA . SER B 1 128 ? 60.594 54.469 39.375 1 31.8 128 SER B CA 1
ATOM 5493 C C . SER B 1 128 ? 61.188 54.094 38.031 1 31.8 128 SER B C 1
ATOM 5495 O O . SER B 1 128 ? 62.312 53.594 37.938 1 31.8 128 SER B O 1
ATOM 5497 N N . PRO B 1 129 ? 60.406 53.5 37.125 1 33.22 129 PRO B N 1
ATOM 5498 C CA . PRO B 1 129 ? 61.125 53.094 35.906 1 33.22 129 PRO B CA 1
ATOM 5499 C C . PRO B 1 129 ? 61.938 54.219 35.281 1 33.22 129 PRO B C 1
ATOM 5501 O O . PRO B 1 129 ? 61.594 55.406 35.438 1 33.22 129 PRO B O 1
ATOM 5504 N N . PRO B 1 130 ? 63.281 54.031 35.188 1 36.94 130 PRO B N 1
ATOM 5505 C CA . PRO B 1 130 ? 64.25 55.031 34.719 1 36.94 130 PRO B CA 1
ATOM 5506 C C . PRO B 1 130 ? 63.781 55.719 33.406 1 36.94 130 PRO B C 1
ATOM 5508 O O . PRO B 1 130 ? 62.938 55.156 32.688 1 36.94 130 PRO B O 1
ATOM 5511 N N . PRO B 1 131 ? 64.312 57 33.156 1 30.78 131 PRO B N 1
ATOM 5512 C CA . PRO B 1 131 ? 64 57.969 32.125 1 30.78 131 PRO B CA 1
ATOM 5513 C C . PRO B 1 131 ? 64 57.344 30.719 1 30.78 131 PRO B C 1
ATOM 5515 O O . PRO B 1 131 ? 65 56.688 30.359 1 30.78 131 PRO B O 1
ATOM 5518 N N . GLU B 1 132 ? 62.875 56.812 30.219 1 28.94 132 GLU B N 1
ATOM 5519 C CA . GLU B 1 132 ? 62.688 56.188 28.922 1 28.94 132 GLU B CA 1
ATOM 5520 C C . GLU B 1 132 ? 63.281 57.031 27.797 1 28.94 132 GLU B C 1
ATOM 5522 O O . GLU B 1 132 ? 63 58.219 27.688 1 28.94 132 GLU B O 1
ATOM 5527 N N . VAL B 1 133 ? 64.562 56.656 27.453 1 29.75 133 VAL B N 1
ATOM 5528 C CA . VAL B 1 133 ? 65.25 57.156 26.312 1 29.75 133 VAL B CA 1
ATOM 5529 C C . VAL B 1 133 ? 64.375 57.188 25.078 1 29.75 133 VAL B C 1
ATOM 5531 O O . VAL B 1 133 ? 63.625 56.25 24.828 1 29.75 133 VAL B O 1
ATOM 5534 N N . GLU B 1 134 ? 64.125 58.375 24.531 1 26.41 134 GLU B N 1
ATOM 5535 C CA . GLU B 1 134 ? 63.344 58.906 23.406 1 26.41 134 GLU B CA 1
ATOM 5536 C C . GLU B 1 134 ? 63.656 58.156 22.125 1 26.41 134 GLU B C 1
ATOM 5538 O O . GLU B 1 134 ? 64.438 58.625 21.281 1 26.41 134 GLU B O 1
ATOM 5543 N N . THR B 1 135 ? 64.125 56.844 22.25 1 24.7 135 THR B N 1
ATOM 5544 C CA . THR B 1 135 ? 64.625 56.562 20.906 1 24.7 135 THR B CA 1
ATOM 5545 C C . THR B 1 135 ? 63.531 56.656 19.875 1 24.7 135 THR B C 1
ATOM 5547 O O . THR B 1 135 ? 62.375 56.281 20.141 1 24.7 135 THR B O 1
ATOM 5550 N N . ALA B 1 136 ? 63.75 57.344 18.688 1 25.44 136 ALA B N 1
ATOM 5551 C CA . ALA B 1 136 ? 63.156 57.875 17.469 1 25.44 136 ALA B CA 1
ATOM 5552 C C . ALA B 1 136 ? 62.562 56.781 16.609 1 25.44 136 ALA B C 1
ATOM 5554 O O . ALA B 1 136 ? 62.219 57.031 15.438 1 25.44 136 ALA B O 1
ATOM 5555 N N . GLY B 1 137 ? 62.562 55.531 17.172 1 22.33 137 GLY B N 1
ATOM 5556 C CA . GLY B 1 137 ? 62.469 54.562 16.078 1 22.33 137 GLY B CA 1
ATOM 5557 C C . GLY B 1 137 ? 61.25 54.781 15.188 1 22.33 137 GLY B C 1
ATOM 5558 O O . GLY B 1 137 ? 60.312 55.5 15.57 1 22.33 137 GLY B O 1
ATOM 5559 N N . ASP B 1 138 ? 61.344 54.031 13.977 1 23.95 138 ASP B N 1
ATOM 5560 C CA . ASP B 1 138 ? 60.781 53.875 12.633 1 23.95 138 ASP B CA 1
ATOM 5561 C C . ASP B 1 138 ? 59.312 53.469 12.695 1 23.95 138 ASP B C 1
ATOM 5563 O O . ASP B 1 138 ? 58.969 52.5 13.359 1 23.95 138 ASP B O 1
ATOM 5567 N N . ALA B 1 139 ? 58.406 54.375 12.375 1 25.5 139 ALA B N 1
ATOM 5568 C CA . ALA B 1 139 ? 56.969 54.5 12.242 1 25.5 139 ALA B CA 1
ATOM 5569 C C . ALA B 1 139 ? 56.406 53.406 11.367 1 25.5 139 ALA B C 1
ATOM 5571 O O . ALA B 1 139 ? 55.562 53.656 10.5 1 25.5 139 ALA B O 1
ATOM 5572 N N . ARG B 1 140 ? 57.062 52.312 11.023 1 25.64 140 ARG B N 1
ATOM 5573 C CA . ARG B 1 140 ? 56.312 51.656 9.945 1 25.64 140 ARG B CA 1
ATOM 5574 C C . ARG B 1 140 ? 54.938 51.25 10.398 1 25.64 140 ARG B C 1
ATOM 5576 O O . ARG B 1 140 ? 54.75 50.719 11.492 1 25.64 140 ARG B O 1
ATOM 5583 N N . ALA B 1 141 ? 53.844 51.844 9.695 1 24.92 141 ALA B N 1
ATOM 5584 C CA . ALA B 1 141 ? 52.406 51.875 9.516 1 24.92 141 ALA B CA 1
ATOM 5585 C C . ALA B 1 141 ? 51.844 50.469 9.422 1 24.92 141 ALA B C 1
ATOM 5587 O O . ALA B 1 141 ? 52 49.781 8.398 1 24.92 141 ALA B O 1
ATOM 5588 N N . GLY B 1 142 ? 52.125 49.562 10.273 1 23.77 142 GLY B N 1
ATOM 5589 C CA . GLY B 1 142 ? 51.5 48.25 10.055 1 23.77 142 GLY B CA 1
ATOM 5590 C C . GLY B 1 142 ? 50 48.344 9.828 1 23.77 142 GLY B C 1
ATOM 5591 O O . GLY B 1 142 ? 49.344 49.188 10.453 1 23.77 142 GLY B O 1
ATOM 5592 N N . GLU B 1 143 ? 49.5 47.875 8.656 1 24.19 143 GLU B N 1
ATOM 5593 C CA . GLU B 1 143 ? 48.188 47.75 8.016 1 24.19 143 GLU B CA 1
ATOM 5594 C C . GLU B 1 143 ? 47.156 47.188 8.977 1 24.19 143 GLU B C 1
ATOM 5596 O O . GLU B 1 143 ? 47.375 46.094 9.547 1 24.19 143 GLU B O 1
ATOM 5601 N N . LYS B 1 144 ? 46.406 48.062 9.703 1 27.94 144 LYS B N 1
ATOM 5602 C CA . LYS B 1 144 ? 45.156 47.844 10.445 1 27.94 144 LYS B CA 1
ATOM 5603 C C . LYS B 1 144 ? 44.25 46.844 9.711 1 27.94 144 LYS B C 1
ATOM 5605 O O . LYS B 1 144 ? 43.812 47.125 8.594 1 27.94 144 LYS B O 1
ATOM 5610 N N . ASP B 1 145 ? 44.625 45.594 9.688 1 26.52 145 ASP B N 1
ATOM 5611 C CA . ASP B 1 145 ? 43.656 44.625 9.164 1 26.52 145 ASP B CA 1
ATOM 5612 C C . ASP B 1 145 ? 42.25 44.906 9.656 1 26.52 145 ASP B C 1
ATOM 5614 O O . ASP B 1 145 ? 41.938 44.719 10.836 1 26.52 145 ASP B O 1
ATOM 5618 N N . ASP B 1 146 ? 41.594 46.031 9.227 1 25.48 146 ASP B N 1
ATOM 5619 C CA . ASP B 1 146 ? 40.25 46.562 9.305 1 25.48 146 ASP B CA 1
ATOM 5620 C C . ASP B 1 146 ? 39.219 45.469 9.203 1 25.48 146 ASP B C 1
ATOM 5622 O O . ASP B 1 146 ? 38 45.75 9.234 1 25.48 146 ASP B O 1
ATOM 5626 N N . ASP B 1 147 ? 39.594 44.438 8.516 1 28.08 147 ASP B N 1
ATOM 5627 C CA . ASP B 1 147 ? 38.438 43.75 7.945 1 28.08 147 ASP B CA 1
ATOM 5628 C C . ASP B 1 147 ? 37.594 43.125 9.039 1 28.08 147 ASP B C 1
ATOM 5630 O O . ASP B 1 147 ? 36.75 42.25 8.758 1 28.08 147 ASP B O 1
ATOM 5634 N N . GLU B 1 148 ? 38.094 43 10.242 1 28.11 148 GLU B N 1
ATOM 5635 C CA . GLU B 1 148 ? 37.125 42.312 11.07 1 28.11 148 GLU B CA 1
ATOM 5636 C C . GLU B 1 148 ? 35.875 43.156 11.281 1 28.11 148 GLU B C 1
ATOM 5638 O O . GLU B 1 148 ? 35.938 44.25 11.828 1 28.11 148 GLU B O 1
ATOM 5643 N N . ALA B 1 149 ? 35.031 43.156 10.305 1 29.02 149 ALA B N 1
ATOM 5644 C CA . ALA B 1 149 ? 33.719 43.844 10.375 1 29.02 149 ALA B CA 1
ATOM 5645 C C . ALA B 1 149 ? 33.188 43.875 11.797 1 29.02 149 ALA B C 1
ATOM 5647 O O . ALA B 1 149 ? 33.094 42.812 12.438 1 29.02 149 ALA B O 1
ATOM 5648 N N . PRO B 1 150 ? 33.438 44.906 12.516 1 31.33 150 PRO B N 1
ATOM 5649 C CA . PRO B 1 150 ? 32.938 45.062 13.891 1 31.33 150 PRO B CA 1
ATOM 5650 C C . PRO B 1 150 ? 31.469 44.688 14.023 1 31.33 150 PRO B C 1
ATOM 5652 O O . PRO B 1 150 ? 30.594 45.438 13.523 1 31.33 150 PRO B O 1
ATOM 5655 N N . TYR B 1 151 ? 31.203 43.5 13.672 1 30.17 151 TYR B N 1
ATOM 5656 C CA . TYR B 1 151 ? 29.797 43.125 13.797 1 30.17 151 TYR B CA 1
ATOM 5657 C C . TYR B 1 151 ? 29.188 43.688 15.062 1 30.17 151 TYR B C 1
ATOM 5659 O O . TYR B 1 151 ? 27.969 43.719 15.211 1 30.17 151 TYR B O 1
ATOM 5667 N N . LEU B 1 152 ? 29.953 43.625 16.266 1 31.11 152 LEU B N 1
ATOM 5668 C CA . LEU B 1 152 ? 29.391 44.188 17.484 1 31.11 152 LEU B CA 1
ATOM 5669 C C . LEU B 1 152 ? 29.625 45.719 17.531 1 31.11 152 LEU B C 1
ATOM 5671 O O . LEU B 1 152 ? 30.75 46.156 17.719 1 31.11 152 LEU B O 1
ATOM 5675 N N . SER B 1 153 ? 29.094 46.438 16.703 1 30.94 153 SER B N 1
ATOM 5676 C CA . SER B 1 153 ? 29.344 47.875 16.703 1 30.94 153 SER B CA 1
ATOM 5677 C C . SER B 1 153 ? 29.297 48.469 18.125 1 30.94 153 SER B C 1
ATOM 5679 O O . SER B 1 153 ? 29.828 49.531 18.375 1 30.94 153 SER B O 1
ATOM 5681 N N . TRP B 1 154 ? 28.266 48.156 18.938 1 30.17 154 TRP B N 1
ATOM 5682 C CA . TRP B 1 154 ? 28.078 49 20.125 1 30.17 154 TRP B CA 1
ATOM 5683 C C . TRP B 1 154 ? 28.984 48.531 21.266 1 30.17 154 TRP B C 1
ATOM 5685 O O . TRP B 1 154 ? 29.016 47.344 21.594 1 30.17 154 TRP B O 1
ATOM 5695 N N . THR B 1 155 ? 30.094 49.125 21.359 1 31.61 155 THR B N 1
ATOM 5696 C CA . THR B 1 155 ? 30.875 49.031 22.594 1 31.61 155 THR B CA 1
ATOM 5697 C C . THR B 1 155 ? 30.047 49.438 23.797 1 31.61 155 THR B C 1
ATOM 5699 O O . THR B 1 155 ? 29.562 50.562 23.875 1 31.61 155 THR B O 1
ATOM 5702 N N . PRO B 1 156 ? 29.391 48.531 24.547 1 33.09 156 PRO B N 1
ATOM 5703 C CA . PRO B 1 156 ? 28.672 48.906 25.766 1 33.09 156 PRO B CA 1
ATOM 5704 C C . PRO B 1 156 ? 29.5 49.844 26.656 1 33.09 156 PRO B C 1
ATOM 5706 O O . PRO B 1 156 ? 30.641 49.531 27 1 33.09 156 PRO B O 1
ATOM 5709 N N . THR B 1 157 ? 29.453 51.094 26.328 1 30.81 157 THR B N 1
ATOM 5710 C CA . THR B 1 157 ? 30 51.938 27.359 1 30.81 157 THR B CA 1
ATOM 5711 C C . THR B 1 157 ? 29.344 51.625 28.719 1 30.81 157 THR B C 1
ATOM 5713 O O . THR B 1 157 ? 28.172 51.906 28.922 1 30.81 157 THR B O 1
ATOM 5716 N N . ILE B 1 158 ? 29.656 50.469 29.328 1 32.44 158 ILE B N 1
ATOM 5717 C CA . ILE B 1 158 ? 29.219 50.094 30.672 1 32.44 158 ILE B CA 1
ATOM 5718 C C . ILE B 1 158 ? 29.625 51.188 31.656 1 32.44 158 ILE B C 1
ATOM 5720 O O . ILE B 1 158 ? 30.812 51.406 31.922 1 32.44 158 ILE B O 1
ATOM 5724 N N . GLY B 1 159 ? 28.922 52.344 31.719 1 29.48 159 GLY B N 1
ATOM 5725 C CA . GLY B 1 159 ? 29.125 53.188 32.875 1 29.48 159 GLY B CA 1
ATOM 5726 C C . GLY B 1 159 ? 29.047 52.406 34.188 1 29.48 159 GLY B C 1
ATOM 5727 O O . GLY B 1 159 ? 28.469 51.312 34.25 1 29.48 159 GLY B O 1
ATOM 5728 N N . ARG B 1 160 ? 29.812 52.781 35.25 1 31.69 160 ARG B N 1
ATOM 5729 C CA . ARG B 1 160 ? 30.141 52.281 36.562 1 31.69 160 ARG B CA 1
ATOM 5730 C C . ARG B 1 160 ? 28.922 51.594 37.219 1 31.69 160 ARG B C 1
ATOM 5732 O O . ARG B 1 160 ? 29.047 50.531 37.844 1 31.69 160 ARG B O 1
ATOM 5739 N N . ASN B 1 161 ? 28.016 52.406 37.875 1 29.72 161 ASN B N 1
ATOM 5740 C CA . ASN B 1 161 ? 27.047 52.094 38.906 1 29.72 161 ASN B CA 1
ATOM 5741 C C . ASN B 1 161 ? 25.859 51.312 38.344 1 29.72 161 ASN B C 1
ATOM 5743 O O . ASN B 1 161 ? 24.812 51.219 38.969 1 29.72 161 ASN B O 1
ATOM 5747 N N . SER B 1 162 ? 25.656 51.406 37.062 1 31.2 162 SER B N 1
ATOM 5748 C CA . SER B 1 162 ? 24.328 51.031 36.594 1 31.2 162 SER B CA 1
ATOM 5749 C C . SER B 1 162 ? 24.016 49.594 36.906 1 31.2 162 SER B C 1
ATOM 5751 O O . SER B 1 162 ? 24.844 48.688 36.688 1 31.2 162 SER B O 1
ATOM 5753 N N . GLN B 1 163 ? 23.125 49.25 37.906 1 30.55 163 GLN B N 1
ATOM 5754 C CA . GLN B 1 163 ? 22.344 48.125 38.344 1 30.55 163 GLN B CA 1
ATOM 5755 C C . GLN B 1 163 ? 22.062 47.156 37.188 1 30.55 163 GLN B C 1
ATOM 5757 O O . GLN B 1 163 ? 21.906 47.625 36.031 1 30.55 163 GLN B O 1
ATOM 5762 N N . PHE B 1 164 ? 22.391 45.875 37.312 1 35.88 164 PHE B N 1
ATOM 5763 C CA . PHE B 1 164 ? 22.172 44.656 36.562 1 35.88 164 PHE B CA 1
ATOM 5764 C C . PHE B 1 164 ? 20.812 44.688 35.875 1 35.88 164 PHE B C 1
ATOM 5766 O O . PHE B 1 164 ? 19.812 44.219 36.438 1 35.88 164 PHE B O 1
ATOM 5773 N N . TYR B 1 165 ? 20.312 45.812 35.438 1 32.69 165 TYR B N 1
ATOM 5774 C CA . TYR B 1 165 ? 18.984 45.844 34.844 1 32.69 165 TYR B CA 1
ATOM 5775 C C . TYR B 1 165 ? 18.844 44.781 33.75 1 32.69 165 TYR B C 1
ATOM 5777 O O . TYR B 1 165 ? 19.812 44.5 33.031 1 32.69 165 TYR B O 1
ATOM 5785 N N . LYS B 1 166 ? 17.875 43.719 33.906 1 39.19 166 LYS B N 1
ATOM 5786 C CA . LYS B 1 166 ? 17.234 42.844 32.938 1 39.19 166 LYS B CA 1
ATOM 5787 C C . LYS B 1 166 ? 17.328 43.438 31.531 1 39.19 166 LYS B C 1
ATOM 5789 O O . LYS B 1 166 ? 16.953 44.594 31.312 1 39.19 166 LYS B O 1
ATOM 5794 N N . LEU B 1 167 ? 18.375 43.125 30.781 1 41.22 167 LEU B N 1
ATOM 5795 C CA . LEU B 1 167 ? 18.453 43.594 29.406 1 41.22 167 LEU B CA 1
ATOM 5796 C C . LEU B 1 167 ? 17.062 43.781 28.812 1 41.22 167 LEU B C 1
ATOM 5798 O O . LEU B 1 167 ? 16.203 42.906 28.938 1 41.22 167 LEU B O 1
ATOM 5802 N N . THR B 1 168 ? 16.406 44.938 28.781 1 40.47 168 THR B N 1
ATOM 5803 C CA . THR B 1 168 ? 15.109 45.312 28.234 1 40.47 168 THR B CA 1
ATOM 5804 C C . THR B 1 168 ? 14.875 44.625 26.875 1 40.47 168 THR B C 1
ATOM 5806 O O . THR B 1 168 ? 15.836 44.25 26.203 1 40.47 168 THR B O 1
ATOM 5809 N N . SER B 1 169 ? 13.641 44.156 26.5 1 49.56 169 SER B N 1
ATOM 5810 C CA . SER B 1 169 ? 13.203 43.594 25.234 1 49.56 169 SER B CA 1
ATOM 5811 C C . SER B 1 169 ? 13.914 44.25 24.062 1 49.56 169 SER B C 1
ATOM 5813 O O . SER B 1 169 ? 14.234 43.562 23.078 1 49.56 169 SER B O 1
ATOM 5815 N N . GLU B 1 170 ? 14.273 45.531 24.188 1 48.94 170 GLU B N 1
ATOM 5816 C CA . GLU B 1 170 ? 14.906 46.281 23.109 1 48.94 170 GLU B CA 1
ATOM 5817 C C . GLU B 1 170 ? 16.375 45.906 22.953 1 48.94 170 GLU B C 1
ATOM 5819 O O . GLU B 1 170 ? 16.891 45.812 21.844 1 48.94 170 GLU B O 1
ATOM 5824 N N . GLN B 1 171 ? 16.984 45.719 24.062 1 48.88 171 GLN B N 1
ATOM 5825 C CA . GLN B 1 171 ? 18.406 45.375 24 1 48.88 171 GLN B CA 1
ATOM 5826 C C . GLN B 1 171 ? 18.625 43.969 23.5 1 48.88 171 GLN B C 1
ATOM 5828 O O . GLN B 1 171 ? 19.625 43.688 22.828 1 48.88 171 GLN B O 1
ATOM 5833 N N . ARG B 1 172 ? 17.734 43.062 23.859 1 51.78 172 ARG B N 1
ATOM 5834 C CA . ARG B 1 172 ? 17.781 41.688 23.359 1 51.78 172 ARG B CA 1
ATOM 5835 C C . ARG B 1 172 ? 17.562 41.656 21.844 1 51.78 172 ARG B C 1
ATOM 5837 O O . ARG B 1 172 ? 18.172 40.844 21.156 1 51.78 172 ARG B O 1
ATOM 5844 N N . ASP B 1 173 ? 16.578 42.5 21.359 1 53.94 173 ASP B N 1
ATOM 5845 C CA . ASP B 1 173 ? 16.344 42.656 19.922 1 53.94 173 ASP B CA 1
ATOM 5846 C C . ASP B 1 173 ? 17.594 43.125 19.203 1 53.94 173 ASP B C 1
ATOM 5848 O O . ASP B 1 173 ? 17.859 42.688 18.062 1 53.94 173 ASP B O 1
ATOM 5852 N N . GLU B 1 174 ? 18.328 44.031 19.812 1 49.94 174 GLU B N 1
ATOM 5853 C CA . GLU B 1 174 ? 19.547 44.562 19.219 1 49.94 174 GLU B CA 1
ATOM 5854 C C . GLU B 1 174 ? 20.641 43.5 19.172 1 49.94 174 GLU B C 1
ATOM 5856 O O . GLU B 1 174 ? 21.406 43.406 18.203 1 49.94 174 GLU B O 1
ATOM 5861 N N . LEU B 1 175 ? 20.594 42.688 20.25 1 47.59 175 LEU B N 1
ATOM 5862 C CA . LEU B 1 175 ? 21.672 41.719 20.344 1 47.59 175 LEU B CA 1
ATOM 5863 C C . LEU B 1 175 ? 21.312 40.438 19.594 1 47.59 175 LEU B C 1
ATOM 5865 O O . LEU B 1 175 ? 22.188 39.75 19.047 1 47.59 175 LEU B O 1
ATOM 5869 N N . GLY B 1 176 ? 20.125 39.906 19.75 1 54.09 176 GLY B N 1
ATOM 5870 C CA . GLY B 1 176 ? 19.703 38.625 19.266 1 54.09 176 GLY B CA 1
ATOM 5871 C C . GLY B 1 176 ? 19.672 38.531 17.75 1 54.09 176 GLY B C 1
ATOM 5872 O O . GLY B 1 176 ? 19.625 37.438 17.188 1 54.09 176 GLY B O 1
ATOM 5873 N N . GLY B 1 177 ? 20.078 39.625 17 1 64.12 177 GLY B N 1
ATOM 5874 C CA . GLY B 1 177 ? 20.234 39.625 15.555 1 64.12 177 GLY B CA 1
ATOM 5875 C C . GLY B 1 177 ? 18.906 39.562 14.812 1 64.12 177 GLY B C 1
ATOM 5876 O O . GLY B 1 177 ? 17.844 39.594 15.422 1 64.12 177 GLY B O 1
ATOM 5877 N N . ILE B 1 178 ? 18.812 39.688 13.688 1 74.69 178 ILE B N 1
ATOM 5878 C CA . ILE B 1 178 ? 17.703 39.719 12.742 1 74.69 178 ILE B CA 1
ATOM 5879 C C . ILE B 1 178 ? 16.906 38.438 12.836 1 74.69 178 ILE B C 1
ATOM 5881 O O . ILE B 1 178 ? 15.68 38.438 12.711 1 74.69 178 ILE B O 1
ATOM 5885 N N . GLU B 1 179 ? 17.562 37.469 13.383 1 76.31 179 GLU B N 1
ATOM 5886 C CA . GLU B 1 179 ? 16.891 36.156 13.461 1 76.31 179 GLU B CA 1
ATOM 5887 C C . GLU B 1 179 ? 15.938 36.125 14.656 1 76.31 179 GLU B C 1
ATOM 5889 O O . GLU B 1 179 ? 14.836 35.562 14.555 1 76.31 179 GLU B O 1
ATOM 5894 N N . PHE B 1 180 ? 16.375 36.688 15.703 1 80.69 180 PHE B N 1
ATOM 5895 C CA . PHE B 1 180 ? 15.539 36.688 16.906 1 80.69 180 PHE B CA 1
ATOM 5896 C C . PHE B 1 180 ? 14.312 37.562 16.703 1 80.69 180 PHE B C 1
ATOM 5898 O O . PHE B 1 180 ? 13.211 37.219 17.125 1 80.69 180 PHE B O 1
ATOM 5905 N N . ARG B 1 181 ? 14.508 38.656 16.094 1 83.62 181 ARG B N 1
ATOM 5906 C CA . ARG B 1 181 ? 13.383 39.531 15.805 1 83.62 181 ARG B CA 1
ATOM 5907 C C . ARG B 1 181 ? 12.406 38.875 14.844 1 83.62 181 ARG B C 1
ATOM 5909 O O . ARG B 1 181 ? 11.188 39.062 14.977 1 83.62 181 ARG B O 1
ATOM 5916 N N . ALA B 1 182 ? 12.945 38.156 13.992 1 85.81 182 ALA B N 1
ATOM 5917 C CA . ALA B 1 182 ? 12.109 37.469 13.023 1 85.81 182 ALA B CA 1
ATOM 5918 C C . ALA B 1 182 ? 11.281 36.375 13.703 1 85.81 182 ALA B C 1
ATOM 5920 O O . ALA B 1 182 ? 10.109 36.188 13.375 1 85.81 182 ALA B O 1
ATOM 5921 N N . LEU B 1 183 ? 11.875 35.719 14.664 1 86.88 183 LEU B N 1
ATOM 5922 C CA . LEU B 1 183 ? 11.18 34.656 15.383 1 86.88 183 LEU B CA 1
ATOM 5923 C C . LEU B 1 183 ? 10.07 35.25 16.266 1 86.88 183 LEU B C 1
ATOM 5925 O O . LEU B 1 183 ? 8.992 34.656 16.375 1 86.88 183 LEU B O 1
ATOM 5929 N N . LYS B 1 184 ? 10.398 36.312 16.828 1 88.69 184 LYS B N 1
ATOM 5930 C CA . LYS B 1 184 ? 9.398 36.969 17.672 1 88.69 184 LYS B CA 1
ATOM 5931 C C . LYS B 1 184 ? 8.211 37.469 16.844 1 88.69 184 LYS B C 1
ATOM 5933 O O . LYS B 1 184 ? 7.059 37.281 17.25 1 88.69 184 LYS B O 1
ATOM 5938 N N . LEU B 1 185 ? 8.508 38 15.758 1 90.06 185 LEU B N 1
ATOM 5939 C CA . LEU B 1 185 ? 7.445 38.5 14.875 1 90.06 185 LEU B CA 1
ATOM 5940 C C . LEU B 1 185 ? 6.637 37.312 14.312 1 90.06 185 LEU B C 1
ATOM 5942 O O . LEU B 1 185 ? 5.41 37.406 14.211 1 90.06 185 LEU B O 1
ATOM 5946 N N . LEU B 1 186 ? 7.316 36.312 13.969 1 91.12 186 LEU B N 1
ATOM 5947 C CA . LEU B 1 186 ? 6.637 35.125 13.438 1 91.12 186 LEU B CA 1
ATOM 5948 C C . LEU B 1 186 ? 5.691 34.531 14.469 1 91.12 186 LEU B C 1
ATOM 5950 O O . LEU B 1 186 ? 4.574 34.125 14.133 1 91.12 186 LEU B O 1
ATOM 5954 N N . LEU B 1 187 ? 6.125 34.438 15.695 1 92.69 187 LEU B N 1
ATOM 5955 C CA . LEU B 1 187 ? 5.293 33.906 16.766 1 92.69 187 LEU B CA 1
ATOM 5956 C C . LEU B 1 187 ? 4.023 34.719 16.938 1 92.69 187 LEU B C 1
ATOM 5958 O O . LEU B 1 187 ? 2.932 34.156 17.078 1 92.69 187 LEU B O 1
ATOM 5962 N N . LYS B 1 188 ? 4.215 36 16.875 1 93.38 188 LYS B N 1
ATOM 5963 C CA . LYS B 1 188 ? 3.059 36.906 17 1 93.38 188 LYS B CA 1
ATOM 5964 C C . LYS B 1 188 ? 2.096 36.719 15.836 1 93.38 188 LYS B C 1
ATOM 5966 O O . LYS B 1 188 ? 0.88 36.656 16.031 1 93.38 188 LYS B O 1
ATOM 5971 N N . ILE B 1 189 ? 2.6 36.562 14.672 1 93.38 189 ILE B N 1
ATOM 5972 C CA . ILE B 1 189 ? 1.776 36.406 13.477 1 93.38 189 ILE B CA 1
ATOM 5973 C C . ILE B 1 189 ? 1.041 35.062 13.523 1 93.38 189 ILE B C 1
ATOM 5975 O O . ILE B 1 189 ? -0.139 35 13.18 1 93.38 189 ILE B O 1
ATOM 5979 N N . LEU B 1 190 ? 1.741 34.031 13.961 1 94.44 190 LEU B N 1
ATOM 5980 C CA . LEU B 1 190 ? 1.137 32.688 14.039 1 94.44 190 LEU B CA 1
ATOM 5981 C C . LEU B 1 190 ? 0.001 32.688 15.062 1 94.44 190 LEU B C 1
ATOM 5983 O O . LEU B 1 190 ? -1.048 32.094 14.812 1 94.44 190 LEU B O 1
ATOM 5987 N N . LEU B 1 191 ? 0.195 33.344 16.172 1 95 191 LEU B N 1
ATOM 5988 C CA . LEU B 1 191 ? -0.819 33.406 17.219 1 95 191 LEU B CA 1
ATOM 5989 C C . LEU B 1 191 ? -2.039 34.188 16.75 1 95 191 LEU B C 1
ATOM 5991 O O . LEU B 1 191 ? -3.178 33.781 16.969 1 95 191 LEU B O 1
ATOM 5995 N N . LEU B 1 192 ? -1.778 35.25 16.062 1 95.31 192 LEU B N 1
ATOM 5996 C CA . LEU B 1 192 ? -2.877 36.062 15.555 1 95.31 192 LEU B CA 1
ATOM 5997 C C . LEU B 1 192 ? -3.619 35.344 14.438 1 95.31 192 LEU B C 1
ATOM 5999 O O . LEU B 1 192 ? -4.844 35.438 14.344 1 95.31 192 LEU B O 1
ATOM 6003 N N . TYR B 1 193 ? -2.875 34.656 13.594 1 95.38 193 TYR B N 1
ATOM 6004 C CA . TYR B 1 193 ? -3.477 33.906 12.516 1 95.38 193 TYR B CA 1
ATOM 6005 C C . TYR B 1 193 ? -4.414 32.812 13.07 1 95.38 193 TYR B C 1
ATOM 6007 O O . TYR B 1 193 ? -5.566 32.719 12.641 1 95.38 193 TYR B O 1
ATOM 6015 N N . SER B 1 194 ? -3.871 32.031 14.016 1 95 194 SER B N 1
ATOM 6016 C CA . SER B 1 194 ? -4.66 30.969 14.609 1 95 194 SER B CA 1
ATOM 6017 C C . SER B 1 194 ? -5.875 31.516 15.359 1 95 194 SER B C 1
ATOM 6019 O O . SER B 1 194 ? -6.977 30.969 15.25 1 95 194 SER B O 1
ATOM 6021 N N . PHE B 1 195 ? -5.734 32.625 16 1 95.06 195 PHE B N 1
ATOM 6022 C CA . PHE B 1 195 ? -6.809 33.188 16.812 1 95.06 195 PHE B CA 1
ATOM 6023 C C . PHE B 1 195 ? -7.883 33.812 15.906 1 95.06 195 PHE B C 1
ATOM 6025 O O . PHE B 1 195 ? -9.07 33.562 16.109 1 95.06 195 PHE B O 1
ATOM 6032 N N . PHE B 1 196 ? -7.535 34.531 14.914 1 95.06 196 PHE B N 1
ATOM 6033 C CA . PHE B 1 196 ? -8.508 35.25 14.086 1 95.06 196 PHE B CA 1
ATOM 6034 C C . PHE B 1 196 ? -9.312 34.281 13.234 1 95.06 196 PHE B C 1
ATOM 6036 O O . PHE B 1 196 ? -10.516 34.469 13.055 1 95.06 196 PHE B O 1
ATOM 6043 N N . TRP B 1 197 ? -8.703 33.281 12.711 1 95.38 197 TRP B N 1
ATOM 6044 C CA . TRP B 1 197 ? -9.438 32.312 11.914 1 95.38 197 TRP B CA 1
ATOM 6045 C C . TRP B 1 197 ? -10.461 31.562 12.766 1 95.38 197 TRP B C 1
ATOM 6047 O O . TRP B 1 197 ? -11.602 31.344 12.336 1 95.38 197 TRP B O 1
ATOM 6057 N N . GLN B 1 198 ? -10.023 31.219 13.969 1 95.25 198 GLN B N 1
ATOM 6058 C CA . GLN B 1 198 ? -10.938 30.469 14.844 1 95.25 198 GLN B CA 1
ATOM 6059 C C . GLN B 1 198 ? -12.023 31.391 15.406 1 95.25 198 GLN B C 1
ATOM 6061 O O . GLN B 1 198 ? -13.188 31.016 15.461 1 95.25 198 GLN B O 1
ATOM 6066 N N . PHE B 1 199 ? -11.648 32.625 15.727 1 95.38 199 PHE B N 1
ATOM 6067 C CA . PHE B 1 199 ? -12.594 33.562 16.328 1 95.38 199 PHE B CA 1
ATOM 6068 C C . PHE B 1 199 ? -13.641 34 15.312 1 95.38 199 PHE B C 1
ATOM 6070 O O . PHE B 1 199 ? -14.844 33.906 15.562 1 95.38 199 PHE B O 1
ATOM 6077 N N . LEU B 1 200 ? -13.211 34.469 14.203 1 94.94 200 LEU B N 1
ATOM 6078 C CA . LEU B 1 200 ? -14.125 34.938 13.172 1 94.94 200 LEU B CA 1
ATOM 6079 C C . LEU B 1 200 ? -14.938 33.781 12.594 1 94.94 200 LEU B C 1
ATOM 6081 O O . LEU B 1 200 ? -16.125 33.938 12.297 1 94.94 200 LEU B O 1
ATOM 6085 N N . GLY B 1 201 ? -14.32 32.656 12.445 1 95 201 GLY B N 1
ATOM 6086 C CA . GLY B 1 201 ? -15.031 31.5 11.93 1 95 201 GLY B CA 1
ATOM 6087 C C . GLY B 1 201 ? -16.109 30.984 12.875 1 95 201 GLY B C 1
ATOM 6088 O O . GLY B 1 201 ? -17.234 30.703 12.453 1 95 201 GLY B O 1
ATOM 6089 N N . CYS B 1 202 ? -15.773 30.922 14.133 1 94.88 202 CYS B N 1
ATOM 6090 C CA . CYS B 1 202 ? -16.703 30.406 15.125 1 94.88 202 CYS B CA 1
ATOM 6091 C C . CYS B 1 202 ? -17.891 31.359 15.312 1 94.88 202 CYS B C 1
ATOM 6093 O O . CYS B 1 202 ? -19.031 30.906 15.422 1 94.88 202 CYS B O 1
ATOM 6095 N N . ILE B 1 203 ? -17.625 32.656 15.289 1 94.12 203 ILE B N 1
ATOM 6096 C CA . ILE B 1 203 ? -18.688 33.625 15.477 1 94.12 203 ILE B CA 1
ATOM 6097 C C . ILE B 1 203 ? -19.609 33.625 14.25 1 94.12 203 ILE B C 1
ATOM 6099 O O . ILE B 1 203 ? -20.828 33.688 14.383 1 94.12 203 ILE B O 1
ATOM 6103 N N . SER B 1 204 ? -19.047 33.594 13.141 1 95.12 204 SER B N 1
ATOM 6104 C CA . SER B 1 204 ? -19.828 33.594 11.914 1 95.12 204 SER B CA 1
ATOM 6105 C C . SER B 1 204 ? -20.719 32.344 11.82 1 95.12 204 SER B C 1
ATOM 6107 O O . SER B 1 204 ? -21.891 32.438 11.453 1 95.12 204 SER B O 1
ATOM 6109 N N . LEU B 1 205 ? -20.188 31.203 12.133 1 94.19 205 LEU B N 1
ATOM 6110 C CA . LEU B 1 205 ? -20.953 29.969 12.078 1 94.19 205 LEU B CA 1
ATOM 6111 C C . LEU B 1 205 ? -22.016 29.938 13.164 1 94.19 205 LEU B C 1
ATOM 6113 O O . LEU B 1 205 ? -23.141 29.5 12.922 1 94.19 205 LEU B O 1
ATOM 6117 N N . GLY B 1 206 ? -21.672 30.391 14.383 1 91.38 206 GLY B N 1
ATOM 6118 C CA . GLY B 1 206 ? -22.641 30.453 15.461 1 91.38 206 GLY B CA 1
ATOM 6119 C C . GLY B 1 206 ? -23.812 31.375 15.156 1 91.38 206 GLY B C 1
ATOM 6120 O O . GLY B 1 206 ? -24.969 31.031 15.43 1 91.38 206 GLY B O 1
ATOM 6121 N N . LEU B 1 207 ? -23.531 32.5 14.562 1 91.56 207 LEU B N 1
ATOM 6122 C CA . LEU B 1 207 ? -24.578 33.469 14.211 1 91.56 207 LEU B CA 1
ATOM 6123 C C . LEU B 1 207 ? -25.5 32.906 13.133 1 91.56 207 LEU B C 1
ATOM 6125 O O . LEU B 1 207 ? -26.719 33.031 13.227 1 91.56 207 LEU B O 1
ATOM 6129 N N . TRP B 1 208 ? -24.922 32.281 12.188 1 91.81 208 TRP B N 1
ATOM 6130 C CA . TRP B 1 208 ? -25.734 31.734 11.094 1 91.81 208 TRP B CA 1
ATOM 6131 C C . TRP B 1 208 ? -26.609 30.578 11.578 1 91.81 208 TRP B C 1
ATOM 6133 O O . TRP B 1 208 ? -27.797 30.531 11.258 1 91.81 208 TRP B O 1
ATOM 6143 N N . ILE B 1 209 ? -26.016 29.672 12.328 1 87.69 209 ILE B N 1
ATOM 6144 C CA . ILE B 1 209 ? -26.766 28.5 12.773 1 87.69 209 ILE B CA 1
ATOM 6145 C C . ILE B 1 209 ? -27.859 28.906 13.742 1 87.69 209 ILE B C 1
ATOM 6147 O O . ILE B 1 209 ? -28.953 28.344 13.727 1 87.69 209 ILE B O 1
ATOM 6151 N N . ASN B 1 210 ? -27.578 29.859 14.602 1 86.62 210 ASN B N 1
ATOM 6152 C CA . ASN B 1 210 ? -28.578 30.328 15.555 1 86.62 210 ASN B CA 1
ATOM 6153 C C . ASN B 1 210 ? -29.734 31.047 14.852 1 86.62 210 ASN B C 1
ATOM 6155 O O . ASN B 1 210 ? -30.891 30.938 15.266 1 86.62 210 ASN B O 1
ATOM 6159 N N . ASN B 1 211 ? -29.438 31.719 13.781 1 87.5 211 ASN B N 1
ATOM 6160 C CA . ASN B 1 211 ? -30.469 32.5 13.086 1 87.5 211 ASN B CA 1
ATOM 6161 C C . ASN B 1 211 ? -31.297 31.609 12.148 1 87.5 211 ASN B C 1
ATOM 6163 O O . ASN B 1 211 ? -32.5 31.844 11.969 1 87.5 211 ASN B O 1
ATOM 6167 N N . ASN B 1 212 ? -30.719 30.672 11.516 1 83.44 212 ASN B N 1
ATOM 6168 C CA . ASN B 1 212 ? -31.438 29.859 10.531 1 83.44 212 ASN B CA 1
ATOM 6169 C C . ASN B 1 212 ? -32 28.578 11.156 1 83.44 212 ASN B C 1
ATOM 6171 O O . ASN B 1 212 ? -32.875 27.953 10.594 1 83.44 212 ASN B O 1
ATOM 6175 N N . LYS B 1 213 ? -31.703 28.219 12.367 1 70.31 213 LYS B N 1
ATOM 6176 C CA . LYS B 1 213 ? -32.188 27.109 13.188 1 70.31 213 LYS B CA 1
ATOM 6177 C C . LYS B 1 213 ? -32.469 25.875 12.328 1 70.31 213 LYS B C 1
ATOM 6179 O O . LYS B 1 213 ? -33.625 25.469 12.18 1 70.31 213 LYS B O 1
ATOM 6184 N N . PRO B 1 214 ? -31.406 25.328 11.648 1 67.81 214 PRO B N 1
ATOM 6185 C CA . PRO B 1 214 ? -31.703 24.125 10.883 1 67.81 214 PRO B CA 1
ATOM 6186 C C . PRO B 1 214 ? -32.281 23 11.75 1 67.81 214 PRO B C 1
ATOM 6188 O O . PRO B 1 214 ? -32.031 22.953 12.953 1 67.81 214 PRO B O 1
ATOM 6191 N N . ALA B 1 215 ? -33.469 22.281 11.367 1 57.16 215 ALA B N 1
ATOM 6192 C CA . ALA B 1 215 ? -34.188 21.25 12.102 1 57.16 215 ALA B CA 1
ATOM 6193 C C . ALA B 1 215 ? -33.25 20.156 12.594 1 57.16 215 ALA B C 1
ATOM 6195 O O . ALA B 1 215 ? -32.844 19.266 11.828 1 57.16 215 ALA B O 1
ATOM 6196 N N . LEU B 1 216 ? -32.469 20.516 13.617 1 61.72 216 LEU B N 1
ATOM 6197 C CA . LEU B 1 216 ? -31.531 19.5 14.094 1 61.72 216 LEU B CA 1
ATOM 6198 C C . LEU B 1 216 ? -32.156 18.688 15.227 1 61.72 216 LEU B C 1
ATOM 6200 O O . LEU B 1 216 ? -32.781 19.25 16.109 1 61.72 216 LEU B O 1
ATOM 6204 N N . ASP B 1 217 ? -32.75 17.531 14.984 1 55.44 217 ASP B N 1
ATOM 6205 C CA . ASP B 1 217 ? -33.469 16.703 15.953 1 55.44 217 ASP B CA 1
ATOM 6206 C C . ASP B 1 217 ? -32.812 16.766 17.328 1 55.44 217 ASP B C 1
ATOM 6208 O O . ASP B 1 217 ? -33.5 16.781 18.359 1 55.44 217 ASP B O 1
ATOM 6212 N N . ASN B 1 218 ? -31.594 16.469 17.562 1 55.59 218 ASN B N 1
ATOM 6213 C CA . ASN B 1 218 ? -30.953 16.281 18.859 1 55.59 218 ASN B CA 1
ATOM 6214 C C . ASN B 1 218 ? -29.969 17.391 19.172 1 55.59 218 ASN B C 1
ATOM 6216 O O . ASN B 1 218 ? -28.75 17.188 19.125 1 55.59 218 ASN B O 1
ATOM 6220 N N . SER B 1 219 ? -30.438 18.609 18.984 1 55.06 219 SER B N 1
ATOM 6221 C CA . SER B 1 219 ? -29.531 19.734 18.766 1 55.06 219 SER B CA 1
ATOM 6222 C C . SER B 1 219 ? -29.031 20.312 20.078 1 55.06 219 SER B C 1
ATOM 6224 O O . SER B 1 219 ? -29.812 20.703 20.938 1 55.06 219 SER B O 1
ATOM 6226 N N . PRO B 1 220 ? -27.828 19.984 20.516 1 63.06 220 PRO B N 1
ATOM 6227 C CA . PRO B 1 220 ? -27.203 20.812 21.562 1 63.06 220 PRO B CA 1
ATOM 6228 C C . PRO B 1 220 ? -27.375 22.312 21.312 1 63.06 220 PRO B C 1
ATOM 6230 O O . PRO B 1 220 ? -27.922 22.703 20.281 1 63.06 220 PRO B O 1
ATOM 6233 N N . ASN B 1 221 ? -27.047 23.172 22.234 1 81.75 221 ASN B N 1
ATOM 6234 C CA . ASN B 1 221 ? -26.953 24.625 22.109 1 81.75 221 ASN B CA 1
ATOM 6235 C C . ASN B 1 221 ? -26.359 25.016 20.75 1 81.75 221 ASN B C 1
ATOM 6237 O O . ASN B 1 221 ? -25.297 24.547 20.375 1 81.75 221 ASN B O 1
ATOM 6241 N N . LEU B 1 222 ? -27.234 25.609 19.969 1 85.44 222 LEU B N 1
ATOM 6242 C CA . LEU B 1 222 ? -26.922 25.969 18.594 1 85.44 222 LEU B CA 1
ATOM 6243 C C . LEU B 1 222 ? -25.641 26.797 18.531 1 85.44 222 LEU B C 1
ATOM 6245 O O . LEU B 1 222 ? -24.844 26.641 17.594 1 85.44 222 LEU B O 1
ATOM 6249 N N . TRP B 1 223 ? -25.422 27.609 19.516 1 88 223 TRP B N 1
ATOM 6250 C CA . TRP B 1 223 ? -24.188 28.391 19.547 1 88 223 TRP B CA 1
ATOM 6251 C C . TRP B 1 223 ? -22.984 27.469 19.781 1 88 223 TRP B C 1
ATOM 6253 O O . TRP B 1 223 ? -21.938 27.625 19.125 1 88 223 TRP B O 1
ATOM 6263 N N . TRP B 1 224 ? -23.203 26.562 20.688 1 90.94 224 TRP B N 1
ATOM 6264 C CA . TRP B 1 224 ? -22.125 25.625 21 1 90.94 224 TRP B CA 1
ATOM 6265 C C . TRP B 1 224 ? -21.812 24.75 19.797 1 90.94 224 TRP B C 1
ATOM 6267 O O . TRP B 1 224 ? -20.641 24.438 19.531 1 90.94 224 TRP B O 1
ATOM 6277 N N . LEU B 1 225 ? -22.781 24.453 19.047 1 90.19 225 LEU B N 1
ATOM 6278 C CA . LEU B 1 225 ? -22.594 23.656 17.828 1 90.19 225 LEU B CA 1
ATOM 6279 C C . LEU B 1 225 ? -21.75 24.422 16.812 1 90.19 225 LEU B C 1
ATOM 6281 O O . LEU B 1 225 ? -20.844 23.844 16.203 1 90.19 225 LEU B O 1
ATOM 6285 N N . GLY B 1 226 ? -22.047 25.672 16.656 1 91.19 226 GLY B N 1
ATOM 6286 C CA . GLY B 1 226 ? -21.297 26.484 15.703 1 91.19 226 GLY B CA 1
ATOM 6287 C C . GLY B 1 226 ? -19.844 26.672 16.109 1 91.19 226 GLY B C 1
ATOM 6288 O O . GLY B 1 226 ? -18.953 26.594 15.258 1 91.19 226 GLY B O 1
ATOM 6289 N N . ILE B 1 227 ? -19.609 26.875 17.391 1 92.94 227 ILE B N 1
ATOM 6290 C CA . ILE B 1 227 ? -18.266 27.078 17.891 1 92.94 227 ILE B CA 1
ATOM 6291 C C . ILE B 1 227 ? -17.469 25.781 17.766 1 92.94 227 ILE B C 1
ATOM 6293 O O . ILE B 1 227 ? -16.312 25.797 17.312 1 92.94 227 ILE B O 1
ATOM 6297 N N . PHE B 1 228 ? -18.125 24.703 18.109 1 93.94 228 PHE B N 1
ATOM 6298 C CA . PHE B 1 228 ? -17.438 23.422 18.047 1 93.94 228 PHE B CA 1
ATOM 6299 C C . PHE B 1 228 ? -17.094 23.047 16.609 1 93.94 228 PHE B C 1
ATOM 6301 O O . PHE B 1 228 ? -15.977 22.609 16.328 1 93.94 228 PHE B O 1
ATOM 6308 N N . ASN B 1 229 ? -18.016 23.219 15.719 1 93.12 229 ASN B N 1
ATOM 6309 C CA . ASN B 1 229 ? -17.781 22.906 14.312 1 93.12 229 ASN B CA 1
ATOM 6310 C C . ASN B 1 229 ? -16.719 23.797 13.703 1 93.12 229 ASN B C 1
ATOM 6312 O O . ASN B 1 229 ? -15.945 23.375 12.844 1 93.12 229 ASN B O 1
ATOM 6316 N N . GLY B 1 230 ? -16.703 25.016 14.102 1 94.69 230 GLY B N 1
ATOM 6317 C CA . GLY B 1 230 ? -15.688 25.922 13.602 1 94.69 230 GLY B CA 1
ATOM 6318 C C . GLY B 1 230 ? -14.281 25.531 14.008 1 94.69 230 GLY B C 1
ATOM 6319 O O . GLY B 1 230 ? -13.375 25.5 13.172 1 94.69 230 GLY B O 1
ATOM 6320 N N . VAL B 1 231 ? -14.148 25.25 15.281 1 95.75 231 VAL B N 1
ATOM 6321 C CA . VAL B 1 231 ? -12.836 24.844 15.789 1 95.75 231 VAL B CA 1
ATOM 6322 C C . VAL B 1 231 ? -12.43 23.516 15.188 1 95.75 231 VAL B C 1
ATOM 6324 O O . VAL B 1 231 ? -11.258 23.297 14.859 1 95.75 231 VAL B O 1
ATOM 6327 N N . SER B 1 232 ? -13.383 22.625 15.023 1 95.5 232 SER B N 1
ATOM 6328 C CA . SER B 1 232 ? -13.109 21.328 14.422 1 95.5 232 SER B CA 1
ATOM 6329 C C . SER B 1 232 ? -12.695 21.469 12.961 1 95.5 232 SER B C 1
ATOM 6331 O O . SER B 1 232 ? -11.805 20.766 12.484 1 95.5 232 SER B O 1
ATOM 6333 N N . ALA B 1 233 ? -13.297 22.359 12.25 1 95.81 233 ALA B N 1
ATOM 6334 C CA . ALA B 1 233 ? -12.969 22.562 10.844 1 95.81 233 ALA B CA 1
ATOM 6335 C C . ALA B 1 233 ? -11.586 23.172 10.688 1 95.81 233 ALA B C 1
ATOM 6337 O O . ALA B 1 233 ? -10.781 22.719 9.875 1 95.81 233 ALA B O 1
ATOM 6338 N N . PHE B 1 234 ? -11.281 24.203 11.492 1 96.5 234 PHE B N 1
ATOM 6339 C CA . PHE B 1 234 ? -9.992 24.875 11.367 1 96.5 234 PHE B CA 1
ATOM 6340 C C . PHE B 1 234 ? -8.852 23.953 11.773 1 96.5 234 PHE B C 1
ATOM 6342 O O . PHE B 1 234 ? -7.781 23.984 11.164 1 96.5 234 PHE B O 1
ATOM 6349 N N . ASN B 1 235 ? -9.086 23.141 12.766 1 95.62 235 ASN B N 1
ATOM 6350 C CA . ASN B 1 235 ? -8.039 22.25 13.258 1 95.62 235 ASN B CA 1
ATOM 6351 C C . ASN B 1 235 ? -8.094 20.891 12.578 1 95.62 235 ASN B C 1
ATOM 6353 O O . ASN B 1 235 ? -7.375 19.969 12.977 1 95.62 235 ASN B O 1
ATOM 6357 N N . ASN B 1 236 ? -8.898 20.719 11.609 1 94.56 236 ASN B N 1
ATOM 6358 C CA . ASN B 1 236 ? -8.984 19.562 10.742 1 94.56 236 ASN B CA 1
ATOM 6359 C C . ASN B 1 236 ? -9.273 18.281 11.539 1 94.56 236 ASN B C 1
ATOM 6361 O O . ASN B 1 236 ? -8.672 17.234 11.297 1 94.56 236 ASN B O 1
ATOM 6365 N N . SER B 1 237 ? -10.078 18.328 12.516 1 93.12 237 SER B N 1
ATOM 6366 C CA . SER B 1 237 ? -10.445 17.141 13.289 1 93.12 237 SER B CA 1
ATOM 6367 C C . SER B 1 237 ? -11.617 16.406 12.641 1 93.12 237 SER B C 1
ATOM 6369 O O . SER B 1 237 ? -11.602 15.172 12.555 1 93.12 237 SER B O 1
ATOM 6371 N N . GLY B 1 238 ? -12.664 17.078 12.18 1 92.12 238 GLY B N 1
ATOM 6372 C CA . GLY B 1 238 ? -13.812 16.469 11.531 1 92.12 238 GLY B CA 1
ATOM 6373 C C . GLY B 1 238 ? -14.867 16 12.508 1 92.12 238 GLY B C 1
ATOM 6374 O O . GLY B 1 238 ? -15.906 15.461 12.109 1 92.12 238 GLY B O 1
ATOM 6375 N N . MET B 1 239 ? -14.688 16.203 13.797 1 92.81 239 MET B N 1
ATOM 6376 C CA . MET B 1 239 ? -15.688 15.844 14.797 1 92.81 239 MET B CA 1
ATOM 6377 C C . MET B 1 239 ? -16.812 16.875 14.836 1 92.81 239 MET B C 1
ATOM 6379 O O . MET B 1 239 ? -16.562 18.078 14.727 1 92.81 239 MET B O 1
ATOM 6383 N N . SER B 1 240 ? -18 16.391 14.867 1 90.94 240 SER B N 1
ATOM 6384 C CA . SER B 1 240 ? -19.172 17.25 14.977 1 90.94 240 SER B CA 1
ATOM 6385 C C . SER B 1 240 ? -20.109 16.781 16.078 1 90.94 240 SER B C 1
ATOM 6387 O O . SER B 1 240 ? -20.094 15.609 16.453 1 90.94 240 SER B O 1
ATOM 6389 N N . LEU B 1 241 ? -20.844 17.688 16.609 1 90.12 241 LEU B N 1
ATOM 6390 C CA . LEU B 1 241 ? -21.781 17.359 17.672 1 90.12 241 LEU B CA 1
ATOM 6391 C C . LEU B 1 241 ? -23.078 16.812 17.094 1 90.12 241 LEU B C 1
ATOM 6393 O O . LEU B 1 241 ? -23.891 16.234 17.812 1 90.12 241 LEU B O 1
ATOM 6397 N N . ILE B 1 242 ? -23.203 17.031 15.797 1 88 242 ILE B N 1
ATOM 6398 C CA . ILE B 1 242 ? -24.312 16.391 15.094 1 88 242 ILE B CA 1
ATOM 6399 C C . ILE B 1 242 ? -23.906 15 14.633 1 88 242 ILE B C 1
ATOM 6401 O O . ILE B 1 242 ? -22.859 14.828 13.992 1 88 242 ILE B O 1
ATOM 6405 N N . ASP B 1 243 ? -24.641 14.078 14.961 1 86.56 243 ASP B N 1
ATOM 6406 C CA . ASP B 1 243 ? -24.297 12.688 14.695 1 86.56 243 ASP B CA 1
ATOM 6407 C C . ASP B 1 243 ? -24.188 12.43 13.188 1 86.56 243 ASP B C 1
ATOM 6409 O O . ASP B 1 243 ? -23.391 11.602 12.758 1 86.56 243 ASP B O 1
ATOM 6413 N N . THR B 1 244 ? -24.891 13.156 12.344 1 86.25 244 THR B N 1
ATOM 6414 C CA . THR B 1 244 ? -24.844 12.961 10.898 1 86.25 244 THR B CA 1
ATOM 6415 C C . THR B 1 244 ? -23.875 13.945 10.25 1 86.25 244 THR B C 1
ATOM 6417 O O . THR B 1 244 ? -23.938 14.164 9.039 1 86.25 244 THR B O 1
ATOM 6420 N N . SER B 1 245 ? -23.016 14.539 11.062 1 89.25 245 SER B N 1
ATOM 6421 C CA . SER B 1 245 ? -21.984 15.469 10.586 1 89.25 245 SER B CA 1
ATOM 6422 C C . SER B 1 245 ? -22.609 16.625 9.797 1 89.25 245 SER B C 1
ATOM 6424 O O . SER B 1 245 ? -23.469 17.328 10.305 1 89.25 245 SER B O 1
ATOM 6426 N N . MET B 1 246 ? -22.328 16.828 8.539 1 88.94 246 MET B N 1
ATOM 6427 C CA . MET B 1 246 ? -22.75 18.016 7.812 1 88.94 246 MET B CA 1
ATOM 6428 C C . MET B 1 246 ? -23.875 17.688 6.836 1 88.94 246 MET B C 1
ATOM 6430 O O . MET B 1 246 ? -24.203 18.484 5.965 1 88.94 246 MET B O 1
ATOM 6434 N N . VAL B 1 247 ? -24.578 16.547 7.055 1 88.06 247 VAL B N 1
ATOM 6435 C CA . VAL B 1 247 ? -25.656 16.094 6.164 1 88.06 247 VAL B CA 1
ATOM 6436 C C . VAL B 1 247 ? -26.828 17.078 6.238 1 88.06 247 VAL B C 1
ATOM 6438 O O . VAL B 1 247 ? -27.406 17.438 5.211 1 88.06 247 VAL B O 1
ATOM 6441 N N . PRO B 1 248 ? -27.141 17.625 7.426 1 86.88 248 PRO B N 1
ATOM 6442 C CA . PRO B 1 248 ? -28.25 18.562 7.496 1 86.88 248 PRO B CA 1
ATOM 6443 C C . PRO B 1 248 ? -27.906 19.922 6.867 1 86.88 248 PRO B C 1
ATOM 6445 O O . PRO B 1 248 ? -28.812 20.719 6.582 1 86.88 248 PRO B O 1
ATOM 6448 N N . PHE B 1 249 ? -26.672 20.219 6.559 1 88.88 249 PHE B N 1
ATOM 6449 C CA . PHE B 1 249 ? -26.234 21.5 6.035 1 88.88 249 PHE B CA 1
ATOM 6450 C C . PHE B 1 249 ? -25.953 21.422 4.543 1 88.88 249 PHE B C 1
ATOM 6452 O O . PHE B 1 249 ? -25.219 22.234 3.998 1 88.88 249 PHE B O 1
ATOM 6459 N N . GLN B 1 250 ? -26.516 20.484 3.85 1 88.5 250 GLN B N 1
ATOM 6460 C CA . GLN B 1 250 ? -26.234 20.234 2.436 1 88.5 250 GLN B CA 1
ATOM 6461 C C . GLN B 1 250 ? -26.656 21.438 1.586 1 88.5 250 GLN B C 1
ATOM 6463 O O . GLN B 1 250 ? -26.016 21.734 0.573 1 88.5 250 GLN B O 1
ATOM 6468 N N . ARG B 1 251 ? -27.688 22.156 2.059 1 87.31 251 ARG B N 1
ATOM 6469 C CA . ARG B 1 251 ? -28.219 23.25 1.256 1 87.31 251 ARG B CA 1
ATOM 6470 C C . ARG B 1 251 ? -27.75 24.594 1.788 1 87.31 251 ARG B C 1
ATOM 6472 O O . ARG B 1 251 ? -28.125 25.641 1.262 1 87.31 251 ARG B O 1
ATOM 6479 N N . SER B 1 252 ? -26.906 24.625 2.812 1 90.44 252 SER B N 1
ATOM 6480 C CA . SER B 1 252 ? -26.438 25.875 3.41 1 90.44 252 SER B CA 1
ATOM 6481 C C . SER B 1 252 ? -25.109 26.312 2.791 1 90.44 252 SER B C 1
ATOM 6483 O O . SER B 1 252 ? -24.047 25.859 3.213 1 90.44 252 SER B O 1
ATOM 6485 N N . TYR B 1 253 ? -25.156 27.266 1.865 1 92.25 253 TYR B N 1
ATOM 6486 C CA . TYR B 1 253 ? -23.984 27.734 1.136 1 92.25 253 TYR B CA 1
ATOM 6487 C C . TYR B 1 253 ? -22.984 28.375 2.078 1 92.25 253 TYR B C 1
ATOM 6489 O O . TYR B 1 253 ? -21.781 28.125 1.977 1 92.25 253 TYR B O 1
ATOM 6497 N N . PHE B 1 254 ? -23.5 29.172 2.996 1 93.38 254 PHE B N 1
ATOM 6498 C CA . PHE B 1 254 ? -22.625 29.938 3.863 1 93.38 254 PHE B CA 1
ATOM 6499 C C . PHE B 1 254 ? -21.812 29.016 4.762 1 93.38 254 PHE B C 1
ATOM 6501 O O . PHE B 1 254 ? -20.594 29.203 4.898 1 93.38 254 PHE B O 1
ATOM 6508 N N . VAL B 1 255 ? -22.469 28.047 5.32 1 93.44 255 VAL B N 1
ATOM 6509 C CA . VAL B 1 255 ? -21.812 27.141 6.25 1 93.44 255 VAL B CA 1
ATOM 6510 C C . VAL B 1 255 ? -20.75 26.312 5.512 1 93.44 255 VAL B C 1
ATOM 6512 O O . VAL B 1 255 ? -19.641 26.156 5.992 1 93.44 255 VAL B O 1
ATOM 6515 N N . LEU B 1 256 ? -21.031 25.844 4.316 1 94.44 256 LEU B N 1
ATOM 6516 C CA . LEU B 1 256 ? -20.125 25 3.555 1 94.44 256 LEU B CA 1
ATOM 6517 C C . LEU B 1 256 ? -18.906 25.781 3.084 1 94.44 256 LEU B C 1
ATOM 6519 O O . LEU B 1 256 ? -17.781 25.281 3.135 1 94.44 256 LEU B O 1
ATOM 6523 N N . ILE B 1 257 ? -19.078 26.953 2.682 1 95.44 257 ILE B N 1
ATOM 6524 C CA . ILE B 1 257 ? -17.984 27.766 2.182 1 95.44 257 ILE B CA 1
ATOM 6525 C C . ILE B 1 257 ? -17.078 28.188 3.342 1 95.44 257 ILE B C 1
ATOM 6527 O O . ILE B 1 257 ? -15.852 28.125 3.234 1 95.44 257 ILE B O 1
ATOM 6531 N N . THR B 1 258 ? -17.734 28.625 4.418 1 95.69 258 THR B N 1
ATOM 6532 C CA . THR B 1 258 ? -16.953 29.062 5.574 1 95.69 258 THR B CA 1
ATOM 6533 C C . THR B 1 258 ? -16.156 27.906 6.16 1 95.69 258 THR B C 1
ATOM 6535 O O . THR B 1 258 ? -14.953 28.047 6.395 1 95.69 258 THR B O 1
ATOM 6538 N N . MET B 1 259 ? -16.797 26.797 6.352 1 95.62 259 MET B N 1
ATOM 6539 C CA . MET B 1 259 ? -16.094 25.641 6.898 1 95.62 259 MET B CA 1
ATOM 6540 C C . MET B 1 259 ? -15.039 25.125 5.926 1 95.62 259 MET B C 1
ATOM 6542 O O . MET B 1 259 ? -13.961 24.703 6.34 1 95.62 259 MET B O 1
ATOM 6546 N N . GLY B 1 260 ? -15.336 25.156 4.617 1 95.69 260 GLY B N 1
ATOM 6547 C CA . GLY B 1 260 ? -14.352 24.75 3.623 1 95.69 260 GLY B CA 1
ATOM 6548 C C . GLY B 1 260 ? -13.102 25.609 3.654 1 95.69 260 GLY B C 1
ATOM 6549 O O . GLY B 1 260 ? -11.984 25.078 3.559 1 95.69 260 GLY B O 1
ATOM 6550 N N . LEU B 1 261 ? -13.297 26.844 3.836 1 95.88 261 LEU B N 1
ATOM 6551 C CA . LEU B 1 261 ? -12.172 27.766 3.904 1 95.88 261 LEU B CA 1
ATOM 6552 C C . LEU B 1 261 ? -11.352 27.531 5.172 1 95.88 261 LEU B C 1
ATOM 6554 O O . LEU B 1 261 ? -10.125 27.625 5.148 1 95.88 261 LEU B O 1
ATOM 6558 N N . MET B 1 262 ? -12.07 27.297 6.207 1 96.38 262 MET B N 1
ATOM 6559 C CA . MET B 1 262 ? -11.383 27.031 7.469 1 96.38 262 MET B CA 1
ATOM 6560 C C . MET B 1 262 ? -10.57 25.75 7.391 1 96.38 262 MET B C 1
ATOM 6562 O O . MET B 1 262 ? -9.453 25.688 7.914 1 96.38 262 MET B O 1
ATOM 6566 N N . ILE B 1 263 ? -11.07 24.719 6.715 1 95.69 263 ILE B N 1
ATOM 6567 C CA . ILE B 1 263 ? -10.352 23.469 6.539 1 95.69 263 ILE B CA 1
ATOM 6568 C C . ILE B 1 263 ? -9.07 23.719 5.75 1 95.69 263 ILE B C 1
ATOM 6570 O O . ILE B 1 263 ? -8 23.203 6.105 1 95.69 263 ILE B O 1
ATOM 6574 N N . LEU B 1 264 ? -9.156 24.484 4.723 1 95.88 264 LEU B N 1
ATOM 6575 C CA . LEU B 1 264 ? -8 24.797 3.891 1 95.88 264 LEU B CA 1
ATOM 6576 C C . LEU B 1 264 ? -6.969 25.594 4.676 1 95.88 264 LEU B C 1
ATOM 6578 O O . LEU B 1 264 ? -5.773 25.312 4.605 1 95.88 264 LEU B O 1
ATOM 6582 N N . ALA B 1 265 ? -7.422 26.516 5.465 1 95.62 265 ALA B N 1
ATOM 6583 C CA . ALA B 1 265 ? -6.543 27.422 6.199 1 95.62 265 ALA B CA 1
ATOM 6584 C C . ALA B 1 265 ? -5.848 26.703 7.352 1 95.62 265 ALA B C 1
ATOM 6586 O O . ALA B 1 265 ? -4.773 27.125 7.793 1 95.62 265 ALA B O 1
ATOM 6587 N N . GLY B 1 266 ? -6.395 25.672 7.75 1 93.69 266 GLY B N 1
ATOM 6588 C CA . GLY B 1 266 ? -5.875 25.016 8.938 1 93.69 266 GLY B CA 1
ATOM 6589 C C . GLY B 1 266 ? -4.762 24.031 8.641 1 93.69 266 GLY B C 1
ATOM 6590 O O . GLY B 1 266 ? -3.934 23.734 9.508 1 93.69 266 GLY B O 1
ATOM 6591 N N . ARG B 1 267 ? -4.785 23.453 7.414 1 91.56 267 ARG B N 1
ATOM 6592 C CA . ARG B 1 267 ? -3.795 22.406 7.188 1 91.56 267 ARG B CA 1
ATOM 6593 C C . ARG B 1 267 ? -3.229 22.469 5.773 1 91.56 267 ARG B C 1
ATOM 6595 O O . ARG B 1 267 ? -2.102 22.922 5.574 1 91.56 267 ARG B O 1
ATOM 6602 N N . THR B 1 268 ? -3.891 22.25 4.73 1 89.44 268 THR B N 1
ATOM 6603 C CA . THR B 1 268 ? -3.379 22.078 3.375 1 89.44 268 THR B CA 1
ATOM 6604 C C . THR B 1 268 ? -2.938 23.422 2.791 1 89.44 268 THR B C 1
ATOM 6606 O O . THR B 1 268 ? -1.918 23.5 2.104 1 89.44 268 THR B O 1
ATOM 6609 N N . ALA B 1 269 ? -3.666 24.453 3.088 1 93.94 269 ALA B N 1
ATOM 6610 C CA . ALA B 1 269 ? -3.324 25.75 2.518 1 93.94 269 ALA B CA 1
ATOM 6611 C C . ALA B 1 269 ? -2.639 26.641 3.551 1 93.94 269 ALA B C 1
ATOM 6613 O O . ALA B 1 269 ? -2.441 27.828 3.316 1 93.94 269 ALA B O 1
ATOM 6614 N N . PHE B 1 270 ? -2.266 26.125 4.672 1 93.44 270 PHE B N 1
ATOM 6615 C CA . PHE B 1 270 ? -1.669 26.906 5.746 1 93.44 270 PHE B CA 1
ATOM 6616 C C . PHE B 1 270 ? -0.387 27.594 5.277 1 93.44 270 PHE B C 1
ATOM 6618 O O . PHE B 1 270 ? -0.23 28.797 5.426 1 93.44 270 PHE B O 1
ATOM 6625 N N . PRO B 1 271 ? 0.486 26.828 4.629 1 91.31 271 PRO B N 1
ATOM 6626 C CA . PRO B 1 271 ? 1.721 27.484 4.195 1 91.31 271 PRO B CA 1
ATOM 6627 C C . PRO B 1 271 ? 1.476 28.562 3.141 1 91.31 271 PRO B C 1
ATOM 6629 O O . PRO B 1 271 ? 2.168 29.578 3.123 1 91.31 271 PRO B O 1
ATOM 6632 N N . ILE B 1 272 ? 0.557 28.375 2.352 1 93.56 272 ILE B N 1
ATOM 6633 C CA . ILE B 1 272 ? 0.246 29.328 1.286 1 93.56 272 ILE B CA 1
ATOM 6634 C C . ILE B 1 272 ? -0.406 30.578 1.877 1 93.56 272 ILE B C 1
ATOM 6636 O O . ILE B 1 272 ? -0.026 31.703 1.543 1 93.56 272 ILE B O 1
ATOM 6640 N N . PHE B 1 273 ? -1.378 30.391 2.779 1 95.19 273 PHE B N 1
ATOM 6641 C CA . PHE B 1 273 ? -2.055 31.516 3.414 1 95.19 273 PHE B CA 1
ATOM 6642 C C . PHE B 1 273 ? -1.092 32.281 4.305 1 95.19 273 PHE B C 1
ATOM 6644 O O . PHE B 1 273 ? -1.171 33.531 4.387 1 95.19 273 PHE B O 1
ATOM 6651 N N . LEU B 1 274 ? -0.248 31.578 4.934 1 93.19 274 LEU B N 1
ATOM 6652 C CA . LEU B 1 274 ? 0.733 32.25 5.781 1 93.19 274 LEU B CA 1
ATOM 6653 C C . LEU B 1 274 ? 1.66 33.125 4.953 1 93.19 274 LEU B C 1
ATOM 6655 O O . LEU B 1 274 ? 1.944 34.281 5.332 1 93.19 274 LEU B O 1
ATOM 6659 N N . ARG B 1 275 ? 2.105 32.656 3.854 1 92.81 275 ARG B N 1
ATOM 6660 C CA . ARG B 1 275 ? 2.967 33.438 2.986 1 92.81 275 ARG B CA 1
ATOM 6661 C C . ARG B 1 275 ? 2.217 34.656 2.424 1 92.81 275 ARG B C 1
ATOM 6663 O O . ARG B 1 275 ? 2.789 35.719 2.277 1 92.81 275 ARG B O 1
ATOM 6670 N N . LEU B 1 276 ? 1.009 34.438 2.123 1 93 276 LEU B N 1
ATOM 6671 C CA . LEU B 1 276 ? 0.196 35.531 1.61 1 93 276 LEU B CA 1
ATOM 6672 C C . LEU B 1 276 ? 0.037 36.625 2.66 1 93 276 LEU B C 1
ATOM 6674 O O . LEU B 1 276 ? 0.088 37.812 2.336 1 93 276 LEU B O 1
ATOM 6678 N N . VAL B 1 277 ? -0.154 36.219 3.881 1 93.25 277 VAL B N 1
ATOM 6679 C CA . VAL B 1 277 ? -0.289 37.188 4.973 1 93.25 277 VAL B CA 1
ATOM 6680 C C . VAL B 1 277 ? 1.022 37.938 5.156 1 93.25 277 VAL B C 1
ATOM 6682 O O . VAL B 1 277 ? 1.021 39.188 5.316 1 93.25 277 VAL B O 1
ATOM 6685 N N . LEU B 1 278 ? 2.166 37.25 5.09 1 92 278 LEU B N 1
ATOM 6686 C CA . LEU B 1 278 ? 3.475 37.875 5.23 1 92 278 LEU B CA 1
ATOM 6687 C C . LEU B 1 278 ? 3.752 38.812 4.07 1 92 278 LEU B C 1
ATOM 6689 O O . LEU B 1 278 ? 4.25 39.938 4.27 1 92 278 LEU B O 1
ATOM 6693 N N . TRP B 1 279 ? 3.367 38.406 2.928 1 90 279 TRP B N 1
ATOM 6694 C CA . TRP B 1 279 ? 3.559 39.219 1.737 1 90 279 TRP B CA 1
ATOM 6695 C C . TRP B 1 279 ? 2.699 40.469 1.801 1 90 279 TRP B C 1
ATOM 6697 O O . TRP B 1 279 ? 3.162 41.562 1.46 1 90 279 TRP B O 1
ATOM 6707 N N . SER B 1 280 ? 1.508 40.312 2.26 1 91.88 280 SER B N 1
ATOM 6708 C CA . SER B 1 280 ? 0.603 41.469 2.375 1 91.88 280 SER B CA 1
ATOM 6709 C C . SER B 1 280 ? 1.084 42.438 3.438 1 91.88 280 SER B C 1
ATOM 6711 O O . SER B 1 280 ? 0.94 43.656 3.279 1 91.88 280 SER B O 1
ATOM 6713 N N . LEU B 1 281 ? 1.63 41.938 4.484 1 90.81 281 LEU B N 1
ATOM 6714 C CA . LEU B 1 281 ? 2.148 42.812 5.543 1 90.81 281 LEU B CA 1
ATOM 6715 C C . LEU B 1 281 ? 3.344 43.625 5.051 1 90.81 281 LEU B C 1
ATOM 6717 O O . LEU B 1 281 ? 3.494 44.781 5.402 1 90.81 281 LEU B O 1
ATOM 6721 N N . VAL B 1 282 ? 4.176 42.969 4.219 1 88.38 282 VAL B N 1
ATOM 6722 C CA . VAL B 1 282 ? 5.32 43.688 3.652 1 88.38 282 VAL B CA 1
ATOM 6723 C C . VAL B 1 282 ? 4.84 44.781 2.723 1 88.38 282 VAL B C 1
ATOM 6725 O O . VAL B 1 282 ? 5.379 45.906 2.734 1 88.38 282 VAL B O 1
ATOM 6728 N N . LYS B 1 283 ? 3.805 44.5 2.021 1 89.06 283 LYS B N 1
ATOM 6729 C CA . LYS B 1 283 ? 3.264 45.5 1.096 1 89.06 283 LYS B CA 1
ATOM 6730 C C . LYS B 1 283 ? 2.617 46.656 1.848 1 89.06 283 LYS B C 1
ATOM 6732 O O . LYS B 1 283 ? 2.752 47.812 1.446 1 89.06 283 LYS B O 1
ATOM 6737 N N . ILE B 1 284 ? 1.959 46.312 2.863 1 89.25 284 ILE B N 1
ATOM 6738 C CA . ILE B 1 284 ? 1.308 47.344 3.668 1 89.25 284 ILE B CA 1
ATOM 6739 C C . ILE B 1 284 ? 2.361 48.219 4.352 1 89.25 284 ILE B C 1
ATOM 6741 O O . ILE B 1 284 ? 2.223 49.438 4.418 1 89.25 284 ILE B O 1
ATOM 6745 N N . MET B 1 285 ? 3.416 47.594 4.816 1 87 285 MET B N 1
ATOM 6746 C CA . MET B 1 285 ? 4.492 48.344 5.465 1 87 285 MET B CA 1
ATOM 6747 C C . MET B 1 285 ? 5.227 49.25 4.453 1 87 285 MET B C 1
ATOM 6749 O O . MET B 1 285 ? 5.66 50.344 4.785 1 87 285 MET B O 1
ATOM 6753 N N . ARG B 1 286 ? 5.293 48.719 3.283 1 83.75 286 ARG B N 1
ATOM 6754 C CA . ARG B 1 286 ? 5.914 49.5 2.227 1 83.75 286 ARG B CA 1
ATOM 6755 C C . ARG B 1 286 ? 5.066 50.719 1.895 1 83.75 286 ARG B C 1
ATOM 6757 O O . ARG B 1 286 ? 5.602 51.812 1.672 1 83.75 286 ARG B O 1
ATOM 6764 N N . LEU B 1 287 ? 3.805 50.531 1.956 1 87.44 287 LEU B N 1
ATOM 6765 C CA . LEU B 1 287 ? 2.887 51.625 1.652 1 87.44 287 LEU B CA 1
ATOM 6766 C C . LEU B 1 287 ? 2.877 52.656 2.775 1 87.44 287 LEU B C 1
ATOM 6768 O O . LEU B 1 287 ? 2.705 53.844 2.527 1 87.44 287 LEU B O 1
ATOM 6772 N N . MET B 1 288 ? 3.131 52.188 3.99 1 85.5 288 MET B N 1
ATOM 6773 C CA . MET B 1 288 ? 3.131 53.062 5.145 1 85.5 288 MET B CA 1
ATOM 6774 C C . MET B 1 288 ? 4.504 53.719 5.34 1 85.5 288 MET B C 1
ATOM 6776 O O . MET B 1 288 ? 4.668 54.594 6.188 1 85.5 288 MET B O 1
ATOM 6780 N N . GLY B 1 289 ? 5.453 53.438 4.559 1 72.25 289 GLY B N 1
ATOM 6781 C CA . GLY B 1 289 ? 6.777 54.031 4.602 1 72.25 289 GLY B CA 1
ATOM 6782 C C . GLY B 1 289 ? 7.641 53.5 5.727 1 72.25 289 GLY B C 1
ATOM 6783 O O . GLY B 1 289 ? 8.562 54.188 6.191 1 72.25 289 GLY B O 1
ATOM 6784 N N . ARG B 1 290 ? 7.277 52.438 6.324 1 72.06 290 ARG B N 1
ATOM 6785 C CA . ARG B 1 290 ? 8.023 51.875 7.449 1 72.06 290 ARG B CA 1
ATOM 6786 C C . ARG B 1 290 ? 8.797 50.625 7.035 1 72.06 290 ARG B C 1
ATOM 6788 O O . ARG B 1 290 ? 8.867 49.656 7.793 1 72.06 290 ARG B O 1
ATOM 6795 N N . GLU B 1 291 ? 9.148 50.531 5.777 1 65.38 291 GLU B N 1
ATOM 6796 C CA . GLU B 1 291 ? 9.875 49.375 5.254 1 65.38 291 GLU B CA 1
ATOM 6797 C C . GLU B 1 291 ? 11.188 49.156 6 1 65.38 291 GLU B C 1
ATOM 6799 O O . GLU B 1 291 ? 11.633 48 6.16 1 65.38 291 GLU B O 1
ATOM 6804 N N . TYR B 1 292 ? 11.656 50.219 6.516 1 61.09 292 TYR B N 1
ATOM 6805 C CA . TYR B 1 292 ? 12.977 50.188 7.137 1 61.09 292 TYR B CA 1
ATOM 6806 C C . TYR B 1 292 ? 12.859 50.062 8.648 1 61.09 292 TYR B C 1
ATOM 6808 O O . TYR B 1 292 ? 13.867 50.094 9.359 1 61.09 292 TYR B O 1
ATOM 6816 N N . ALA B 1 293 ? 11.688 49.875 9.047 1 71.75 293 ALA B N 1
ATOM 6817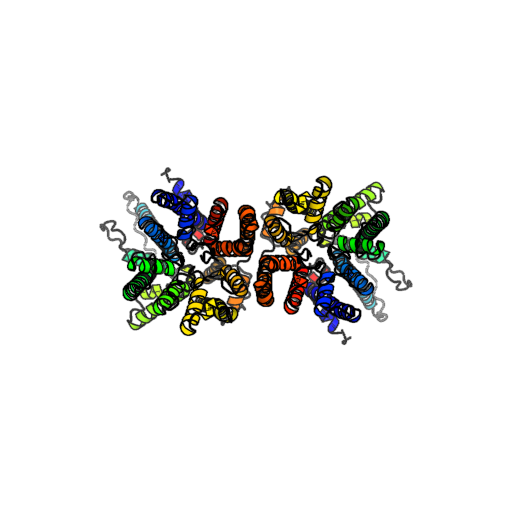 C CA . ALA B 1 293 ? 11.539 49.625 10.484 1 71.75 293 ALA B CA 1
ATOM 6818 C C . ALA B 1 293 ? 11.945 48.219 10.852 1 71.75 293 ALA B C 1
ATOM 6820 O O . ALA B 1 293 ? 12.148 47.375 9.977 1 71.75 293 ALA B O 1
ATOM 6821 N N . SER B 1 294 ? 12.281 48.094 12.062 1 76.25 294 SER B N 1
ATOM 6822 C CA . SER B 1 294 ? 12.773 46.812 12.586 1 76.25 294 SER B CA 1
ATOM 6823 C C . SER B 1 294 ? 11.859 45.688 12.195 1 76.25 294 SER B C 1
ATOM 6825 O O . SER B 1 294 ? 12.328 44.594 11.812 1 76.25 294 SER B O 1
ATOM 6827 N N . SER B 1 295 ? 10.57 46 12.078 1 81.31 295 SER B N 1
ATOM 6828 C CA . SER B 1 295 ? 9.609 44.969 11.734 1 81.31 295 SER B CA 1
ATOM 6829 C C . SER B 1 295 ? 9.641 44.656 10.234 1 81.31 295 SER B C 1
ATOM 6831 O O . SER B 1 295 ? 9.422 43.531 9.828 1 81.31 295 SER B O 1
ATOM 6833 N N . GLY B 1 296 ? 9.945 45.625 9.484 1 80.88 296 GLY B N 1
ATOM 6834 C CA . GLY B 1 296 ? 10.047 45.438 8.039 1 80.88 296 GLY B CA 1
ATOM 6835 C C . GLY B 1 296 ? 11.234 44.594 7.637 1 80.88 296 GLY B C 1
ATOM 6836 O O . GLY B 1 296 ? 11.117 43.75 6.758 1 80.88 296 GLY B O 1
ATOM 6837 N N . GLU B 1 297 ? 12.305 44.75 8.344 1 81.38 297 GLU B N 1
ATOM 6838 C CA . GLU B 1 297 ? 13.5 43.969 8.062 1 81.38 297 GLU B CA 1
ATOM 6839 C C . GLU B 1 297 ? 13.305 42.5 8.453 1 81.38 297 GLU B C 1
ATOM 6841 O O . GLU B 1 297 ? 13.773 41.594 7.75 1 81.38 297 GLU B O 1
ATOM 6846 N N . ALA B 1 298 ? 12.633 42.406 9.508 1 84.12 298 ALA B N 1
ATOM 6847 C CA . ALA B 1 298 ? 12.375 41.062 9.977 1 84.12 298 ALA B CA 1
ATOM 6848 C C . ALA B 1 298 ? 11.469 40.281 9.008 1 84.12 298 ALA B C 1
ATOM 6850 O O . ALA B 1 298 ? 11.68 39.125 8.742 1 84.12 298 ALA B O 1
ATOM 6851 N N . LEU B 1 299 ? 10.562 41.031 8.469 1 87.44 299 LEU B N 1
ATOM 6852 C CA . LEU B 1 299 ? 9.625 40.438 7.535 1 87.44 299 LEU B CA 1
ATOM 6853 C C . LEU B 1 299 ? 10.328 40.031 6.238 1 87.44 299 LEU B C 1
ATOM 6855 O O . LEU B 1 299 ? 10.055 38.969 5.676 1 87.44 299 LEU B O 1
ATOM 6859 N N . HIS B 1 300 ? 11.219 40.875 5.852 1 83.69 300 HIS B N 1
ATOM 6860 C CA . HIS B 1 300 ? 11.992 40.562 4.648 1 83.69 300 HIS B CA 1
ATOM 6861 C C . HIS B 1 300 ? 12.906 39.375 4.871 1 83.69 300 HIS B C 1
ATOM 6863 O O . HIS B 1 300 ? 13.117 38.562 3.961 1 83.69 300 HIS B O 1
ATOM 6869 N N . PHE B 1 301 ? 13.289 39.281 6.07 1 81.25 301 PHE B N 1
ATOM 6870 C CA . PHE B 1 301 ? 14.156 38.188 6.406 1 81.25 301 PHE B CA 1
ATOM 6871 C C . PHE B 1 301 ? 13.383 36.875 6.383 1 81.25 301 PHE B C 1
ATOM 6873 O O . PHE B 1 301 ? 13.891 35.844 5.898 1 81.25 301 PHE B O 1
ATOM 6880 N N . ILE B 1 302 ? 12.227 36.906 6.828 1 85.25 302 ILE B N 1
ATOM 6881 C CA . ILE B 1 302 ? 11.398 35.719 6.887 1 85.25 302 ILE B CA 1
ATOM 6882 C C . ILE B 1 302 ? 11.07 35.219 5.469 1 85.25 302 ILE B C 1
ATOM 6884 O O . ILE B 1 302 ? 11.094 34.031 5.188 1 85.25 302 ILE B O 1
ATOM 6888 N N . LEU B 1 303 ? 10.867 36.219 4.59 1 84.75 303 LEU B N 1
ATOM 6889 C CA . LEU B 1 303 ? 10.461 35.875 3.23 1 84.75 303 LEU B CA 1
ATOM 6890 C C . LEU B 1 303 ? 11.664 35.438 2.395 1 84.75 303 LEU B C 1
ATOM 6892 O O . LEU B 1 303 ? 11.523 34.625 1.473 1 84.75 303 LEU B O 1
ATOM 6896 N N . ASP B 1 304 ? 12.773 35.969 2.818 1 79.38 304 ASP B N 1
ATOM 6897 C CA . ASP B 1 304 ? 13.977 35.656 2.059 1 79.38 304 ASP B CA 1
ATOM 6898 C C . ASP B 1 304 ? 14.57 34.312 2.5 1 79.38 304 ASP B C 1
ATOM 6900 O O . ASP B 1 304 ? 15.141 33.594 1.688 1 79.38 304 ASP B O 1
ATOM 6904 N N . HIS B 1 305 ? 14.461 34.094 3.773 1 77.5 305 HIS B N 1
ATOM 6905 C CA . HIS B 1 305 ? 14.984 32.844 4.309 1 77.5 305 HIS B CA 1
ATOM 6906 C C . HIS B 1 305 ? 13.906 32.062 5.062 1 77.5 305 HIS B C 1
ATOM 6908 O O . HIS B 1 305 ? 14.047 31.797 6.258 1 77.5 305 HIS B O 1
ATOM 6914 N N . PRO B 1 306 ? 13 31.625 4.328 1 78.06 306 PRO B N 1
ATOM 6915 C CA . PRO B 1 306 ? 11.844 31.031 4.996 1 78.06 306 PRO B CA 1
ATOM 6916 C C . PRO B 1 306 ? 12.172 29.703 5.672 1 78.06 306 PRO B C 1
ATOM 6918 O O . PRO B 1 306 ? 11.695 29.438 6.773 1 78.06 306 PRO B O 1
ATOM 6921 N N . ARG B 1 307 ? 13.023 28.953 5.125 1 71.94 307 ARG B N 1
ATOM 6922 C CA . ARG B 1 307 ? 13.297 27.609 5.645 1 71.94 307 ARG B CA 1
ATOM 6923 C C . ARG B 1 307 ? 14.117 27.688 6.926 1 71.94 307 ARG B C 1
ATOM 6925 O O . ARG B 1 307 ? 14.078 26.766 7.75 1 71.94 307 ARG B O 1
ATOM 6932 N N . ARG B 1 308 ? 14.711 28.859 7.098 1 67.56 308 ARG B N 1
ATOM 6933 C CA . ARG B 1 308 ? 15.555 29.031 8.273 1 67.56 308 ARG B CA 1
ATOM 6934 C C . ARG B 1 308 ? 14.719 29.391 9.5 1 67.56 308 ARG B C 1
ATOM 6936 O O . ARG B 1 308 ? 15.102 29.078 10.633 1 67.56 308 ARG B O 1
ATOM 6943 N N . VAL B 1 309 ? 13.703 29.906 9.133 1 76.38 309 VAL B N 1
ATOM 6944 C CA . VAL B 1 309 ? 12.945 30.469 10.25 1 76.38 309 VAL B CA 1
ATOM 6945 C C . VAL B 1 309 ? 11.805 29.531 10.633 1 76.38 309 VAL B C 1
ATOM 6947 O O . VAL B 1 309 ? 11.555 29.297 11.82 1 76.38 309 VAL B O 1
ATOM 6950 N N . TYR B 1 310 ? 11.188 28.969 9.562 1 84.38 310 TYR B N 1
ATOM 6951 C CA . TYR B 1 310 ? 9.977 28.203 9.844 1 84.38 310 TYR B CA 1
ATOM 6952 C C . TYR B 1 310 ? 9.867 27 8.922 1 84.38 310 TYR B C 1
ATOM 6954 O O . TYR B 1 310 ? 10.094 27.109 7.715 1 84.38 310 TYR B O 1
ATOM 6962 N N . VAL B 1 311 ? 9.406 25.906 9.516 1 74.31 311 VAL B N 1
ATOM 6963 C CA . VAL B 1 311 ? 9.383 24.625 8.836 1 74.31 311 VAL B CA 1
ATOM 6964 C C . VAL B 1 311 ? 8.297 24.625 7.762 1 74.31 311 VAL B C 1
ATOM 6966 O O . VAL B 1 311 ? 8.445 24 6.711 1 74.31 311 VAL B O 1
ATOM 6969 N N . TYR B 1 312 ? 7.242 25.391 7.938 1 81.19 312 TYR B N 1
ATOM 6970 C CA . TYR B 1 312 ? 6.121 25.312 7.004 1 81.19 312 TYR B CA 1
ATOM 6971 C C . TYR B 1 312 ? 6.172 26.469 6.004 1 81.19 312 TYR B C 1
ATOM 6973 O O . TYR B 1 312 ? 5.215 26.688 5.266 1 81.19 312 TYR B O 1
ATOM 6981 N N . LEU B 1 313 ? 7.305 27.156 5.977 1 84.5 313 LEU B N 1
ATOM 6982 C CA . LEU B 1 313 ? 7.457 28.234 4.996 1 84.5 313 LEU B CA 1
ATOM 6983 C C . LEU B 1 313 ? 8.453 27.844 3.912 1 84.5 313 LEU B C 1
ATOM 6985 O O . LEU B 1 313 ? 9.602 27.5 4.211 1 84.5 313 LEU B O 1
ATOM 6989 N N . TRP B 1 314 ? 7.941 27.844 2.723 1 81.44 314 TRP B N 1
ATOM 6990 C CA . TRP B 1 314 ? 8.766 27.484 1.578 1 81.44 314 TRP B CA 1
ATOM 6991 C C . TRP B 1 314 ? 9.016 28.688 0.679 1 81.44 314 TRP B C 1
ATOM 6993 O O . TRP B 1 314 ? 8.32 29.703 0.776 1 81.44 314 TRP B O 1
ATOM 7003 N N . PRO B 1 315 ? 10.055 28.5 -0.08 1 81.44 315 PRO B N 1
ATOM 7004 C CA . PRO B 1 315 ? 10.32 29.594 -1.016 1 81.44 315 PRO B CA 1
ATOM 7005 C C . PRO B 1 315 ? 9.211 29.766 -2.057 1 81.44 315 PRO B C 1
ATOM 7007 O O . PRO B 1 315 ? 8.336 28.906 -2.174 1 81.44 315 PRO B O 1
ATOM 7010 N N . LYS B 1 316 ? 9.227 30.828 -2.781 1 85.12 316 LYS B N 1
ATOM 7011 C CA . LYS B 1 316 ? 8.172 31.219 -3.707 1 85.12 316 LYS B CA 1
ATOM 7012 C C . LYS B 1 316 ? 7.902 30.125 -4.727 1 85.12 316 LYS B C 1
ATOM 7014 O O . LYS B 1 316 ? 6.75 29.766 -4.984 1 85.12 316 LYS B O 1
ATOM 7019 N N . GLY B 1 317 ? 8.883 29.5 -5.309 1 82.06 317 GLY B N 1
ATOM 7020 C CA . GLY B 1 317 ? 8.719 28.453 -6.305 1 82.06 317 GLY B CA 1
ATOM 7021 C C . GLY B 1 317 ? 8.008 27.234 -5.766 1 82.06 317 GLY B C 1
ATOM 7022 O O . GLY B 1 317 ? 7.09 26.703 -6.406 1 82.06 317 GLY B O 1
ATOM 7023 N N . VAL B 1 318 ? 8.406 26.906 -4.617 1 83.12 318 VAL B N 1
ATOM 7024 C CA . VAL B 1 318 ? 7.836 25.703 -4.004 1 83.12 318 VAL B CA 1
ATOM 7025 C C . VAL B 1 318 ? 6.406 25.984 -3.547 1 83.12 318 VAL B C 1
ATOM 7027 O O . VAL B 1 318 ? 5.551 25.109 -3.59 1 83.12 318 VAL B O 1
ATOM 7030 N N . THR B 1 319 ? 6.176 27.219 -3.217 1 88.31 319 THR B N 1
ATOM 7031 C CA . THR B 1 319 ? 4.832 27.594 -2.787 1 88.31 319 THR B CA 1
ATOM 7032 C C . THR B 1 319 ? 3.852 27.516 -3.955 1 88.31 319 THR B C 1
ATOM 7034 O O . THR B 1 319 ? 2.715 27.062 -3.787 1 88.31 319 THR B O 1
ATOM 7037 N N . TRP B 1 320 ? 4.316 27.891 -5.082 1 89.19 320 TRP B N 1
ATOM 7038 C CA . TRP B 1 320 ? 3.463 27.797 -6.262 1 89.19 320 TRP B CA 1
ATOM 7039 C C . TRP B 1 320 ? 3.227 26.344 -6.652 1 89.19 320 TRP B C 1
ATOM 7041 O O . TRP B 1 320 ? 2.146 26 -7.133 1 89.19 320 TRP B O 1
ATOM 7051 N N . TYR B 1 321 ? 4.203 25.547 -6.422 1 86.06 321 TYR B N 1
ATOM 7052 C CA . TYR B 1 321 ? 4.051 24.125 -6.664 1 86.06 321 TYR B CA 1
ATOM 7053 C C . TYR B 1 321 ? 3.045 23.516 -5.695 1 86.06 321 TYR B C 1
ATOM 7055 O O . TYR B 1 321 ? 2.188 22.719 -6.102 1 86.06 321 TYR B O 1
ATOM 7063 N N . LEU B 1 322 ? 3.174 23.938 -4.48 1 89.31 322 LEU B N 1
ATOM 7064 C CA . LEU B 1 322 ? 2.25 23.422 -3.475 1 89.31 322 LEU B CA 1
ATOM 7065 C C . LEU B 1 322 ? 0.816 23.844 -3.791 1 89.31 322 LEU B C 1
ATOM 7067 O O . LEU B 1 322 ? -0.116 23.062 -3.592 1 89.31 322 LEU B O 1
ATOM 7071 N N . LEU B 1 323 ? 0.694 25 -4.277 1 93.25 323 LEU B N 1
ATOM 7072 C CA . LEU B 1 323 ? -0.631 25.484 -4.652 1 93.25 323 LEU B CA 1
ATOM 7073 C C . LEU B 1 323 ? -1.188 24.672 -5.824 1 93.25 323 LEU B C 1
ATOM 7075 O O . LEU B 1 323 ? -2.367 24.312 -5.828 1 93.25 323 LEU B O 1
ATOM 7079 N N . SER B 1 324 ? -0.346 24.375 -6.762 1 92.88 324 SER B N 1
ATOM 7080 C CA . SER B 1 324 ? -0.79 23.594 -7.918 1 92.88 324 SER B CA 1
ATOM 7081 C C . SER B 1 324 ? -1.202 22.188 -7.52 1 92.88 324 SER B C 1
ATOM 7083 O O . SER B 1 324 ? -2.203 21.656 -8.016 1 92.88 324 SER B O 1
ATOM 7085 N N . VAL B 1 325 ? -0.452 21.609 -6.633 1 89.94 325 VAL B N 1
ATOM 7086 C CA . VAL B 1 325 ? -0.771 20.266 -6.164 1 89.94 325 VAL B CA 1
ATOM 7087 C C . VAL B 1 325 ? -2.076 20.297 -5.375 1 89.94 325 VAL B C 1
ATOM 7089 O O . VAL B 1 325 ? -2.91 19.391 -5.512 1 89.94 325 VAL B O 1
ATOM 7092 N N . LEU B 1 326 ? -2.223 21.312 -4.566 1 93.5 326 LEU B N 1
ATOM 7093 C CA . LEU B 1 326 ? -3.438 21.453 -3.771 1 93.5 326 LEU B CA 1
ATOM 7094 C C . LEU B 1 326 ? -4.664 21.562 -4.672 1 93.5 326 LEU B C 1
ATOM 7096 O O . LEU B 1 326 ? -5.656 20.859 -4.457 1 93.5 326 LEU B O 1
ATOM 7100 N N . ILE B 1 327 ? -4.559 22.359 -5.676 1 95 327 ILE B N 1
ATOM 7101 C CA . ILE B 1 327 ? -5.676 22.562 -6.59 1 95 327 ILE B CA 1
ATOM 7102 C C . ILE B 1 327 ? -5.93 21.297 -7.391 1 95 327 ILE B C 1
ATOM 7104 O O . ILE B 1 327 ? -7.082 20.906 -7.602 1 95 327 ILE B O 1
ATOM 7108 N N . PHE B 1 328 ? -4.941 20.656 -7.773 1 94 328 PHE B N 1
ATOM 7109 C CA . PHE B 1 328 ? -5.062 19.438 -8.586 1 94 328 PHE B CA 1
ATOM 7110 C C . PHE B 1 328 ? -5.727 18.328 -7.789 1 94 328 PHE B C 1
ATOM 7112 O O . PHE B 1 328 ? -6.672 17.688 -8.266 1 94 328 PHE B O 1
ATOM 7119 N N . LEU B 1 329 ? -5.254 18.078 -6.598 1 93.44 329 LEU B N 1
ATOM 7120 C CA . LEU B 1 329 ? -5.781 16.984 -5.793 1 93.44 329 LEU B CA 1
ATOM 7121 C C . LEU B 1 329 ? -7.234 17.234 -5.406 1 93.44 329 LEU B C 1
ATOM 7123 O O . LEU B 1 329 ? -8.062 16.328 -5.445 1 93.44 329 LEU B O 1
ATOM 7127 N N . ASN B 1 330 ? -7.523 18.469 -5.074 1 95.81 330 ASN B N 1
ATOM 7128 C CA . ASN B 1 330 ? -8.906 18.797 -4.742 1 95.81 330 ASN B CA 1
ATOM 7129 C C . ASN B 1 330 ? -9.805 18.75 -5.973 1 95.81 330 ASN B C 1
ATOM 7131 O O . ASN B 1 330 ? -10.969 18.344 -5.883 1 95.81 330 ASN B O 1
ATOM 7135 N N . ALA B 1 331 ? -9.266 19.125 -7.07 1 96.44 331 ALA B N 1
ATOM 7136 C CA . ALA B 1 331 ? -10.039 19.109 -8.305 1 96.44 331 ALA B CA 1
ATOM 7137 C C . ALA B 1 331 ? -10.375 17.672 -8.719 1 96.44 331 ALA B C 1
ATOM 7139 O O . ALA B 1 331 ? -11.492 17.391 -9.148 1 96.44 331 ALA B O 1
ATOM 7140 N N . VAL B 1 332 ? -9.469 16.828 -8.562 1 94.69 332 VAL B N 1
ATOM 7141 C CA . VAL B 1 332 ? -9.68 15.438 -8.93 1 94.69 332 VAL B CA 1
ATOM 7142 C C . VAL B 1 332 ? -10.789 14.836 -8.062 1 94.69 332 VAL B C 1
ATOM 7144 O O . VAL B 1 332 ? -11.672 14.141 -8.57 1 94.69 332 VAL B O 1
ATOM 7147 N N . ASN B 1 333 ? -10.766 15.094 -6.812 1 95.44 333 ASN B N 1
ATOM 7148 C CA . ASN B 1 333 ? -11.797 14.586 -5.914 1 95.44 333 ASN B CA 1
ATOM 7149 C C . ASN B 1 333 ? -13.141 15.25 -6.168 1 95.44 333 ASN B C 1
ATOM 7151 O O . ASN B 1 333 ? -14.188 14.602 -6.078 1 95.44 333 ASN B O 1
ATOM 7155 N N . TRP B 1 334 ? -13.102 16.562 -6.512 1 96 334 TRP B N 1
ATOM 7156 C CA . TRP B 1 334 ? -14.32 17.312 -6.805 1 96 334 TRP B CA 1
ATOM 7157 C C . TRP B 1 334 ? -14.977 16.797 -8.086 1 96 334 TRP B C 1
ATOM 7159 O O . TRP B 1 334 ? -16.156 16.453 -8.086 1 96 334 TRP B O 1
ATOM 7169 N N . VAL B 1 335 ? -14.195 16.656 -9.125 1 94.94 335 VAL B N 1
ATOM 7170 C CA . VAL B 1 335 ? -14.703 16.172 -10.406 1 94.94 335 VAL B CA 1
ATOM 7171 C C . VAL B 1 335 ? -15.117 14.703 -10.273 1 94.94 335 VAL B C 1
ATOM 7173 O O . VAL B 1 335 ? -16.125 14.281 -10.852 1 94.94 335 VAL B O 1
ATOM 7176 N N . GLY B 1 336 ? -14.367 13.961 -9.516 1 93.62 336 GLY B N 1
ATOM 7177 C CA . GLY B 1 336 ? -14.75 12.578 -9.258 1 93.62 336 GLY B CA 1
ATOM 7178 C C . GLY B 1 336 ? -16.109 12.453 -8.586 1 93.62 336 GLY B C 1
ATOM 7179 O O . GLY B 1 336 ? -16.906 11.586 -8.945 1 93.62 336 GLY B O 1
ATOM 7180 N N . PHE B 1 337 ? -16.328 13.312 -7.641 1 93.81 337 PHE B N 1
ATOM 7181 C CA . PHE B 1 337 ? -17.609 13.297 -6.941 1 93.81 337 PHE B CA 1
ATOM 7182 C C . PHE B 1 337 ? -18.75 13.562 -7.906 1 93.81 337 PHE B C 1
ATOM 7184 O O . PHE B 1 337 ? -19.781 12.891 -7.852 1 93.81 337 PHE B O 1
ATOM 7191 N N . LEU B 1 338 ? -18.594 14.469 -8.836 1 92.06 338 LEU B N 1
ATOM 7192 C CA . LEU B 1 338 ? -19.656 14.852 -9.75 1 92.06 338 LEU B CA 1
ATOM 7193 C C . LEU B 1 338 ? -19.828 13.82 -10.859 1 92.06 338 LEU B C 1
ATOM 7195 O O . LEU B 1 338 ? -20.953 13.484 -11.242 1 92.06 338 LEU B O 1
ATOM 7199 N N . LEU B 1 339 ? -18.719 13.211 -11.297 1 89.38 339 LEU B N 1
ATOM 7200 C CA . LEU B 1 339 ? -18.766 12.297 -12.438 1 89.38 339 LEU B CA 1
ATOM 7201 C C . LEU B 1 339 ? -19.219 10.906 -12 1 89.38 339 LEU B C 1
ATOM 7203 O O . LEU B 1 339 ? -20.016 10.266 -12.688 1 89.38 339 LEU B O 1
ATOM 7207 N N . PHE B 1 340 ? -18.75 10.445 -10.922 1 88.5 340 PHE B N 1
ATOM 7208 C CA . PHE B 1 340 ? -19.062 9.086 -10.484 1 88.5 340 PHE B CA 1
ATOM 7209 C C . PHE B 1 340 ? -20.484 8.984 -9.969 1 88.5 340 PHE B C 1
ATOM 7211 O O . PHE B 1 340 ? -21.094 7.914 -10.023 1 88.5 340 PHE B O 1
ATOM 7218 N N . ASN B 1 341 ? -20.953 10.039 -9.477 1 83.88 341 ASN B N 1
ATOM 7219 C CA . ASN B 1 341 ? -22.281 9.961 -8.875 1 83.88 341 ASN B CA 1
ATOM 7220 C C . ASN B 1 341 ? -23.375 10.414 -9.844 1 83.88 341 ASN B C 1
ATOM 7222 O O . ASN B 1 341 ? -24.484 10.727 -9.43 1 83.88 341 ASN B O 1
ATOM 7226 N N . LEU B 1 342 ? -22.906 10.211 -11.086 1 82.81 342 LEU B N 1
ATOM 7227 C CA . LEU B 1 342 ? -23.938 10.445 -12.094 1 82.81 342 LEU B CA 1
ATOM 7228 C C . LEU B 1 342 ? -24.953 9.305 -12.109 1 82.81 342 LEU B C 1
ATOM 7230 O O . LEU B 1 342 ? -24.562 8.133 -12.125 1 82.81 342 LEU B O 1
ATOM 7234 N N . ASN B 1 343 ? -26.156 9.32 -11.734 1 80.44 343 ASN B N 1
ATOM 7235 C CA . ASN B 1 343 ? -27.219 8.336 -11.75 1 80.44 343 ASN B CA 1
ATOM 7236 C C . ASN B 1 343 ? -27.438 7.723 -10.375 1 80.44 343 ASN B C 1
ATOM 7238 O O . ASN B 1 343 ? -27.953 6.609 -10.258 1 80.44 343 ASN B O 1
ATOM 7242 N N . ASN B 1 344 ? -26.812 8.289 -9.445 1 85.56 344 ASN B N 1
ATOM 7243 C CA . ASN B 1 344 ? -27.094 7.883 -8.07 1 85.56 344 ASN B CA 1
ATOM 7244 C C . ASN B 1 344 ? -28.297 8.641 -7.492 1 85.56 344 ASN B C 1
ATOM 7246 O O . ASN B 1 344 ? -28.234 9.859 -7.332 1 85.56 344 ASN B O 1
ATOM 7250 N N . PRO B 1 345 ? -29.25 7.977 -7.238 1 83.75 345 PRO B N 1
ATOM 7251 C CA . PRO B 1 345 ? -30.469 8.641 -6.801 1 83.75 345 PRO B CA 1
ATOM 7252 C C . PRO B 1 345 ? -30.297 9.422 -5.5 1 83.75 345 PRO B C 1
ATOM 7254 O O . PRO B 1 345 ? -30.906 10.484 -5.32 1 83.75 345 PRO B O 1
ATOM 7257 N N . GLU B 1 346 ? -29.5 9.023 -4.625 1 82.31 346 GLU B N 1
ATOM 7258 C CA . GLU B 1 346 ? -29.328 9.703 -3.35 1 82.31 346 GLU B CA 1
ATOM 7259 C C . GLU B 1 346 ? -28.641 11.062 -3.543 1 82.31 346 GLU B C 1
ATOM 7261 O O . GLU B 1 346 ? -29 12.039 -2.883 1 82.31 346 GLU B O 1
ATOM 7266 N N . ILE B 1 347 ? -27.766 11.172 -4.465 1 83.62 347 ILE B N 1
ATOM 7267 C CA . ILE B 1 347 ? -27.031 12.414 -4.691 1 83.62 347 ILE B CA 1
ATOM 7268 C C . ILE B 1 347 ? -27.812 13.297 -5.656 1 83.62 347 ILE B C 1
ATOM 7270 O O . ILE B 1 347 ? -27.781 14.523 -5.547 1 83.62 347 ILE B O 1
ATOM 7274 N N . GLU B 1 348 ? -28.578 12.641 -6.496 1 84.75 348 GLU B N 1
ATOM 7275 C CA . GLU B 1 348 ? -29.359 13.406 -7.473 1 84.75 348 GLU B CA 1
ATOM 7276 C C . GLU B 1 348 ? -30.562 14.062 -6.824 1 84.75 348 GLU B C 1
ATOM 7278 O O . GLU B 1 348 ? -31.188 14.953 -7.414 1 84.75 348 GLU B O 1
ATOM 7283 N N . SER B 1 349 ? -30.797 13.617 -5.578 1 84 349 SER B N 1
ATOM 7284 C CA . SER B 1 349 ? -31.891 14.258 -4.859 1 84 349 SER B CA 1
ATOM 7285 C C . SER B 1 349 ? -31.516 15.672 -4.426 1 84 349 SER B C 1
ATOM 7287 O O . SER B 1 349 ? -32.375 16.5 -4.184 1 84 349 SER B O 1
ATOM 7289 N N . ILE B 1 350 ? -30.25 15.969 -4.379 1 85.75 350 ILE B N 1
ATOM 7290 C CA . ILE B 1 350 ? -29.766 17.312 -4.059 1 85.75 350 ILE B CA 1
ATOM 7291 C C . ILE B 1 350 ? -29.75 18.172 -5.316 1 85.75 350 ILE B C 1
ATOM 7293 O O . ILE B 1 350 ? -29.266 17.75 -6.363 1 85.75 350 ILE B O 1
ATOM 7297 N N . PRO B 1 351 ? -30.344 19.312 -5.238 1 89.06 351 PRO B N 1
ATOM 7298 C CA . PRO B 1 351 ? -30.344 20.188 -6.414 1 89.06 351 PRO B CA 1
ATOM 7299 C C . PRO B 1 351 ? -28.938 20.469 -6.941 1 89.06 351 PRO B C 1
ATOM 7301 O O . PRO B 1 351 ? -27.953 20.328 -6.203 1 89.06 351 PRO B O 1
ATOM 7304 N N . THR B 1 352 ? -28.781 20.844 -8.172 1 88.38 352 THR B N 1
ATOM 7305 C CA . THR B 1 352 ? -27.5 20.938 -8.867 1 88.38 352 THR B CA 1
ATOM 7306 C C . THR B 1 352 ? -26.594 21.969 -8.203 1 88.38 352 THR B C 1
ATOM 7308 O O . THR B 1 352 ? -25.391 21.734 -8.031 1 88.38 352 THR B O 1
ATOM 7311 N N . GLY B 1 353 ? -27.094 23.219 -7.844 1 88.56 353 GLY B N 1
ATOM 7312 C CA . GLY B 1 353 ? -26.281 24.219 -7.184 1 88.56 353 GLY B CA 1
ATOM 7313 C C . GLY B 1 353 ? -25.641 23.719 -5.898 1 88.56 353 GLY B C 1
ATOM 7314 O O . GLY B 1 353 ? -24.422 23.609 -5.805 1 88.56 353 GLY B O 1
ATOM 7315 N N . PRO B 1 354 ? -26.5 23.328 -5.023 1 90.44 354 PRO B N 1
ATOM 7316 C CA . PRO B 1 354 ? -25.984 22.781 -3.771 1 90.44 354 PRO B CA 1
ATOM 7317 C C . PRO B 1 354 ? -25.156 21.5 -3.982 1 90.44 354 PRO B C 1
ATOM 7319 O O . PRO B 1 354 ? -24.25 21.219 -3.205 1 90.44 354 PRO B O 1
ATOM 7322 N N . ARG B 1 355 ? -25.438 20.781 -5 1 91.88 355 ARG B N 1
ATOM 7323 C CA . ARG B 1 355 ? -24.719 19.531 -5.277 1 91.88 355 ARG B CA 1
ATOM 7324 C C . ARG B 1 355 ? -23.266 19.812 -5.625 1 91.88 355 ARG B C 1
ATOM 7326 O O . ARG B 1 355 ? -22.375 19.094 -5.184 1 91.88 355 ARG B O 1
ATOM 7333 N N . VAL B 1 356 ? -22.984 20.812 -6.398 1 93.06 356 VAL B N 1
ATOM 7334 C CA . VAL B 1 356 ? -21.625 21.172 -6.812 1 93.06 356 VAL B CA 1
ATOM 7335 C C . VAL B 1 356 ? -20.828 21.641 -5.598 1 93.06 356 VAL B C 1
ATOM 7337 O O . VAL B 1 356 ? -19.672 21.25 -5.426 1 93.06 356 VAL B O 1
ATOM 7340 N N . LEU B 1 357 ? -21.5 22.406 -4.773 1 93.94 357 LEU B N 1
ATOM 7341 C CA . LEU B 1 357 ? -20.812 22.891 -3.582 1 93.94 357 LEU B CA 1
ATOM 7342 C C . LEU B 1 357 ? -20.625 21.766 -2.568 1 93.94 357 LEU B C 1
ATOM 7344 O O . LEU B 1 357 ? -19.594 21.719 -1.883 1 93.94 357 LEU B O 1
ATOM 7348 N N . ALA B 1 358 ? -21.609 20.938 -2.488 1 93.19 358 ALA B N 1
ATOM 7349 C CA . ALA B 1 358 ? -21.484 19.766 -1.612 1 93.19 358 ALA B CA 1
ATOM 7350 C C . ALA B 1 358 ? -20.328 18.875 -2.049 1 93.19 358 ALA B C 1
ATOM 7352 O O . ALA B 1 358 ? -19.594 18.344 -1.212 1 93.19 358 ALA B O 1
ATOM 7353 N N . GLY B 1 359 ? -20.156 18.75 -3.393 1 93.69 359 GLY B N 1
ATOM 7354 C CA . GLY B 1 359 ? -19.031 17.984 -3.916 1 93.69 359 GLY B CA 1
ATOM 7355 C C . GLY B 1 359 ? -17.688 18.609 -3.598 1 93.69 359 GLY B C 1
ATOM 7356 O O . GLY B 1 359 ? -16.734 17.891 -3.27 1 93.69 359 GLY B O 1
ATOM 7357 N N . LEU B 1 360 ? -17.641 19.906 -3.658 1 94.88 360 LEU B N 1
ATOM 7358 C CA . LEU B 1 360 ? -16.406 20.609 -3.324 1 94.88 360 LEU B CA 1
ATOM 7359 C C . LEU B 1 360 ? -16.078 20.453 -1.842 1 94.88 360 LEU B C 1
ATOM 7361 O O . LEU B 1 360 ? -14.93 20.203 -1.478 1 94.88 360 LEU B O 1
ATOM 7365 N N . PHE B 1 361 ? -17.125 20.625 -1.034 1 95.5 361 PHE B N 1
ATOM 7366 C CA . PHE B 1 361 ? -16.938 20.469 0.405 1 95.5 361 PHE B CA 1
ATOM 7367 C C . PHE B 1 361 ? -16.453 19.078 0.751 1 95.5 361 PHE B C 1
ATOM 7369 O O . PHE B 1 361 ? -15.555 18.906 1.585 1 95.5 361 PHE B O 1
ATOM 7376 N N . GLN B 1 362 ? -17.031 18.078 0.113 1 94.62 362 GLN B N 1
ATOM 7377 C CA . GLN B 1 362 ? -16.625 16.703 0.373 1 94.62 362 GLN B CA 1
ATOM 7378 C C . GLN B 1 362 ? -15.18 16.469 -0.075 1 94.62 362 GLN B C 1
ATOM 7380 O O . GLN B 1 362 ? -14.445 15.711 0.567 1 94.62 362 GLN B O 1
ATOM 7385 N N . ALA B 1 363 ? -14.805 17.031 -1.181 1 95.25 363 ALA B N 1
ATOM 7386 C CA . ALA B 1 363 ? -13.438 16.906 -1.669 1 95.25 363 ALA B CA 1
ATOM 7387 C C . ALA B 1 363 ? -12.445 17.516 -0.679 1 95.25 363 ALA B C 1
ATOM 7389 O O . ALA B 1 363 ? -11.383 16.953 -0.428 1 95.25 363 ALA B O 1
ATOM 7390 N N . LEU B 1 364 ? -12.789 18.625 -0.113 1 94.75 364 LEU B N 1
ATOM 7391 C CA . LEU B 1 364 ? -11.938 19.266 0.878 1 94.75 364 LEU B CA 1
ATOM 7392 C C . LEU B 1 364 ? -11.875 18.453 2.162 1 94.75 364 LEU B C 1
ATOM 7394 O O . LEU B 1 364 ? -10.836 18.391 2.818 1 94.75 364 LEU B O 1
ATOM 7398 N N . SER B 1 365 ? -13 17.859 2.445 1 94.44 365 SER B N 1
ATOM 7399 C CA . SER B 1 365 ? -13.086 17.078 3.678 1 94.44 365 SER B CA 1
ATOM 7400 C C . SER B 1 365 ? -12.273 15.797 3.582 1 94.44 365 SER B C 1
ATOM 7402 O O . SER B 1 365 ? -11.742 15.312 4.586 1 94.44 365 SER B O 1
ATOM 7404 N N . ILE B 1 366 ? -12.117 15.258 2.391 1 94.25 366 ILE B N 1
ATOM 7405 C CA . ILE B 1 366 ? -11.359 14.031 2.191 1 94.25 366 ILE B CA 1
ATOM 7406 C C . ILE B 1 366 ? -9.867 14.312 2.334 1 94.25 366 ILE B C 1
ATOM 7408 O O . ILE B 1 366 ? -9.086 13.422 2.684 1 94.25 366 ILE B O 1
ATOM 7412 N N . ARG B 1 367 ? -9.555 15.57 2.023 1 91.06 367 ARG B N 1
ATOM 7413 C CA . ARG B 1 367 ? -8.164 15.992 2.211 1 91.06 367 ARG B CA 1
ATOM 7414 C C . ARG B 1 367 ? -7.977 16.656 3.57 1 91.06 367 ARG B C 1
ATOM 7416 O O . ARG B 1 367 ? -7.656 17.844 3.648 1 91.06 367 ARG B O 1
ATOM 7423 N N . PHE B 1 368 ? -8.367 16.016 4.633 1 87.25 368 PHE B N 1
ATOM 7424 C CA . PHE B 1 368 ? -8.039 16.297 6.023 1 87.25 368 PHE B CA 1
ATOM 7425 C C . PHE B 1 368 ? -9.148 17.109 6.68 1 87.25 368 PHE B C 1
ATOM 7427 O O . PHE B 1 368 ? -8.898 17.828 7.66 1 87.25 368 PHE B O 1
ATOM 7434 N N . GLY B 1 369 ? -10.305 17.156 6.254 1 90.06 369 GLY B N 1
ATOM 7435 C CA . GLY B 1 369 ? -11.414 17.797 6.941 1 90.06 369 GLY B CA 1
ATOM 7436 C C . GLY B 1 369 ? -12.195 16.859 7.828 1 90.06 369 GLY B C 1
ATOM 7437 O O . GLY B 1 369 ? -12.648 17.234 8.906 1 90.06 369 GLY B O 1
ATOM 7438 N N . GLY B 1 370 ? -12.469 15.68 7.355 1 91.25 370 GLY B N 1
ATOM 7439 C CA . GLY B 1 370 ? -13.055 14.602 8.141 1 91.25 370 GLY B CA 1
ATOM 7440 C C . GLY B 1 370 ? -14.57 14.656 8.188 1 91.25 370 GLY B C 1
ATOM 7441 O O . GLY B 1 370 ? -15.203 13.773 8.773 1 91.25 370 GLY B O 1
ATOM 7442 N N . PHE B 1 371 ? -15.188 15.688 7.633 1 93.12 371 PHE B N 1
ATOM 7443 C CA . PHE B 1 371 ? -16.641 15.82 7.621 1 93.12 371 PHE B CA 1
ATOM 7444 C C . PHE B 1 371 ? -17.234 15.07 6.43 1 93.12 371 PHE B C 1
ATOM 7446 O O . PHE B 1 371 ? -16.547 14.828 5.434 1 93.12 371 PHE B O 1
ATOM 7453 N N . HIS B 1 372 ? -18.406 14.578 6.652 1 91.81 372 HIS B N 1
ATOM 7454 C CA . HIS B 1 372 ? -19.109 13.992 5.516 1 91.81 372 HIS B CA 1
ATOM 7455 C C . HIS B 1 372 ? -20.453 14.664 5.277 1 91.81 372 HIS B C 1
ATOM 7457 O O . HIS B 1 372 ? -21.172 14.969 6.23 1 91.81 372 HIS B O 1
ATOM 7463 N N . ILE B 1 373 ? -20.672 15.031 4.098 1 90.88 373 ILE B N 1
ATOM 7464 C CA . ILE B 1 373 ? -21.906 15.727 3.709 1 90.88 373 ILE B CA 1
ATOM 7465 C C . ILE B 1 373 ? -22.938 14.711 3.234 1 90.88 373 ILE B C 1
ATOM 7467 O O . ILE B 1 373 ? -24.141 14.992 3.24 1 90.88 373 ILE B O 1
ATOM 7471 N N . THR B 1 374 ? -22.469 13.602 2.756 1 89.06 374 THR B N 1
ATOM 7472 C CA . THR B 1 374 ? -23.312 12.484 2.34 1 89.06 374 THR B CA 1
ATOM 7473 C C . THR B 1 374 ? -22.781 11.164 2.908 1 89.06 374 THR B C 1
ATOM 7475 O O . THR B 1 374 ? -21.625 11.086 3.326 1 89.06 374 THR B O 1
ATOM 7478 N N . ASN B 1 375 ? -23.688 10.281 3.021 1 89.81 375 ASN B N 1
ATOM 7479 C CA . ASN B 1 375 ? -23.234 8.969 3.467 1 89.81 375 ASN B CA 1
ATOM 7480 C C . ASN B 1 375 ? -22.25 8.344 2.469 1 89.81 375 ASN B C 1
ATOM 7482 O O . ASN B 1 375 ? -22.625 8.086 1.32 1 89.81 375 ASN B O 1
ATOM 7486 N N . ILE B 1 376 ? -21.078 8.109 2.951 1 92.12 376 ILE B N 1
ATOM 7487 C CA . ILE B 1 376 ? -19.984 7.652 2.098 1 92.12 376 ILE B CA 1
ATOM 7488 C C . ILE B 1 376 ? -20.312 6.258 1.557 1 92.12 376 ILE B C 1
ATOM 7490 O O . ILE B 1 376 ? -19.891 5.906 0.449 1 92.12 376 ILE B O 1
ATOM 7494 N N . ALA B 1 377 ? -21.094 5.441 2.33 1 89.38 377 ALA B N 1
ATOM 7495 C CA . ALA B 1 377 ? -21.438 4.078 1.931 1 89.38 377 ALA B CA 1
ATOM 7496 C C . ALA B 1 377 ? -22.328 4.078 0.694 1 89.38 377 ALA B C 1
ATOM 7498 O O . ALA B 1 377 ? -22.359 3.098 -0.057 1 89.38 377 ALA B O 1
ATOM 7499 N N . ASN B 1 378 ? -23.031 5.199 0.471 1 88.31 378 ASN B N 1
ATOM 7500 C CA . ASN B 1 378 ? -23.984 5.262 -0.636 1 88.31 378 ASN B CA 1
ATOM 7501 C C . ASN B 1 378 ? -23.344 5.848 -1.891 1 88.31 378 ASN B C 1
ATOM 7503 O O . ASN B 1 378 ? -23.969 5.887 -2.951 1 88.31 378 ASN B O 1
ATOM 7507 N N . LEU B 1 379 ? -22.156 6.191 -1.756 1 91.25 379 LEU B N 1
ATOM 7508 C CA . LEU B 1 379 ? -21.453 6.734 -2.912 1 91.25 379 LEU B CA 1
ATOM 7509 C C . LEU B 1 379 ? -20.984 5.617 -3.844 1 91.25 379 LEU B C 1
ATOM 7511 O O . LEU B 1 379 ? -20.969 4.449 -3.453 1 91.25 379 LEU B O 1
ATOM 7515 N N . HIS B 1 380 ? -20.781 6.051 -5.07 1 92.06 380 HIS B N 1
ATOM 7516 C CA . HIS B 1 380 ? -20.25 5.105 -6.047 1 92.06 380 HIS B CA 1
ATOM 7517 C C . HIS B 1 380 ? -18.969 4.461 -5.547 1 92.06 380 HIS B C 1
ATOM 7519 O O . HIS B 1 380 ? -18.125 5.133 -4.961 1 92.06 380 HIS B O 1
ATOM 7525 N N . ILE B 1 381 ? -18.812 3.133 -5.754 1 92.25 381 ILE B N 1
ATOM 7526 C CA . ILE B 1 381 ? -17.703 2.355 -5.207 1 92.25 381 ILE B CA 1
ATOM 7527 C C . ILE B 1 381 ? -16.375 2.869 -5.777 1 92.25 381 ILE B C 1
ATOM 7529 O O . ILE B 1 381 ? -15.367 2.896 -5.078 1 92.25 381 ILE B O 1
ATOM 7533 N N . GLY B 1 382 ? -16.406 3.254 -7.098 1 93.06 382 GLY B N 1
ATOM 7534 C CA . GLY B 1 382 ? -15.211 3.832 -7.684 1 93.06 382 GLY B CA 1
ATOM 7535 C C . GLY B 1 382 ? -14.734 5.082 -6.969 1 93.06 382 GLY B C 1
ATOM 7536 O O . GLY B 1 382 ? -13.531 5.305 -6.82 1 93.06 382 GLY B O 1
ATOM 7537 N N . LEU B 1 383 ? -15.664 5.879 -6.52 1 94.69 383 LEU B N 1
ATOM 7538 C CA . LEU B 1 383 ? -15.336 7.09 -5.781 1 94.69 383 LEU B CA 1
ATOM 7539 C C . LEU B 1 383 ? -14.758 6.754 -4.41 1 94.69 383 LEU B C 1
ATOM 7541 O O . LEU B 1 383 ? -13.852 7.43 -3.928 1 94.69 383 LEU B O 1
ATOM 7545 N N . GLN B 1 384 ? -15.273 5.742 -3.768 1 95 384 GLN B N 1
ATOM 7546 C CA . GLN B 1 384 ? -14.758 5.328 -2.467 1 95 384 GLN B CA 1
ATOM 7547 C C . GLN B 1 384 ? -13.297 4.898 -2.564 1 95 384 GLN B C 1
ATOM 7549 O O . GLN B 1 384 ? -12.5 5.199 -1.679 1 95 384 GLN B O 1
ATOM 7554 N N . VAL B 1 385 ? -12.961 4.207 -3.627 1 95.94 385 VAL B N 1
ATOM 7555 C CA . VAL B 1 385 ? -11.578 3.801 -3.83 1 95.94 385 VAL B CA 1
ATOM 7556 C C . VAL B 1 385 ? -10.703 5.031 -4.074 1 95.94 385 VAL B C 1
ATOM 7558 O O . VAL B 1 385 ? -9.594 5.125 -3.551 1 95.94 385 VAL B O 1
ATOM 7561 N N . LEU B 1 386 ? -11.219 5.918 -4.848 1 96 386 LEU B N 1
ATOM 7562 C CA . LEU B 1 386 ? -10.492 7.164 -5.086 1 96 386 LEU B CA 1
ATOM 7563 C C . LEU B 1 386 ? -10.227 7.895 -3.773 1 96 386 LEU B C 1
ATOM 7565 O O . LEU B 1 386 ? -9.141 8.445 -3.578 1 96 386 LEU B O 1
ATOM 7569 N N . TYR B 1 387 ? -11.211 7.914 -2.908 1 95.94 387 TYR B N 1
ATOM 7570 C CA . TYR B 1 387 ? -11.062 8.57 -1.612 1 95.94 387 TYR B CA 1
ATOM 7571 C C . TYR B 1 387 ? -9.977 7.895 -0.784 1 95.94 387 TYR B C 1
ATOM 7573 O O . TYR B 1 387 ? -9.211 8.562 -0.086 1 95.94 387 TYR B O 1
ATOM 7581 N N . VAL B 1 388 ? -9.883 6.551 -0.869 1 95.06 388 VAL B N 1
ATOM 7582 C CA . VAL B 1 388 ? -8.844 5.828 -0.137 1 95.06 388 VAL B CA 1
ATOM 7583 C C . VAL B 1 388 ? -7.465 6.25 -0.638 1 95.06 388 VAL B C 1
ATOM 7585 O O . VAL B 1 388 ? -6.559 6.5 0.16 1 95.06 388 VAL B O 1
ATOM 7588 N N . ILE B 1 389 ? -7.316 6.387 -1.91 1 92.94 389 ILE B N 1
ATOM 7589 C CA . ILE B 1 389 ? -6.047 6.777 -2.512 1 92.94 389 ILE B CA 1
ATOM 7590 C C . ILE B 1 389 ? -5.707 8.211 -2.115 1 92.94 389 ILE B C 1
ATOM 7592 O O . ILE B 1 389 ? -4.566 8.516 -1.767 1 92.94 389 ILE B O 1
ATOM 7596 N N . ALA B 1 390 ? -6.73 9.055 -2.152 1 93.5 390 ALA B N 1
ATOM 7597 C CA . ALA B 1 390 ? -6.52 10.461 -1.815 1 93.5 390 ALA B CA 1
ATOM 7598 C C . ALA B 1 390 ? -6.09 10.617 -0.36 1 93.5 390 ALA B C 1
ATOM 7600 O O . ALA B 1 390 ? -5.262 11.469 -0.04 1 93.5 390 ALA B O 1
ATOM 7601 N N . MET B 1 391 ? -6.633 9.789 0.498 1 93.25 391 MET B N 1
ATOM 7602 C CA . MET B 1 391 ? -6.324 9.891 1.92 1 93.25 391 MET B CA 1
ATOM 7603 C C . MET B 1 391 ? -4.902 9.414 2.203 1 93.25 391 MET B C 1
ATOM 7605 O O . MET B 1 391 ? -4.312 9.773 3.221 1 93.25 391 MET B O 1
ATOM 7609 N N . LEU B 1 392 ? -4.332 8.57 1.357 1 88.56 392 LEU B N 1
ATOM 7610 C CA . LEU B 1 392 ? -2.984 8.055 1.556 1 88.56 392 LEU B CA 1
ATOM 7611 C C . LEU B 1 392 ? -1.937 9.086 1.166 1 88.56 392 LEU B C 1
ATOM 7613 O O . LEU B 1 392 ? -0.803 9.047 1.647 1 88.56 392 LEU B O 1
ATOM 7617 N N . ILE B 1 393 ? -2.299 10.016 0.347 1 85.44 393 ILE B N 1
ATOM 7618 C CA . ILE B 1 393 ? -1.362 11.023 -0.131 1 85.44 393 ILE B CA 1
ATOM 7619 C C . ILE B 1 393 ? -1.08 12.031 0.981 1 85.44 393 ILE B C 1
ATOM 7621 O O . ILE B 1 393 ? -2.004 12.508 1.645 1 85.44 393 ILE B O 1
ATOM 7625 N N . LEU B 1 394 ? 0.183 12.305 1.153 1 78.12 394 LEU B N 1
ATOM 7626 C CA . LEU B 1 394 ? 0.595 13.25 2.186 1 78.12 394 LEU B CA 1
ATOM 7627 C C . LEU B 1 394 ? 0.109 14.656 1.859 1 78.12 394 LEU B C 1
ATOM 7629 O O . LEU B 1 394 ? -0.166 14.969 0.699 1 78.12 394 LEU B O 1
ATOM 7633 N N . THR B 1 395 ? -0.053 15.391 2.908 1 76.19 395 THR B N 1
ATOM 7634 C CA . THR B 1 395 ? -0.5 16.766 2.734 1 76.19 395 THR B CA 1
ATOM 7635 C C . THR B 1 395 ? 0.485 17.547 1.872 1 76.19 395 THR B C 1
ATOM 7637 O O . THR B 1 395 ? 0.078 18.281 0.974 1 76.19 395 THR B O 1
ATOM 7640 N N . TYR B 1 396 ? 1.795 17.375 2.199 1 74.5 396 TYR B N 1
ATOM 7641 C CA . TYR B 1 396 ? 2.842 18.062 1.447 1 74.5 396 TYR B CA 1
ATOM 7642 C C . TYR B 1 396 ? 3.793 17.062 0.803 1 74.5 396 TYR B C 1
ATOM 7644 O O . TYR B 1 396 ? 4.77 16.641 1.425 1 74.5 396 TYR B O 1
ATOM 7652 N N . PRO B 1 397 ? 3.402 16.734 -0.367 1 66.75 397 PRO B N 1
ATOM 7653 C CA . PRO B 1 397 ? 4.238 15.711 -1.008 1 66.75 397 PRO B CA 1
ATOM 7654 C C . PRO B 1 397 ? 5.613 16.25 -1.402 1 66.75 397 PRO B C 1
ATOM 7656 O O . PRO B 1 397 ? 5.969 16.234 -2.584 1 66.75 397 PRO B O 1
ATOM 7659 N N . ILE B 1 398 ? 6.258 17.094 -0.528 1 59.34 398 ILE B N 1
ATOM 7660 C CA . ILE B 1 398 ? 7.609 17.594 -0.729 1 59.34 398 ILE B CA 1
ATOM 7661 C C . ILE B 1 398 ? 8.539 17.031 0.337 1 59.34 398 ILE B C 1
ATOM 7663 O O . ILE B 1 398 ? 8.148 16.875 1.496 1 59.34 398 ILE B O 1
ATOM 7667 N N . ARG B 1 399 ? 9.539 16.203 -0.069 1 50.69 399 ARG B N 1
ATOM 7668 C CA . ARG B 1 399 ? 10.477 15.688 0.922 1 50.69 399 ARG B CA 1
ATOM 7669 C C . ARG B 1 399 ? 11.125 16.828 1.701 1 50.69 399 ARG B C 1
ATOM 7671 O O . ARG B 1 399 ? 11.711 17.734 1.108 1 50.69 399 ARG B O 1
ATOM 7678 N N . LEU B 1 400 ? 10.688 17.234 2.744 1 46.53 400 LEU B N 1
ATOM 7679 C CA . LEU B 1 400 ? 11.367 18.25 3.533 1 46.53 400 LEU B CA 1
ATOM 7680 C C . LEU B 1 400 ? 12.82 17.859 3.797 1 46.53 400 LEU B C 1
ATOM 7682 O O . LEU B 1 400 ? 13.086 16.953 4.594 1 46.53 400 LEU B O 1
ATOM 7686 N N . GLY B 1 401 ? 13.641 17.375 2.703 1 39.5 401 GLY B N 1
ATOM 7687 C CA . GLY B 1 401 ? 15.031 17.109 3.035 1 39.5 401 GLY B CA 1
ATOM 7688 C C . GLY B 1 401 ? 15.719 18.266 3.73 1 39.5 401 GLY B C 1
ATOM 7689 O O . GLY B 1 401 ? 15.797 19.359 3.18 1 39.5 401 GLY B O 1
ATOM 7690 N N . VAL B 1 402 ? 15.609 18.297 4.898 1 40.44 402 VAL B N 1
ATOM 7691 C CA . VAL B 1 402 ? 16.375 19.234 5.715 1 40.44 402 VAL B CA 1
ATOM 7692 C C . VAL B 1 402 ? 17.828 19.266 5.25 1 40.44 402 VAL B C 1
ATOM 7694 O O . VAL B 1 402 ? 18.5 20.281 5.383 1 40.44 402 VAL B O 1
ATOM 7697 N N . ARG B 1 403 ? 18.359 18.156 4.637 1 38.44 403 ARG B N 1
ATOM 7698 C CA . ARG B 1 403 ? 19.812 18.125 4.539 1 38.44 403 ARG B CA 1
ATOM 7699 C C . ARG B 1 403 ? 20.312 19.141 3.525 1 38.44 403 ARG B C 1
ATOM 7701 O O . ARG B 1 403 ? 21.375 19.75 3.715 1 38.44 403 ARG B O 1
ATOM 7708 N N . ARG B 1 404 ? 19.703 19.172 2.416 1 38.09 404 ARG B N 1
ATOM 7709 C CA . ARG B 1 404 ? 20.422 19.938 1.393 1 38.09 404 ARG B CA 1
ATOM 7710 C C . ARG B 1 404 ? 20.266 21.438 1.617 1 38.09 404 ARG B C 1
ATOM 7712 O O . ARG B 1 404 ? 21.016 22.234 1.06 1 38.09 404 ARG B O 1
ATOM 7719 N N . THR B 1 405 ? 19.281 21.781 2.285 1 37.34 405 THR B N 1
ATOM 7720 C CA . THR B 1 405 ? 19.25 23.234 2.445 1 37.34 405 THR B CA 1
ATOM 7721 C C . THR B 1 405 ? 20.422 23.703 3.305 1 37.34 405 THR B C 1
ATOM 7723 O O . THR B 1 405 ? 20.766 24.891 3.295 1 37.34 405 THR B O 1
ATOM 7726 N N . ASN B 1 406 ? 20.953 22.734 4.059 1 35.81 406 ASN B N 1
ATOM 7727 C CA . ASN B 1 406 ? 22.188 23.125 4.73 1 35.81 406 ASN B CA 1
ATOM 7728 C C . ASN B 1 406 ? 23.344 23.25 3.74 1 35.81 406 ASN B C 1
ATOM 7730 O O . ASN B 1 406 ? 24.25 24.062 3.945 1 35.81 406 ASN B O 1
ATOM 7734 N N . VAL B 1 407 ? 23.328 22.484 2.721 1 36.72 407 VAL B N 1
ATOM 7735 C CA . VAL B 1 407 ? 24.453 22.609 1.804 1 36.72 407 VAL B CA 1
ATOM 7736 C C . VAL B 1 407 ? 24.375 23.922 1.044 1 36.72 407 VAL B C 1
ATOM 7738 O O . VAL B 1 407 ? 25.391 24.578 0.799 1 36.72 407 VAL B O 1
ATOM 7741 N N . TYR B 1 408 ? 23.234 24.297 0.733 1 34.16 408 TYR B N 1
ATOM 7742 C CA . TYR B 1 408 ? 23.219 25.609 0.102 1 34.16 408 TYR B CA 1
ATOM 7743 C C . TYR B 1 408 ? 23.594 26.703 1.101 1 34.16 408 TYR B C 1
ATOM 7745 O O . TYR B 1 408 ? 24.297 27.656 0.752 1 34.16 408 TYR B O 1
ATOM 7753 N N . GLU B 1 409 ? 23.125 26.578 2.314 1 33.47 409 GLU B N 1
ATOM 7754 C CA . GLU B 1 409 ? 23.547 27.594 3.273 1 33.47 409 GLU B CA 1
ATOM 7755 C C . GLU B 1 409 ? 25 27.391 3.666 1 33.47 409 GLU B C 1
ATOM 7757 O O . GLU B 1 409 ? 25.734 28.375 3.877 1 33.47 409 GLU B O 1
ATOM 7762 N N . GLU B 1 410 ? 25.375 26.156 3.754 1 34.28 410 GLU B N 1
ATOM 7763 C CA . GLU B 1 410 ? 26.812 26.031 3.971 1 34.28 410 GLU B CA 1
ATOM 7764 C C . GLU B 1 410 ? 27.594 26.516 2.756 1 34.28 410 GLU B C 1
ATOM 7766 O O . GLU B 1 410 ? 28.688 27.094 2.898 1 34.28 410 GLU B O 1
ATOM 7771 N N . ARG B 1 411 ? 27.109 26.391 1.571 1 34.22 411 ARG B N 1
ATOM 7772 C CA . ARG B 1 411 ? 27.797 27 0.433 1 34.22 411 ARG B CA 1
ATOM 7773 C C . ARG B 1 411 ? 27.609 28.516 0.434 1 34.22 411 ARG B C 1
ATOM 7775 O O . ARG B 1 411 ? 28.516 29.25 0.049 1 34.22 411 ARG B O 1
ATOM 7782 N N . SER B 1 412 ? 26.484 29.031 0.771 1 31.02 412 SER B N 1
ATOM 7783 C CA . SER B 1 412 ? 26.438 30.484 0.82 1 31.02 412 SER B CA 1
ATOM 7784 C C . SER B 1 412 ? 27.25 31.031 1.985 1 31.02 412 SER B C 1
ATOM 7786 O O . SER B 1 412 ? 27.766 32.156 1.924 1 31.02 412 SER B O 1
ATOM 7788 N N . LEU B 1 413 ? 27.172 30.328 3.115 1 31 413 LEU B N 1
ATOM 7789 C CA . LEU B 1 413 ? 28.062 30.828 4.16 1 31 413 LEU B CA 1
ATOM 7790 C C . LEU B 1 413 ? 29.5 30.406 3.906 1 31 413 LEU B C 1
ATOM 7792 O O . LEU B 1 413 ? 30.359 30.594 4.766 1 31 413 LEU B O 1
ATOM 7796 N N . GLY B 1 414 ? 29.891 30.391 2.592 1 30.91 414 GLY B N 1
ATOM 7797 C CA . GLY B 1 414 ? 31.266 30.328 2.121 1 30.91 414 GLY B CA 1
ATOM 7798 C C . GLY B 1 414 ? 32.031 29.125 2.654 1 30.91 414 GLY B C 1
ATOM 7799 O O . GLY B 1 414 ? 33.219 29 2.441 1 30.91 414 GLY B O 1
ATOM 7800 N N . ILE B 1 415 ? 31.438 28.484 3.574 1 30.12 415 ILE B N 1
ATOM 7801 C CA . ILE B 1 415 ? 32.406 27.625 4.27 1 30.12 415 ILE B CA 1
ATOM 7802 C C . ILE B 1 415 ? 32.594 26.328 3.488 1 30.12 415 ILE B C 1
ATOM 7804 O O . ILE B 1 415 ? 33.5 25.547 3.783 1 30.12 415 ILE B O 1
ATOM 7808 N N . PHE B 1 416 ? 31.641 25.766 2.783 1 30.91 416 PHE B N 1
ATOM 7809 C CA . PHE B 1 416 ? 32.125 24.516 2.207 1 30.91 416 PHE B CA 1
ATOM 7810 C C . PHE B 1 416 ? 33.062 24.781 1.026 1 30.91 416 PHE B C 1
ATOM 7812 O O . PHE B 1 416 ? 32.625 25.312 0.006 1 30.91 416 PHE B O 1
ATOM 7819 N N . ASN B 1 417 ? 34.281 24.906 1.237 1 29.05 417 ASN B N 1
ATOM 7820 C CA . ASN B 1 417 ? 35.344 24.625 0.282 1 29.05 417 ASN B CA 1
ATOM 7821 C C . ASN B 1 417 ? 35.188 23.234 -0.339 1 29.05 417 ASN B C 1
ATOM 7823 O O . ASN B 1 417 ? 36.156 22.703 -0.901 1 29.05 417 ASN B O 1
ATOM 7827 N N . SER B 1 418 ? 34.469 22.328 0.252 1 29.62 418 SER B N 1
ATOM 7828 C CA . SER B 1 418 ? 34.906 21.062 -0.325 1 29.62 418 SER B CA 1
ATOM 7829 C C . SER B 1 418 ? 34.656 21.016 -1.83 1 29.62 418 SER B C 1
ATOM 7831 O O . SER B 1 418 ? 33.656 21.531 -2.311 1 29.62 418 SER B O 1
ATOM 7833 N N . LYS B 1 419 ? 35.625 20.344 -2.59 1 30.75 419 LYS B N 1
ATOM 7834 C CA . LYS B 1 419 ? 36.156 20.328 -3.951 1 30.75 419 LYS B CA 1
ATOM 7835 C C . LYS B 1 419 ? 35.062 19.984 -4.961 1 30.75 419 LYS B C 1
ATOM 7837 O O . LYS B 1 419 ? 34.969 20.625 -6.012 1 30.75 419 LYS B O 1
ATOM 7842 N N . ASN B 1 420 ? 34.75 18.688 -5.031 1 28.89 420 ASN B N 1
ATOM 7843 C CA . ASN B 1 420 ? 34.625 18.141 -6.375 1 28.89 420 ASN B CA 1
ATOM 7844 C C . ASN B 1 420 ? 33.312 18.531 -7.035 1 28.89 420 ASN B C 1
ATOM 7846 O O . ASN B 1 420 ? 33.031 18.109 -8.148 1 28.89 420 ASN B O 1
ATOM 7850 N N . ASP B 1 421 ? 32.219 18.641 -6.32 1 32.44 421 ASP B N 1
ATOM 7851 C CA . ASP B 1 421 ? 31.156 18.828 -7.285 1 32.44 421 ASP B CA 1
ATOM 7852 C C . ASP B 1 421 ? 31.188 20.234 -7.879 1 32.44 421 ASP B C 1
ATOM 7854 O O . ASP B 1 421 ? 30.359 21.078 -7.531 1 32.44 421 ASP B O 1
ATOM 7858 N N . HIS B 1 422 ? 32.438 20.766 -7.961 1 31.12 422 HIS B N 1
ATOM 7859 C CA . HIS B 1 422 ? 32.688 22.062 -8.578 1 31.12 422 HIS B CA 1
ATOM 7860 C C . HIS B 1 422 ? 32.219 22.078 -10.031 1 31.12 422 HIS B C 1
ATOM 7862 O O . HIS B 1 422 ? 32.75 22.844 -10.852 1 31.12 422 HIS B O 1
ATOM 7868 N N . ASP B 1 423 ? 31.609 21.047 -10.57 1 29.91 423 ASP B N 1
ATOM 7869 C CA . ASP B 1 423 ? 31.391 21.547 -11.922 1 29.91 423 ASP B CA 1
ATOM 7870 C C . ASP B 1 423 ? 30.719 22.922 -11.898 1 29.91 423 ASP B C 1
ATOM 7872 O O . ASP B 1 423 ? 29.594 23.047 -11.398 1 29.91 423 ASP B O 1
ATOM 7876 N N . PRO B 1 424 ? 31.531 23.969 -11.797 1 32.22 424 PRO B N 1
ATOM 7877 C CA . PRO B 1 424 ? 31.172 25.391 -11.906 1 32.22 424 PRO B CA 1
ATOM 7878 C C . PRO B 1 424 ? 30.047 25.625 -12.914 1 32.22 424 PRO B C 1
ATOM 7880 O O . PRO B 1 424 ? 29.547 26.75 -13.031 1 32.22 424 PRO B O 1
ATOM 7883 N N . THR B 1 425 ? 30.141 24.844 -13.938 1 31.62 425 THR B N 1
ATOM 7884 C CA . THR B 1 425 ? 29.312 25.312 -15.047 1 31.62 425 THR B CA 1
ATOM 7885 C C . THR B 1 425 ? 27.844 25.344 -14.648 1 31.62 425 THR B C 1
ATOM 7887 O O . THR B 1 425 ? 26.969 25.453 -15.508 1 31.62 425 THR B O 1
ATOM 7890 N N . GLN B 1 426 ? 27.438 24.75 -13.539 1 32.06 426 GLN B N 1
ATOM 7891 C CA . GLN B 1 426 ? 26.031 25.031 -13.328 1 32.06 426 GLN B CA 1
ATOM 7892 C C . GLN B 1 426 ? 25.781 26.531 -13.164 1 32.06 426 GLN B C 1
ATOM 7894 O O . GLN B 1 426 ? 26.156 27.109 -12.141 1 32.06 426 GLN B O 1
ATOM 7899 N N . ASN B 1 427 ? 25.953 27.266 -14.266 1 29.03 427 ASN B N 1
ATOM 7900 C CA . ASN B 1 427 ? 25.594 28.688 -14.398 1 29.03 427 ASN B CA 1
ATOM 7901 C C . ASN B 1 427 ? 24.453 29.062 -13.469 1 29.03 427 ASN B C 1
ATOM 7903 O O . ASN B 1 427 ? 23.578 28.25 -13.188 1 29.03 427 ASN B O 1
ATOM 7907 N N . GLU B 1 428 ? 24.594 30.078 -12.617 1 33.81 428 GLU B N 1
ATOM 7908 C CA . GLU B 1 428 ? 23.75 30.922 -11.797 1 33.81 428 GLU B CA 1
ATOM 7909 C C . GLU B 1 428 ? 22.359 31.094 -12.422 1 33.81 428 GLU B C 1
ATOM 7911 O O . GLU B 1 428 ? 21.547 31.875 -11.922 1 33.81 428 GLU B O 1
ATOM 7916 N N . GLY B 1 429 ? 22.297 30.875 -13.789 1 32.91 429 GLY B N 1
ATOM 7917 C CA . GLY B 1 429 ? 21.047 31.359 -14.344 1 32.91 429 GLY B CA 1
ATOM 7918 C C . GLY B 1 429 ? 19.828 30.812 -13.625 1 32.91 429 GLY B C 1
ATOM 7919 O O . GLY B 1 429 ? 19.953 30.062 -12.656 1 32.91 429 GLY B O 1
ATOM 7920 N N . GLN B 1 430 ? 18.625 30.766 -14.453 1 33.28 430 GLN B N 1
ATOM 7921 C CA . GLN B 1 430 ? 17.219 30.625 -14.086 1 33.28 430 GLN B CA 1
ATOM 7922 C C . GLN B 1 430 ? 16.953 29.281 -13.422 1 33.28 430 GLN B C 1
ATOM 7924 O O . GLN B 1 430 ? 17.031 28.234 -14.07 1 33.28 430 GLN B O 1
ATOM 7929 N N . ASN B 1 431 ? 17.453 28.984 -12.273 1 38.75 431 ASN B N 1
ATOM 7930 C CA . ASN B 1 431 ? 16.953 27.922 -11.406 1 38.75 431 ASN B CA 1
ATOM 7931 C C . ASN B 1 431 ? 15.508 27.562 -11.719 1 38.75 431 ASN B C 1
ATOM 7933 O O . ASN B 1 431 ? 14.586 28.234 -11.25 1 38.75 431 ASN B O 1
ATOM 7937 N N . THR B 1 432 ? 15.266 27.078 -12.922 1 39.97 432 THR B N 1
ATOM 7938 C CA . THR B 1 432 ? 13.922 26.797 -13.414 1 39.97 432 THR B CA 1
ATOM 7939 C C . THR B 1 432 ? 13.219 25.797 -12.5 1 39.97 432 THR B C 1
ATOM 7941 O O . THR B 1 432 ? 13.875 24.984 -11.836 1 39.97 432 THR B O 1
ATOM 7944 N N . LEU B 1 433 ? 11.867 26.062 -12.219 1 47.56 433 LEU B N 1
ATOM 7945 C CA . LEU B 1 433 ? 10.859 25.234 -11.57 1 47.56 433 LEU B CA 1
ATOM 7946 C C . LEU B 1 433 ? 11.094 23.75 -11.859 1 47.56 433 LEU B C 1
ATOM 7948 O O . LEU B 1 433 ? 10.93 22.906 -10.977 1 47.56 433 LEU B O 1
ATOM 7952 N N . MET B 1 434 ? 11.68 23.609 -13.008 1 49.38 434 MET B N 1
ATOM 7953 C CA . MET B 1 434 ? 11.812 22.219 -13.453 1 49.38 434 MET B CA 1
ATOM 7954 C C . MET B 1 434 ? 12.969 21.516 -12.734 1 49.38 434 MET B C 1
ATOM 7956 O O . MET B 1 434 ? 12.883 20.328 -12.422 1 49.38 434 MET B O 1
ATOM 7960 N N . ASP B 1 435 ? 13.977 22.25 -12.5 1 50.53 435 ASP B N 1
ATOM 7961 C CA . ASP B 1 435 ? 15.133 21.625 -11.852 1 50.53 435 ASP B CA 1
ATOM 7962 C C . ASP B 1 435 ? 14.836 21.312 -10.391 1 50.53 435 ASP B C 1
ATOM 7964 O O . ASP B 1 435 ? 15.242 20.281 -9.875 1 50.53 435 ASP B O 1
ATOM 7968 N N . GLU B 1 436 ? 14.297 22.266 -9.836 1 50.53 436 GLU B N 1
ATOM 7969 C CA . GLU B 1 436 ? 13.883 22.031 -8.453 1 50.53 436 GLU B CA 1
ATOM 7970 C C . GLU B 1 436 ? 12.891 20.875 -8.352 1 50.53 436 GLU B C 1
ATOM 7972 O O . GLU B 1 436 ? 12.961 20.078 -7.422 1 50.53 436 GLU B O 1
ATOM 7977 N N . LEU B 1 437 ? 12.117 20.875 -9.414 1 48.84 437 LEU B N 1
ATOM 7978 C CA . LEU B 1 437 ? 11.125 19.812 -9.453 1 48.84 437 LEU B CA 1
ATOM 7979 C C . LEU B 1 437 ? 11.797 18.453 -9.609 1 48.84 437 LEU B C 1
ATOM 7981 O O . LEU B 1 437 ? 11.367 17.469 -9.008 1 48.84 437 LEU B O 1
ATOM 7985 N N . ARG B 1 438 ? 12.781 18.453 -10.422 1 52.09 438 ARG B N 1
ATOM 7986 C CA . ARG B 1 438 ? 13.492 17.203 -10.664 1 52.09 438 ARG B CA 1
ATOM 7987 C C . ARG B 1 438 ? 14.203 16.734 -9.398 1 52.09 438 ARG B C 1
ATOM 7989 O O . ARG B 1 438 ? 14.227 15.531 -9.109 1 52.09 438 ARG B O 1
ATOM 7996 N N . ARG B 1 439 ? 14.898 17.656 -8.844 1 48.31 439 ARG B N 1
ATOM 7997 C CA . ARG B 1 439 ? 15.555 17.312 -7.582 1 48.31 439 ARG B CA 1
ATOM 7998 C C . ARG B 1 439 ? 14.539 16.891 -6.531 1 48.31 439 ARG B C 1
ATOM 8000 O O . ARG B 1 439 ? 14.789 15.953 -5.766 1 48.31 439 ARG B O 1
ATOM 8007 N N . PHE B 1 440 ? 13.57 17.594 -6.688 1 45.69 440 PHE B N 1
ATOM 8008 C CA . PHE B 1 440 ? 12.461 17.359 -5.77 1 45.69 440 PHE B CA 1
ATOM 8009 C C . PHE B 1 440 ? 11.844 15.984 -6.012 1 45.69 440 PHE B C 1
ATOM 8011 O O . PHE B 1 440 ? 11.523 15.258 -5.066 1 45.69 440 PHE B O 1
ATOM 8018 N N . ARG B 1 441 ? 11.672 15.703 -7.301 1 47.31 441 ARG B N 1
ATOM 8019 C CA . ARG B 1 441 ? 11.117 14.406 -7.656 1 47.31 441 ARG B CA 1
ATOM 8020 C C . ARG B 1 441 ? 11.992 13.273 -7.133 1 47.31 441 ARG B C 1
ATOM 8022 O O . ARG B 1 441 ? 11.484 12.227 -6.711 1 47.31 441 ARG B O 1
ATOM 8029 N N . ARG B 1 442 ? 13.281 13.562 -7.215 1 46.66 442 ARG B N 1
ATOM 8030 C CA . ARG B 1 442 ? 14.227 12.539 -6.793 1 46.66 442 ARG B CA 1
ATOM 8031 C C . ARG B 1 442 ? 14.203 12.359 -5.277 1 46.66 442 ARG B C 1
ATOM 8033 O O . ARG B 1 442 ? 14.5 11.281 -4.766 1 46.66 442 ARG B O 1
ATOM 8040 N N . GLN B 1 443 ? 13.898 13.453 -4.633 1 42.25 443 GLN B N 1
ATOM 8041 C CA . GLN B 1 443 ? 13.945 13.422 -3.174 1 42.25 443 GLN B CA 1
ATOM 8042 C C . GLN B 1 443 ? 12.656 12.844 -2.596 1 42.25 443 GLN B C 1
ATOM 8044 O O . GLN B 1 443 ? 12.5 12.766 -1.375 1 42.25 443 GLN B O 1
ATOM 8049 N N . LEU B 1 444 ? 11.781 12.656 -3.35 1 40.62 444 LEU B N 1
ATOM 8050 C CA . LEU B 1 444 ? 10.578 12.078 -2.752 1 40.62 444 LEU B CA 1
ATOM 8051 C C . LEU B 1 444 ? 10.938 10.906 -1.839 1 40.62 444 LEU B C 1
ATOM 8053 O O . LEU B 1 444 ? 11.625 9.977 -2.258 1 40.62 444 LEU B O 1
ATOM 8057 N N . ASN B 1 445 ? 11.023 11.164 -0.464 1 43.34 445 ASN B N 1
ATOM 8058 C CA . ASN B 1 445 ? 11.344 10.367 0.715 1 43.34 445 ASN B CA 1
ATOM 8059 C C . ASN B 1 445 ? 10.781 8.945 0.601 1 43.34 445 ASN B C 1
ATOM 8061 O O . ASN B 1 445 ? 9.602 8.727 0.853 1 43.34 445 ASN B O 1
ATOM 8065 N N . GLN B 1 446 ? 11.336 8.195 -0.128 1 46.59 446 GLN B N 1
ATOM 8066 C CA . GLN B 1 446 ? 11 6.832 -0.512 1 46.59 446 GLN B CA 1
ATOM 8067 C C . GLN B 1 446 ? 10.969 5.91 0.704 1 46.59 446 GLN B C 1
ATOM 8069 O O . GLN B 1 446 ? 10.172 4.977 0.762 1 46.59 446 GLN B O 1
ATOM 8074 N N . ARG B 1 447 ? 11.75 6.203 1.797 1 47.5 447 ARG B N 1
ATOM 8075 C CA . ARG B 1 447 ? 11.945 5.191 2.828 1 47.5 447 ARG B CA 1
ATOM 8076 C C . ARG B 1 447 ? 10.742 5.113 3.758 1 47.5 447 ARG B C 1
ATOM 8078 O O . ARG B 1 447 ? 10.344 4.023 4.172 1 47.5 447 ARG B O 1
ATOM 8085 N N . SER B 1 448 ? 10.227 6.324 4.086 1 51.59 448 SER B N 1
ATOM 8086 C CA . SER B 1 448 ? 9.211 6.348 5.133 1 51.59 448 SER B CA 1
ATOM 8087 C C . SER B 1 448 ? 7.91 5.703 4.656 1 51.59 448 SER B C 1
ATOM 8089 O O . SER B 1 448 ? 7.211 5.051 5.438 1 51.59 448 SER B O 1
ATOM 8091 N N . VAL B 1 449 ? 7.738 5.66 3.381 1 55.75 449 VAL B N 1
ATOM 8092 C CA . VAL B 1 449 ? 6.449 5.191 2.883 1 55.75 449 VAL B CA 1
ATOM 8093 C C . VAL B 1 449 ? 6.402 3.666 2.924 1 55.75 449 VAL B C 1
ATOM 8095 O O . VAL B 1 449 ? 5.355 3.078 3.199 1 55.75 449 VAL B O 1
ATOM 8098 N N . ARG B 1 450 ? 7.508 3.066 2.889 1 58.19 450 ARG B N 1
ATOM 8099 C CA . ARG B 1 450 ? 7.484 1.609 2.832 1 58.19 450 ARG B CA 1
ATOM 8100 C C . ARG B 1 450 ? 7.176 1.012 4.199 1 58.19 450 ARG B C 1
ATOM 8102 O O . ARG B 1 450 ? 6.363 0.091 4.312 1 58.19 450 ARG B O 1
ATOM 8109 N N . HIS B 1 451 ? 7.871 1.543 5.188 1 63.72 451 HIS B N 1
ATOM 8110 C CA . HIS B 1 451 ? 7.645 0.99 6.516 1 63.72 451 HIS B CA 1
ATOM 8111 C C . HIS B 1 451 ? 6.219 1.247 6.984 1 63.72 451 HIS B C 1
ATOM 8113 O O . HIS B 1 451 ? 5.621 0.406 7.66 1 63.72 451 HIS B O 1
ATOM 8119 N N . ASP B 1 452 ? 5.746 2.211 6.359 1 76.75 452 ASP B N 1
ATOM 8120 C CA . ASP B 1 452 ? 4.391 2.547 6.789 1 76.75 452 ASP B CA 1
ATOM 8121 C C . ASP B 1 452 ? 3.357 1.685 6.066 1 76.75 452 ASP B C 1
ATOM 8123 O O . ASP B 1 452 ? 2.336 1.313 6.648 1 76.75 452 ASP B O 1
ATOM 8127 N N . ALA B 1 453 ? 3.725 1.226 4.945 1 81.06 453 ALA B N 1
ATOM 8128 C CA . ALA B 1 453 ? 2.775 0.397 4.207 1 81.06 453 ALA B CA 1
ATOM 8129 C C . ALA B 1 453 ? 2.627 -0.977 4.855 1 81.06 453 ALA B C 1
ATOM 8131 O O . ALA B 1 453 ? 1.52 -1.514 4.941 1 81.06 453 ALA B O 1
ATOM 8132 N N . TRP B 1 454 ? 3.734 -1.488 5.344 1 83.88 454 TRP B N 1
ATOM 8133 C CA . TRP B 1 454 ? 3.695 -2.793 5.996 1 83.88 454 TRP B CA 1
ATOM 8134 C C . TRP B 1 454 ? 2.904 -2.725 7.297 1 83.88 454 TRP B C 1
ATOM 8136 O O . TRP B 1 454 ? 2.152 -3.646 7.625 1 83.88 454 TRP B O 1
ATOM 8146 N N . ALA B 1 455 ? 3.049 -1.64 7.984 1 87.88 455 ALA B N 1
ATOM 8147 C CA . ALA B 1 455 ? 2.311 -1.475 9.234 1 87.88 455 ALA B CA 1
ATOM 8148 C C . ALA B 1 455 ? 0.809 -1.386 8.977 1 87.88 455 ALA B C 1
ATOM 8150 O O . ALA B 1 455 ? 0.01 -1.942 9.734 1 87.88 455 ALA B O 1
ATOM 8151 N N . LEU B 1 456 ? 0.513 -0.747 7.945 1 91.62 456 LEU B N 1
ATOM 8152 C CA . LEU B 1 456 ? -0.898 -0.61 7.602 1 91.62 456 LEU B CA 1
ATOM 8153 C C . LEU B 1 456 ? -1.488 -1.953 7.184 1 91.62 456 LEU B C 1
ATOM 8155 O O . LEU B 1 456 ? -2.602 -2.301 7.59 1 91.62 456 LEU B O 1
ATOM 8159 N N . MET B 1 457 ? -0.745 -2.715 6.426 1 92.19 457 MET B N 1
ATOM 8160 C CA . MET B 1 457 ? -1.219 -4.023 5.988 1 92.19 457 MET B CA 1
ATOM 8161 C C . MET B 1 457 ? -1.374 -4.973 7.176 1 92.19 457 MET B C 1
ATOM 8163 O O . MET B 1 457 ? -2.324 -5.754 7.23 1 92.19 457 MET B O 1
ATOM 8167 N N . LEU B 1 458 ? -0.482 -4.848 8.07 1 93.62 458 LEU B N 1
ATOM 8168 C CA . LEU B 1 458 ? -0.565 -5.68 9.266 1 93.62 458 LEU B CA 1
ATOM 8169 C C . LEU B 1 458 ? -1.774 -5.297 10.117 1 93.62 458 LEU B C 1
ATOM 8171 O O . LEU B 1 458 ? -2.447 -6.164 10.672 1 93.62 458 LEU B O 1
ATOM 8175 N N . ALA B 1 459 ? -2.006 -4.008 10.203 1 96.69 459 ALA B N 1
ATOM 8176 C CA . ALA B 1 459 ? -3.18 -3.555 10.945 1 96.69 459 ALA B CA 1
ATOM 8177 C C . ALA B 1 459 ? -4.465 -4.086 10.32 1 96.69 459 ALA B C 1
ATOM 8179 O O . ALA B 1 459 ? -5.363 -4.547 11.023 1 96.69 459 ALA B O 1
ATOM 8180 N N . VAL B 1 460 ? -4.523 -4.031 9.023 1 96.94 460 VAL B N 1
ATOM 8181 C CA . VAL B 1 460 ? -5.699 -4.527 8.32 1 96.94 460 VAL B CA 1
ATOM 8182 C C . VAL B 1 460 ? -5.852 -6.031 8.555 1 96.94 460 VAL B C 1
ATOM 8184 O O . VAL B 1 460 ? -6.961 -6.52 8.789 1 96.94 460 VAL B O 1
ATOM 8187 N N . LEU B 1 461 ? -4.738 -6.766 8.562 1 96.5 461 LEU B N 1
ATOM 8188 C CA . LEU B 1 461 ? -4.762 -8.211 8.773 1 96.5 461 LEU B CA 1
ATOM 8189 C C . LEU B 1 461 ? -5.273 -8.547 10.172 1 96.5 461 LEU B C 1
ATOM 8191 O O . LEU B 1 461 ? -6.176 -9.367 10.328 1 96.5 461 LEU B O 1
ATOM 8195 N N . VAL B 1 462 ? -4.77 -7.883 11.148 1 96.69 462 VAL B N 1
ATOM 8196 C CA . VAL B 1 462 ? -5.121 -8.188 12.531 1 96.69 462 VAL B CA 1
ATOM 8197 C C . VAL B 1 462 ? -6.578 -7.82 12.789 1 96.69 462 VAL B C 1
ATOM 8199 O O . VAL B 1 462 ? -7.328 -8.602 13.383 1 96.69 462 VAL B O 1
ATOM 8202 N N . ILE B 1 463 ? -7.027 -6.676 12.305 1 97.56 463 ILE B N 1
ATOM 8203 C CA . ILE B 1 463 ? -8.398 -6.223 12.539 1 97.56 463 ILE B CA 1
ATOM 8204 C C . ILE B 1 463 ? -9.375 -7.137 11.805 1 97.56 463 ILE B C 1
ATOM 8206 O O . ILE B 1 463 ? -10.414 -7.508 12.344 1 97.56 463 ILE B O 1
ATOM 8210 N N . THR B 1 464 ? -9.031 -7.492 10.57 1 96.12 464 THR B N 1
ATOM 8211 C CA . THR B 1 464 ? -9.914 -8.383 9.812 1 96.12 464 THR B CA 1
ATOM 8212 C C . THR B 1 464 ? -10.023 -9.742 10.5 1 96.12 464 THR B C 1
ATOM 8214 O O . THR B 1 464 ? -11.086 -10.359 10.492 1 96.12 464 THR B O 1
ATOM 8217 N N . THR B 1 465 ? -8.945 -10.242 11.094 1 93.88 465 THR B N 1
ATOM 8218 C CA . THR B 1 465 ? -8.961 -11.531 11.781 1 93.88 465 THR B CA 1
ATOM 8219 C C . THR B 1 465 ? -9.82 -11.461 13.039 1 93.88 465 THR B C 1
ATOM 8221 O O . THR B 1 465 ? -10.578 -12.391 13.328 1 93.88 465 THR B O 1
ATOM 8224 N N . ILE B 1 466 ? -9.734 -10.383 13.758 1 95 466 ILE B N 1
ATOM 8225 C CA . ILE B 1 466 ? -10.523 -10.227 14.977 1 95 466 ILE B CA 1
ATOM 8226 C C . ILE B 1 466 ? -12 -10.086 14.609 1 95 466 ILE B C 1
ATOM 8228 O O . ILE B 1 466 ? -12.867 -10.648 15.289 1 95 466 ILE B O 1
ATOM 8232 N N . GLU B 1 467 ? -12.281 -9.32 13.547 1 95.31 467 GLU B N 1
ATOM 8233 C CA . GLU B 1 467 ? -13.656 -9.031 13.172 1 95.31 467 GLU B CA 1
ATOM 8234 C C . GLU B 1 467 ? -14.195 -10.094 12.211 1 95.31 467 GLU B C 1
ATOM 8236 O O . GLU B 1 467 ? -15.172 -9.844 11.492 1 95.31 467 GLU B O 1
ATOM 8241 N N . SER B 1 468 ? -13.625 -11.227 12.078 1 91.75 468 SER B N 1
ATOM 8242 C CA . SER B 1 468 ? -14.047 -12.281 11.164 1 91.75 468 SER B CA 1
ATOM 8243 C C . SER B 1 468 ? -15.445 -12.773 11.492 1 91.75 468 SER B C 1
ATOM 8245 O O . SER B 1 468 ? -16.203 -13.156 10.594 1 91.75 468 SER B O 1
ATOM 8247 N N . GLY B 1 469 ? -15.812 -12.742 12.773 1 90.06 469 GLY B N 1
ATOM 8248 C CA . GLY B 1 469 ? -17.156 -13.133 13.156 1 90.06 469 GLY B CA 1
ATOM 8249 C C . GLY B 1 469 ? -18.234 -12.219 12.602 1 90.06 469 GLY B C 1
ATOM 8250 O O . GLY B 1 469 ? -19.281 -12.68 12.141 1 90.06 469 GLY B O 1
ATOM 8251 N N . GLN B 1 470 ? -17.953 -10.922 12.656 1 92.25 470 GLN B N 1
ATOM 8252 C CA . GLN B 1 470 ? -18.891 -9.953 12.117 1 92.25 470 GLN B CA 1
ATOM 8253 C C . GLN B 1 470 ? -18.984 -10.047 10.602 1 92.25 470 GLN B C 1
ATOM 8255 O O . GLN B 1 470 ? -20.047 -9.867 10.016 1 92.25 470 GLN B O 1
ATOM 8260 N N . PHE B 1 471 ? -17.875 -10.352 9.984 1 90.88 471 PHE B N 1
ATOM 8261 C CA . PHE B 1 471 ? -17.844 -10.508 8.531 1 90.88 471 PHE B CA 1
ATOM 8262 C C . PHE B 1 471 ? -18.703 -11.68 8.102 1 90.88 471 PHE B C 1
ATOM 8264 O O . PHE B 1 471 ? -19.391 -11.609 7.074 1 90.88 471 PHE B O 1
ATOM 8271 N N . ARG B 1 472 ? -18.703 -12.766 8.805 1 88.56 472 ARG B N 1
ATOM 8272 C CA . ARG B 1 472 ? -19.516 -13.938 8.469 1 88.56 472 ARG B CA 1
ATOM 8273 C C . ARG B 1 472 ? -21 -13.625 8.578 1 88.56 472 ARG B C 1
ATOM 8275 O O . ARG B 1 472 ? -21.797 -14.117 7.777 1 88.56 472 ARG B O 1
ATOM 8282 N N . ARG B 1 473 ? -21.344 -12.711 9.461 1 90.06 473 ARG B N 1
ATOM 8283 C CA . ARG B 1 473 ? -22.734 -12.344 9.664 1 90.06 473 ARG B CA 1
ATOM 8284 C C . ARG B 1 473 ? -23.203 -11.328 8.625 1 90.06 473 ARG B C 1
ATOM 8286 O O . ARG B 1 473 ? -24.297 -11.453 8.07 1 90.06 473 ARG B O 1
ATOM 8293 N N . ASP B 1 474 ? -22.344 -10.359 8.398 1 92 474 ASP B N 1
ATOM 8294 C CA . ASP B 1 474 ? -22.672 -9.289 7.449 1 92 474 ASP B CA 1
ATOM 8295 C C . ASP B 1 474 ? -21.469 -8.984 6.551 1 92 474 ASP B C 1
ATOM 8297 O O . ASP B 1 474 ? -20.719 -8.039 6.816 1 92 474 ASP B O 1
ATOM 8301 N N . PRO B 1 475 ? -21.344 -9.711 5.426 1 89.19 475 PRO B N 1
ATOM 8302 C CA . PRO B 1 475 ? -20.156 -9.555 4.574 1 89.19 475 PRO B CA 1
ATOM 8303 C C . PRO B 1 475 ? -20.172 -8.242 3.789 1 89.19 475 PRO B C 1
ATOM 8305 O O . PRO B 1 475 ? -19.125 -7.805 3.307 1 89.19 475 PRO B O 1
ATOM 8308 N N . VAL B 1 476 ? -21.297 -7.598 3.668 1 87.94 476 VAL B N 1
ATOM 8309 C CA . VAL B 1 476 ? -21.375 -6.395 2.85 1 87.94 476 VAL B CA 1
ATOM 8310 C C . VAL B 1 476 ? -20.875 -5.191 3.648 1 87.94 476 VAL B C 1
ATOM 8312 O O . VAL B 1 476 ? -20.016 -4.438 3.18 1 87.94 476 VAL B O 1
ATOM 8315 N N . HIS B 1 477 ? -21.359 -5.062 4.91 1 89.75 477 HIS B N 1
ATOM 8316 C CA . HIS B 1 477 ? -21 -3.891 5.703 1 89.75 477 HIS B CA 1
ATOM 8317 C C . HIS B 1 477 ? -19.656 -4.074 6.387 1 89.75 477 HIS B C 1
ATOM 8319 O O . HIS B 1 477 ? -18.922 -3.104 6.602 1 89.75 477 HIS B O 1
ATOM 8325 N N . TYR B 1 478 ? -19.312 -5.285 6.734 1 92.94 478 TYR B N 1
ATOM 8326 C CA . TYR B 1 478 ? -18.031 -5.559 7.371 1 92.94 478 TYR B CA 1
ATOM 8327 C C . TYR B 1 478 ? -17.047 -6.152 6.371 1 92.94 478 TYR B C 1
ATOM 8329 O O . TYR B 1 478 ? -16.328 -7.105 6.684 1 92.94 478 TYR B O 1
ATOM 8337 N N . SER B 1 479 ? -17.109 -5.562 5.148 1 93.31 479 SER B N 1
ATOM 8338 C CA . SER B 1 479 ? -16.188 -5.984 4.102 1 93.31 479 SER B CA 1
ATOM 8339 C C . SER B 1 479 ? -14.758 -5.574 4.418 1 93.31 479 SER B C 1
ATOM 8341 O O . SER B 1 479 ? -14.531 -4.66 5.219 1 93.31 479 SER B O 1
ATOM 8343 N N . VAL B 1 480 ? -13.805 -6.273 3.861 1 94.75 480 VAL B N 1
ATOM 8344 C CA . VAL B 1 480 ? -12.391 -5.984 4.074 1 94.75 480 VAL B CA 1
ATOM 8345 C C . VAL B 1 480 ? -12.062 -4.594 3.541 1 94.75 480 VAL B C 1
ATOM 8347 O O . VAL B 1 480 ? -11.234 -3.885 4.109 1 94.75 480 VAL B O 1
ATOM 8350 N N . PHE B 1 481 ? -12.734 -4.234 2.471 1 94.94 481 PHE B N 1
ATOM 8351 C CA . PHE B 1 481 ? -12.492 -2.91 1.909 1 94.94 481 PHE B CA 1
ATOM 8352 C C . PHE B 1 481 ? -12.898 -1.823 2.898 1 94.94 481 PHE B C 1
ATOM 8354 O O . PHE B 1 481 ? -12.203 -0.811 3.031 1 94.94 481 PHE B O 1
ATOM 8361 N N . ASN B 1 482 ? -14.023 -2.006 3.555 1 96.5 482 ASN B N 1
ATOM 8362 C CA . ASN B 1 482 ? -14.469 -1.027 4.547 1 96.5 482 ASN B CA 1
ATOM 8363 C C . ASN B 1 482 ? -13.484 -0.93 5.711 1 96.5 482 ASN B C 1
ATOM 8365 O O . ASN B 1 482 ? -13.258 0.155 6.246 1 96.5 482 ASN B O 1
ATOM 8369 N N . ILE B 1 483 ? -12.922 -2.078 6.086 1 97 483 ILE B N 1
ATOM 8370 C CA . ILE B 1 483 ? -11.906 -2.07 7.137 1 97 483 ILE B CA 1
ATOM 8371 C C . ILE B 1 483 ? -10.672 -1.319 6.656 1 97 483 ILE B C 1
ATOM 8373 O O . ILE B 1 483 ? -10.109 -0.498 7.387 1 97 483 ILE B O 1
ATOM 8377 N N . MET B 1 484 ? -10.336 -1.599 5.457 1 96.5 484 MET B N 1
ATOM 8378 C CA . MET B 1 484 ? -9.195 -0.903 4.875 1 96.5 484 MET B CA 1
ATOM 8379 C C . MET B 1 484 ? -9.453 0.598 4.797 1 96.5 484 MET B C 1
ATOM 8381 O O . MET B 1 484 ? -8.562 1.4 5.082 1 96.5 484 MET B O 1
ATOM 8385 N N . PHE B 1 485 ? -10.648 0.988 4.344 1 96.38 485 PHE B N 1
ATOM 8386 C CA . PHE B 1 485 ? -11.039 2.391 4.262 1 96.38 485 PHE B CA 1
ATOM 8387 C C . PHE B 1 485 ? -10.875 3.078 5.609 1 96.38 485 P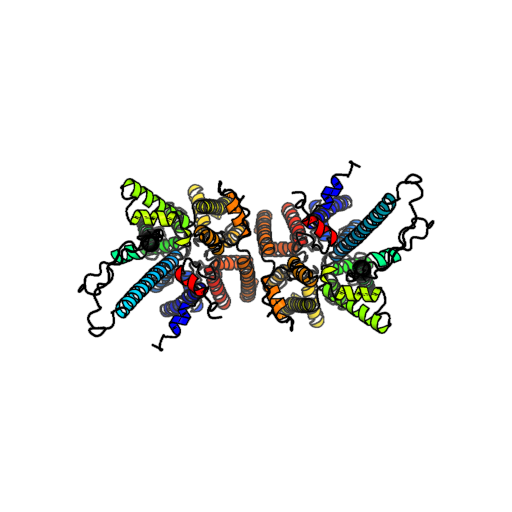HE B C 1
ATOM 8389 O O . PHE B 1 485 ? -10.289 4.164 5.691 1 96.38 485 PHE B O 1
ATOM 8396 N N . GLU B 1 486 ? -11.32 2.416 6.652 1 97.25 486 GLU B N 1
ATOM 8397 C CA . GLU B 1 486 ? -11.258 2.963 8.008 1 97.25 486 GLU B CA 1
ATOM 8398 C C . GLU B 1 486 ? -9.812 3.072 8.484 1 97.25 486 GLU B C 1
ATOM 8400 O O . GLU B 1 486 ? -9.438 4.07 9.102 1 97.25 486 GLU B O 1
ATOM 8405 N N . VAL B 1 487 ? -9.023 2.08 8.219 1 97 487 VAL B N 1
ATOM 8406 C CA . VAL B 1 487 ? -7.637 2.057 8.664 1 97 487 VAL B CA 1
ATOM 8407 C C . VAL B 1 487 ? -6.848 3.15 7.949 1 97 487 VAL B C 1
ATOM 8409 O O . VAL B 1 487 ? -6.039 3.846 8.57 1 97 487 VAL B O 1
ATOM 8412 N N . VAL B 1 488 ? -7.09 3.301 6.68 1 94.94 488 VAL B N 1
ATOM 8413 C CA . VAL B 1 488 ? -6.391 4.324 5.91 1 94.94 488 VAL B CA 1
ATOM 8414 C C . VAL B 1 488 ? -6.832 5.711 6.375 1 94.94 488 VAL B C 1
ATOM 8416 O O . VAL B 1 488 ? -6.016 6.633 6.457 1 94.94 488 VAL B O 1
ATOM 8419 N N . SER B 1 489 ? -8.117 5.871 6.641 1 96.19 489 SER B N 1
ATOM 8420 C CA . SER B 1 489 ? -8.617 7.137 7.168 1 96.19 489 SER B CA 1
ATOM 8421 C C . SER B 1 489 ? -7.965 7.473 8.508 1 96.19 489 SER B C 1
ATOM 8423 O O . SER B 1 489 ? -7.609 8.625 8.75 1 96.19 489 SER B O 1
ATOM 8425 N N . ALA B 1 490 ? -7.793 6.426 9.32 1 96.44 490 ALA B N 1
ATOM 8426 C CA . ALA B 1 490 ? -7.156 6.617 10.625 1 96.44 490 ALA B CA 1
ATOM 8427 C C . ALA B 1 490 ? -5.672 6.93 10.469 1 96.44 490 ALA B C 1
ATOM 8429 O O . ALA B 1 490 ? -5.137 7.801 11.156 1 96.44 490 ALA B O 1
ATOM 8430 N N . TYR B 1 491 ? -5.02 6.293 9.578 1 94.19 491 TYR B N 1
ATOM 8431 C CA . TYR B 1 491 ? -3.598 6.516 9.344 1 94.19 491 TYR B CA 1
ATOM 8432 C C . TYR B 1 491 ? -3.35 7.906 8.773 1 94.19 491 TYR B C 1
ATOM 8434 O O . TYR B 1 491 ? -2.352 8.547 9.094 1 94.19 491 TYR B O 1
ATOM 8442 N N . GLY B 1 492 ? -4.156 8.305 7.895 1 91.06 492 GLY B N 1
ATOM 8443 C CA . GLY B 1 492 ? -4.035 9.633 7.316 1 91.06 492 GLY B CA 1
ATOM 8444 C C . GLY B 1 492 ? -4.555 10.727 8.227 1 91.06 492 GLY B C 1
ATOM 8445 O O . GLY B 1 492 ? -4.371 11.914 7.945 1 91.06 492 GLY B O 1
ATOM 8446 N N . CYS B 1 493 ? -5.148 10.453 9.258 1 93 493 CYS B N 1
ATOM 8447 C CA . CYS B 1 493 ? -5.773 11.406 10.164 1 93 493 CYS B CA 1
ATOM 8448 C C . CYS B 1 493 ? -6.762 12.297 9.43 1 93 493 CYS B C 1
ATOM 8450 O O . CYS B 1 493 ? -6.715 13.523 9.562 1 93 493 CYS B O 1
ATOM 8452 N N . VAL B 1 494 ? -7.648 11.656 8.641 1 93.31 494 VAL B N 1
ATOM 8453 C CA . VAL B 1 494 ? -8.648 12.375 7.863 1 93.31 494 VAL B CA 1
ATOM 8454 C C . VAL B 1 494 ? -10 12.305 8.57 1 93.31 494 VAL B C 1
ATOM 8456 O O . VAL B 1 494 ? -10.711 13.305 8.672 1 93.31 494 VAL B O 1
ATOM 8459 N N . GLY B 1 495 ? -10.453 11.117 9.062 1 93.06 495 GLY B N 1
ATOM 8460 C CA . GLY B 1 495 ? -11.633 11 9.906 1 93.06 495 GLY B CA 1
ATOM 8461 C C . GLY B 1 495 ? -12.883 10.656 9.133 1 93.06 495 GLY B C 1
ATOM 8462 O O . GLY B 1 495 ? -13.977 10.602 9.695 1 93.06 495 GLY B O 1
ATOM 8463 N N . VAL B 1 496 ? -12.766 10.445 7.863 1 93.25 496 VAL B N 1
ATOM 8464 C CA . VAL B 1 496 ? -13.922 10.039 7.078 1 93.25 496 VAL B CA 1
ATOM 8465 C C . VAL B 1 496 ? -14.156 8.539 7.238 1 93.25 496 VAL B C 1
ATOM 8467 O O . VAL B 1 496 ? -13.203 7.754 7.234 1 93.25 496 VAL B O 1
ATOM 8470 N N . SER B 1 497 ? -15.391 8.156 7.461 1 94.31 497 SER B N 1
ATOM 8471 C CA . SER B 1 497 ? -15.758 6.762 7.672 1 94.31 497 SER B CA 1
ATOM 8472 C C . SER B 1 497 ? -16.922 6.348 6.77 1 94.31 497 SER B C 1
ATOM 8474 O O . SER B 1 497 ? -17.703 7.195 6.34 1 94.31 497 SER B O 1
ATOM 8476 N N . VAL B 1 498 ? -17.016 5.121 6.434 1 92.75 498 VAL B N 1
ATOM 8477 C CA . VAL B 1 498 ? -18.125 4.578 5.648 1 92.75 498 VAL B CA 1
ATOM 8478 C C . VAL B 1 498 ? -19.375 4.469 6.52 1 92.75 498 VAL B C 1
ATOM 8480 O O . VAL B 1 498 ? -20.484 4.562 6.02 1 92.75 498 VAL B O 1
ATOM 8483 N N . GLY B 1 499 ? -19.219 4.336 7.793 1 91.25 499 GLY B N 1
ATOM 8484 C CA . GLY B 1 499 ? -20.344 4.301 8.711 1 91.25 499 GLY B CA 1
ATOM 8485 C C . GLY B 1 499 ? -21.062 2.959 8.734 1 91.25 499 GLY B C 1
ATOM 8486 O O . GLY B 1 499 ? -20.625 2.012 8.07 1 91.25 499 GLY B O 1
ATOM 8487 N N . LEU B 1 500 ? -22.031 2.801 9.555 1 92.25 500 LEU B N 1
ATOM 8488 C CA . LEU B 1 500 ? -22.891 1.632 9.68 1 92.25 500 LEU B CA 1
ATOM 8489 C C . LEU B 1 500 ? -24.344 1.983 9.344 1 92.25 500 LEU B C 1
ATOM 8491 O O . LEU B 1 500 ? -24.766 3.123 9.531 1 92.25 500 LEU B O 1
ATOM 8495 N N . PRO B 1 501 ? -25.062 1.015 8.789 1 87.94 501 PRO B N 1
ATOM 8496 C CA . PRO B 1 501 ? -26.453 1.287 8.438 1 87.94 501 PRO B CA 1
ATOM 8497 C C . PRO B 1 501 ? -27.344 1.483 9.664 1 87.94 501 PRO B C 1
ATOM 8499 O O . PRO B 1 501 ? -28.344 2.201 9.602 1 87.94 501 PRO B O 1
ATOM 8502 N N . ASP B 1 502 ? -26.969 0.873 10.773 1 86.62 502 ASP B N 1
ATOM 8503 C CA . ASP B 1 502 ? -27.828 0.879 11.945 1 86.62 502 ASP B CA 1
ATOM 8504 C C . ASP B 1 502 ? -27.391 1.933 12.961 1 86.62 502 ASP B C 1
ATOM 8506 O O . ASP B 1 502 ? -28.031 2.135 13.984 1 86.62 502 ASP B O 1
ATOM 8510 N N . ALA B 1 503 ? -26.266 2.645 12.664 1 87.94 503 ALA B N 1
ATOM 8511 C CA . ALA B 1 503 ? -25.734 3.623 13.609 1 87.94 503 ALA B CA 1
ATOM 8512 C C . ALA B 1 503 ? -25.125 4.816 12.891 1 87.94 503 ALA B C 1
ATOM 8514 O O . ALA B 1 503 ? -24.734 4.711 11.727 1 87.94 503 ALA B O 1
ATOM 8515 N N . ASP B 1 504 ? -25.062 5.969 13.633 1 88.06 504 ASP B N 1
ATOM 8516 C CA . ASP B 1 504 ? -24.578 7.191 13.008 1 88.06 504 ASP B CA 1
ATOM 8517 C C . ASP B 1 504 ? -23.109 7.43 13.344 1 88.06 504 ASP B C 1
ATOM 8519 O O . ASP B 1 504 ? -22.469 8.328 12.789 1 88.06 504 ASP B O 1
ATOM 8523 N N . TYR B 1 505 ? -22.578 6.594 14.227 1 90.69 505 TYR B N 1
ATOM 8524 C CA . TYR B 1 505 ? -21.172 6.754 14.531 1 90.69 505 TYR B CA 1
ATOM 8525 C C . TYR B 1 505 ? -20.297 6.07 13.469 1 90.69 505 TYR B C 1
ATOM 8527 O O . TYR B 1 505 ? -20.828 5.508 12.508 1 90.69 505 TYR B O 1
ATOM 8535 N N . SER B 1 506 ? -19.031 6.207 13.57 1 94.56 506 SER B N 1
ATOM 8536 C CA . SER B 1 506 ? -18.094 5.695 12.57 1 94.56 506 SER B CA 1
ATOM 8537 C C . SER B 1 506 ? -18.109 4.168 12.539 1 94.56 506 SER B C 1
ATOM 8539 O O . SER B 1 506 ? -18.578 3.525 13.484 1 94.56 506 SER B O 1
ATOM 8541 N N . PHE B 1 507 ? -17.719 3.588 11.438 1 96.06 507 PHE B N 1
ATOM 8542 C CA . PHE B 1 507 ? -17.656 2.146 11.227 1 96.06 507 PHE B CA 1
ATOM 8543 C C . PHE B 1 507 ? -16.891 1.467 12.344 1 96.06 507 PHE B C 1
ATOM 8545 O O . PHE B 1 507 ? -17.25 0.375 12.789 1 96.06 507 PHE B O 1
ATOM 8552 N N . SER B 1 508 ? -15.898 2.074 12.953 1 96.12 508 SER B N 1
ATOM 8553 C CA . SER B 1 508 ? -15.047 1.53 14.008 1 96.12 508 SER B CA 1
ATOM 8554 C C . SER B 1 508 ? -15.82 1.37 15.312 1 96.12 508 SER B C 1
ATOM 8556 O O . SER B 1 508 ? -15.391 0.649 16.219 1 96.12 508 SER B O 1
ATOM 8558 N N . GLY B 1 509 ? -16.938 2.082 15.43 1 94.5 509 GLY B N 1
ATOM 8559 C CA . GLY B 1 509 ? -17.75 1.964 16.625 1 94.5 509 GLY B CA 1
ATOM 8560 C C . GLY B 1 509 ? -18.359 0.588 16.797 1 94.5 509 GLY B C 1
ATOM 8561 O O . GLY B 1 509 ? -18.656 0.169 17.922 1 94.5 509 GLY B O 1
ATOM 8562 N N . GLY B 1 510 ? -18.562 -0.122 15.688 1 94 510 GLY B N 1
ATOM 8563 C CA . GLY B 1 510 ? -19.156 -1.448 15.734 1 94 510 GLY B CA 1
ATOM 8564 C C . GLY B 1 510 ? -18.141 -2.557 15.891 1 94 510 GLY B C 1
ATOM 8565 O O . GLY B 1 510 ? -18.484 -3.738 15.859 1 94 510 GLY B O 1
ATOM 8566 N N . TRP B 1 511 ? -16.875 -2.168 16.078 1 96.75 511 TRP B N 1
ATOM 8567 C CA . TRP B 1 511 ? -15.805 -3.156 16.172 1 96.75 511 TRP B CA 1
ATOM 8568 C C . TRP B 1 511 ? -15.633 -3.637 17.609 1 96.75 511 TRP B C 1
ATOM 8570 O O . TRP B 1 511 ? -16.203 -3.049 18.531 1 96.75 511 TRP B O 1
ATOM 8580 N N . HIS B 1 512 ? -14.938 -4.75 17.766 1 97 512 HIS B N 1
ATOM 8581 C CA . HIS B 1 512 ? -14.555 -5.242 19.094 1 97 512 HIS B CA 1
ATOM 8582 C C . HIS B 1 512 ? -13.523 -4.324 19.734 1 97 512 HIS B C 1
ATOM 8584 O O . HIS B 1 512 ? -12.898 -3.506 19.062 1 97 512 HIS B O 1
ATOM 8590 N N . ALA B 1 513 ? -13.297 -4.414 21.016 1 96.94 513 ALA B N 1
ATOM 8591 C CA . ALA B 1 513 ? -12.422 -3.539 21.797 1 96.94 513 ALA B CA 1
ATOM 8592 C C . ALA B 1 513 ? -10.969 -3.656 21.312 1 96.94 513 ALA B C 1
ATOM 8594 O O . ALA B 1 513 ? -10.258 -2.652 21.219 1 96.94 513 ALA B O 1
ATOM 8595 N N . ALA B 1 514 ? -10.539 -4.848 21.016 1 96.81 514 ALA B N 1
ATOM 8596 C CA . ALA B 1 514 ? -9.164 -5.062 20.594 1 96.81 514 ALA B CA 1
ATOM 8597 C C . ALA B 1 514 ? -8.867 -4.328 19.281 1 96.81 514 ALA B C 1
ATOM 8599 O O . ALA B 1 514 ? -7.797 -3.74 19.125 1 96.81 514 ALA B O 1
ATOM 8600 N N . SER B 1 515 ? -9.82 -4.379 18.359 1 97.81 515 SER B N 1
ATOM 8601 C CA . SER B 1 515 ? -9.648 -3.693 17.078 1 97.81 515 SER B CA 1
ATOM 8602 C C . SER B 1 515 ? -9.609 -2.18 17.266 1 97.81 515 SER B C 1
ATOM 8604 O O . SER B 1 515 ? -8.867 -1.483 16.578 1 97.81 515 SER B O 1
ATOM 8606 N N . LYS B 1 516 ? -10.406 -1.644 18.219 1 98.06 516 LYS B N 1
ATOM 8607 C CA . LYS B 1 516 ? -10.414 -0.212 18.5 1 98.06 516 LYS B CA 1
ATOM 8608 C C . LYS B 1 516 ? -9.062 0.247 19.047 1 98.06 516 LYS B C 1
ATOM 8610 O O . LYS B 1 516 ? -8.586 1.333 18.703 1 98.06 516 LYS B O 1
ATOM 8615 N N . VAL B 1 517 ? -8.445 -0.568 19.828 1 97.56 517 VAL B N 1
ATOM 8616 C CA . VAL B 1 517 ? -7.156 -0.215 20.406 1 97.56 517 VAL B CA 1
ATOM 8617 C C . VAL B 1 517 ? -6.09 -0.203 19.312 1 97.56 517 VAL B C 1
ATOM 8619 O O . VAL B 1 517 ? -5.215 0.668 19.297 1 97.56 517 VAL B O 1
ATOM 8622 N N . ILE B 1 518 ? -6.156 -1.17 18.406 1 97.62 518 ILE B N 1
ATOM 8623 C CA . ILE B 1 518 ? -5.203 -1.213 17.297 1 97.62 518 ILE B CA 1
ATOM 8624 C C . ILE B 1 518 ? -5.363 0.035 16.438 1 97.62 518 ILE B C 1
ATOM 8626 O O . ILE B 1 518 ? -4.371 0.615 15.977 1 97.62 518 ILE B O 1
ATOM 8630 N N . LEU B 1 519 ? -6.586 0.414 16.188 1 98 519 LEU B N 1
ATOM 8631 C CA . LEU B 1 519 ? -6.824 1.597 15.367 1 98 519 LEU B CA 1
ATOM 8632 C C . LEU B 1 519 ? -6.293 2.852 16.062 1 98 519 LEU B C 1
ATOM 8634 O O . LEU B 1 519 ? -5.863 3.793 15.391 1 98 519 LEU B O 1
ATOM 8638 N N . CYS B 1 520 ? -6.309 2.918 17.391 1 97.56 520 CYS B N 1
ATOM 8639 C CA . CYS B 1 520 ? -5.711 4.027 18.125 1 97.56 520 CYS B CA 1
ATOM 8640 C C . CYS B 1 520 ? -4.211 4.113 17.859 1 97.56 520 CYS B C 1
ATOM 8642 O O . CYS B 1 520 ? -3.672 5.203 17.656 1 97.56 520 CYS B O 1
ATOM 8644 N N . ALA B 1 521 ? -3.629 2.926 17.844 1 96 521 ALA B N 1
ATOM 8645 C CA . ALA B 1 521 ? -2.197 2.891 17.547 1 96 521 ALA B CA 1
ATOM 8646 C C . ALA B 1 521 ? -1.909 3.373 16.125 1 96 521 ALA B C 1
ATOM 8648 O O . ALA B 1 521 ? -0.904 4.043 15.891 1 96 521 ALA B O 1
ATOM 8649 N N . VAL B 1 522 ? -2.795 3.037 15.234 1 96 522 VAL B N 1
ATOM 8650 C CA . VAL B 1 522 ? -2.629 3.451 13.844 1 96 522 VAL B CA 1
ATOM 8651 C C . VAL B 1 522 ? -2.773 4.969 13.734 1 96 522 VAL B C 1
ATOM 8653 O O . VAL B 1 522 ? -2.025 5.617 13 1 96 522 VAL B O 1
ATOM 8656 N N . MET B 1 523 ? -3.707 5.543 14.469 1 96.5 523 MET B N 1
ATOM 8657 C CA . MET B 1 523 ? -3.891 6.992 14.461 1 96.5 523 MET B CA 1
ATOM 8658 C C . MET B 1 523 ? -2.643 7.703 14.977 1 96.5 523 MET B C 1
ATOM 8660 O O . MET B 1 523 ? -2.201 8.688 14.383 1 96.5 523 MET B O 1
ATOM 8664 N N . LEU B 1 524 ? -2.08 7.152 16.016 1 94.5 524 LEU B N 1
ATOM 8665 C CA . LEU B 1 524 ? -0.891 7.754 16.594 1 94.5 524 LEU B CA 1
ATOM 8666 C C . LEU B 1 524 ? 0.3 7.648 15.656 1 94.5 524 LEU B C 1
ATOM 8668 O O . LEU B 1 524 ? 1.093 8.586 15.539 1 94.5 524 LEU B O 1
ATOM 8672 N N . ARG B 1 525 ? 0.36 6.578 15.008 1 91.38 525 ARG B N 1
ATOM 8673 C CA . ARG B 1 525 ? 1.44 6.41 14.047 1 91.38 525 ARG B CA 1
ATOM 8674 C C . ARG B 1 525 ? 1.264 7.348 12.859 1 91.38 525 ARG B C 1
ATOM 8676 O O . ARG B 1 525 ? 2.242 7.891 12.336 1 91.38 525 ARG B O 1
ATOM 8683 N N . GLY B 1 526 ? 0.078 7.473 12.445 1 90.19 526 GLY B N 1
ATOM 8684 C CA . GLY B 1 526 ? -0.208 8.344 11.312 1 90.19 526 GLY B CA 1
ATOM 8685 C C . GLY B 1 526 ? 0.099 9.805 11.602 1 90.19 526 GLY B C 1
ATOM 8686 O O . GLY B 1 526 ? 0.545 10.531 10.711 1 90.19 526 GLY B O 1
ATOM 8687 N N . ARG B 1 527 ? -0.118 10.211 12.797 1 90.38 527 ARG B N 1
ATOM 8688 C CA . ARG B 1 527 ? 0.124 11.594 13.18 1 90.38 527 ARG B CA 1
ATOM 8689 C C . ARG B 1 527 ? 1.61 11.93 13.117 1 90.38 527 ARG B C 1
ATOM 8691 O O . ARG B 1 527 ? 1.983 13.078 12.852 1 90.38 527 ARG B O 1
ATOM 8698 N N . HIS B 1 528 ? 2.453 11 13.234 1 84.94 528 HIS B N 1
ATOM 8699 C CA . HIS B 1 528 ? 3.889 11.258 13.289 1 84.94 528 HIS B CA 1
ATOM 8700 C C . HIS B 1 528 ? 4.547 11 11.938 1 84.94 528 HIS B C 1
ATOM 8702 O O . HIS B 1 528 ? 5.77 11.094 11.812 1 84.94 528 HIS B O 1
ATOM 8708 N N . ARG B 1 529 ? 3.646 10.773 11.039 1 76.5 529 ARG B N 1
ATOM 8709 C CA . ARG B 1 529 ? 4.199 10.5 9.719 1 76.5 529 ARG B CA 1
ATOM 8710 C C . ARG B 1 529 ? 4.785 11.766 9.094 1 76.5 529 ARG B C 1
ATOM 8712 O O . ARG B 1 529 ? 4.23 12.852 9.258 1 76.5 529 ARG B O 1
ATOM 8719 N N . GLY B 1 530 ? 5.934 11.766 8.547 1 62.84 530 GLY B N 1
ATOM 8720 C CA . GLY B 1 530 ? 6.523 12.883 7.824 1 62.84 530 GLY B CA 1
ATOM 8721 C C . GLY B 1 530 ? 7.395 13.766 8.695 1 62.84 530 GLY B C 1
ATOM 8722 O O . GLY B 1 530 ? 7.91 14.781 8.234 1 62.84 530 GLY B O 1
ATOM 8723 N N . LEU B 1 531 ? 7.363 13.461 10 1 65.62 531 LEU B N 1
ATOM 8724 C CA . LEU B 1 531 ? 8.18 14.305 10.867 1 65.62 531 LEU B CA 1
ATOM 8725 C C . LEU B 1 531 ? 9.648 13.914 10.773 1 65.62 531 LEU B C 1
ATOM 8727 O O . LEU B 1 531 ? 9.977 12.734 10.633 1 65.62 531 LEU B O 1
ATOM 8731 N N . PRO B 1 532 ? 10.453 14.93 10.461 1 56.47 532 PRO B N 1
ATOM 8732 C CA . PRO B 1 532 ? 11.891 14.656 10.375 1 56.47 532 PRO B CA 1
ATOM 8733 C C . PRO B 1 532 ? 12.461 14.062 11.656 1 56.47 532 PRO B C 1
ATOM 8735 O O . PRO B 1 532 ? 11.938 14.312 12.742 1 56.47 532 PRO B O 1
ATOM 8738 N N . GLU B 1 533 ? 13.211 12.867 11.531 1 52.12 533 GLU B N 1
ATOM 8739 C CA . GLU B 1 533 ? 13.82 12.227 12.688 1 52.12 533 GLU B CA 1
ATOM 8740 C C . GLU B 1 533 ? 14.594 13.234 13.531 1 52.12 533 GLU B C 1
ATOM 8742 O O . GLU B 1 533 ? 14.562 13.188 14.766 1 52.12 533 GLU B O 1
ATOM 8747 N N . ALA B 1 534 ? 15.617 13.953 12.961 1 46.81 534 ALA B N 1
ATOM 8748 C CA . ALA B 1 534 ? 16.438 14.898 13.703 1 46.81 534 ALA B CA 1
ATOM 8749 C C . ALA B 1 534 ? 16.078 16.344 13.344 1 46.81 534 ALA B C 1
ATOM 8751 O O . ALA B 1 534 ? 15.664 16.625 12.219 1 46.81 534 ALA B O 1
ATOM 8752 N N . ILE B 1 535 ? 15.594 17.031 14.328 1 45.44 535 ILE B N 1
ATOM 8753 C CA . ILE B 1 535 ? 15.273 18.438 14.188 1 45.44 535 ILE B CA 1
ATOM 8754 C C . ILE B 1 535 ? 16.359 19.141 13.375 1 45.44 535 ILE B C 1
ATOM 8756 O O . ILE B 1 535 ? 17.547 18.938 13.625 1 45.44 535 ILE B O 1
ATOM 8760 N N . ASP B 1 536 ? 16.172 19.609 12.336 1 40.97 536 ASP B N 1
ATOM 8761 C CA . ASP B 1 536 ? 16.984 20.5 11.508 1 40.97 536 ASP B CA 1
ATOM 8762 C C . ASP B 1 536 ? 17.859 21.391 12.375 1 40.97 536 ASP B C 1
ATOM 8764 O O . ASP B 1 536 ? 17.484 21.766 13.484 1 40.97 536 ASP B O 1
ATOM 8768 N N . ARG B 1 537 ? 19.203 21.422 12.242 1 39.09 537 ARG B N 1
ATOM 8769 C CA . ARG B 1 537 ? 20.094 22.469 12.766 1 39.09 537 ARG B CA 1
ATOM 8770 C C . ARG B 1 537 ? 19.406 23.828 12.758 1 39.09 537 ARG B C 1
ATOM 8772 O O . ARG B 1 537 ? 19.953 24.797 13.273 1 39.09 537 ARG B O 1
ATOM 8779 N N . ALA B 1 538 ? 18.453 23.969 11.922 1 38.28 538 ALA B N 1
ATOM 8780 C CA . ALA B 1 538 ? 17.781 25.266 11.969 1 38.28 538 ALA B CA 1
ATOM 8781 C C . ALA B 1 538 ? 17.234 25.547 13.375 1 38.28 538 ALA B C 1
ATOM 8783 O O . ALA B 1 538 ? 16.922 26.703 13.703 1 38.28 538 ALA B O 1
ATOM 8784 N N . ILE B 1 539 ? 16.969 24.438 14.039 1 40.84 539 ILE B N 1
ATOM 8785 C CA . ILE B 1 539 ? 16.625 24.688 15.438 1 40.84 539 ILE B CA 1
ATOM 8786 C C . ILE B 1 539 ? 17.906 24.734 16.281 1 40.84 539 ILE B C 1
ATOM 8788 O O . ILE B 1 539 ? 17.891 25.172 17.422 1 40.84 539 ILE B O 1
ATOM 8792 N N . LEU B 1 540 ? 18.984 24.016 15.773 1 38.97 540 LEU B N 1
ATOM 8793 C CA . LEU B 1 540 ? 20.203 24.109 16.547 1 38.97 540 LEU B CA 1
ATOM 8794 C C . LEU B 1 540 ? 20.953 25.406 16.266 1 38.97 540 LEU B C 1
ATOM 8796 O O . LEU B 1 540 ? 21.016 25.844 15.117 1 38.97 540 LEU B O 1
ATOM 8800 N N . LEU B 1 541 ? 21.172 26.219 17.188 1 37.19 541 LEU B N 1
ATOM 8801 C CA . LEU B 1 541 ? 21.922 27.453 17.109 1 37.19 541 LEU B CA 1
ATOM 8802 C C . LEU B 1 541 ? 23.281 27.234 16.453 1 37.19 541 LEU B C 1
ATOM 8804 O O . LEU B 1 541 ? 23.891 26.172 16.641 1 37.19 541 LEU B O 1
ATOM 8808 N N . PRO B 1 542 ? 23.547 27.938 15.453 1 36.75 542 PRO B N 1
ATOM 8809 C CA . PRO B 1 542 ? 24.812 27.875 14.727 1 36.75 542 PRO B CA 1
ATOM 8810 C C . PRO B 1 542 ? 25.984 27.5 15.633 1 36.75 542 PRO B C 1
ATOM 8812 O O . PRO B 1 542 ? 26.938 26.859 15.18 1 36.75 542 PRO B O 1
ATOM 8815 N N . SER B 1 543 ? 26.031 28 16.828 1 36.69 543 SER B N 1
ATOM 8816 C CA . SER B 1 543 ? 27.219 27.844 17.641 1 36.69 543 SER B CA 1
ATOM 8817 C C . SER B 1 543 ? 27.422 26.391 18.062 1 36.69 543 SER B C 1
ATOM 8819 O O . SER B 1 543 ? 28.562 25.938 18.203 1 36.69 543 SER B O 1
ATOM 8821 N N . GLU B 1 544 ? 26.438 25.703 18.25 1 37.44 544 GLU B N 1
ATOM 8822 C CA . GLU B 1 544 ? 26.641 24.359 18.781 1 37.44 544 GLU B CA 1
ATOM 8823 C C . GLU B 1 544 ? 27 23.375 17.656 1 37.44 544 GLU B C 1
ATOM 8825 O O . GLU B 1 544 ? 27.578 22.328 17.906 1 37.44 544 GLU B O 1
ATOM 8830 N N . GLY B 1 545 ? 26.641 23.719 16.562 1 36.5 545 GLY B N 1
ATOM 8831 C CA . GLY B 1 545 ? 27.125 22.906 15.445 1 36.5 545 GLY B CA 1
ATOM 8832 C C . GLY B 1 545 ? 28.625 22.969 15.281 1 36.5 545 GLY B C 1
ATOM 8833 O O . GLY B 1 545 ? 29.219 22.094 14.648 1 36.5 545 GLY B O 1
ATOM 8834 N N . ARG B 1 546 ? 29.266 24.156 15.688 1 34.81 546 ARG B N 1
ATOM 8835 C CA . ARG B 1 546 ? 30.719 24.266 15.727 1 34.81 546 ARG B CA 1
ATOM 8836 C C . ARG B 1 546 ? 31.312 23.359 16.812 1 34.81 546 ARG B C 1
ATOM 8838 O O . ARG B 1 546 ? 32.406 22.797 16.641 1 34.81 546 ARG B O 1
ATOM 8845 N N . PHE B 1 547 ? 30.688 23.25 17.906 1 34.16 547 PHE B N 1
ATOM 8846 C CA . PHE B 1 547 ? 31.297 22.516 19.016 1 34.16 547 PHE B CA 1
ATOM 8847 C C . PHE B 1 547 ? 31.141 21.016 18.812 1 34.16 547 PHE B C 1
ATOM 8849 O O . PHE B 1 547 ? 31.953 20.219 19.312 1 34.16 547 PHE B O 1
ATOM 8856 N N . LEU B 1 548 ? 30.141 20.625 18.125 1 34.66 548 LEU B N 1
ATOM 8857 C CA . LEU B 1 548 ? 30.047 19.172 17.984 1 34.66 548 LEU B CA 1
ATOM 8858 C C . LEU B 1 548 ? 31.062 18.656 16.984 1 34.66 548 LEU B C 1
ATOM 8860 O O . LEU B 1 548 ? 31.453 17.484 17.016 1 34.66 548 LEU B O 1
ATOM 8864 N N . HIS B 1 549 ? 31.469 19.453 16.078 1 34.5 549 HIS B N 1
ATOM 8865 C CA . HIS B 1 549 ? 32.531 18.984 15.203 1 34.5 549 HIS B CA 1
ATOM 8866 C C . HIS B 1 549 ? 33.906 19.141 15.859 1 34.5 549 HIS B C 1
ATOM 8868 O O . HIS B 1 549 ? 34.906 18.734 15.305 1 34.5 549 HIS B O 1
ATOM 8874 N N . GLN B 1 550 ? 34.125 20.016 16.844 1 30.7 550 GLN B N 1
ATOM 8875 C CA . GLN B 1 550 ? 35.438 20.062 17.453 1 30.7 550 GLN B CA 1
ATOM 8876 C C . GLN B 1 550 ? 35.688 18.875 18.375 1 30.7 550 GLN B C 1
ATOM 8878 O O . GLN B 1 550 ? 35.344 18.906 19.562 1 30.7 550 GLN B O 1
ATOM 8883 N N . GLY B 1 551 ? 35.281 17.734 18.031 1 30.95 551 GLY B N 1
ATOM 8884 C CA . GLY B 1 551 ? 35.906 16.672 18.781 1 30.95 551 GLY B CA 1
ATOM 8885 C C . GLY B 1 551 ? 37.406 16.891 19 1 30.95 551 GLY B C 1
ATOM 8886 O O . GLY B 1 551 ? 38 17.734 18.359 1 30.95 551 GLY B O 1
ATOM 8887 N N . PRO B 1 552 ? 37.938 16.359 20.141 1 31 552 PRO B N 1
ATOM 8888 C CA . PRO B 1 552 ? 39.312 16.438 20.609 1 31 552 PRO B CA 1
ATOM 8889 C C . PRO B 1 552 ? 40.344 16.188 19.5 1 31 552 PRO B C 1
ATOM 8891 O O . PRO B 1 552 ? 40.688 15.031 19.234 1 31 552 PRO B O 1
ATOM 8894 N N . ARG B 1 553 ? 40.188 16.594 18.344 1 29 553 ARG B N 1
ATOM 8895 C CA . ARG B 1 553 ? 41.375 16.328 17.531 1 29 553 ARG B CA 1
ATOM 8896 C C . ARG B 1 553 ? 42.562 17.141 18.031 1 29 553 ARG B C 1
ATOM 8898 O O . ARG B 1 553 ? 43.688 16.875 17.641 1 29 553 ARG B O 1
ATOM 8905 N N . ASP B 1 554 ? 42.438 18.266 18.578 1 25.27 554 ASP B N 1
ATOM 8906 C CA . ASP B 1 554 ? 43.688 18.984 18.734 1 25.27 554 ASP B CA 1
ATOM 8907 C C . ASP B 1 554 ? 44.531 18.406 19.875 1 25.27 554 ASP B C 1
ATOM 8909 O O . ASP B 1 554 ? 45.656 18.859 20.141 1 25.27 554 ASP B O 1
ATOM 8913 N N . ARG B 1 555 ? 44.031 17.781 20.875 1 24.81 555 ARG B N 1
ATOM 8914 C CA . ARG B 1 555 ? 45.031 17.422 21.844 1 24.81 555 ARG B CA 1
ATOM 8915 C C . ARG B 1 555 ? 45.812 16.188 21.391 1 24.81 555 ARG B C 1
ATOM 8917 O O . ARG B 1 555 ? 46.594 15.609 22.172 1 24.81 555 ARG B O 1
ATOM 8924 N N . VAL B 1 556 ? 45.656 15.781 20.109 1 19.39 556 VAL B N 1
ATOM 8925 C CA . VAL B 1 556 ? 46.844 14.969 19.797 1 19.39 556 VAL B CA 1
ATOM 8926 C C . VAL B 1 556 ? 47.812 15.789 18.953 1 19.39 556 VAL B C 1
ATOM 8928 O O . VAL B 1 556 ? 47.406 16.453 18 1 19.39 556 VAL B O 1
#

pLDDT: mean 74.22, std 24.88, range [19.28, 98.06]

Radius of gyration: 37.67 Å; Cα contacts (8 Å, |Δi|>4): 1297; chains: 2; bounding box: 118×104×93 Å

Organism: Fusarium solani (NCBI:txid169388)

Solvent-accessible surface area (backbone atoms only — not comparable to full-atom values): 60544 Å² total; per-residue (Å²): 133,76,81,62,61,65,64,59,55,56,58,67,64,43,43,55,48,56,52,53,50,46,52,56,52,52,52,32,55,54,49,17,52,53,45,32,69,74,42,94,81,59,53,59,66,55,30,38,39,40,36,42,19,25,31,49,14,13,22,49,32,52,58,51,53,61,75,48,51,71,68,50,51,50,50,45,53,50,32,29,54,67,38,14,68,61,48,48,48,50,50,50,54,48,51,45,53,50,50,50,51,50,48,51,51,48,51,51,48,50,55,49,50,52,59,58,66,64,54,73,72,87,73,70,89,69,74,82,75,74,84,78,74,81,72,81,73,80,62,81,73,71,76,69,78,61,75,65,68,66,77,73,70,76,72,77,79,75,68,88,79,73,71,88,63,77,75,50,76,65,54,46,47,68,63,57,37,66,62,46,48,27,50,54,50,49,52,53,50,52,51,48,52,56,46,49,55,42,50,54,43,15,51,53,37,16,54,48,42,56,72,64,54,70,92,54,87,74,61,64,60,47,50,57,47,19,36,49,40,28,47,20,22,28,42,17,14,22,46,46,57,44,53,64,48,39,39,89,47,48,79,38,63,65,61,46,52,52,42,44,49,30,26,35,52,42,56,75,34,27,45,56,52,51,49,50,51,54,52,48,51,53,51,50,30,50,72,70,68,41,45,82,35,76,67,33,51,20,51,51,45,44,68,71,41,20,66,58,73,33,88,67,34,63,53,71,69,56,42,54,48,51,49,50,50,52,51,48,57,38,44,51,42,21,50,40,50,60,60,56,39,61,88,34,67,80,59,63,69,43,57,68,72,41,38,55,53,42,27,44,40,38,22,48,12,52,69,34,16,9,45,39,51,59,67,53,66,78,44,41,68,36,48,51,47,47,50,50,56,53,28,67,51,62,86,65,88,59,49,79,60,63,64,58,60,46,49,52,46,37,44,69,66,63,61,60,70,79,67,77,87,50,71,64,76,70,63,85,62,83,82,44,73,60,55,56,43,50,56,43,61,68,42,48,63,41,63,66,55,52,63,47,48,54,52,51,51,49,50,45,37,54,39,42,47,71,44,41,67,54,23,74,75,36,54,75,78,50,23,67,49,53,51,43,44,41,50,43,19,32,31,49,26,13,18,50,50,58,40,45,96,90,47,66,28,28,45,67,37,78,50,58,68,70,46,44,52,53,48,45,53,39,28,58,52,30,63,55,57,88,58,63,66,65,67,49,59,66,72,44,55,74,67,54,64,54,52,68,70,55,52,74,63,74,78,105,133,77,80,63,61,65,64,57,54,56,57,69,66,46,42,56,49,56,52,51,51,47,52,56,52,51,52,33,55,54,49,17,52,54,46,30,70,74,42,93,81,59,54,59,68,54,28,40,39,40,38,43,20,25,31,51,14,13,22,48,33,52,56,52,53,60,76,50,53,71,70,50,50,49,51,45,53,50,32,29,53,66,38,15,69,60,49,49,49,50,50,50,54,50,52,50,53,50,49,51,51,49,49,49,50,48,51,50,48,48,54,48,52,53,59,58,66,63,57,71,75,85,73,71,88,69,75,82,77,72,86,76,74,80,73,78,75,83,74,80,77,73,80,74,79,66,73,69,69,64,78,72,68,76,70,78,77,76,66,88,78,70,71,89,64,75,74,48,77,65,53,48,46,68,64,53,38,66,61,45,45,27,50,55,51,47,52,53,49,53,52,49,52,57,46,49,54,42,50,54,42,15,51,53,39,16,52,49,42,55,72,64,56,70,91,53,90,73,60,66,61,45,50,57,48,19,37,48,40,28,48,19,21,30,41,17,15,22,46,45,58,45,53,64,48,40,40,90,45,47,78,39,63,68,61,45,52,53,43,45,50,31,26,34,53,42,56,76,36,28,47,55,53,51,49,49,53,53,51,49,51,52,51,51,30,49,72,69,69,41,47,81,34,75,67,34,50,20,51,49,44,42,68,70,40,21,65,59,72,34,90,65,34,64,52,72,69,55,44,54,49,50,49,51,50,51,51,49,56,38,46,51,42,23,51,40,48,60,60,55,39,62,87,34,68,79,60,62,67,42,58,68,70,41,38,55,52,44,27,43,39,38,22,49,11,52,68,34,16,8,46,39,52,59,67,53,65,76,43,41,67,35,48,53,47,48,49,50,55,53,28,68,51,62,84,65,89,59,48,79,60,61,64,58,60,46,49,54,46,36,46,68,65,62,61,58,69,78,65,77,86,51,70,65,74,69,64,86,62,84,80,44,74,60,55,56,43,50,55,43,60,68,42,48,63,40,60,67,54,51,64,48,49,55,53,50,52,50,50,46,37,54,38,42,48,72,46,40,66,54,24,74,74,36,53,76,79,49,24,67,48,53,50,44,44,41,51,44,18,32,30,49,24,13,17,50,48,55,40,43,97,92,45,66,28,28,44,67,37,78,51,58,69,70,46,45,53,52,48,46,53,37,27,58,52,30,63,55,57,87,59,64,67,64,69,48,59,67,76,44,57,74,68,56,64,55,54,67,70,57,54,85,58,75,86,105

Secondary structure (DSSP, 8-state):
-----HHHHHHHTS-HHHHHHHHHHHHHHHHHHHHHHT-SS--HHHHHHHHHHHHTT----SS-GGGS-HHHHHHHHHHHHHH-HHHHHHHHHHHHHHHHHHHHHHHHHHHHHHHHHTS----------------------------S--S--------SS-------HHHHHHHHHHHHHHHHHHHHHHHHHHHHHHHHHHHHHHHHHHHH----TT---HHHHHHHHHHHHHTT----SSTTTTGGGTT-HHHHHHHHHHHIIIIITHHHHHHHHHHHHHHHHHHHT-TTSHHHHHHHHHHHSHHHH-TT---HHHHHHHHHHHHHHHHHHHHHHHHHTTT-HHHHTS-HHHHHHHHHHHHHHHTTT---SS-GGGS-HHHHHHHHHHHHS-S--S---HHHHHHHHHHHTT-----SS--TTS-SS---HHHHHHHHHHTS-HHHHHHHHHHHHHHHHHHHHHTHHHHHH-TTTT-HHHHHHHHHHHHHT-------SS-SS-GGGGS-HHHHHHHHHHHHHHHTTT--SS--TTTS-HHHHHHHS--SGGG-/-----HHHHHHHTS-HHHHHHHHHHHHHHHHHHHHHHT-SS--HHHHHHHHHHHHTT----SS-GGGS-HHHHHHHHHHHHHH-HHHHHHHHHHHHHHHHHHHHHHHHHHHHHHHHHTS----------------------------S--S--------TT-------HHHHHHHSHHHHHHHHHHHHHHHHHHHHHHHHHHHHHHHHHHHH----TT---HHHHHHHHHHHHHTT----SSTTTTGGGTT-HHHHHHHHHHHIIIIITHHHHHHHHHHHHHHHHHHHT-TTSHHHHHHHHHHHSHHHH-TT---HHHHHHHHHHHHHHHHHHHHHHHHHTTT-HHHHTS-HHHHHHHHHHHHHHHTTT---SS-GGGS-HHHHHHHHHHHHS-S--S---HHHHHHHHHHHTT-----SS--TTS-SS---HHHHHHHHHHTS-HHHHHHHHHHHHHHHHHHHHHTHHHHHH-TTTT-HHHHHHHHHHHHHT-------SS-SS-GGGGS-HHHHHHHHHHHHHHHTTT--SS--TTTS-HHHHHHHH--S-TT-